Protein AF-M4EJE2-F1 (afdb_monomer_lite)

Sequence (846 aa):
MEGKAAGSSSSLLRNMMVRVLLLGVLLFLLRFAYVITLTGESCNRGDFCFFSLPPDLVSVIGSTSPGADDDHLIKSVQFYSSVFRDLISDGFLSPHSKSLCVEATPAAREVFSLREIGVKDSIGISKKASRPLVVKGEGHSIPFQDNTFDFIFSGGGRLGKSLKPLEFAEEITRTLKPQGIAVVHVAATDTYSFNSFLDLFNSCSLVKMRDLDSPHIREFVIQKYSGGHHKKSSGGGKCWIPGYKTDLIRDAEPLIQEEPLKPWITLKRNIQNVKYIPSMVDIRFKSRYVYVDVGARSYGSSIGSWFKKQYPKQNKTFDVFAIEADKAFHEEYKIKKKVQLLPYAAWVRNETLSFEINHDPGKEVEAKAMGRGMGRIQPVKKSSSSLAGEVNLIQGFDFADWLKKSVRERDFVVMKMDVEGTEFDLIPRLIKTGAICLIDELFLECHYNRWQRCCPGQRSQKYNKTYNQCLQLFTSLRQSGVLVHQWCMGVCCSKGAGIIVENGTDDGNEHGDAEADVRDTNDGAIIRSSGSSKHVSMAIKQGKKGINQDAMTVWENFGGEEDMIFCGVFDGHGPMGHKISRHICDSLPSRVHSRIRCGGNVNIENDNNSKSQEGFLEKVLVTLFKRIDSELGLDSPYDSFCSGTTAVTVLKQGDCLVIANLGDSRAVLGTRGSKNNLKAVQLTVDLKPCVQREAERIVACKGRVFAMEEEPDVYRVWMPDDDCPGLAMSRAFGDFCLKDYGLLCVPEVFFRKVGREDEFVVLATDGIWDVLSNEEVVKIVGSCKDRSVAADTLVQRAARAWRTKFPTSKADDCAVVVLYLNHPREGNVSRAVSTVSWRSGKSNRV

InterPro domains:
  IPR001932 PPM-type phosphatase-like domain [PF00481] (556-799)
  IPR001932 PPM-type phosphatase-like domain [PS51746] (535-821)
  IPR001932 PPM-type phosphatase-like domain [SM00332] (529-819)
  IPR001932 PPM-type phosphatase-like domain [cd00143] (535-821)
  IPR013216 Methyltransferase type 11 [PF08241] (131-183)
  IPR029063 S-adenosyl-L-methionine-dependent methyltransferase superfamily [G3DSA:3.40.50.150] (93-217)
  IPR029063 S-adenosyl-L-methionine-dependent methyltransferase superfamily [G3DSA:3.40.50.150] (273-472)
  IPR029063 S-adenosyl-L-methionine-dependent methyltransferase superfamily [SSF53335] (133-195)
  IPR029063 S-adenosyl-L-methionine-dependent methyltransferase superfamily [SSF53335] (275-447)
  IPR036457 PPM-type phosphatase-like domain superfamily [G3DSA:3.60.40.10] (516-823)
  IPR036457 PPM-type phosphatase-like domain superfamily [SSF81606] (530-823)
  IPR057192 Domain of unknown function DUF7870 [PF25276] (253-350)
  IPR057192 Domain of unknown function DUF7870 [PF25276] (394-487)

Foldseek 3Di:
DDDDDDDDPPPVVVVVVVVVVVVVVVVVVVVVVVCVVPVQDDDDDDDDDDDDDDPDPPCVVPDDPDDPVVVVLVVLLVVLLVVVVVCVVVVQDDLAWQEEEAQADLVNSNQVSSVVNRNVNYAYEHCDADPDRYDHDHLLGHPDAFQATLEYEYDDQVLLVDPANLSSLVSVLRNHHAFGKYKYKHQFDAPVVVVLSVVSNQQWDFDDWDADDPDRIIITIITGHNDDDPDPPPPALAFDADPRLLVVLVVFDDDPPDFDLQCQVVQQVLVVRGDAPVNVGPLSSFRAEEEEEAQCAACCQDVNQDCVPPRDDPPHDYQAEYEHQDPVRVVRVVPDDRYHYDNAHAAQAWDKWWFQFPDLPPDDDDDDDDDTDRTATDHDDPDDDDDDGDTDTTTYHNNLVVLVVPADLRHAYEYEHDRQACLLRNLVSNSNNNSLSRYAEYEYAHDAQGDDPFFRPDTDPSHHHDPVVVVVSVVVSVVSSHNYRHHDRQQHDDDDDDDDDDDDDDDDDDDDDDDWPWDADPQGKIKTFAFADPFKAKDWDAFQPDPALKGKIKIACQRVNRQKIKIKIKHKDDPQRNVQNVVCRVPVSVQLSVVCVVVDVCPQPDDPCNVVVLVVSLVSQQVSLVVVLVVCRRHDPTQLQGMWMWMWMWIDHDQKIKIWTFAQWFKWWFFADPVRDTDIDTQDDHQFCPPPVLVVQLVSLQWDWADDPVGRPQIFTHHNPHRGDGHSGQETRGNNVCVSRRYYSGIDIGMDGHDPRTFKMKTKDVLQPVQAPSGRLSVQCVPDPDNRCSNVSSNVVSSVSCCVVPVPDTRHIMIMMIGTDDDPPPDDPPDDDDDDDDDDDDDDDD

pLDDT: mean 77.58, std 21.58, range [22.45, 98.69]

Secondary structure (DSSP, 8-state):
--------SHHHHHHHHHHHHHHHHHHHHHHHHHHHHHH-----SSS----PPPS--SGGG-SS---HHHHHHHHHHHHHHHHHHHHHHTTS--TT--EEEET--TT-HHHHHHHHTT--SEEEEESS-BTTTEEE-BTTB-SS-TT-EEEEEE-TTHHHH-S-HHHHHHHHHHHEEEEEEEEEEE---SHHHHHHHHTT-TTEEEEEEEEETTTTEEEEEEEE-SSS-------SSS----HHHHHHHHHSPPP--S--SSHHHHHHHHHHT---HHHHS--TT-S-EEEEEES--STTTTIIIIIHHHS--SSPPEEEEEE---GGGHHHHHT-TTEEEE-SEEESSSEEEEEE----TT--S--SSSPPP-PEEEE--S---------EEEEEEEHHHHHHHH--TTSEEEEEE--TTTHHHHHHHHHHHTGGGG-SEEEE-----PBPTTSTT-B-TT----HHHHHHHHHHHHHTT-EEEE---SS------PPP-----------------EEE-TTS-EEESSEE-SSEEEEEE--SSSS---EEEEEESGGG-TTEEEEEEE-EESTTHHHHHHHHHHHHHHHHHHHHHHT----TTS-S-HHHHHHHHHHHHHHHHHHHHHHHHHH-SS--SS-EE-EEEEEEETTEEEEEEESS-EEEEEEE-TTS-EEEEE-S----TTSHHHHHHHHHTT-EEEEETTEEEEEEEEETTEEEEEES-SB-EE-HHHHTTT-B-PPEEEEEEPPTTEEEEEEE-HHHHTTS-HHHHHHHHHH-SSSTTHHHHHHHHHHHHHHHH-TTSPPPPEEEEEEE-------------------PPPPPP-

Structure (mmCIF, N/CA/C/O backbone):
data_AF-M4EJE2-F1
#
_entry.id   AF-M4EJE2-F1
#
loop_
_atom_site.group_PDB
_atom_site.id
_atom_site.type_symbol
_atom_site.label_atom_id
_atom_site.label_alt_id
_atom_site.label_comp_id
_atom_site.label_asym_id
_atom_site.label_entity_id
_atom_site.label_seq_id
_atom_site.pdbx_PDB_ins_code
_atom_site.Cartn_x
_atom_site.Cartn_y
_atom_site.Cartn_z
_atom_site.occupancy
_atom_site.B_iso_or_equiv
_atom_site.auth_seq_id
_atom_site.auth_comp_id
_atom_site.auth_asym_id
_atom_site.auth_atom_id
_atom_site.pdbx_PDB_model_num
ATOM 1 N N . MET A 1 1 ? 19.084 94.525 -68.430 1.00 37.59 1 MET A N 1
ATOM 2 C CA . MET A 1 1 ? 20.488 94.360 -68.854 1.00 37.59 1 MET A CA 1
ATOM 3 C C . MET A 1 1 ? 20.831 92.885 -68.804 1.00 37.59 1 MET A C 1
ATOM 5 O O . MET A 1 1 ? 20.350 92.182 -67.927 1.00 37.59 1 MET A O 1
ATOM 9 N N . GLU A 1 2 ? 21.509 92.445 -69.852 1.00 38.62 2 GLU A N 1
ATOM 10 C CA . GLU A 1 2 ? 21.620 91.087 -70.387 1.00 38.62 2 GLU A CA 1
ATOM 11 C C . GLU A 1 2 ? 22.566 90.137 -69.623 1.00 38.62 2 GLU A C 1
ATOM 13 O O . GLU A 1 2 ? 23.423 90.586 -68.869 1.00 38.62 2 GLU A O 1
ATOM 18 N N . GLY A 1 3 ? 22.459 88.831 -69.935 1.00 36.41 3 GLY A N 1
ATOM 19 C CA . GLY A 1 3 ? 23.567 87.850 -69.906 1.00 36.41 3 GLY A CA 1
ATOM 20 C C . GLY A 1 3 ? 23.542 86.836 -68.750 1.00 36.41 3 GLY A C 1
ATOM 21 O O . GLY A 1 3 ? 23.993 87.144 -67.658 1.00 36.41 3 GLY A O 1
ATOM 22 N N . LYS A 1 4 ? 22.901 85.657 -68.882 1.00 41.19 4 LYS A N 1
ATOM 23 C CA . LYS A 1 4 ? 23.467 84.350 -69.342 1.00 41.19 4 LYS A CA 1
ATOM 24 C C . LYS A 1 4 ? 24.804 83.991 -68.657 1.00 41.19 4 LYS A C 1
ATOM 26 O O . LYS A 1 4 ? 25.801 84.643 -68.912 1.00 41.19 4 LYS A O 1
ATOM 31 N N . ALA A 1 5 ? 24.881 83.051 -67.708 1.00 48.09 5 ALA A N 1
ATOM 32 C CA . ALA A 1 5 ? 24.693 81.588 -67.781 1.00 48.09 5 ALA A CA 1
ATOM 33 C C . ALA A 1 5 ? 25.678 80.849 -68.712 1.00 48.09 5 ALA A C 1
ATOM 35 O O . ALA A 1 5 ? 25.490 80.859 -69.925 1.00 48.09 5 ALA A O 1
ATOM 36 N N . ALA A 1 6 ? 26.640 80.119 -68.125 1.00 44.25 6 ALA A N 1
ATOM 37 C CA . ALA A 1 6 ? 27.215 78.889 -68.684 1.00 44.25 6 ALA A CA 1
ATOM 38 C C . ALA A 1 6 ? 27.980 78.075 -67.613 1.00 44.25 6 ALA A C 1
ATOM 40 O O . ALA A 1 6 ? 28.914 78.579 -67.002 1.00 44.25 6 ALA A O 1
ATOM 41 N N . GLY A 1 7 ? 27.618 76.792 -67.458 1.00 46.47 7 GLY A N 1
ATOM 42 C CA . GLY A 1 7 ? 28.564 75.733 -67.075 1.00 46.47 7 GLY A CA 1
ATOM 43 C C . GLY A 1 7 ? 28.448 75.114 -65.676 1.00 46.47 7 GLY A C 1
ATOM 44 O O . GLY A 1 7 ? 29.239 75.449 -64.809 1.00 46.47 7 GLY A O 1
ATOM 45 N N . SER A 1 8 ? 27.549 74.133 -65.484 1.00 45.09 8 SER A N 1
ATOM 46 C CA . SER A 1 8 ? 27.800 72.929 -64.649 1.00 45.09 8 SER A CA 1
ATOM 47 C C . SER A 1 8 ? 26.581 71.979 -64.626 1.00 45.09 8 SER A C 1
ATOM 49 O O . SER A 1 8 ? 26.010 71.709 -63.571 1.00 45.09 8 SER A O 1
ATOM 51 N N . SER A 1 9 ? 26.148 71.444 -65.775 1.00 50.78 9 SER A N 1
ATOM 52 C CA . SER A 1 9 ? 25.124 70.373 -65.803 1.00 50.78 9 SER A CA 1
ATOM 53 C C . SER A 1 9 ? 25.683 68.974 -66.105 1.00 50.78 9 SER A C 1
ATOM 55 O O . SER A 1 9 ? 24.955 67.992 -65.986 1.00 50.78 9 SER A O 1
ATOM 57 N N . SER A 1 10 ? 26.979 68.832 -66.419 1.00 54.19 10 SER A N 1
ATOM 58 C CA . SER A 1 10 ? 27.585 67.530 -66.758 1.00 54.19 10 SER A CA 1
ATOM 59 C C . SER A 1 10 ? 28.149 66.747 -65.561 1.00 54.19 10 SER A C 1
ATOM 61 O O . SER A 1 10 ? 28.368 65.542 -65.671 1.00 54.19 10 SER A O 1
ATOM 63 N N . SER A 1 11 ? 28.361 67.382 -64.401 1.00 58.75 11 SER A N 1
ATOM 64 C CA . SER A 1 11 ? 28.924 66.717 -63.209 1.00 58.75 11 SER A CA 1
ATOM 65 C C . SER A 1 11 ? 27.856 66.068 -62.318 1.00 58.75 11 SER A C 1
ATOM 67 O O . SER A 1 11 ? 28.092 65.002 -61.749 1.00 58.75 11 SER A O 1
ATOM 69 N N . LEU A 1 12 ? 26.661 66.663 -62.246 1.00 60.88 12 LEU A N 1
ATOM 70 C CA . LEU A 1 12 ? 25.546 66.184 -61.422 1.00 60.88 12 LEU A CA 1
ATOM 71 C C . LEU A 1 12 ? 24.914 64.906 -61.984 1.00 60.88 12 LEU A C 1
ATOM 73 O O . LEU A 1 12 ? 24.743 63.939 -61.244 1.00 60.88 12 LEU A O 1
ATOM 77 N N . LEU A 1 13 ? 24.655 64.858 -63.295 1.00 64.69 13 LEU A N 1
ATOM 78 C CA . LEU A 1 13 ? 24.119 63.665 -63.962 1.00 64.69 13 LEU A CA 1
ATOM 79 C C . LEU A 1 13 ? 25.107 62.492 -63.930 1.00 64.69 13 LEU A C 1
ATOM 81 O O . LEU A 1 13 ? 24.705 61.358 -63.673 1.00 64.69 13 LEU A O 1
ATOM 85 N N . ARG A 1 14 ? 26.408 62.762 -64.099 1.00 67.50 14 ARG A N 1
ATOM 86 C CA . ARG A 1 14 ? 27.456 61.736 -64.002 1.00 67.50 14 ARG A CA 1
ATOM 87 C C . ARG A 1 14 ? 27.567 61.178 -62.583 1.00 67.50 14 ARG A C 1
ATOM 89 O O . ARG A 1 14 ? 27.621 59.965 -62.412 1.00 67.50 14 ARG A O 1
ATOM 96 N N . ASN A 1 15 ? 27.529 62.037 -61.564 1.00 69.12 15 ASN A N 1
ATOM 97 C CA . ASN A 1 15 ? 27.559 61.596 -60.169 1.00 69.12 15 ASN A CA 1
ATOM 98 C C . ASN A 1 15 ? 26.280 60.854 -59.757 1.00 69.12 15 ASN A C 1
ATOM 100 O O . ASN A 1 15 ? 26.360 59.898 -58.988 1.00 69.12 15 ASN A O 1
ATOM 104 N N . MET A 1 16 ? 25.114 61.234 -60.289 1.00 73.19 16 MET A N 1
ATOM 105 C CA . MET A 1 16 ? 23.880 60.467 -60.097 1.00 73.19 16 MET A CA 1
ATOM 106 C C . MET A 1 16 ? 23.953 59.094 -60.766 1.00 73.19 16 MET A C 1
ATOM 108 O O . MET A 1 16 ? 23.628 58.107 -60.114 1.00 73.19 16 MET A O 1
ATOM 112 N N . MET A 1 17 ? 24.433 58.994 -62.009 1.00 71.75 17 MET A N 1
ATOM 113 C CA . MET A 1 17 ? 24.584 57.696 -62.675 1.00 71.75 17 MET A CA 1
ATOM 114 C C . MET A 1 17 ? 25.583 56.784 -61.966 1.00 71.75 17 MET A C 1
ATOM 116 O O . MET A 1 17 ? 25.297 55.604 -61.791 1.00 71.75 17 MET A O 1
ATOM 120 N N . VAL A 1 18 ? 26.712 57.318 -61.491 1.00 77.12 18 VAL A N 1
ATOM 121 C CA . VAL A 1 18 ? 27.687 56.539 -60.711 1.00 77.12 18 VAL A CA 1
ATOM 122 C C . VAL A 1 18 ? 27.074 56.060 -59.394 1.00 77.12 18 VAL A C 1
ATOM 124 O O . VAL A 1 18 ? 27.265 54.908 -59.020 1.00 77.12 18 VAL A O 1
ATOM 127 N N . ARG A 1 19 ? 26.278 56.891 -58.710 1.00 79.31 19 ARG A N 1
ATOM 128 C CA . ARG A 1 19 ? 25.574 56.480 -57.484 1.00 79.31 19 ARG A CA 1
ATOM 129 C C . ARG A 1 19 ? 24.494 55.432 -57.746 1.00 79.31 19 ARG A C 1
ATOM 131 O O . ARG A 1 19 ? 24.363 54.515 -56.946 1.00 79.31 19 ARG A O 1
ATOM 138 N N . VAL A 1 20 ? 23.763 55.525 -58.856 1.00 79.62 20 VAL A N 1
ATOM 139 C CA . VAL A 1 20 ? 22.766 54.516 -59.254 1.00 79.62 20 VAL A CA 1
ATOM 140 C C . VAL A 1 20 ? 23.442 53.199 -59.643 1.00 79.62 20 VAL A C 1
ATOM 142 O O . VAL A 1 20 ? 22.974 52.141 -59.236 1.00 79.62 20 VAL A O 1
ATOM 145 N N . LEU A 1 21 ? 24.576 53.247 -60.347 1.00 78.50 21 LEU A N 1
ATOM 146 C CA . LEU A 1 21 ? 25.387 52.066 -60.655 1.00 78.50 21 LEU A CA 1
ATOM 147 C C . LEU A 1 21 ? 25.959 51.423 -59.388 1.00 78.50 21 LEU A C 1
ATOM 149 O O . LEU A 1 21 ? 25.847 50.214 -59.224 1.00 78.50 21 LEU A O 1
ATOM 153 N N . LEU A 1 22 ? 26.505 52.215 -58.462 1.00 78.19 22 LEU A N 1
ATOM 154 C CA . LEU A 1 22 ? 27.009 51.714 -57.180 1.00 78.19 22 LEU A CA 1
ATOM 155 C C . LEU A 1 22 ? 25.890 51.128 -56.313 1.00 78.19 22 LEU A C 1
ATOM 157 O O . LEU A 1 22 ? 26.097 50.097 -55.681 1.00 78.19 22 LEU A O 1
ATOM 161 N N . LEU A 1 23 ? 24.696 51.728 -56.323 1.00 82.81 23 LEU A N 1
ATOM 162 C CA . LEU A 1 23 ? 23.522 51.177 -55.646 1.00 82.81 23 LEU A CA 1
ATOM 163 C C . LEU A 1 23 ? 23.069 49.864 -56.303 1.00 82.81 23 LEU A C 1
ATOM 165 O O . LEU A 1 23 ? 22.745 48.912 -55.601 1.00 82.81 23 LEU A O 1
ATOM 169 N N . GLY A 1 24 ? 23.100 49.781 -57.635 1.00 81.62 24 GLY A N 1
ATOM 170 C CA . GLY A 1 24 ? 22.811 48.556 -58.381 1.00 81.62 24 GLY A CA 1
ATOM 171 C C . GLY A 1 24 ? 23.804 47.432 -58.076 1.00 81.62 24 GLY A C 1
ATOM 172 O O . GLY A 1 24 ? 23.389 46.304 -57.820 1.00 81.62 24 GLY A O 1
ATOM 173 N N . VAL A 1 25 ? 25.101 47.745 -58.016 1.00 81.50 25 VAL A N 1
ATOM 174 C CA . VAL A 1 25 ? 26.158 46.798 -57.623 1.00 81.50 25 VAL A CA 1
ATOM 175 C C . VAL A 1 25 ? 25.992 46.373 -56.165 1.00 81.50 25 VAL A C 1
ATOM 177 O O . VAL A 1 25 ? 26.082 45.187 -55.868 1.00 81.50 25 VAL A O 1
ATOM 180 N N . LEU A 1 26 ? 25.679 47.300 -55.257 1.00 82.06 26 LEU A N 1
ATOM 181 C CA . LEU A 1 26 ? 25.435 46.989 -53.848 1.00 82.06 26 LEU A CA 1
ATOM 182 C C . LEU A 1 26 ? 24.220 46.070 -53.672 1.00 82.06 26 LEU A C 1
ATOM 184 O O . LEU A 1 26 ? 24.289 45.100 -52.923 1.00 82.06 26 LEU A O 1
ATOM 188 N N . LEU A 1 27 ? 23.123 46.334 -54.386 1.00 80.69 27 LEU A N 1
ATOM 189 C CA . LEU A 1 27 ? 21.933 45.483 -54.371 1.00 80.69 27 LEU A CA 1
ATOM 190 C C . LEU A 1 27 ? 22.212 44.111 -54.989 1.00 80.69 27 LEU A C 1
ATOM 192 O O . LEU A 1 27 ? 21.729 43.107 -54.471 1.00 80.69 27 LEU A O 1
ATOM 196 N N . PHE A 1 28 ? 23.020 44.042 -56.050 1.00 78.69 28 PHE A N 1
ATOM 197 C CA . PHE A 1 28 ? 23.458 42.776 -56.632 1.00 78.69 28 PHE A CA 1
ATOM 198 C C . PHE A 1 28 ? 24.326 41.978 -55.652 1.00 78.69 28 PHE A C 1
ATOM 200 O O . PHE A 1 28 ? 24.069 40.796 -55.454 1.00 78.69 28 PHE A O 1
ATOM 207 N N . LEU A 1 29 ? 25.283 42.620 -54.975 1.00 74.88 29 LEU A N 1
ATOM 208 C CA . LEU A 1 29 ? 26.139 41.992 -53.965 1.00 74.88 29 LEU A CA 1
ATOM 209 C C . LEU A 1 29 ? 25.348 41.542 -52.734 1.00 74.88 29 LEU A C 1
ATOM 211 O O . LEU A 1 29 ? 25.574 40.442 -52.241 1.00 74.88 29 LEU A O 1
ATOM 215 N N . LEU A 1 30 ? 24.383 42.337 -52.269 1.00 75.12 30 LEU A N 1
ATOM 216 C CA . LEU A 1 30 ? 23.491 41.955 -51.172 1.00 75.12 30 LEU A CA 1
ATOM 217 C C . LEU A 1 30 ? 22.585 40.792 -51.568 1.00 75.12 30 LEU A C 1
ATOM 219 O O . LEU A 1 30 ? 22.402 39.873 -50.778 1.00 75.12 30 LEU A O 1
ATOM 223 N N . ARG A 1 31 ? 22.051 40.786 -52.795 1.00 69.62 31 ARG A N 1
ATOM 224 C CA . ARG A 1 31 ? 21.230 39.678 -53.298 1.00 69.62 31 ARG A CA 1
ATOM 225 C C . ARG A 1 31 ? 22.069 38.421 -53.526 1.00 69.62 31 ARG A C 1
ATOM 227 O O . ARG A 1 31 ? 21.605 37.335 -53.214 1.00 69.62 31 ARG A O 1
ATOM 234 N N . PHE A 1 32 ? 23.303 38.561 -54.001 1.00 66.88 32 PHE A N 1
ATOM 235 C CA . PHE A 1 32 ? 24.264 37.471 -54.163 1.00 66.88 32 PHE A CA 1
ATOM 236 C C . PHE A 1 32 ? 24.682 36.888 -52.807 1.00 66.88 32 PHE A C 1
ATOM 238 O O . PHE A 1 32 ? 24.627 35.677 -52.624 1.00 66.88 32 PHE A O 1
ATOM 245 N N . ALA A 1 33 ? 24.987 37.733 -51.818 1.00 68.00 33 ALA A N 1
ATOM 246 C CA . ALA A 1 33 ? 25.261 37.312 -50.446 1.00 68.00 33 ALA A CA 1
ATOM 247 C C . ALA A 1 33 ? 24.030 36.660 -49.793 1.00 68.00 33 ALA A C 1
ATOM 249 O O . ALA A 1 33 ? 24.161 35.637 -49.127 1.00 68.00 33 ALA A O 1
ATOM 250 N N . TYR A 1 34 ? 22.828 37.195 -50.025 1.00 67.75 34 TYR A N 1
ATOM 251 C CA . TYR A 1 34 ? 21.561 36.628 -49.552 1.00 67.75 34 TYR A CA 1
ATOM 252 C C . TYR A 1 34 ? 21.283 35.249 -50.171 1.00 67.75 34 TYR A C 1
ATOM 254 O O . TYR A 1 34 ? 20.920 34.315 -49.463 1.00 67.75 34 TYR A O 1
ATOM 262 N N . VAL A 1 35 ? 21.517 35.086 -51.476 1.00 54.75 35 VAL A N 1
ATOM 263 C CA . VAL A 1 35 ? 21.380 33.803 -52.186 1.00 54.75 35 VAL A CA 1
ATOM 264 C C . VAL A 1 35 ? 22.429 32.800 -51.689 1.00 54.75 35 VAL A C 1
ATOM 266 O O . VAL A 1 35 ? 22.071 31.692 -51.303 1.00 54.75 35 VAL A O 1
ATOM 269 N N . ILE A 1 36 ? 23.703 33.183 -51.562 1.00 57.53 36 ILE A N 1
ATOM 270 C CA . ILE A 1 36 ? 24.750 32.290 -51.035 1.00 57.53 36 ILE A CA 1
ATOM 271 C C . ILE A 1 36 ? 24.477 31.865 -49.585 1.00 57.53 36 ILE A C 1
ATOM 273 O O . ILE A 1 36 ? 24.688 30.704 -49.237 1.00 57.53 36 ILE A O 1
ATOM 277 N N . THR A 1 37 ? 23.968 32.765 -48.742 1.00 57.81 37 THR A N 1
ATOM 278 C CA . THR A 1 37 ? 23.697 32.457 -47.327 1.00 57.81 37 THR A CA 1
ATOM 279 C C . THR A 1 37 ? 22.418 31.641 -47.110 1.00 57.81 37 THR A C 1
ATOM 281 O O . THR A 1 37 ? 22.373 30.843 -46.172 1.00 57.81 37 THR A O 1
ATOM 284 N N . LEU A 1 38 ? 21.393 31.772 -47.965 1.00 45.16 38 LEU A N 1
ATOM 285 C CA . LEU A 1 38 ? 20.104 31.086 -47.780 1.00 45.16 38 LEU A CA 1
ATOM 286 C C . LEU A 1 38 ? 19.854 29.883 -48.695 1.00 45.16 38 LEU A C 1
ATOM 288 O O . LEU A 1 38 ? 19.189 28.948 -48.239 1.00 45.16 38 LEU A O 1
ATOM 292 N N . THR A 1 39 ? 20.343 29.855 -49.940 1.00 45.28 39 THR A N 1
ATOM 293 C CA . THR A 1 39 ? 19.971 28.789 -50.895 1.00 45.28 39 THR A CA 1
ATOM 294 C C . THR A 1 39 ? 21.006 27.690 -51.069 1.00 45.28 39 THR A C 1
ATOM 296 O O . THR A 1 39 ? 20.607 26.604 -51.455 1.00 45.28 39 THR A O 1
ATOM 299 N N . GLY A 1 40 ? 22.279 27.898 -50.723 1.00 53.91 40 GLY A N 1
ATOM 300 C CA . GLY A 1 40 ? 23.239 26.813 -50.477 1.00 53.91 40 GLY A CA 1
ATOM 301 C C . GLY A 1 40 ? 23.354 25.665 -51.500 1.00 53.91 40 GLY A C 1
ATOM 302 O O . GLY A 1 40 ? 23.843 24.621 -51.089 1.00 53.91 40 GLY A O 1
ATOM 303 N N . GLU A 1 41 ? 22.955 25.808 -52.775 1.00 38.28 41 GLU A N 1
ATOM 304 C CA . GLU A 1 41 ? 23.187 24.800 -53.825 1.00 38.28 41 GLU A CA 1
ATOM 305 C C . GLU A 1 41 ? 23.389 25.383 -55.245 1.00 38.28 41 GLU A C 1
ATOM 307 O O . GLU A 1 41 ? 22.622 26.209 -55.733 1.00 38.28 41 GLU A O 1
ATOM 312 N N . SER A 1 42 ? 24.421 24.828 -55.899 1.00 38.97 42 SER A N 1
ATOM 313 C CA . SER A 1 42 ? 24.765 24.740 -57.331 1.00 38.97 42 SER A CA 1
ATOM 314 C C . SER A 1 42 ? 25.049 26.015 -58.153 1.00 38.97 42 SER A C 1
ATOM 316 O O . SER A 1 42 ? 24.151 26.701 -58.629 1.00 38.97 42 SER A O 1
ATOM 318 N N . CYS A 1 43 ? 26.331 26.224 -58.476 1.00 34.25 43 CYS A N 1
ATOM 319 C CA . CYS A 1 43 ? 26.727 26.809 -59.759 1.00 34.25 43 CYS A CA 1
ATOM 320 C C . CYS A 1 43 ? 26.953 25.657 -60.742 1.00 34.25 43 CYS A C 1
ATOM 322 O O . CYS A 1 43 ? 27.915 24.907 -60.593 1.00 34.25 43 CYS A O 1
ATOM 324 N N . ASN A 1 44 ? 26.085 25.521 -61.745 1.00 45.72 44 ASN A N 1
ATOM 325 C CA . ASN A 1 44 ? 26.359 24.694 -62.914 1.00 45.72 44 ASN A CA 1
ATOM 326 C C . ASN A 1 44 ? 26.473 25.588 -64.157 1.00 45.72 44 ASN A C 1
ATOM 328 O O . ASN A 1 44 ? 25.507 26.231 -64.555 1.00 45.72 44 ASN A O 1
ATOM 332 N N . ARG A 1 45 ? 27.666 25.514 -64.766 1.00 41.41 45 ARG A N 1
ATOM 333 C CA . ARG A 1 45 ? 28.079 25.902 -66.129 1.00 41.41 45 ARG A CA 1
ATOM 334 C C . ARG A 1 45 ? 28.210 27.396 -66.484 1.00 41.41 45 ARG A C 1
ATOM 336 O O . ARG A 1 45 ? 27.231 28.077 -66.760 1.00 41.41 45 ARG A O 1
ATOM 343 N N . GLY A 1 46 ? 29.473 27.816 -66.629 1.00 35.53 46 GLY A N 1
ATOM 344 C CA . GLY A 1 46 ? 29.909 29.040 -67.312 1.00 35.53 46 GLY A CA 1
ATOM 345 C C . GLY A 1 46 ? 31.150 29.654 -66.661 1.00 35.53 46 GLY A C 1
ATOM 346 O O . GLY A 1 46 ? 30.999 30.554 -65.850 1.00 35.53 46 GLY A O 1
ATOM 347 N N . ASP A 1 47 ? 32.329 29.097 -66.962 1.00 44.84 47 ASP A N 1
ATOM 348 C CA . ASP A 1 47 ? 33.700 29.586 -66.714 1.00 44.84 47 ASP A CA 1
ATOM 349 C C . ASP A 1 47 ? 33.906 30.709 -65.680 1.00 44.84 47 ASP A C 1
ATOM 351 O O . ASP A 1 47 ? 33.706 31.880 -65.974 1.00 44.84 47 ASP A O 1
ATOM 355 N N . PHE A 1 48 ? 34.361 30.323 -64.481 1.00 34.00 48 PHE A N 1
ATOM 356 C CA . PHE A 1 48 ? 35.506 30.865 -63.719 1.00 34.00 48 PHE A CA 1
ATOM 357 C C . PHE A 1 48 ? 35.411 30.340 -62.272 1.00 34.00 48 PHE A C 1
ATOM 359 O O . PHE A 1 48 ? 34.836 30.971 -61.389 1.00 34.00 48 PHE A O 1
ATOM 366 N N . CYS A 1 49 ? 35.996 29.166 -62.012 1.00 31.75 49 CYS A N 1
ATOM 367 C CA . CYS A 1 49 ? 36.267 28.679 -60.655 1.00 31.75 49 CYS A CA 1
ATOM 368 C C . CYS A 1 49 ? 37.781 28.540 -60.466 1.00 31.75 49 CYS A C 1
ATOM 370 O O . CYS A 1 49 ? 38.327 27.443 -60.525 1.00 31.75 49 CYS A O 1
ATOM 372 N N . PHE A 1 50 ? 38.470 29.658 -60.236 1.00 33.25 50 PHE A N 1
ATOM 373 C CA . PHE A 1 50 ? 39.732 29.614 -59.501 1.00 33.25 50 PHE A CA 1
ATOM 374 C C . PHE A 1 50 ? 39.376 29.636 -58.020 1.00 33.25 50 PHE A C 1
ATOM 376 O O . PHE A 1 50 ? 38.787 30.609 -57.580 1.00 33.25 50 PHE A O 1
ATOM 383 N N . PHE A 1 51 ? 39.639 28.541 -57.309 1.00 30.56 51 PHE A N 1
ATOM 384 C CA . PHE A 1 51 ? 40.276 28.493 -55.986 1.00 30.56 51 PHE A CA 1
ATOM 385 C C . PHE A 1 51 ? 40.328 27.025 -55.551 1.00 30.56 51 PHE A C 1
ATOM 387 O O . PHE A 1 51 ? 39.382 26.467 -54.997 1.00 30.56 51 PHE A O 1
ATOM 394 N N . SER A 1 52 ? 41.470 26.396 -55.817 1.00 29.78 52 SER A N 1
ATOM 395 C CA . SER A 1 52 ? 41.957 25.282 -55.013 1.00 29.78 52 SER A CA 1
ATOM 396 C C . SER A 1 52 ? 42.021 25.762 -53.559 1.00 29.78 52 SER A C 1
ATOM 398 O O . SER A 1 52 ? 42.697 26.749 -53.275 1.00 29.78 52 SER A O 1
ATOM 400 N N . LEU A 1 53 ? 41.285 25.116 -52.654 1.00 29.02 53 LEU A N 1
ATOM 401 C CA . LEU A 1 53 ? 41.366 25.386 -51.215 1.00 29.02 53 LEU A CA 1
ATOM 402 C C . LEU A 1 53 ? 42.814 25.165 -50.738 1.00 29.02 53 LEU A C 1
ATOM 404 O O . LEU A 1 53 ? 43.337 24.067 -50.954 1.00 29.02 53 LEU A O 1
ATOM 408 N N . PRO A 1 54 ? 43.472 26.154 -50.102 1.00 33.44 54 PRO A N 1
ATOM 409 C CA . PRO A 1 54 ? 44.761 25.933 -49.466 1.00 33.44 54 PRO A CA 1
ATOM 410 C C . PRO A 1 54 ? 44.597 25.007 -48.252 1.00 33.44 54 PRO A C 1
ATOM 412 O O . PRO A 1 54 ? 43.559 25.050 -47.581 1.00 33.44 54 PRO A O 1
ATOM 415 N N . PRO A 1 55 ? 45.616 24.196 -47.937 1.00 36.81 55 PRO A N 1
ATOM 416 C CA . PRO A 1 55 ? 45.636 23.365 -46.748 1.00 36.81 55 PRO A CA 1
ATOM 417 C C . PRO A 1 55 ? 45.994 24.245 -45.548 1.00 36.81 55 PRO A C 1
ATOM 419 O O . PRO A 1 55 ? 47.134 24.219 -45.138 1.00 36.81 55 PRO A O 1
ATOM 422 N N . ASP A 1 56 ? 45.074 25.084 -45.064 1.00 40.34 56 ASP A N 1
ATOM 423 C CA . ASP A 1 56 ? 45.163 25.745 -43.748 1.00 40.34 56 ASP A CA 1
ATOM 424 C C . ASP A 1 56 ? 43.874 26.533 -43.462 1.00 40.34 56 ASP A C 1
ATOM 426 O O . ASP A 1 56 ? 43.802 27.757 -43.564 1.00 40.34 56 ASP A O 1
ATOM 430 N N . LEU A 1 57 ? 42.812 25.819 -43.078 1.00 38.44 57 LEU A N 1
ATOM 431 C CA . LEU A 1 57 ? 41.593 26.428 -42.531 1.00 38.44 57 LEU A CA 1
ATOM 432 C C . LEU A 1 57 ? 41.566 26.333 -40.996 1.00 38.44 57 LEU A C 1
ATOM 434 O O . LEU A 1 57 ? 40.531 26.060 -40.402 1.00 38.44 57 LEU A O 1
ATOM 438 N N . VAL A 1 58 ? 42.717 26.544 -40.354 1.00 35.34 58 VAL A N 1
ATOM 439 C CA . VAL A 1 58 ? 42.820 26.775 -38.899 1.00 35.34 58 VAL A CA 1
ATOM 440 C C . VAL A 1 58 ? 42.932 28.281 -38.592 1.00 35.34 58 VAL A C 1
ATOM 442 O O . VAL A 1 58 ? 42.718 28.716 -37.469 1.00 35.34 58 VAL A O 1
ATOM 445 N N . SER A 1 59 ? 43.170 29.131 -39.599 1.00 33.28 59 SER A N 1
ATOM 446 C CA . SER A 1 59 ? 43.494 30.552 -39.385 1.00 33.28 59 SER A CA 1
ATOM 447 C C . SER A 1 59 ? 42.306 31.534 -39.387 1.00 33.28 59 SER A C 1
ATOM 449 O O . SER A 1 59 ? 42.496 32.680 -38.982 1.00 33.28 59 SER A O 1
ATOM 451 N N . VAL A 1 60 ? 41.082 31.153 -39.777 1.00 34.38 60 VAL A N 1
ATOM 452 C CA . VAL A 1 60 ? 39.951 32.115 -39.902 1.00 34.38 60 VAL A CA 1
ATOM 453 C C . VAL A 1 60 ? 39.044 32.167 -38.653 1.00 34.38 60 VAL A C 1
ATOM 455 O O . VAL A 1 60 ? 37.957 32.731 -38.679 1.00 34.38 60 VAL A O 1
ATOM 458 N N . ILE A 1 61 ? 39.518 31.649 -37.514 1.00 33.44 61 ILE A N 1
ATOM 459 C CA . ILE A 1 61 ? 38.964 31.952 -36.172 1.00 33.44 61 ILE A CA 1
ATOM 460 C C . ILE A 1 61 ? 39.915 32.891 -35.387 1.00 33.44 61 ILE A C 1
ATOM 462 O O . ILE A 1 61 ? 39.650 33.298 -34.259 1.00 33.44 61 ILE A O 1
ATOM 466 N N . GLY A 1 62 ? 41.012 33.336 -36.011 1.00 36.16 62 GLY A N 1
ATOM 467 C CA . GLY A 1 62 ? 41.997 34.229 -35.405 1.00 36.16 62 GLY A CA 1
ATOM 468 C C . GLY A 1 62 ? 41.566 35.695 -35.350 1.00 36.16 62 GLY A C 1
ATOM 469 O O . GLY A 1 62 ? 42.124 36.515 -36.070 1.00 36.16 62 GLY A O 1
ATOM 470 N N . SER A 1 63 ? 40.626 36.049 -34.471 1.00 33.38 63 SER A N 1
ATOM 471 C CA . SER A 1 63 ? 40.567 37.409 -33.906 1.00 33.38 63 SER A CA 1
ATOM 472 C C . SER A 1 63 ? 39.815 37.486 -32.573 1.00 33.38 63 SER A C 1
ATOM 474 O O . SER A 1 63 ? 38.973 38.355 -32.392 1.00 33.38 63 SER A O 1
ATOM 476 N N . THR A 1 64 ? 40.120 36.597 -31.632 1.00 31.00 64 THR A N 1
ATOM 477 C CA . THR A 1 64 ? 39.952 36.813 -30.183 1.00 31.00 64 THR A CA 1
ATOM 478 C C . THR A 1 64 ? 40.817 35.779 -29.467 1.00 31.00 64 THR A C 1
ATOM 480 O O . THR A 1 64 ? 40.951 34.668 -29.965 1.00 31.00 64 THR A O 1
ATOM 483 N N . SER A 1 65 ? 41.443 36.158 -28.351 1.00 32.50 65 SER A N 1
ATOM 484 C CA . SER A 1 65 ? 42.338 35.348 -27.505 1.00 32.50 65 SER A CA 1
ATOM 485 C C . SER A 1 65 ? 41.936 33.865 -27.383 1.00 32.50 65 SER A C 1
ATOM 487 O O . SER A 1 65 ? 40.736 33.591 -27.386 1.00 32.50 65 SER A O 1
ATOM 489 N N . PRO A 1 66 ? 42.883 32.915 -27.201 1.00 35.16 66 PRO A N 1
ATOM 490 C CA . PRO A 1 66 ? 42.565 31.492 -27.086 1.00 35.16 66 PRO A CA 1
ATOM 491 C C . PRO A 1 66 ? 41.702 31.260 -25.841 1.00 35.16 66 PRO A C 1
ATOM 493 O O . PRO A 1 66 ? 42.187 31.211 -24.712 1.00 35.16 66 PRO A O 1
ATOM 496 N N . GLY A 1 67 ? 40.391 31.200 -26.052 1.00 37.44 67 GLY A N 1
ATOM 497 C CA . GLY A 1 67 ? 39.419 30.822 -25.043 1.00 37.44 67 GLY A CA 1
ATOM 498 C C . GLY A 1 67 ? 39.386 29.304 -24.894 1.00 37.44 67 GLY A C 1
ATOM 499 O O . GLY A 1 67 ? 39.719 28.568 -25.821 1.00 37.44 67 GLY A O 1
ATOM 500 N N . ALA A 1 68 ? 38.927 28.829 -23.738 1.00 41.22 68 ALA A N 1
ATOM 501 C CA . ALA A 1 68 ? 38.795 27.406 -23.410 1.00 41.22 68 ALA A CA 1
ATOM 502 C C . ALA A 1 68 ? 37.971 26.566 -24.426 1.00 41.22 68 ALA A C 1
ATOM 504 O O . ALA A 1 68 ? 38.038 25.339 -24.394 1.00 41.22 68 ALA A O 1
ATOM 505 N N . ASP A 1 69 ? 37.218 27.203 -25.331 1.00 47.75 69 ASP A N 1
ATOM 506 C CA . ASP A 1 69 ? 36.413 26.549 -26.374 1.00 47.75 69 ASP A CA 1
ATOM 507 C C . ASP A 1 69 ? 37.239 25.982 -27.551 1.00 47.75 69 ASP A C 1
ATOM 509 O O . ASP A 1 69 ? 36.841 24.974 -28.142 1.00 47.75 69 ASP A O 1
ATOM 513 N N . ASP A 1 70 ? 38.394 26.577 -27.880 1.00 52.94 70 ASP A N 1
ATOM 514 C CA . ASP A 1 70 ? 39.187 26.200 -29.067 1.00 52.94 70 ASP A CA 1
ATOM 515 C C . ASP A 1 70 ? 40.032 24.935 -28.811 1.00 52.94 70 ASP A C 1
ATOM 517 O O . ASP A 1 70 ? 40.068 24.002 -29.617 1.00 52.94 70 ASP A O 1
ATOM 521 N N . ASP A 1 71 ? 40.594 24.824 -27.603 1.00 55.00 71 ASP A N 1
ATOM 522 C CA . ASP A 1 71 ? 41.282 23.619 -27.116 1.00 55.00 71 ASP A CA 1
ATOM 523 C C . ASP A 1 71 ? 40.325 22.410 -27.036 1.00 55.00 71 ASP A C 1
ATOM 525 O O . ASP A 1 71 ? 40.672 21.280 -27.390 1.00 55.00 71 ASP A O 1
ATOM 529 N N . HIS A 1 72 ? 39.064 22.645 -26.657 1.00 61.31 72 HIS A N 1
ATOM 530 C CA . HIS A 1 72 ? 38.042 21.599 -26.619 1.00 61.31 72 HIS A CA 1
ATOM 531 C C . HIS A 1 72 ? 37.626 21.132 -28.028 1.00 61.31 72 HIS A C 1
ATOM 533 O O . HIS A 1 72 ? 37.285 19.955 -28.222 1.00 61.31 72 HIS A O 1
ATOM 539 N N . LEU A 1 73 ? 37.622 22.027 -29.021 1.00 64.38 73 LEU A N 1
ATOM 540 C CA . LEU A 1 73 ? 37.324 21.682 -30.412 1.00 64.38 73 LEU A CA 1
ATOM 541 C C . LEU A 1 73 ? 38.425 20.794 -31.004 1.00 64.38 73 LEU A C 1
ATOM 543 O O . LEU A 1 73 ? 38.109 19.723 -31.528 1.00 64.38 73 LEU A O 1
ATOM 547 N N . ILE A 1 74 ? 39.692 21.186 -30.841 1.00 68.56 74 ILE A N 1
ATOM 548 C CA . ILE A 1 74 ? 40.863 20.446 -31.338 1.00 68.56 74 ILE A CA 1
ATOM 549 C C . ILE A 1 74 ? 40.906 19.035 -30.742 1.00 68.56 74 ILE A C 1
ATOM 551 O O . ILE A 1 74 ? 40.994 18.055 -31.482 1.00 68.56 74 ILE A O 1
ATOM 555 N N . LYS A 1 75 ? 40.733 18.910 -29.420 1.00 71.94 75 LYS A N 1
ATOM 556 C CA . LYS A 1 75 ? 40.693 17.605 -28.736 1.00 71.94 75 LYS A CA 1
ATOM 557 C C . LYS A 1 75 ? 39.564 16.703 -29.242 1.00 71.94 75 LYS A C 1
ATOM 559 O O . LYS A 1 75 ? 39.754 15.500 -29.399 1.00 71.94 75 LYS A O 1
ATOM 564 N N . SER A 1 76 ? 38.392 17.273 -29.537 1.00 70.62 76 SER A N 1
ATOM 565 C CA . SER A 1 76 ? 37.244 16.505 -30.048 1.00 70.62 76 SER A CA 1
ATOM 566 C C . SER A 1 76 ? 37.463 16.012 -31.481 1.00 70.62 76 SER A C 1
ATOM 568 O O . SER A 1 76 ? 37.099 14.884 -31.803 1.00 70.62 76 SER A O 1
ATOM 570 N N . VAL A 1 77 ? 38.039 16.854 -32.343 1.00 77.12 77 VAL A N 1
ATOM 571 C CA . VAL A 1 77 ? 38.342 16.493 -33.736 1.00 77.12 77 VAL A CA 1
ATOM 572 C C . VAL A 1 77 ? 39.429 15.422 -33.777 1.00 77.12 77 VAL A C 1
ATOM 574 O O . VAL A 1 77 ? 39.250 14.420 -34.459 1.00 77.12 77 VAL A O 1
ATOM 577 N N . GLN A 1 78 ? 40.494 15.564 -32.982 1.00 78.62 78 GLN A N 1
ATOM 578 C CA . GLN A 1 78 ? 41.548 14.550 -32.864 1.00 78.62 78 GLN A CA 1
ATOM 579 C C . GLN A 1 78 ? 41.001 13.195 -32.399 1.00 78.62 78 GLN A C 1
ATOM 581 O O . GLN A 1 78 ? 41.360 12.164 -32.968 1.00 78.62 78 GLN A O 1
ATOM 586 N N . PHE A 1 79 ? 40.090 13.198 -31.420 1.00 82.88 79 PHE A N 1
ATOM 587 C CA . PHE A 1 79 ? 39.417 11.987 -30.952 1.00 82.88 79 PHE A CA 1
ATOM 588 C C . PHE A 1 79 ? 38.651 11.279 -32.081 1.00 82.88 79 PHE A C 1
ATOM 590 O O . PHE A 1 79 ? 38.912 10.110 -32.364 1.00 82.88 79 PHE A O 1
ATOM 597 N N . TYR A 1 80 ? 37.746 11.981 -32.774 1.00 85.50 80 TYR A N 1
ATOM 598 C CA . TYR A 1 80 ? 36.959 11.371 -33.852 1.00 85.50 80 TYR A CA 1
ATOM 599 C C . TYR A 1 80 ? 37.819 10.983 -35.059 1.00 85.50 80 TYR A C 1
ATOM 601 O O . TYR A 1 80 ? 37.607 9.919 -35.638 1.00 85.50 80 TYR A O 1
ATOM 609 N N . SER A 1 81 ? 38.825 11.786 -35.412 1.00 87.12 81 SER A N 1
ATOM 610 C CA . SER A 1 81 ? 39.771 11.462 -36.484 1.00 87.12 81 SER A CA 1
ATOM 611 C C . SER A 1 81 ? 40.557 10.183 -36.164 1.00 87.12 81 SER A C 1
ATOM 613 O O . SER A 1 81 ? 40.779 9.378 -37.065 1.00 87.12 81 SER A O 1
ATOM 615 N N . SER A 1 82 ? 40.913 9.932 -34.897 1.00 86.50 82 SER A N 1
ATOM 616 C CA . SER A 1 82 ? 41.490 8.646 -34.472 1.00 86.50 82 SER A CA 1
ATOM 617 C C . SER A 1 82 ? 40.498 7.493 -34.640 1.00 86.50 82 SER A C 1
ATOM 619 O O . SER A 1 82 ? 40.822 6.502 -35.287 1.00 86.50 82 SER A O 1
ATOM 621 N N . VAL A 1 83 ? 39.269 7.646 -34.129 1.00 86.94 83 VAL A N 1
ATOM 622 C CA . VAL A 1 83 ? 38.214 6.618 -34.223 1.00 86.94 83 VAL A CA 1
ATOM 623 C C . VAL A 1 83 ? 37.956 6.212 -35.675 1.00 86.94 83 VAL A C 1
ATOM 625 O O . VAL A 1 83 ? 37.878 5.026 -35.986 1.00 86.94 83 VAL A O 1
ATOM 628 N N . PHE A 1 84 ? 37.852 7.180 -36.584 1.00 91.94 84 PHE A N 1
ATOM 629 C CA . PHE A 1 84 ? 37.592 6.897 -37.991 1.00 91.94 84 PHE A CA 1
ATOM 630 C C . PHE A 1 84 ? 38.806 6.315 -38.731 1.00 91.94 84 PHE A C 1
ATOM 632 O O . PHE A 1 84 ? 38.612 5.507 -39.638 1.00 91.94 84 PHE A O 1
ATOM 639 N N . ARG A 1 85 ? 40.048 6.660 -38.353 1.00 91.06 85 ARG A N 1
ATOM 640 C CA . ARG A 1 85 ? 41.251 6.004 -38.904 1.00 91.06 85 ARG A CA 1
ATOM 641 C C . ARG A 1 85 ? 41.291 4.524 -38.551 1.00 91.06 85 ARG A C 1
ATOM 643 O O . ARG A 1 85 ? 41.592 3.719 -39.428 1.00 91.06 85 ARG A O 1
ATOM 650 N N . ASP A 1 86 ? 40.932 4.172 -37.319 1.00 89.25 86 ASP A N 1
ATOM 651 C CA . ASP A 1 86 ? 40.828 2.769 -36.907 1.00 89.25 86 ASP A CA 1
ATOM 652 C C . ASP A 1 86 ? 39.802 2.030 -37.775 1.00 89.25 86 ASP A C 1
ATOM 654 O O . ASP A 1 86 ? 40.088 0.955 -38.293 1.00 89.25 86 ASP A O 1
ATOM 658 N N . LEU A 1 87 ? 38.639 2.644 -38.028 1.00 92.12 87 LEU A N 1
ATOM 659 C CA . LEU A 1 87 ? 37.599 2.066 -38.887 1.00 92.12 87 LEU A CA 1
ATOM 660 C C . LEU A 1 87 ? 38.039 1.912 -40.352 1.00 92.12 87 LEU A C 1
ATOM 662 O O . LEU A 1 87 ? 37.600 0.970 -41.014 1.00 92.12 87 LEU A O 1
ATOM 666 N N . ILE A 1 88 ? 38.902 2.797 -40.865 1.00 92.06 88 ILE A N 1
ATOM 667 C CA . ILE A 1 88 ? 39.530 2.627 -42.186 1.00 92.06 88 ILE A CA 1
ATOM 668 C C . ILE A 1 88 ? 40.517 1.459 -42.161 1.00 92.06 88 ILE A C 1
ATOM 670 O O . ILE A 1 88 ? 40.479 0.611 -43.051 1.00 92.06 88 ILE A O 1
ATOM 674 N N . SER A 1 89 ? 41.375 1.391 -41.139 1.00 91.56 89 SER A N 1
ATOM 675 C CA . SER A 1 89 ? 42.362 0.316 -40.983 1.00 91.56 89 SER A CA 1
ATOM 676 C C . SER A 1 89 ? 41.706 -1.058 -40.839 1.00 91.56 89 SER A C 1
ATOM 678 O O . SER A 1 89 ? 42.211 -2.040 -41.375 1.00 91.56 89 SER A O 1
ATOM 680 N N . ASP A 1 90 ? 40.575 -1.126 -40.140 1.00 89.75 90 ASP A N 1
ATOM 681 C CA . ASP A 1 90 ? 39.778 -2.340 -39.965 1.00 89.75 90 ASP A CA 1
ATOM 682 C C . ASP A 1 90 ? 38.973 -2.723 -41.226 1.00 89.75 90 ASP A C 1
ATOM 684 O O . ASP A 1 90 ? 38.380 -3.800 -41.279 1.00 89.75 90 ASP A O 1
ATOM 688 N N . GLY A 1 91 ? 38.922 -1.853 -42.242 1.00 91.50 91 GLY A N 1
ATOM 689 C CA . GLY A 1 91 ? 38.182 -2.080 -43.487 1.00 91.50 91 GLY A CA 1
ATOM 690 C C . GLY A 1 91 ? 36.673 -1.815 -43.403 1.00 91.50 91 GLY A C 1
ATOM 691 O O . GLY A 1 91 ? 35.940 -2.181 -44.320 1.00 91.50 91 GLY A O 1
ATOM 692 N N . PHE A 1 92 ? 36.192 -1.169 -42.337 1.00 92.94 92 PHE A N 1
ATOM 693 C CA . PHE A 1 92 ? 34.776 -0.817 -42.156 1.00 92.94 92 PHE A CA 1
ATOM 694 C C . PHE A 1 92 ? 34.384 0.525 -42.789 1.00 92.94 92 PHE A C 1
ATOM 696 O O . PHE A 1 92 ? 33.201 0.770 -43.022 1.00 92.94 92 PHE A O 1
ATOM 703 N N . LEU A 1 93 ? 35.361 1.391 -43.069 1.00 94.75 93 LEU A N 1
ATOM 704 C CA . LEU A 1 93 ? 35.178 2.697 -43.700 1.00 94.75 93 LEU A CA 1
ATOM 705 C C . LEU A 1 93 ? 36.151 2.848 -44.878 1.00 94.75 93 LEU A C 1
ATOM 707 O O . LEU A 1 93 ? 37.347 2.624 -44.740 1.00 94.75 93 LEU A O 1
ATOM 711 N N . SER A 1 94 ? 35.656 3.257 -46.046 1.00 92.88 94 SER A N 1
ATOM 712 C CA . SER A 1 94 ? 36.490 3.581 -47.215 1.00 92.88 94 SER A CA 1
ATOM 713 C C . SER A 1 94 ? 36.556 5.098 -47.440 1.00 92.88 94 SER A C 1
ATOM 715 O O . SER A 1 94 ? 35.525 5.760 -47.288 1.00 92.88 94 SER A O 1
ATOM 717 N N . PRO A 1 95 ? 37.692 5.666 -47.897 1.00 91.69 95 PRO A N 1
ATOM 718 C CA . PRO A 1 95 ? 37.787 7.073 -48.315 1.00 91.69 95 PRO A CA 1
ATOM 719 C C . PRO A 1 95 ? 36.759 7.495 -49.380 1.00 91.69 95 PRO A C 1
ATOM 721 O O . PRO A 1 95 ? 36.442 8.675 -49.509 1.00 91.69 95 PRO A O 1
ATOM 724 N N . HIS A 1 96 ? 36.216 6.531 -50.129 1.00 92.25 96 HIS A N 1
ATOM 725 C CA . HIS A 1 96 ? 35.204 6.748 -51.167 1.00 92.25 96 HIS A CA 1
ATOM 726 C C . HIS A 1 96 ? 33.761 6.550 -50.667 1.00 92.25 96 HIS A C 1
ATOM 728 O O . HIS A 1 96 ? 32.832 6.597 -51.469 1.00 92.25 96 HIS A O 1
ATOM 734 N N . SER A 1 97 ? 33.560 6.288 -49.371 1.00 93.88 97 SER A N 1
ATOM 735 C CA . SER A 1 97 ? 32.235 5.991 -48.812 1.00 93.88 97 SER A CA 1
ATOM 736 C C . SER A 1 97 ? 31.372 7.239 -48.754 1.00 93.88 97 SER A C 1
ATOM 738 O O . SER A 1 97 ? 31.782 8.249 -48.173 1.00 93.88 97 SER A O 1
ATOM 740 N N . LYS A 1 98 ? 30.131 7.135 -49.237 1.00 96.31 98 LYS A N 1
ATOM 741 C CA . LYS A 1 98 ? 29.116 8.141 -48.946 1.00 96.31 98 LYS A CA 1
ATOM 742 C C . LYS A 1 98 ? 28.658 7.986 -47.500 1.00 96.31 98 LYS A C 1
ATOM 744 O O . LYS A 1 98 ? 28.057 6.968 -47.143 1.00 96.31 98 LYS A O 1
ATOM 749 N N . SER A 1 99 ? 28.952 8.991 -46.679 1.00 96.75 99 SER A N 1
ATOM 750 C CA . SER A 1 99 ? 28.942 8.884 -45.219 1.00 96.75 99 SER A CA 1
ATOM 751 C C . SER A 1 99 ? 27.967 9.858 -44.557 1.00 96.75 99 SER A C 1
ATOM 753 O O . SER A 1 99 ? 27.922 11.042 -44.898 1.00 96.75 99 SER A O 1
ATOM 755 N N . LEU A 1 100 ? 27.206 9.369 -43.575 1.00 96.12 100 LEU A N 1
ATOM 756 C CA . LEU A 1 100 ? 26.245 10.163 -42.803 1.00 96.12 100 LEU A CA 1
ATOM 757 C C . LEU A 1 100 ? 26.593 10.179 -41.311 1.00 96.12 100 LEU A C 1
ATOM 759 O O . LEU A 1 100 ? 26.687 9.124 -40.692 1.00 96.12 100 LEU A O 1
ATOM 763 N N . CYS A 1 101 ? 26.667 11.362 -40.702 1.00 94.12 101 CYS A N 1
ATOM 764 C CA . CYS A 1 101 ? 26.685 11.518 -39.244 1.00 94.12 101 CYS A CA 1
ATOM 765 C C . CYS A 1 101 ? 25.290 11.896 -38.723 1.00 94.12 101 CYS A C 1
ATOM 767 O O . CYS A 1 101 ? 24.779 12.978 -39.026 1.00 94.12 101 CYS A O 1
ATOM 769 N N . VAL A 1 102 ? 24.670 11.031 -37.919 1.00 91.00 102 VAL A N 1
ATOM 770 C CA . VAL A 1 102 ? 23.317 11.253 -37.383 1.00 91.00 102 VAL A CA 1
ATOM 771 C C . VAL A 1 102 ? 23.365 11.889 -35.996 1.00 91.00 102 VAL A C 1
ATOM 773 O O . VAL A 1 102 ? 24.076 11.396 -35.121 1.00 91.00 102 VAL A O 1
ATOM 776 N N . GLU A 1 103 ? 22.569 12.947 -35.789 1.00 83.44 103 GLU A N 1
ATOM 777 C CA . GLU A 1 103 ? 22.603 13.800 -34.585 1.00 83.44 103 GLU A CA 1
ATOM 778 C C . GLU A 1 103 ? 24.001 14.407 -34.361 1.00 83.44 103 GLU A C 1
ATOM 780 O O . GLU A 1 103 ? 24.522 14.442 -33.243 1.00 83.44 103 GLU A O 1
ATOM 785 N N . ALA A 1 104 ? 24.605 14.885 -35.454 1.00 77.06 104 ALA A N 1
ATOM 786 C CA . ALA A 1 104 ? 25.908 15.534 -35.452 1.00 77.06 104 ALA A CA 1
ATOM 787 C C . ALA A 1 104 ? 25.913 16.758 -34.526 1.00 77.06 104 ALA A C 1
ATOM 789 O O . ALA A 1 104 ? 24.900 17.461 -34.364 1.00 77.06 104 ALA A O 1
ATOM 790 N N . THR A 1 105 ? 27.075 17.040 -33.932 1.00 73.56 105 THR A N 1
ATOM 791 C CA . THR A 1 105 ? 27.239 18.259 -33.139 1.00 73.56 105 THR A CA 1
ATOM 792 C C . THR A 1 105 ? 26.914 19.505 -33.974 1.00 73.56 105 THR A C 1
ATOM 794 O O . THR A 1 105 ? 27.185 19.531 -35.175 1.00 73.56 105 THR A O 1
ATOM 797 N N . PRO A 1 106 ? 26.380 20.586 -33.370 1.00 66.00 106 PRO A N 1
ATOM 798 C CA . PRO A 1 106 ? 26.149 21.845 -34.090 1.00 66.00 106 PRO A CA 1
ATOM 799 C C . PRO A 1 106 ? 27.419 22.427 -34.738 1.00 66.00 106 PRO A C 1
ATOM 801 O O . PRO A 1 106 ? 27.336 23.140 -35.734 1.00 66.00 106 PRO A O 1
ATOM 804 N N . ALA A 1 107 ? 28.589 22.093 -34.185 1.00 69.25 107 ALA A N 1
ATOM 805 C CA . ALA A 1 107 ? 29.905 22.441 -34.715 1.00 69.25 107 ALA A CA 1
ATOM 806 C C . ALA A 1 107 ? 30.419 21.465 -35.798 1.00 69.25 107 ALA A C 1
ATOM 808 O O . ALA A 1 107 ? 31.557 21.593 -36.230 1.00 69.25 107 ALA A O 1
ATOM 809 N N . ALA A 1 108 ? 29.607 20.490 -36.223 1.00 77.94 108 ALA A N 1
ATOM 810 C CA . ALA A 1 108 ? 29.911 19.519 -37.276 1.00 77.94 108 ALA A CA 1
ATOM 811 C C . ALA A 1 108 ? 31.215 18.723 -37.067 1.00 77.94 108 ALA A C 1
ATOM 813 O O . ALA A 1 108 ? 31.844 18.314 -38.042 1.00 77.94 108 ALA A O 1
ATOM 814 N N . ARG A 1 109 ? 31.621 18.493 -35.811 1.00 83.81 109 ARG A N 1
ATOM 815 C CA . ARG A 1 109 ? 32.937 17.928 -35.456 1.00 83.81 109 ARG A CA 1
ATOM 816 C C . ARG A 1 109 ? 33.170 16.563 -36.103 1.00 83.81 109 ARG A C 1
ATOM 818 O O . ARG A 1 109 ? 34.224 16.327 -36.673 1.00 83.81 109 ARG A O 1
ATOM 825 N N . GLU A 1 110 ? 32.156 15.705 -36.085 1.00 87.75 110 GLU A N 1
ATOM 826 C CA . GLU A 1 110 ? 32.203 14.361 -36.663 1.00 87.75 110 GLU A CA 1
ATOM 827 C C . GLU A 1 110 ? 32.378 14.395 -38.190 1.00 87.75 110 GLU A C 1
ATOM 829 O O . GLU A 1 110 ? 33.203 13.678 -38.753 1.00 87.75 110 GLU A O 1
ATOM 834 N N . VAL A 1 111 ? 31.628 15.275 -38.861 1.00 90.06 111 VAL A N 1
ATOM 835 C CA . VAL A 1 111 ? 31.677 15.441 -40.323 1.00 90.06 111 VAL A CA 1
ATOM 836 C C . VAL A 1 111 ? 33.015 16.043 -40.750 1.00 90.06 111 VAL A C 1
ATOM 838 O O . VAL A 1 111 ? 33.575 15.648 -41.771 1.00 90.06 111 VAL A O 1
ATOM 841 N N . PHE A 1 112 ? 33.530 16.994 -39.967 1.00 87.69 112 PHE A N 1
ATOM 842 C CA . PHE A 1 112 ? 34.832 17.606 -40.198 1.00 87.69 112 PHE A CA 1
ATOM 843 C C . PHE A 1 112 ? 35.956 16.571 -40.090 1.00 87.69 112 PHE A C 1
ATOM 845 O O . PHE A 1 112 ? 36.741 16.447 -41.026 1.00 87.69 112 PHE A O 1
ATOM 852 N N . SER A 1 113 ? 35.970 15.764 -39.024 1.00 89.88 113 SER A N 1
ATOM 853 C CA . SER A 1 113 ? 36.949 14.686 -38.836 1.00 89.88 113 SER A CA 1
ATOM 854 C C . SER A 1 113 ? 36.947 13.670 -39.983 1.00 89.88 113 SER A C 1
ATOM 856 O O . SER A 1 113 ? 38.012 13.293 -40.462 1.00 89.88 113 SER A O 1
ATOM 858 N N . LEU A 1 114 ? 35.774 13.259 -40.488 1.00 91.25 114 LEU A N 1
ATOM 859 C CA . LEU A 1 114 ? 35.688 12.366 -41.656 1.00 91.25 114 LEU A CA 1
ATOM 860 C C . LEU A 1 114 ? 36.331 12.980 -42.909 1.00 91.25 114 LEU A C 1
ATOM 862 O O . LEU A 1 114 ? 37.049 12.302 -43.646 1.00 91.25 114 LEU A O 1
ATOM 866 N N . ARG A 1 115 ? 36.095 14.273 -43.153 1.00 89.62 115 ARG A N 1
ATOM 867 C CA . ARG A 1 115 ? 36.666 14.976 -44.310 1.00 89.62 115 ARG A CA 1
ATOM 868 C C . ARG A 1 115 ? 38.172 15.181 -44.175 1.00 89.62 115 ARG A C 1
ATOM 870 O O . ARG A 1 115 ? 38.874 15.035 -45.173 1.00 89.62 115 ARG A O 1
ATOM 877 N N . GLU A 1 116 ? 38.656 15.475 -42.969 1.00 87.25 116 GLU A N 1
ATOM 878 C CA . GLU A 1 116 ? 40.080 15.659 -42.655 1.00 87.25 116 GLU A CA 1
ATOM 879 C C . GLU A 1 116 ? 40.903 14.413 -43.007 1.00 87.25 116 GLU A C 1
ATOM 881 O O . GLU A 1 116 ? 41.971 14.515 -43.606 1.00 87.25 116 GLU A O 1
ATOM 886 N N . ILE A 1 117 ? 40.378 13.223 -42.709 1.00 88.81 117 ILE A N 1
ATOM 887 C CA . ILE A 1 117 ? 41.055 11.948 -42.993 1.00 88.81 117 ILE A CA 1
ATOM 888 C C . ILE A 1 117 ? 40.819 11.425 -44.422 1.00 88.81 117 ILE A C 1
ATOM 890 O O . ILE A 1 117 ? 41.238 10.315 -44.747 1.00 88.81 117 ILE A O 1
ATOM 894 N N . GLY A 1 118 ? 40.144 12.198 -45.281 1.00 88.88 118 GLY A N 1
ATOM 895 C CA . GLY A 1 118 ? 39.984 11.897 -46.706 1.00 88.88 118 GLY A CA 1
ATOM 896 C C . GLY A 1 118 ? 38.622 11.345 -47.144 1.00 88.88 118 GLY A C 1
ATOM 897 O O . GLY A 1 118 ? 38.443 11.124 -48.342 1.00 88.88 118 GLY A O 1
ATOM 898 N N . VAL A 1 119 ? 37.640 11.181 -46.247 1.00 92.62 119 VAL A N 1
ATOM 899 C CA . VAL A 1 119 ? 36.264 10.768 -46.597 1.00 92.62 119 VAL A CA 1
ATOM 900 C C . VAL A 1 119 ? 35.448 11.997 -47.020 1.00 92.62 119 VAL A C 1
ATOM 902 O O . VAL A 1 119 ? 34.722 12.614 -46.234 1.00 92.62 119 VAL A O 1
ATOM 905 N N . LYS A 1 120 ? 35.612 12.412 -48.280 1.00 88.38 120 LYS A N 1
ATOM 906 C CA . LYS A 1 120 ? 35.106 13.706 -48.782 1.00 88.38 120 LYS A CA 1
ATOM 907 C C . LYS A 1 120 ? 33.575 13.790 -48.879 1.00 88.38 120 LYS A C 1
ATOM 909 O O . LYS A 1 120 ? 33.022 14.856 -48.601 1.00 88.38 120 LYS A O 1
ATOM 914 N N . ASP A 1 121 ? 32.895 12.698 -49.242 1.00 92.62 121 ASP A N 1
ATOM 915 C CA . ASP A 1 121 ? 31.425 12.632 -49.367 1.00 92.62 121 ASP A CA 1
ATOM 916 C C . ASP A 1 121 ? 30.760 12.353 -48.008 1.00 92.62 121 ASP A C 1
ATOM 918 O O . ASP A 1 121 ? 30.130 11.320 -47.783 1.00 92.62 121 ASP A O 1
ATOM 922 N N . SER A 1 122 ? 30.971 13.278 -47.069 1.00 93.44 122 SER A N 1
ATOM 923 C CA . SER A 1 122 ? 30.450 13.204 -45.701 1.00 93.44 122 SER A CA 1
ATOM 924 C C . SER A 1 122 ? 29.485 14.351 -45.417 1.00 93.44 122 SER A C 1
ATOM 926 O O . SER A 1 122 ? 29.815 15.520 -45.668 1.00 93.44 122 SER A O 1
ATOM 928 N N . ILE A 1 123 ? 28.320 14.022 -44.853 1.00 93.06 123 ILE A N 1
ATOM 929 C CA . ILE A 1 123 ? 27.269 14.966 -44.449 1.00 93.06 123 ILE A CA 1
ATOM 930 C C . ILE A 1 123 ? 26.727 14.617 -43.060 1.00 93.06 123 ILE A C 1
ATOM 932 O O . ILE A 1 123 ? 26.682 13.454 -42.669 1.00 93.06 123 ILE A O 1
ATOM 936 N N . GLY A 1 124 ? 26.306 15.621 -42.295 1.00 91.88 124 GLY A N 1
ATOM 937 C CA . GLY A 1 124 ? 25.663 15.434 -40.997 1.00 91.88 124 GLY A CA 1
ATOM 938 C C . GLY A 1 124 ? 24.201 15.860 -40.994 1.00 91.88 124 GLY A C 1
ATOM 939 O O . GLY A 1 124 ? 23.787 16.707 -41.788 1.00 91.88 124 GLY A O 1
ATOM 940 N N . ILE A 1 125 ? 23.425 15.330 -40.050 1.00 91.69 125 ILE A N 1
ATOM 941 C CA . ILE A 1 125 ? 22.111 15.882 -39.699 1.00 91.69 125 ILE A CA 1
ATOM 942 C C . ILE A 1 125 ? 22.052 16.277 -38.233 1.00 91.69 125 ILE A C 1
ATOM 944 O O . ILE A 1 125 ? 22.602 15.593 -37.371 1.00 91.69 125 ILE A O 1
ATOM 948 N N . SER A 1 126 ? 21.363 17.377 -37.951 1.00 87.50 126 SER A N 1
ATOM 949 C CA . SER A 1 126 ? 21.101 17.841 -36.591 1.00 87.50 126 SER A CA 1
ATOM 950 C C . SER A 1 126 ? 19.818 18.666 -36.545 1.00 87.50 126 SER A C 1
ATOM 952 O O . SER A 1 126 ? 19.392 19.240 -37.553 1.00 8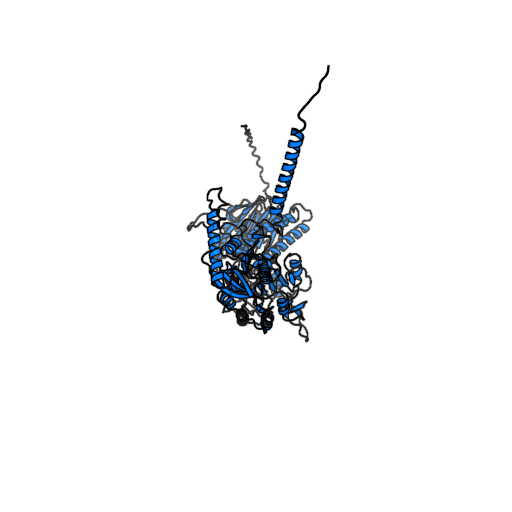7.50 126 SER A O 1
ATOM 954 N N . LYS A 1 127 ? 19.222 18.795 -35.355 1.00 85.00 127 LYS A N 1
ATOM 955 C CA . LYS A 1 127 ? 18.043 19.654 -35.131 1.00 85.00 127 LYS A CA 1
ATOM 956 C C . LYS A 1 127 ? 18.295 21.098 -35.556 1.00 85.00 127 LYS A C 1
ATOM 958 O O . LYS A 1 127 ? 17.402 21.761 -36.088 1.00 85.00 127 LYS A O 1
ATOM 963 N N . LYS A 1 128 ? 19.519 21.580 -35.324 1.00 82.12 128 LYS A N 1
ATOM 964 C CA . LYS A 1 128 ? 19.989 22.895 -35.758 1.00 82.12 128 LYS A CA 1
ATOM 965 C C . LYS A 1 128 ? 20.941 22.706 -36.934 1.00 82.12 128 LYS A C 1
ATOM 967 O O . LYS A 1 128 ? 22.017 22.143 -36.769 1.00 82.12 128 LYS A O 1
ATOM 972 N N . ALA A 1 129 ? 20.535 23.178 -38.111 1.00 78.06 129 ALA A N 1
ATOM 973 C CA . ALA A 1 129 ? 21.384 23.130 -39.295 1.00 78.06 129 ALA A CA 1
ATOM 974 C C . ALA A 1 129 ? 22.641 23.996 -39.106 1.00 78.06 129 ALA A C 1
ATOM 976 O O . ALA A 1 129 ? 22.570 25.082 -38.530 1.00 78.06 129 ALA A O 1
ATOM 977 N N . SER A 1 130 ? 23.761 23.517 -39.641 1.00 74.69 130 SER A N 1
ATOM 978 C CA . SER A 1 130 ? 25.045 24.217 -39.711 1.00 74.69 130 SER A CA 1
ATOM 979 C C . SER A 1 130 ? 25.601 23.989 -41.116 1.00 74.69 130 SER A C 1
ATOM 981 O O . SER A 1 130 ? 26.327 23.032 -41.393 1.00 74.69 130 SER A O 1
ATOM 983 N N . ARG A 1 131 ? 25.104 24.791 -42.064 1.00 70.44 131 ARG A N 1
ATOM 984 C CA . ARG A 1 131 ? 25.374 24.621 -43.499 1.00 70.44 131 ARG A CA 1
ATOM 985 C C . ARG A 1 131 ? 26.824 25.018 -43.831 1.00 70.44 131 ARG A C 1
ATOM 987 O O . ARG A 1 131 ? 27.323 25.959 -43.222 1.00 70.44 131 ARG A O 1
ATOM 994 N N . PRO A 1 132 ? 27.488 24.357 -44.804 1.00 71.81 132 PRO A N 1
ATOM 995 C CA . PRO A 1 132 ? 26.952 23.324 -45.701 1.00 71.81 132 PRO A CA 1
ATOM 996 C C . PRO A 1 132 ? 27.057 21.884 -45.163 1.00 71.81 132 PRO A C 1
ATOM 998 O O . PRO A 1 132 ? 26.487 20.978 -45.757 1.00 71.81 132 PRO A O 1
ATOM 1001 N N . LEU A 1 133 ? 27.778 21.653 -44.063 1.00 79.81 133 LEU A N 1
ATOM 1002 C CA . LEU A 1 133 ? 28.161 20.303 -43.622 1.00 79.81 133 LEU A CA 1
ATOM 1003 C C . LEU A 1 133 ? 27.063 19.557 -42.854 1.00 79.81 133 LEU A C 1
ATOM 1005 O O . LEU A 1 133 ? 27.067 18.328 -42.828 1.00 79.81 133 LEU A O 1
ATOM 1009 N N . VAL A 1 134 ? 26.135 20.284 -42.228 1.00 84.88 134 VAL A N 1
ATOM 1010 C CA . VAL A 1 134 ? 25.048 19.718 -41.423 1.00 84.88 134 VAL A CA 1
ATOM 1011 C C . VAL A 1 134 ? 23.707 20.280 -41.875 1.00 84.88 134 VAL A C 1
ATOM 1013 O O . VAL A 1 134 ? 23.450 21.485 -41.770 1.00 84.88 134 VAL A O 1
ATOM 1016 N N . VAL A 1 135 ? 22.820 19.399 -42.334 1.00 89.00 135 VAL A N 1
ATOM 1017 C CA . VAL A 1 135 ? 21.449 19.751 -42.724 1.00 89.00 135 VAL A CA 1
ATOM 1018 C C . VAL A 1 135 ? 20.469 19.534 -41.571 1.00 89.00 135 VAL A C 1
ATOM 1020 O O . VAL A 1 135 ? 20.762 18.851 -40.588 1.00 89.00 135 VAL A O 1
ATOM 1023 N N . LYS A 1 136 ? 19.289 20.153 -41.670 1.00 87.31 136 LYS A N 1
ATOM 1024 C CA . LYS A 1 136 ? 18.240 20.005 -40.658 1.00 87.31 136 LYS A CA 1
ATOM 1025 C C . LYS A 1 136 ? 17.631 18.605 -40.756 1.00 87.31 136 LYS A C 1
ATOM 1027 O O . LYS A 1 136 ? 17.106 18.252 -41.806 1.00 87.31 136 LYS A O 1
ATOM 1032 N N . GLY A 1 137 ? 17.659 17.848 -39.666 1.00 86.56 137 GLY A N 1
ATOM 1033 C CA . GLY A 1 137 ? 17.059 16.517 -39.583 1.00 86.56 137 GLY A CA 1
ATOM 1034 C C . GLY A 1 137 ? 17.117 15.963 -38.163 1.00 86.56 137 GLY A C 1
ATOM 1035 O O . GLY A 1 137 ? 17.849 16.484 -37.323 1.00 86.56 137 GLY A O 1
ATOM 1036 N N . GLU A 1 138 ? 16.342 14.916 -37.897 1.00 89.19 138 GLU A N 1
ATOM 1037 C CA . GLU A 1 138 ? 16.302 14.235 -36.597 1.00 89.19 138 GLU A CA 1
ATOM 1038 C C . GLU A 1 138 ? 16.604 12.751 -36.789 1.00 89.19 138 GLU A C 1
ATOM 1040 O O . GLU A 1 138 ? 16.286 12.187 -37.834 1.00 89.19 138 GLU A O 1
ATOM 1045 N N . GLY A 1 139 ? 17.190 12.096 -35.784 1.00 87.81 139 GLY A N 1
ATOM 1046 C CA . GLY A 1 139 ? 17.574 10.683 -35.914 1.00 87.81 139 GLY A CA 1
ATOM 1047 C C . GLY A 1 139 ? 16.420 9.729 -36.260 1.00 87.81 139 GLY A C 1
ATOM 1048 O O . GLY A 1 139 ? 16.640 8.735 -36.936 1.00 87.81 139 GLY A O 1
ATOM 1049 N N . HIS A 1 140 ? 15.189 10.051 -35.852 1.00 88.69 140 HIS A N 1
AT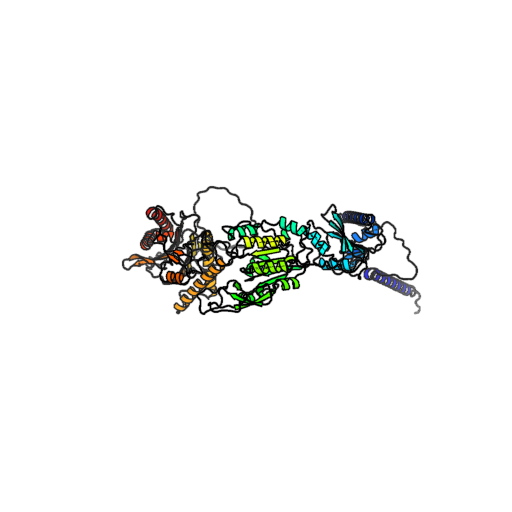OM 1050 C CA . HIS A 1 140 ? 13.976 9.270 -36.147 1.00 88.69 140 HIS A CA 1
ATOM 1051 C C . HIS A 1 140 ? 13.222 9.739 -37.408 1.00 88.69 140 HIS A C 1
ATOM 1053 O O . HIS A 1 140 ? 12.100 9.302 -37.650 1.00 88.69 140 HIS A O 1
ATOM 1059 N N . SER A 1 141 ? 13.791 10.677 -38.168 1.00 91.81 141 SER A N 1
ATOM 1060 C CA . SER A 1 141 ? 13.249 11.179 -39.433 1.00 91.81 141 SER A CA 1
ATOM 1061 C C . SER A 1 141 ? 14.406 11.718 -40.277 1.00 91.81 141 SER A C 1
ATOM 1063 O O . SER A 1 141 ? 14.633 12.933 -40.356 1.00 91.81 141 SER A O 1
ATOM 1065 N N . ILE A 1 142 ? 15.168 10.804 -40.878 1.00 94.19 142 ILE A N 1
ATOM 1066 C CA . ILE A 1 142 ? 16.372 11.122 -41.642 1.00 94.19 142 ILE A CA 1
ATOM 1067 C C . ILE A 1 142 ? 15.953 11.608 -43.044 1.00 94.19 142 ILE A C 1
ATOM 1069 O O . ILE A 1 142 ? 15.326 10.852 -43.790 1.00 94.19 142 ILE A O 1
ATOM 1073 N N . PRO A 1 143 ? 16.304 12.845 -43.454 1.00 93.38 143 PRO A N 1
ATOM 1074 C CA . PRO A 1 143 ? 15.795 13.492 -44.669 1.00 93.38 143 PRO A CA 1
ATOM 1075 C C . PRO A 1 143 ? 16.502 13.015 -45.953 1.00 93.38 143 PRO A C 1
ATOM 1077 O O . PRO A 1 143 ? 16.868 13.814 -46.811 1.00 93.38 143 PRO A O 1
ATOM 1080 N N . PHE A 1 144 ? 16.719 11.707 -46.084 1.00 95.31 144 PHE A N 1
ATOM 1081 C CA . PHE A 1 144 ? 17.358 11.075 -47.234 1.00 95.31 144 PHE A CA 1
ATOM 1082 C C . PHE A 1 144 ? 16.571 9.842 -47.679 1.00 95.31 144 PHE A C 1
ATOM 1084 O O . PHE A 1 144 ? 15.837 9.233 -46.897 1.00 95.31 144 PHE A O 1
ATOM 1091 N N . GLN A 1 145 ? 16.737 9.480 -48.949 1.00 94.62 145 GLN A N 1
ATOM 1092 C CA . GLN A 1 145 ? 16.089 8.316 -49.547 1.00 94.62 145 GLN A CA 1
ATOM 1093 C C . GLN A 1 145 ? 16.659 7.004 -48.991 1.00 94.62 145 GLN A C 1
ATOM 1095 O O . GLN A 1 145 ? 17.737 6.965 -48.388 1.00 94.62 145 GLN A O 1
ATOM 1100 N N . ASP A 1 146 ? 15.933 5.916 -49.206 1.00 94.56 146 ASP A N 1
ATOM 1101 C CA . ASP A 1 146 ? 16.351 4.571 -48.815 1.00 94.56 146 ASP A CA 1
ATOM 1102 C C . ASP A 1 146 ? 17.668 4.178 -49.504 1.00 94.56 146 ASP A C 1
ATOM 1104 O O . ASP A 1 146 ? 17.915 4.554 -50.649 1.00 94.56 146 ASP A O 1
ATOM 1108 N N . ASN A 1 147 ? 18.507 3.391 -48.823 1.00 95.00 147 ASN A N 1
ATOM 1109 C CA . ASN A 1 147 ? 19.769 2.860 -49.361 1.00 95.00 147 ASN A CA 1
ATOM 1110 C C . ASN A 1 147 ? 20.698 3.938 -49.970 1.00 95.00 147 ASN A C 1
ATOM 1112 O O . ASN A 1 147 ? 21.297 3.743 -51.028 1.00 95.00 147 ASN A O 1
ATOM 1116 N N . THR A 1 148 ? 20.826 5.089 -49.309 1.00 96.19 148 THR A N 1
ATOM 1117 C CA . THR A 1 148 ? 21.641 6.216 -49.785 1.00 96.19 148 THR A CA 1
ATOM 1118 C C . THR A 1 148 ? 23.111 6.106 -49.375 1.00 96.19 148 THR A C 1
ATOM 1120 O O . THR A 1 148 ? 23.985 6.438 -50.178 1.00 96.19 148 THR A O 1
ATOM 1123 N N . PHE A 1 149 ? 23.399 5.669 -48.147 1.00 97.19 149 PHE A N 1
ATOM 1124 C CA . PHE A 1 149 ? 24.735 5.769 -47.544 1.00 97.19 149 PHE A CA 1
ATOM 1125 C C . PHE A 1 149 ? 25.438 4.413 -47.465 1.00 97.19 149 PHE A C 1
ATOM 1127 O O . PHE A 1 149 ? 24.805 3.395 -47.188 1.00 97.19 149 PHE A O 1
ATOM 1134 N N . ASP A 1 150 ? 26.751 4.413 -47.697 1.00 96.62 150 ASP A N 1
ATOM 1135 C CA . ASP A 1 150 ? 27.621 3.242 -47.515 1.00 96.62 150 ASP A CA 1
ATOM 1136 C C . ASP A 1 150 ? 28.032 3.096 -46.041 1.00 96.62 150 ASP A C 1
ATOM 1138 O O . ASP A 1 150 ? 28.177 1.981 -45.535 1.00 96.62 150 ASP A O 1
ATOM 1142 N N . PHE A 1 151 ? 28.169 4.234 -45.350 1.00 97.44 151 PHE A N 1
ATOM 1143 C CA . PHE A 1 151 ? 28.581 4.321 -43.955 1.00 97.44 151 PHE A CA 1
ATOM 1144 C C . PHE A 1 151 ? 27.699 5.297 -43.165 1.00 97.44 151 PHE A C 1
ATOM 1146 O O . PHE A 1 151 ? 27.431 6.415 -43.612 1.00 97.44 151 PHE A O 1
ATOM 1153 N N . ILE A 1 152 ? 27.261 4.900 -41.970 1.00 97.12 152 ILE A N 1
ATOM 1154 C CA . ILE A 1 152 ? 26.516 5.771 -41.051 1.00 97.12 152 ILE A CA 1
ATOM 1155 C C . ILE A 1 152 ? 27.183 5.766 -39.676 1.00 97.12 152 ILE A C 1
ATOM 1157 O O . ILE A 1 152 ? 27.445 4.710 -39.112 1.00 97.12 152 ILE A O 1
ATOM 1161 N N . PHE A 1 153 ? 27.400 6.943 -39.096 1.00 94.88 153 PHE A N 1
ATOM 1162 C CA . PHE A 1 153 ? 27.950 7.112 -37.756 1.00 94.88 153 PHE A CA 1
ATOM 1163 C C . PHE A 1 153 ? 26.962 7.825 -36.830 1.00 94.88 153 PHE A C 1
ATOM 1165 O O . PHE A 1 153 ? 26.423 8.880 -37.171 1.00 94.88 153 PHE A O 1
ATOM 1172 N N . SER A 1 154 ? 26.760 7.288 -35.627 1.00 92.31 154 SER A N 1
ATOM 1173 C CA . SER A 1 154 ? 26.046 7.964 -34.540 1.00 92.31 154 SER A CA 1
ATOM 1174 C C . SER A 1 154 ? 26.874 7.920 -33.255 1.00 92.31 154 SER A C 1
ATOM 1176 O O . SER A 1 154 ? 26.898 6.918 -32.538 1.00 92.31 154 SER A O 1
ATOM 1178 N N . GLY A 1 155 ? 27.572 9.023 -32.981 1.00 85.56 155 GLY A N 1
ATOM 1179 C CA . GLY A 1 155 ? 28.475 9.170 -31.838 1.00 85.56 155 GLY A CA 1
ATOM 1180 C C . GLY A 1 155 ? 27.791 9.613 -30.538 1.00 85.56 155 GLY A C 1
ATOM 1181 O O . GLY A 1 155 ? 26.610 9.965 -30.502 1.00 85.56 155 GLY A O 1
ATOM 1182 N N . GLY A 1 156 ? 28.549 9.620 -29.436 1.00 76.94 156 GLY A N 1
ATOM 1183 C CA . GLY A 1 156 ? 28.184 10.316 -28.188 1.00 76.94 156 GLY A CA 1
ATOM 1184 C C . GLY A 1 156 ? 26.947 9.790 -27.437 1.00 76.94 156 GLY A C 1
ATOM 1185 O O . GLY A 1 156 ? 26.353 10.517 -26.623 1.00 76.94 156 GLY A O 1
ATOM 1186 N N . GLY A 1 157 ? 26.514 8.555 -27.712 1.00 78.12 157 GLY A N 1
ATOM 1187 C CA . GLY A 1 157 ? 25.359 7.945 -27.046 1.00 78.12 157 GLY A CA 1
ATOM 1188 C C . GLY A 1 157 ? 24.009 8.535 -27.460 1.00 78.12 157 GLY A C 1
ATOM 1189 O O . GLY A 1 157 ? 23.047 8.432 -26.697 1.00 78.12 157 GLY A O 1
ATOM 1190 N N . ARG A 1 158 ? 23.920 9.213 -28.614 1.00 84.50 158 ARG A N 1
ATOM 1191 C CA . ARG A 1 158 ? 22.719 9.966 -29.029 1.00 84.50 158 ARG A CA 1
ATOM 1192 C C . ARG A 1 158 ? 21.510 9.070 -29.278 1.00 84.50 158 ARG A C 1
ATOM 1194 O O . ARG A 1 158 ? 20.421 9.417 -28.828 1.00 84.50 158 ARG A O 1
ATOM 1201 N N . LEU A 1 159 ? 21.705 7.904 -29.896 1.00 86.88 159 LEU A N 1
ATOM 1202 C CA . LEU A 1 159 ? 20.631 6.928 -30.106 1.00 86.88 159 LEU A CA 1
ATOM 1203 C C . LEU A 1 159 ? 20.002 6.492 -28.775 1.00 86.88 159 LEU A C 1
ATOM 1205 O O . LEU A 1 159 ? 18.784 6.535 -28.632 1.00 86.88 159 LEU A O 1
ATOM 1209 N N . GLY A 1 160 ? 20.819 6.189 -27.760 1.00 80.56 160 GLY A N 1
ATOM 1210 C CA . GLY A 1 160 ? 20.325 5.847 -26.419 1.00 80.56 160 GLY A CA 1
ATOM 1211 C C . GLY A 1 160 ? 19.619 6.996 -25.689 1.00 80.56 160 GLY A C 1
ATOM 1212 O O . GLY A 1 160 ? 18.809 6.749 -24.802 1.00 80.56 160 GLY A O 1
ATOM 1213 N N . LYS A 1 161 ? 19.885 8.252 -26.062 1.00 82.62 161 LYS A N 1
ATOM 1214 C CA . LYS A 1 161 ? 19.205 9.441 -25.516 1.00 82.62 161 LYS A CA 1
ATOM 1215 C C . LYS A 1 161 ? 17.920 9.799 -26.276 1.00 82.62 161 LYS A C 1
ATOM 1217 O O . LYS A 1 161 ? 17.202 10.702 -25.852 1.00 82.62 161 LYS A O 1
ATOM 1222 N N . SER A 1 162 ? 17.632 9.130 -27.393 1.00 85.50 162 SER A N 1
ATOM 1223 C CA . SER A 1 162 ? 16.427 9.373 -28.186 1.00 85.50 162 SER A CA 1
ATOM 1224 C C . SER A 1 162 ? 15.167 8.937 -27.436 1.00 85.50 162 SER A C 1
ATOM 1226 O O . SER A 1 162 ? 15.143 7.899 -26.778 1.00 85.50 162 SER A O 1
ATOM 1228 N N . LEU A 1 163 ? 14.082 9.702 -27.593 1.00 82.69 163 LEU A N 1
ATOM 1229 C CA . LEU A 1 163 ? 12.741 9.297 -27.146 1.00 82.69 163 LEU A CA 1
ATOM 1230 C C . LEU A 1 163 ? 12.149 8.177 -28.018 1.00 82.69 163 LEU A C 1
ATOM 1232 O O . LEU A 1 163 ? 11.200 7.520 -27.603 1.00 82.69 163 LEU A O 1
ATOM 1236 N N . LYS A 1 164 ? 12.713 7.990 -29.217 1.00 87.06 164 LYS A N 1
ATOM 1237 C CA . LYS A 1 164 ? 12.271 7.076 -30.274 1.00 87.06 164 LYS A CA 1
ATOM 1238 C C . LYS A 1 164 ? 13.454 6.242 -30.786 1.00 87.06 164 LYS A C 1
ATOM 1240 O O . LYS A 1 164 ? 13.937 6.477 -31.895 1.00 87.06 164 LYS A O 1
ATOM 1245 N N . PRO A 1 165 ? 14.046 5.371 -29.946 1.00 89.19 165 PRO A N 1
ATOM 1246 C CA . PRO A 1 165 ? 15.253 4.628 -30.309 1.00 89.19 165 PRO A CA 1
ATOM 1247 C C . PRO A 1 165 ? 14.990 3.590 -31.406 1.00 89.19 165 PRO A C 1
ATOM 1249 O O . PRO A 1 165 ? 15.866 3.364 -32.236 1.00 89.19 165 PRO A O 1
ATOM 1252 N N . LEU A 1 166 ? 13.787 3.005 -31.442 1.00 88.69 166 LEU A N 1
ATOM 1253 C CA . LEU A 1 166 ? 13.394 2.061 -32.485 1.00 88.69 166 LEU A CA 1
ATOM 1254 C C . LEU A 1 166 ? 13.258 2.756 -33.837 1.00 88.69 166 LEU A C 1
ATOM 1256 O O . LEU A 1 166 ? 13.894 2.322 -34.789 1.00 88.69 166 LEU A O 1
ATOM 1260 N N . GLU A 1 167 ? 12.497 3.850 -33.918 1.00 91.06 167 GLU A N 1
ATOM 1261 C CA . GLU A 1 167 ? 12.352 4.585 -35.178 1.00 91.06 167 GLU A CA 1
ATOM 1262 C C . GLU A 1 167 ? 13.701 5.144 -35.653 1.00 91.06 167 GLU A C 1
ATOM 1264 O O . GLU A 1 167 ? 13.980 5.156 -36.844 1.00 91.06 167 GLU A O 1
ATOM 1269 N N . PHE A 1 168 ? 14.584 5.541 -34.730 1.00 92.31 168 PHE A N 1
ATOM 1270 C CA . PHE A 1 168 ? 15.952 5.936 -35.070 1.00 92.31 168 PHE A CA 1
ATOM 1271 C C . PHE A 1 168 ? 16.736 4.761 -35.690 1.00 92.31 168 PHE A C 1
ATOM 1273 O O . PHE A 1 168 ? 17.296 4.893 -36.778 1.00 92.31 168 PHE A O 1
ATOM 1280 N N . ALA A 1 169 ? 16.757 3.590 -35.051 1.00 92.81 169 ALA A N 1
ATOM 1281 C CA . ALA A 1 169 ? 17.441 2.418 -35.601 1.00 92.81 169 ALA A CA 1
ATOM 1282 C C . ALA A 1 169 ? 16.856 1.973 -36.958 1.00 92.81 169 ALA A C 1
ATOM 1284 O O . ALA A 1 169 ? 17.609 1.609 -37.869 1.00 92.81 169 ALA A O 1
ATOM 1285 N N . GLU A 1 170 ? 15.532 2.050 -37.120 1.00 92.50 170 GLU A N 1
ATOM 1286 C CA . GLU A 1 170 ? 14.837 1.770 -38.380 1.00 92.50 170 GLU A CA 1
ATOM 1287 C C . GLU A 1 170 ? 15.244 2.768 -39.477 1.00 92.50 170 GLU A C 1
ATOM 1289 O O . GLU A 1 170 ? 15.545 2.339 -40.587 1.00 92.50 170 GLU A O 1
ATOM 1294 N N . GLU A 1 171 ? 15.376 4.063 -39.172 1.00 95.00 171 GLU A N 1
ATOM 1295 C CA . GLU A 1 171 ? 15.833 5.088 -40.123 1.00 95.00 171 GLU A CA 1
ATOM 1296 C C . GLU A 1 171 ? 17.307 4.933 -40.529 1.00 95.00 171 GLU A C 1
ATOM 1298 O O . GLU A 1 171 ? 17.645 5.078 -41.711 1.00 95.00 171 GLU A O 1
ATOM 1303 N N . ILE A 1 172 ? 18.193 4.586 -39.584 1.00 94.69 172 ILE A N 1
ATOM 1304 C CA . ILE A 1 172 ? 19.584 4.209 -39.898 1.00 94.69 172 ILE A CA 1
ATOM 1305 C C . ILE A 1 172 ? 19.564 3.033 -40.876 1.00 94.69 172 ILE A C 1
ATOM 1307 O O . ILE A 1 172 ? 20.175 3.084 -41.939 1.00 94.69 172 ILE A O 1
ATOM 1311 N N . THR A 1 173 ? 18.813 1.984 -40.546 1.00 94.19 173 THR A N 1
ATOM 1312 C CA . THR A 1 173 ? 18.730 0.770 -41.365 1.00 94.19 173 THR A CA 1
ATOM 1313 C C . THR A 1 173 ? 18.114 1.047 -42.738 1.00 94.19 173 THR A C 1
ATOM 1315 O O . THR A 1 173 ? 18.550 0.470 -43.735 1.00 94.19 173 THR A O 1
ATOM 1318 N N . ARG A 1 174 ? 17.116 1.932 -42.825 1.00 94.81 174 ARG A N 1
ATOM 1319 C CA . ARG A 1 174 ? 16.446 2.328 -44.071 1.00 94.81 174 ARG A CA 1
ATOM 1320 C C . ARG A 1 174 ? 17.404 3.049 -45.015 1.00 94.81 174 ARG A C 1
ATOM 1322 O O . ARG A 1 174 ? 17.468 2.720 -46.198 1.00 94.81 174 ARG A O 1
ATOM 1329 N N . THR A 1 175 ? 18.166 4.006 -44.493 1.00 95.75 175 THR A N 1
ATOM 1330 C CA . THR A 1 175 ? 19.060 4.860 -45.292 1.00 95.75 175 THR A CA 1
ATOM 1331 C C . THR A 1 175 ? 20.415 4.222 -45.600 1.00 95.75 175 THR A C 1
ATOM 1333 O O . THR A 1 175 ? 21.074 4.640 -46.553 1.00 95.75 175 THR A O 1
ATOM 1336 N N . LEU A 1 176 ? 20.813 3.184 -44.863 1.00 96.00 176 LEU A N 1
ATOM 1337 C CA . LEU A 1 176 ? 22.016 2.394 -45.125 1.00 96.00 176 LEU A CA 1
ATOM 1338 C C . LEU A 1 176 ? 21.817 1.452 -46.323 1.00 96.00 176 LEU A C 1
ATOM 1340 O O . LEU A 1 176 ? 20.791 0.778 -46.428 1.00 96.00 176 LEU A O 1
ATOM 1344 N N . LYS A 1 177 ? 22.792 1.367 -47.230 1.00 95.19 177 LYS A N 1
ATOM 1345 C CA . LYS A 1 177 ? 22.779 0.404 -48.346 1.00 95.19 177 LYS A CA 1
ATOM 1346 C C . LYS A 1 177 ? 22.904 -1.048 -47.857 1.00 95.19 177 LYS A C 1
ATOM 1348 O O . LYS A 1 177 ? 23.432 -1.280 -46.769 1.00 95.19 177 LYS A O 1
ATOM 1353 N N . PRO A 1 178 ? 22.460 -2.048 -48.644 1.00 93.50 178 PRO A N 1
ATOM 1354 C CA . PRO A 1 178 ? 22.790 -3.450 -48.381 1.00 93.50 178 PRO A CA 1
ATOM 1355 C C . PRO A 1 178 ? 24.306 -3.630 -48.240 1.00 93.50 178 PRO A C 1
ATOM 1357 O O . PRO A 1 178 ? 25.058 -3.045 -49.015 1.00 93.50 178 PRO A O 1
ATOM 1360 N N . GLN A 1 179 ? 24.748 -4.412 -47.253 1.00 92.94 179 GLN A N 1
ATOM 1361 C CA . GLN A 1 179 ? 26.157 -4.558 -46.850 1.00 92.94 179 GLN A CA 1
ATOM 1362 C C . GLN A 1 179 ? 26.847 -3.294 -46.324 1.00 92.94 179 GLN A C 1
ATOM 1364 O O . GLN A 1 179 ? 28.017 -3.370 -45.946 1.00 92.94 179 GLN A O 1
ATOM 1369 N N . GLY A 1 180 ? 26.141 -2.163 -46.250 1.00 94.44 180 GLY A N 1
ATOM 1370 C CA . GLY A 1 180 ? 26.644 -0.947 -45.628 1.00 94.44 180 GLY A CA 1
ATOM 1371 C C . GLY A 1 180 ? 26.890 -1.138 -44.132 1.00 94.44 180 GLY A C 1
ATOM 1372 O O . GLY A 1 180 ? 26.284 -2.005 -43.487 1.00 94.44 180 GLY A O 1
ATOM 1373 N N . ILE A 1 181 ? 27.774 -0.305 -43.590 1.00 96.56 181 ILE A N 1
ATOM 1374 C CA . ILE A 1 181 ? 28.189 -0.341 -42.188 1.00 96.56 181 ILE A CA 1
ATOM 1375 C C . ILE A 1 181 ? 27.566 0.827 -41.425 1.00 96.56 181 ILE A C 1
ATOM 1377 O O . ILE A 1 181 ? 27.644 1.978 -41.850 1.00 96.56 181 ILE A O 1
ATOM 1381 N N . ALA A 1 182 ? 26.986 0.546 -40.261 1.00 96.06 182 ALA A N 1
ATOM 1382 C CA . ALA A 1 182 ? 26.655 1.569 -39.283 1.00 96.06 182 ALA A CA 1
ATOM 1383 C C . ALA A 1 182 ? 27.484 1.386 -38.011 1.00 96.06 182 ALA A C 1
ATOM 1385 O O . ALA A 1 182 ? 27.634 0.278 -37.497 1.00 96.06 182 ALA A O 1
ATOM 1386 N N . VAL A 1 183 ? 28.010 2.494 -37.499 1.00 94.31 183 VAL A N 1
ATOM 1387 C CA . VAL A 1 183 ? 28.769 2.559 -36.254 1.00 94.31 183 VAL A CA 1
ATOM 1388 C C . VAL A 1 183 ? 27.998 3.401 -35.253 1.00 94.31 183 VAL A C 1
ATOM 1390 O O . VAL A 1 183 ? 27.687 4.568 -35.505 1.00 94.31 183 VAL A O 1
ATOM 1393 N N . VAL A 1 184 ? 27.671 2.803 -34.111 1.00 92.12 184 VAL A N 1
ATOM 1394 C CA . VAL A 1 184 ? 26.864 3.442 -33.071 1.00 92.12 184 VAL A CA 1
ATOM 1395 C C . VAL A 1 184 ? 27.587 3.373 -31.739 1.00 92.12 184 VAL A C 1
ATOM 1397 O O . VAL A 1 184 ? 28.018 2.313 -31.290 1.00 92.12 184 VAL A O 1
ATOM 1400 N N . HIS A 1 185 ? 27.684 4.521 -31.083 1.00 88.31 185 HIS A N 1
ATOM 1401 C CA . HIS A 1 185 ? 28.216 4.650 -29.735 1.00 88.31 185 HIS A CA 1
ATOM 1402 C C . HIS A 1 185 ? 27.085 4.580 -28.718 1.00 88.31 185 HIS A C 1
ATOM 1404 O O . HIS A 1 185 ? 26.116 5.340 -28.805 1.00 88.31 185 HIS A O 1
ATOM 1410 N N . VAL A 1 186 ? 27.215 3.702 -27.726 1.00 84.44 186 VAL A N 1
ATOM 1411 C CA . VAL A 1 186 ? 26.208 3.485 -26.684 1.00 84.44 186 VAL A CA 1
ATOM 1412 C C . VAL A 1 186 ? 26.860 3.546 -25.305 1.00 84.44 186 VAL A C 1
ATOM 1414 O O . VAL A 1 186 ? 27.855 2.880 -25.051 1.00 84.44 186 VAL A O 1
ATOM 1417 N N . ALA A 1 187 ? 26.278 4.333 -24.399 1.00 78.06 187 ALA A N 1
ATOM 1418 C CA . ALA A 1 187 ? 26.747 4.496 -23.019 1.00 78.06 187 ALA A CA 1
ATOM 1419 C C . ALA A 1 187 ? 26.059 3.513 -22.053 1.00 78.06 187 ALA A C 1
ATOM 1421 O O . ALA A 1 187 ? 25.546 3.920 -21.012 1.00 78.06 187 ALA A O 1
ATOM 1422 N N . ALA A 1 188 ? 25.944 2.250 -22.457 1.00 71.12 188 ALA A N 1
ATOM 1423 C CA . ALA A 1 188 ? 25.341 1.199 -21.649 1.00 71.12 188 ALA A CA 1
ATOM 1424 C C . ALA A 1 188 ? 26.435 0.289 -21.084 1.00 71.12 188 ALA A C 1
ATOM 1426 O O . ALA A 1 188 ? 27.479 0.123 -21.713 1.00 71.12 188 ALA A O 1
ATOM 1427 N N . THR A 1 189 ? 26.211 -0.276 -19.901 1.00 72.50 189 THR A N 1
ATOM 1428 C CA . THR A 1 189 ? 27.228 -1.052 -19.170 1.00 72.50 189 THR A CA 1
ATOM 1429 C C . THR A 1 189 ? 26.798 -2.490 -18.879 1.00 72.50 189 THR A C 1
ATOM 1431 O O . THR A 1 189 ? 27.623 -3.279 -18.426 1.00 72.50 189 THR A O 1
ATOM 1434 N N . ASP A 1 190 ? 25.546 -2.861 -19.169 1.00 84.50 190 ASP A N 1
ATOM 1435 C CA . ASP A 1 190 ? 24.961 -4.155 -18.804 1.00 84.50 190 ASP A CA 1
ATOM 1436 C C . ASP A 1 190 ? 24.550 -5.018 -20.015 1.00 84.50 190 ASP A C 1
ATOM 1438 O O . ASP A 1 190 ? 24.149 -4.530 -21.070 1.00 84.50 190 ASP A O 1
ATOM 1442 N N . THR A 1 191 ? 24.610 -6.341 -19.852 1.00 84.50 191 THR A N 1
ATOM 1443 C CA . THR A 1 191 ? 24.347 -7.313 -20.928 1.00 84.50 191 THR A CA 1
ATOM 1444 C C . THR A 1 191 ? 22.922 -7.263 -21.478 1.00 84.50 191 THR A C 1
ATOM 1446 O O . THR A 1 191 ? 22.706 -7.527 -22.665 1.00 84.50 191 THR A O 1
ATOM 1449 N N . TYR A 1 192 ? 21.939 -6.918 -20.650 1.00 88.25 192 TYR A N 1
ATOM 1450 C CA . TYR A 1 192 ? 20.541 -6.862 -21.064 1.00 88.25 192 TYR A CA 1
ATOM 1451 C C . TYR A 1 192 ? 20.291 -5.697 -22.024 1.00 88.25 192 TYR A C 1
ATOM 1453 O O . TYR A 1 192 ? 19.652 -5.875 -23.066 1.00 88.25 192 TYR A O 1
ATOM 1461 N N . SER A 1 193 ? 20.819 -4.518 -21.706 1.00 87.44 193 SER A N 1
ATOM 1462 C CA . SER A 1 193 ? 20.692 -3.335 -22.548 1.00 87.44 193 SER A CA 1
ATOM 1463 C C . SER A 1 193 ? 21.457 -3.492 -23.859 1.00 87.44 193 SER A C 1
ATOM 1465 O O . SER A 1 193 ? 20.953 -3.056 -24.892 1.00 87.44 193 SER A O 1
ATOM 1467 N N . PHE A 1 194 ? 22.591 -4.204 -23.865 1.00 85.56 194 PHE A N 1
ATOM 1468 C CA . PHE A 1 194 ? 23.298 -4.557 -25.102 1.00 85.56 194 PHE A CA 1
ATOM 1469 C C . PHE A 1 194 ? 22.454 -5.427 -26.028 1.00 85.56 194 PHE A C 1
ATOM 1471 O O . PHE A 1 194 ? 22.306 -5.102 -27.203 1.00 85.56 194 PHE A O 1
ATOM 1478 N N . ASN A 1 195 ? 21.872 -6.513 -25.516 1.00 86.12 195 ASN A N 1
ATOM 1479 C CA . ASN A 1 195 ? 21.028 -7.378 -26.341 1.00 86.12 195 ASN A CA 1
ATOM 1480 C C . ASN A 1 195 ? 19.761 -6.641 -26.797 1.00 86.12 195 ASN A C 1
ATOM 1482 O O . ASN A 1 195 ? 19.418 -6.690 -27.973 1.00 86.12 195 ASN A O 1
ATOM 1486 N N . SER A 1 196 ? 19.150 -5.853 -25.907 1.00 88.06 196 SER A N 1
ATOM 1487 C CA . SER A 1 196 ? 17.998 -5.010 -26.252 1.00 88.06 196 SER A CA 1
ATOM 1488 C C . SER A 1 196 ? 18.337 -3.968 -27.327 1.00 88.06 196 SER A C 1
ATOM 1490 O O . SER A 1 196 ? 17.495 -3.650 -28.159 1.00 88.06 196 SER A O 1
ATOM 1492 N N . PHE A 1 197 ? 19.563 -3.432 -27.332 1.00 88.56 197 PHE A N 1
ATOM 1493 C CA . PHE A 1 197 ? 20.048 -2.536 -28.382 1.00 88.56 197 PHE A CA 1
ATOM 1494 C C . PHE A 1 197 ? 20.204 -3.265 -29.722 1.00 88.56 197 PHE A C 1
ATOM 1496 O O . PHE A 1 197 ? 19.774 -2.742 -30.748 1.00 88.56 197 PHE A O 1
ATOM 1503 N N . LEU A 1 198 ? 20.777 -4.472 -29.728 1.00 87.38 198 LEU A N 1
ATOM 1504 C CA . LEU A 1 198 ? 20.915 -5.271 -30.950 1.00 87.38 198 LEU A CA 1
ATOM 1505 C C . LEU A 1 198 ? 19.551 -5.645 -31.549 1.00 87.38 198 LEU A C 1
ATOM 1507 O O . LEU A 1 198 ? 19.401 -5.617 -32.769 1.00 87.38 198 LEU A O 1
ATOM 1511 N N . ASP A 1 199 ? 18.543 -5.897 -30.710 1.00 86.88 199 ASP A N 1
ATOM 1512 C CA . ASP A 1 199 ? 17.168 -6.190 -31.139 1.00 86.88 199 ASP A CA 1
ATOM 1513 C C . ASP A 1 199 ? 16.487 -5.012 -31.872 1.00 86.88 199 ASP A C 1
ATOM 1515 O O . ASP A 1 199 ? 15.494 -5.205 -32.585 1.00 86.88 199 ASP A O 1
ATOM 1519 N N . LEU A 1 200 ? 17.023 -3.787 -31.759 1.00 88.44 200 LEU A N 1
ATOM 1520 C CA . LEU A 1 200 ? 16.577 -2.649 -32.571 1.00 88.44 200 LEU A CA 1
ATOM 1521 C C . LEU A 1 200 ? 16.965 -2.804 -34.050 1.00 88.44 200 LEU A C 1
ATOM 1523 O O . LEU A 1 200 ? 16.273 -2.283 -34.924 1.00 88.44 200 LEU A O 1
ATOM 1527 N N . PHE A 1 201 ? 18.037 -3.544 -34.347 1.00 89.31 201 PHE A N 1
ATOM 1528 C CA . PHE A 1 201 ? 18.618 -3.687 -35.683 1.00 89.31 201 PHE A CA 1
ATOM 1529 C C . PHE A 1 201 ? 18.343 -5.068 -36.296 1.00 89.31 201 PHE A C 1
ATOM 1531 O O . PHE A 1 201 ? 19.253 -5.796 -36.682 1.00 89.31 201 PHE A O 1
ATOM 1538 N N . ASN A 1 202 ? 17.064 -5.421 -36.456 1.00 83.56 202 ASN A N 1
ATOM 1539 C CA . ASN A 1 202 ? 16.642 -6.736 -36.971 1.00 83.56 202 ASN A CA 1
ATOM 1540 C C . ASN A 1 202 ? 17.166 -7.093 -38.376 1.00 83.56 202 ASN A C 1
ATOM 1542 O O . ASN A 1 202 ? 17.220 -8.270 -38.732 1.00 83.56 202 ASN A O 1
ATOM 1546 N N . SER A 1 203 ? 17.529 -6.096 -39.185 1.00 86.56 203 SER A N 1
ATOM 1547 C CA . SER A 1 203 ? 18.060 -6.290 -40.544 1.00 86.56 203 SER A CA 1
ATOM 1548 C C . SER A 1 203 ? 19.581 -6.130 -40.624 1.00 86.56 203 SER A C 1
ATOM 1550 O O . SER A 1 203 ? 20.121 -6.019 -41.727 1.00 86.56 203 SER A O 1
ATOM 1552 N N . CYS A 1 204 ? 20.263 -6.118 -39.478 1.00 89.75 204 CYS A N 1
ATOM 1553 C CA . CYS A 1 204 ? 21.712 -6.041 -39.400 1.00 89.75 204 CYS A CA 1
ATOM 1554 C C . CYS A 1 204 ? 22.281 -7.173 -38.536 1.00 89.75 204 CYS A C 1
ATOM 1556 O O . CYS A 1 204 ? 21.590 -7.766 -37.706 1.00 89.75 204 CYS A O 1
ATOM 1558 N N . SER A 1 205 ? 23.565 -7.457 -38.719 1.00 90.50 205 SER A N 1
ATOM 1559 C CA . SER A 1 205 ? 24.361 -8.317 -37.844 1.00 90.50 205 SER A CA 1
ATOM 1560 C C . SER A 1 205 ? 25.439 -7.502 -37.142 1.00 90.50 205 SER A C 1
ATOM 1562 O O . SER A 1 205 ? 26.035 -6.605 -37.741 1.00 90.50 205 SER A O 1
ATOM 1564 N N . LEU A 1 206 ? 25.720 -7.836 -35.883 1.00 90.88 206 LEU A N 1
ATOM 1565 C CA . LEU A 1 206 ? 26.883 -7.313 -35.172 1.00 90.88 206 LEU A CA 1
ATOM 1566 C C . LEU A 1 206 ? 28.163 -7.878 -35.799 1.00 90.88 206 LEU A C 1
ATOM 1568 O O . LEU A 1 206 ? 28.309 -9.094 -35.891 1.00 90.88 206 LEU A O 1
ATOM 1572 N N . VAL A 1 207 ? 29.075 -6.996 -36.207 1.00 92.00 207 VAL A N 1
ATOM 1573 C CA . VAL A 1 207 ? 30.368 -7.359 -36.809 1.00 92.00 207 VAL A CA 1
ATOM 1574 C C . VAL A 1 207 ? 31.502 -7.201 -35.805 1.00 92.00 207 VAL A C 1
ATOM 1576 O O . VAL A 1 207 ? 32.332 -8.095 -35.660 1.00 92.00 207 VAL A O 1
ATOM 1579 N N . LYS A 1 208 ? 31.534 -6.071 -35.090 1.00 89.56 208 LYS A N 1
ATOM 1580 C CA . LYS A 1 208 ? 32.567 -5.771 -34.094 1.00 89.56 208 LYS A CA 1
ATOM 1581 C C . LYS A 1 208 ? 31.980 -4.970 -32.937 1.00 89.56 208 LYS A C 1
ATOM 1583 O O . LYS A 1 208 ? 31.077 -4.155 -33.119 1.00 89.56 208 LYS A O 1
ATOM 1588 N N . MET A 1 209 ? 32.518 -5.210 -31.749 1.00 87.94 209 MET A N 1
ATOM 1589 C CA . MET A 1 209 ? 32.238 -4.457 -30.532 1.00 87.94 209 MET A CA 1
ATOM 1590 C C . MET A 1 209 ? 33.577 -4.076 -29.895 1.00 87.94 209 MET A C 1
ATOM 1592 O O . MET A 1 209 ? 34.445 -4.941 -29.773 1.00 87.94 209 MET A O 1
ATOM 1596 N N . ARG A 1 210 ? 33.749 -2.813 -29.493 1.00 85.00 210 ARG A N 1
ATOM 1597 C CA . ARG A 1 210 ? 34.884 -2.387 -28.655 1.00 85.00 210 ARG A CA 1
ATOM 1598 C C . ARG A 1 210 ? 34.449 -1.416 -27.564 1.00 85.00 210 ARG A C 1
ATOM 1600 O O . ARG A 1 210 ? 33.530 -0.627 -27.773 1.00 85.00 210 ARG A O 1
ATOM 1607 N N . ASP A 1 211 ? 35.136 -1.461 -26.431 1.00 80.56 211 ASP A N 1
ATOM 1608 C CA . ASP A 1 211 ? 35.024 -0.452 -25.378 1.00 80.56 211 ASP A CA 1
ATOM 1609 C C . ASP A 1 211 ? 36.024 0.681 -25.652 1.00 80.56 211 ASP A C 1
ATOM 1611 O O . ASP A 1 211 ? 37.168 0.418 -26.021 1.00 80.56 211 ASP A O 1
ATOM 1615 N N . LEU A 1 212 ? 35.577 1.936 -25.536 1.00 75.69 212 LEU A N 1
ATOM 1616 C CA . LEU A 1 212 ? 36.418 3.123 -25.712 1.00 75.69 212 LEU A CA 1
ATOM 1617 C C . LEU A 1 212 ? 36.844 3.682 -24.347 1.00 75.69 212 LEU A C 1
ATOM 1619 O O . LEU A 1 212 ? 36.017 3.832 -23.442 1.00 75.69 212 LEU A O 1
ATOM 1623 N N . ASP A 1 213 ? 38.123 4.041 -24.218 1.00 62.22 213 ASP A N 1
ATOM 1624 C CA . ASP A 1 213 ? 38.674 4.659 -23.012 1.00 62.22 213 ASP A CA 1
ATOM 1625 C C . ASP A 1 213 ? 38.207 6.121 -22.898 1.00 62.22 213 ASP A C 1
ATOM 1627 O O . ASP A 1 213 ? 38.743 7.012 -23.553 1.00 62.22 213 ASP A O 1
ATOM 1631 N N . SER A 1 214 ? 37.223 6.358 -22.018 1.00 53.12 214 SER A N 1
ATOM 1632 C CA . SER A 1 214 ? 36.646 7.664 -21.640 1.00 53.12 214 SER A CA 1
ATOM 1633 C C . SER A 1 214 ? 35.700 8.330 -22.659 1.00 53.12 214 SER A C 1
ATOM 1635 O O . SER A 1 214 ? 36.112 8.643 -23.776 1.00 53.12 214 SER A O 1
ATOM 1637 N N . PRO A 1 215 ? 34.453 8.697 -22.278 1.00 53.66 215 PRO A N 1
ATOM 1638 C CA . PRO A 1 215 ? 33.612 8.175 -21.184 1.00 53.66 215 PRO A CA 1
ATOM 1639 C C . PRO A 1 215 ? 33.107 6.763 -21.538 1.00 53.66 215 PRO A C 1
ATOM 1641 O O . PRO A 1 215 ? 33.101 6.460 -22.718 1.00 53.66 215 PRO A O 1
ATOM 1644 N N . HIS A 1 216 ? 32.681 5.925 -20.574 1.00 64.12 216 HIS A N 1
ATOM 1645 C CA . HIS A 1 216 ? 32.206 4.528 -20.753 1.00 64.12 216 HIS A CA 1
ATOM 1646 C C . HIS A 1 216 ? 31.223 4.324 -21.931 1.00 64.12 216 HIS A C 1
ATOM 1648 O O . HIS A 1 216 ? 30.006 4.233 -21.758 1.00 64.12 216 HIS A O 1
ATOM 1654 N N . ILE A 1 217 ? 31.761 4.287 -23.144 1.00 74.88 217 ILE A N 1
ATOM 1655 C CA . ILE A 1 217 ? 31.056 4.249 -24.412 1.00 74.88 217 ILE A CA 1
ATOM 1656 C C . ILE A 1 217 ? 31.559 3.009 -25.118 1.00 74.88 217 ILE A C 1
ATOM 1658 O O . ILE A 1 217 ? 32.754 2.827 -25.344 1.00 74.88 217 ILE A O 1
ATOM 1662 N N . ARG A 1 218 ? 30.604 2.180 -25.505 1.00 83.81 218 ARG A N 1
ATOM 1663 C CA . ARG A 1 218 ? 30.836 1.010 -26.325 1.00 83.81 218 ARG A CA 1
ATOM 1664 C C . ARG A 1 218 ? 30.497 1.337 -27.765 1.00 83.81 218 ARG A C 1
ATOM 1666 O O . ARG A 1 218 ? 29.433 1.891 -28.056 1.00 83.81 218 ARG A O 1
ATOM 1673 N N . GLU A 1 219 ? 31.409 1.005 -28.659 1.00 88.12 219 GLU A N 1
ATOM 1674 C CA . GLU A 1 219 ? 31.231 1.135 -30.094 1.00 88.12 219 GLU A CA 1
ATOM 1675 C C . GLU A 1 219 ? 30.716 -0.180 -30.672 1.00 88.12 219 GLU A C 1
ATOM 1677 O O . GLU A 1 219 ? 31.322 -1.238 -30.492 1.00 88.12 219 GLU A O 1
ATOM 1682 N N . PHE A 1 220 ? 29.592 -0.094 -31.377 1.00 90.19 220 PHE A N 1
ATOM 1683 C CA . PHE A 1 220 ? 28.983 -1.197 -32.103 1.00 90.19 220 PHE A CA 1
ATOM 1684 C C . PHE A 1 220 ? 29.127 -0.954 -33.597 1.00 90.19 220 PHE A C 1
ATOM 1686 O O . PHE A 1 220 ? 28.601 0.031 -34.115 1.00 90.19 220 PHE A O 1
ATOM 1693 N N . VAL A 1 221 ? 29.798 -1.876 -34.280 1.00 93.44 221 VAL A N 1
ATOM 1694 C CA . VAL A 1 221 ? 29.875 -1.928 -35.738 1.00 93.44 221 VAL A CA 1
ATOM 1695 C C . VAL A 1 221 ? 28.873 -2.970 -36.212 1.00 93.44 221 VAL A C 1
ATOM 1697 O O . VAL A 1 221 ? 29.031 -4.165 -35.948 1.00 93.44 221 VAL A O 1
ATOM 1700 N N . ILE A 1 222 ? 27.824 -2.518 -36.887 1.00 94.38 222 ILE A N 1
ATOM 1701 C CA . ILE A 1 222 ? 26.741 -3.357 -37.401 1.00 94.38 222 ILE A CA 1
ATOM 1702 C C . ILE A 1 222 ? 26.685 -3.266 -38.926 1.00 94.38 222 ILE A C 1
ATOM 1704 O O . ILE A 1 222 ? 26.883 -2.199 -39.505 1.00 94.38 222 ILE A O 1
ATOM 1708 N N . GLN A 1 223 ? 26.399 -4.386 -39.582 1.00 94.69 223 GLN A N 1
ATOM 1709 C CA . GLN A 1 223 ? 26.320 -4.476 -41.040 1.00 94.69 223 GLN A CA 1
ATOM 1710 C C . GLN A 1 223 ? 24.924 -4.895 -41.478 1.00 94.69 223 GLN A C 1
ATOM 1712 O O . GLN A 1 223 ? 24.377 -5.862 -40.948 1.00 94.69 223 GLN A O 1
ATOM 1717 N N . LYS A 1 224 ? 24.351 -4.186 -42.454 1.00 94.12 224 LYS A N 1
ATOM 1718 C CA . LYS A 1 224 ? 23.037 -4.518 -43.022 1.00 94.12 224 LYS A CA 1
ATOM 1719 C C . LYS A 1 224 ? 23.134 -5.731 -43.944 1.00 94.12 224 LYS A C 1
ATOM 1721 O O . LYS A 1 224 ? 24.001 -5.769 -44.812 1.00 94.12 224 LYS A O 1
ATOM 1726 N N . TYR A 1 225 ? 22.211 -6.683 -43.816 1.00 89.00 225 TYR A N 1
ATOM 1727 C CA . TYR A 1 225 ? 22.192 -7.871 -44.677 1.00 89.00 225 TYR A CA 1
ATOM 1728 C C . TYR A 1 225 ? 22.046 -7.519 -46.168 1.00 89.00 225 TYR A C 1
ATOM 1730 O O . TYR A 1 225 ? 21.439 -6.515 -46.547 1.00 89.00 225 TYR A O 1
ATOM 1738 N N . SER A 1 226 ? 22.567 -8.394 -47.029 1.00 72.50 226 SER A N 1
ATOM 1739 C CA . SER A 1 226 ? 22.529 -8.268 -48.493 1.00 72.50 226 SER A CA 1
ATOM 1740 C C . SER A 1 226 ? 21.163 -8.612 -49.117 1.00 72.50 226 SER A C 1
ATOM 1742 O O . SER A 1 226 ? 20.932 -8.270 -50.273 1.00 72.50 226 SER A O 1
ATOM 1744 N N . GLY A 1 227 ? 20.248 -9.253 -48.371 1.00 61.50 227 GLY A N 1
ATOM 1745 C CA . GLY A 1 227 ? 18.908 -9.663 -48.819 1.00 61.50 227 GLY A CA 1
ATOM 1746 C C . GLY A 1 227 ? 17.836 -9.462 -47.737 1.00 61.50 227 GLY A C 1
ATOM 1747 O O . GLY A 1 227 ? 18.132 -9.488 -46.544 1.00 61.50 227 GLY A O 1
ATOM 1748 N N . GLY A 1 228 ? 16.592 -9.202 -48.154 1.00 56.94 228 GLY A N 1
ATOM 1749 C CA . GLY A 1 228 ? 15.491 -8.786 -47.276 1.00 56.94 228 GLY A CA 1
ATOM 1750 C C . GLY A 1 228 ? 15.081 -9.811 -46.206 1.00 56.94 228 GLY A C 1
ATOM 1751 O O . GLY A 1 228 ? 14.890 -10.984 -46.501 1.00 56.94 228 GLY A O 1
ATOM 1752 N N . HIS A 1 229 ? 14.898 -9.311 -44.977 1.00 47.44 229 HIS A N 1
ATOM 1753 C CA . HIS A 1 229 ? 14.286 -9.935 -43.793 1.00 47.44 229 HIS A CA 1
ATOM 1754 C C . HIS A 1 229 ? 14.604 -11.417 -43.508 1.00 47.44 229 HIS A C 1
ATOM 1756 O O . HIS A 1 229 ? 13.819 -12.313 -43.817 1.00 47.44 229 HIS A O 1
ATOM 1762 N N . HIS A 1 230 ? 15.632 -11.662 -42.690 1.00 46.22 230 HIS A N 1
ATOM 1763 C CA . HIS A 1 230 ? 15.633 -12.832 -41.809 1.00 46.22 230 HIS A CA 1
ATOM 1764 C C . HIS A 1 230 ? 14.632 -12.601 -40.666 1.00 46.22 230 HIS A C 1
ATOM 1766 O O . HIS A 1 230 ? 14.961 -12.035 -39.625 1.00 46.22 230 HIS A O 1
ATOM 1772 N N . LYS A 1 231 ? 13.382 -13.049 -40.833 1.00 43.47 231 LYS A N 1
ATOM 1773 C CA . LYS A 1 231 ? 12.532 -13.320 -39.666 1.00 43.47 231 LYS A CA 1
ATOM 1774 C C . LYS A 1 231 ? 13.207 -14.451 -38.890 1.00 43.47 231 LYS A C 1
ATOM 1776 O O . LYS A 1 231 ? 13.210 -15.585 -39.363 1.00 43.47 231 LYS A O 1
ATOM 1781 N N . LYS A 1 232 ? 13.738 -14.170 -37.696 1.00 46.56 232 LYS A N 1
ATOM 1782 C CA . LYS A 1 232 ? 13.892 -15.207 -36.669 1.00 46.56 232 LYS A CA 1
ATOM 1783 C C . LYS A 1 232 ? 12.484 -15.729 -36.378 1.00 46.56 232 LYS A C 1
ATOM 1785 O O . LYS A 1 232 ? 11.746 -15.146 -35.596 1.00 46.56 232 LYS A O 1
ATOM 1790 N N . SER A 1 233 ? 12.055 -16.768 -37.087 1.00 39.81 233 SER A N 1
ATOM 1791 C CA . SER A 1 233 ? 10.859 -17.506 -36.710 1.00 39.81 233 SER A CA 1
ATOM 1792 C C . SER A 1 233 ? 11.196 -18.244 -35.421 1.00 39.81 233 SER A C 1
ATOM 1794 O O . SER A 1 233 ? 12.001 -19.177 -35.446 1.00 39.81 233 SER A O 1
ATOM 1796 N N . SER A 1 234 ? 10.609 -17.826 -34.302 1.00 43.47 234 SER A N 1
ATOM 1797 C CA . SER A 1 234 ? 10.550 -18.638 -33.092 1.00 43.47 234 SER A CA 1
ATOM 1798 C C . SER A 1 234 ? 9.723 -19.889 -33.409 1.00 43.47 234 SER A C 1
ATOM 1800 O O . SER A 1 234 ? 8.494 -19.906 -33.384 1.00 43.47 234 SER A O 1
ATOM 1802 N N . GLY A 1 235 ? 10.423 -20.933 -33.849 1.00 39.19 235 GLY A N 1
ATOM 1803 C CA . GLY A 1 235 ? 9.859 -22.249 -34.096 1.00 39.19 235 GLY A CA 1
ATOM 1804 C C . GLY A 1 235 ? 9.545 -22.946 -32.774 1.00 39.19 235 GLY A C 1
ATOM 1805 O O . GLY A 1 235 ? 10.428 -23.129 -31.942 1.00 39.19 235 GLY A O 1
ATOM 1806 N N . GLY A 1 236 ? 8.292 -23.378 -32.621 1.00 47.62 236 GLY A N 1
ATOM 1807 C CA . GLY A 1 236 ? 7.825 -24.226 -31.522 1.00 47.62 236 GLY A CA 1
ATOM 1808 C C . GLY A 1 236 ? 7.454 -23.449 -30.259 1.00 47.62 236 GLY A C 1
ATOM 1809 O O . GLY A 1 236 ? 8.141 -22.522 -29.860 1.00 47.62 236 GLY A O 1
ATOM 1810 N N . GLY A 1 237 ? 6.360 -23.841 -29.598 1.00 55.88 237 GLY A N 1
ATOM 1811 C CA . GLY A 1 237 ? 5.814 -23.187 -28.395 1.00 55.88 237 GLY A CA 1
ATOM 1812 C C . GLY A 1 237 ? 6.683 -23.250 -27.126 1.00 55.88 237 GLY A C 1
ATOM 1813 O O . GLY A 1 237 ? 6.131 -23.230 -26.033 1.00 55.88 237 GLY A O 1
ATOM 1814 N N . LYS A 1 238 ? 8.013 -23.360 -27.244 1.00 65.25 238 LYS A N 1
ATOM 1815 C CA . LYS A 1 238 ? 8.975 -23.281 -26.137 1.00 65.25 238 LYS A CA 1
ATOM 1816 C C . LYS A 1 238 ? 9.712 -21.945 -26.201 1.00 65.25 238 LYS A C 1
ATOM 1818 O O . LYS A 1 238 ? 10.187 -21.558 -27.265 1.00 65.25 238 LYS A O 1
ATOM 1823 N N . CYS A 1 239 ? 9.839 -21.264 -25.064 1.00 74.88 239 CYS A N 1
ATOM 1824 C CA . CYS A 1 239 ? 10.617 -20.031 -24.985 1.00 74.88 239 CYS A CA 1
ATOM 1825 C C . CYS A 1 239 ? 12.089 -20.303 -25.287 1.00 74.88 239 CYS A C 1
ATOM 1827 O O . CYS A 1 239 ? 12.708 -21.162 -24.658 1.00 74.88 239 CYS A O 1
ATOM 1829 N N . TRP A 1 240 ? 12.660 -19.547 -26.222 1.00 81.25 240 TRP A N 1
ATOM 1830 C CA . TRP A 1 240 ? 14.107 -19.422 -26.316 1.00 81.25 240 TRP A CA 1
ATOM 1831 C C . TRP A 1 240 ? 14.561 -18.427 -25.248 1.00 81.25 240 TRP A C 1
ATOM 1833 O O . TRP A 1 240 ? 14.081 -17.295 -25.226 1.00 81.25 240 TRP A O 1
ATOM 1843 N N . ILE A 1 241 ? 15.434 -18.864 -24.339 1.00 82.19 241 ILE A N 1
ATOM 1844 C CA . ILE A 1 241 ? 15.882 -18.062 -23.195 1.00 82.19 241 ILE A CA 1
ATOM 1845 C C . ILE A 1 241 ? 17.330 -17.650 -23.447 1.00 82.19 241 ILE A C 1
ATOM 1847 O O . ILE A 1 241 ? 18.225 -18.495 -23.386 1.00 82.19 241 ILE A O 1
ATOM 1851 N N . PRO A 1 242 ? 17.583 -16.366 -23.737 1.00 82.81 242 PRO A N 1
ATOM 1852 C CA . PRO A 1 242 ? 18.941 -15.867 -23.866 1.00 82.81 242 PRO A CA 1
ATOM 1853 C C . PRO A 1 242 ? 19.721 -15.994 -22.551 1.00 82.81 242 PRO A C 1
ATOM 1855 O O . PRO A 1 242 ? 19.154 -15.844 -21.465 1.00 82.81 242 PRO A O 1
ATOM 1858 N N . GLY A 1 243 ? 21.042 -16.183 -22.642 1.00 83.69 243 GLY A N 1
ATOM 1859 C CA . GLY A 1 243 ? 21.920 -16.308 -21.468 1.00 83.69 243 GLY A CA 1
ATOM 1860 C C . GLY A 1 243 ? 21.771 -15.151 -20.473 1.00 83.69 243 GLY A C 1
ATOM 1861 O O . GLY A 1 243 ? 21.613 -15.388 -19.281 1.00 83.69 243 GLY A O 1
ATOM 1862 N N . TYR A 1 244 ? 21.651 -13.915 -20.968 1.00 83.88 244 TYR A N 1
ATOM 1863 C CA . TYR A 1 244 ? 21.495 -12.729 -20.117 1.00 83.88 244 TYR A CA 1
ATOM 1864 C C . TYR A 1 244 ? 20.199 -12.722 -19.285 1.00 83.88 244 TYR A C 1
ATOM 1866 O O . TYR A 1 244 ? 20.180 -12.156 -18.196 1.00 83.88 244 TYR A O 1
ATOM 1874 N N . LYS A 1 245 ? 19.106 -13.351 -19.758 1.00 87.44 245 LYS A N 1
ATOM 1875 C CA . LYS A 1 245 ? 17.886 -13.516 -18.944 1.00 87.44 245 LYS A CA 1
ATOM 1876 C C . LYS A 1 245 ? 18.125 -14.511 -17.808 1.00 87.44 245 LYS A C 1
ATOM 1878 O O . LYS A 1 245 ? 17.604 -14.330 -16.715 1.00 87.44 245 LYS A O 1
ATOM 1883 N N . THR A 1 246 ? 18.949 -15.528 -18.050 1.00 88.31 246 THR A N 1
ATOM 1884 C CA . THR A 1 246 ? 19.357 -16.489 -17.015 1.00 88.31 246 THR A CA 1
ATOM 1885 C C . THR A 1 246 ? 20.221 -15.812 -15.952 1.00 88.31 246 THR A C 1
ATOM 1887 O O . THR A 1 246 ? 20.010 -16.044 -14.765 1.00 88.31 246 THR A O 1
ATOM 1890 N N . ASP A 1 247 ? 21.136 -14.929 -16.363 1.00 88.12 247 ASP A N 1
ATOM 1891 C CA . ASP A 1 247 ? 21.951 -14.130 -15.442 1.00 88.12 247 ASP A CA 1
ATOM 1892 C C . ASP A 1 247 ? 21.080 -13.214 -14.565 1.00 88.12 247 ASP A C 1
ATOM 1894 O O . ASP A 1 247 ? 21.211 -13.234 -13.346 1.00 88.12 247 ASP A O 1
ATOM 1898 N N . LEU A 1 248 ? 20.103 -12.513 -15.156 1.00 90.00 248 LEU A N 1
ATOM 1899 C CA . LEU A 1 248 ? 19.138 -11.695 -14.406 1.00 90.00 248 LEU A CA 1
ATOM 1900 C C . LEU A 1 248 ? 18.364 -12.493 -13.352 1.00 90.00 248 LEU A C 1
ATOM 1902 O O . LEU A 1 248 ? 18.158 -12.027 -12.235 1.00 90.00 248 LEU A O 1
ATOM 1906 N N . ILE A 1 249 ? 17.929 -13.704 -13.701 1.00 91.75 249 ILE A N 1
ATOM 1907 C CA . ILE A 1 249 ? 17.195 -14.581 -12.782 1.00 91.75 249 ILE A CA 1
ATOM 1908 C C . ILE A 1 249 ? 18.103 -15.100 -11.663 1.00 91.75 249 ILE A C 1
ATOM 1910 O O . ILE A 1 249 ? 17.633 -15.282 -10.540 1.00 91.75 249 ILE A O 1
ATOM 1914 N N . ARG A 1 250 ? 19.389 -15.333 -11.952 1.00 90.00 250 ARG A N 1
ATOM 1915 C CA . ARG A 1 250 ? 20.392 -15.704 -10.945 1.00 90.00 250 ARG A CA 1
ATOM 1916 C C . ARG A 1 250 ? 20.634 -14.566 -9.952 1.00 90.00 250 ARG A C 1
ATOM 1918 O O . ARG A 1 250 ? 20.821 -14.838 -8.771 1.00 90.00 250 ARG A O 1
ATOM 1925 N N . ASP A 1 251 ? 20.596 -13.324 -10.423 1.00 89.12 251 ASP A N 1
ATOM 1926 C CA . ASP A 1 251 ? 20.850 -12.142 -9.599 1.00 89.12 251 ASP A CA 1
ATOM 1927 C C . ASP A 1 251 ? 19.608 -11.674 -8.814 1.00 89.12 251 ASP A C 1
ATOM 1929 O O . ASP A 1 251 ? 19.745 -10.888 -7.869 1.00 89.12 251 ASP A O 1
ATOM 1933 N N . ALA A 1 252 ? 18.415 -12.170 -9.166 1.00 90.25 252 ALA A N 1
ATOM 1934 C CA . ALA A 1 252 ? 17.149 -11.906 -8.481 1.00 90.25 252 ALA A CA 1
ATOM 1935 C C . ALA A 1 252 ? 17.129 -12.434 -7.035 1.00 90.25 252 ALA A C 1
ATOM 1937 O O . ALA A 1 252 ? 17.956 -13.252 -6.625 1.00 90.25 252 ALA A O 1
ATOM 1938 N N . GLU A 1 253 ? 16.152 -11.997 -6.237 1.00 91.00 253 GLU A N 1
ATOM 1939 C CA . GLU A 1 253 ? 15.974 -12.541 -4.893 1.00 91.00 253 GLU A CA 1
ATOM 1940 C C . GLU A 1 253 ? 15.661 -14.054 -4.930 1.00 91.00 253 GLU A C 1
ATOM 1942 O O . GLU A 1 253 ? 14.998 -14.541 -5.860 1.00 91.00 253 GLU A O 1
ATOM 1947 N N . PRO A 1 254 ? 16.147 -14.844 -3.957 1.00 91.19 254 PRO A N 1
ATOM 1948 C CA . PRO A 1 254 ? 15.887 -16.278 -3.928 1.00 91.19 254 PRO A CA 1
ATOM 1949 C C . PRO A 1 254 ? 14.398 -16.562 -3.703 1.00 91.19 254 PRO A C 1
ATOM 1951 O O . PRO A 1 254 ? 13.718 -15.846 -2.969 1.00 91.19 254 PRO A O 1
ATOM 1954 N N . LEU A 1 255 ? 13.896 -17.647 -4.301 1.00 91.62 255 LEU A N 1
ATOM 1955 C CA . LEU A 1 255 ? 12.568 -18.153 -3.956 1.00 91.62 255 LEU A CA 1
ATOM 1956 C C . LEU A 1 255 ? 12.580 -18.677 -2.515 1.00 91.62 255 LEU A C 1
ATOM 1958 O O . LEU A 1 255 ? 13.520 -19.357 -2.095 1.00 91.62 255 LEU A O 1
ATOM 1962 N N . ILE A 1 256 ? 11.507 -18.402 -1.786 1.00 89.50 256 ILE A N 1
ATOM 1963 C CA . ILE A 1 256 ? 11.243 -18.914 -0.447 1.00 89.50 256 ILE A CA 1
ATOM 1964 C C . ILE A 1 256 ? 10.989 -20.423 -0.578 1.00 89.50 256 ILE A C 1
ATOM 1966 O O . ILE A 1 256 ? 9.931 -20.847 -1.041 1.00 89.50 256 ILE A O 1
ATOM 1970 N N . GLN A 1 257 ? 11.971 -21.239 -0.202 1.00 88.88 257 GLN A N 1
ATOM 1971 C CA . GLN A 1 257 ? 11.922 -22.690 -0.423 1.00 88.88 257 GLN A CA 1
ATOM 1972 C C . GLN A 1 257 ? 10.917 -23.404 0.488 1.00 88.88 257 GLN A C 1
ATOM 1974 O O . GLN A 1 257 ? 10.315 -24.394 0.086 1.00 88.88 257 GLN A O 1
ATOM 1979 N N . GLU A 1 258 ? 10.700 -22.887 1.695 1.00 85.25 258 GLU A N 1
ATOM 1980 C CA . GLU A 1 258 ? 9.821 -23.498 2.693 1.00 85.25 258 GLU A CA 1
ATOM 1981 C C . GLU A 1 258 ? 8.556 -22.674 2.909 1.00 85.25 258 GLU A C 1
ATOM 1983 O O . GLU A 1 258 ? 8.574 -21.448 2.801 1.00 85.25 258 GLU A O 1
ATOM 1988 N N . GLU A 1 259 ? 7.445 -23.341 3.231 1.00 82.69 259 GLU A N 1
ATOM 1989 C CA . GLU A 1 259 ? 6.192 -22.649 3.525 1.00 82.69 259 GLU A CA 1
ATOM 1990 C C . GLU A 1 259 ? 6.386 -21.752 4.759 1.00 82.69 259 GLU A C 1
ATOM 1992 O O . GLU A 1 259 ? 6.658 -22.253 5.853 1.00 82.69 259 GLU A O 1
ATOM 1997 N N . PRO A 1 260 ? 6.242 -20.425 4.628 1.00 72.25 260 PRO A N 1
ATOM 1998 C CA . PRO A 1 260 ? 6.424 -19.542 5.764 1.00 72.25 260 PRO A CA 1
ATOM 1999 C C . PRO A 1 260 ? 5.315 -19.770 6.796 1.00 72.25 260 PRO A C 1
ATOM 2001 O O . PRO A 1 260 ? 4.136 -19.669 6.474 1.00 72.25 260 PRO A O 1
ATOM 2004 N N . LEU A 1 261 ? 5.684 -19.975 8.065 1.00 66.31 261 LEU A N 1
ATOM 2005 C CA . LEU A 1 261 ? 4.725 -20.093 9.179 1.00 66.31 261 LEU A CA 1
ATOM 2006 C C . LEU A 1 261 ? 3.855 -18.836 9.349 1.00 66.31 261 LEU A C 1
ATOM 2008 O O . LEU A 1 261 ? 2.721 -18.906 9.813 1.00 66.31 261 LEU A O 1
ATOM 2012 N N . LYS A 1 262 ? 4.389 -17.670 8.963 1.00 63.59 262 LYS A N 1
ATOM 2013 C CA . LYS A 1 262 ? 3.677 -16.383 8.924 1.00 63.59 262 LYS A CA 1
ATOM 2014 C C . LYS A 1 262 ? 3.820 -15.755 7.532 1.00 63.59 262 LYS A C 1
ATOM 2016 O O . LYS A 1 262 ? 4.629 -14.834 7.370 1.00 63.59 262 LYS A O 1
ATOM 2021 N N . PRO A 1 263 ? 3.066 -16.229 6.517 1.00 60.94 263 PRO A N 1
ATOM 2022 C CA . PRO A 1 263 ? 3.271 -15.845 5.120 1.00 60.94 263 PRO A CA 1
ATOM 2023 C C . PRO A 1 263 ? 3.273 -14.338 4.881 1.00 60.94 263 PRO A C 1
ATOM 2025 O O . PRO A 1 263 ? 4.128 -13.839 4.162 1.00 60.94 263 PRO A O 1
ATOM 2028 N N . TRP A 1 264 ? 2.387 -13.589 5.537 1.00 57.00 264 TRP A N 1
ATOM 2029 C CA . TRP A 1 264 ? 2.283 -12.139 5.360 1.00 57.00 264 TRP A CA 1
ATOM 2030 C C . TRP A 1 264 ? 3.528 -11.380 5.845 1.00 57.00 264 TRP A C 1
ATOM 2032 O O . TRP A 1 264 ? 3.904 -10.385 5.235 1.00 57.00 264 TRP A O 1
ATOM 2042 N N . ILE A 1 265 ? 4.205 -11.847 6.902 1.00 61.00 265 ILE A N 1
ATOM 2043 C CA . ILE A 1 265 ? 5.433 -11.211 7.410 1.00 61.00 265 ILE A CA 1
ATOM 2044 C C . ILE A 1 265 ? 6.600 -11.532 6.485 1.00 61.00 265 ILE A C 1
ATOM 2046 O O . ILE A 1 265 ? 7.355 -10.636 6.108 1.00 61.00 265 ILE A O 1
ATOM 2050 N N . THR A 1 266 ? 6.743 -12.804 6.114 1.00 64.25 266 THR A N 1
ATOM 2051 C CA . THR A 1 266 ? 7.838 -13.249 5.249 1.00 64.25 266 THR A CA 1
ATOM 2052 C C . THR A 1 266 ? 7.721 -12.627 3.864 1.00 64.25 266 THR A C 1
ATOM 2054 O O . THR A 1 266 ? 8.704 -12.093 3.364 1.00 64.25 266 THR A O 1
ATOM 2057 N N . LEU A 1 267 ? 6.520 -12.599 3.280 1.00 67.19 267 LEU A N 1
ATOM 2058 C CA . LEU A 1 267 ? 6.277 -11.978 1.976 1.00 67.19 267 LEU A CA 1
ATOM 2059 C C . LEU A 1 267 ? 6.440 -10.452 2.042 1.00 67.19 267 LEU A C 1
ATOM 2061 O O . LEU A 1 267 ? 7.017 -9.872 1.128 1.00 67.19 267 LEU A O 1
ATOM 2065 N N . LYS A 1 268 ? 6.060 -9.801 3.153 1.00 65.19 268 LYS A N 1
ATOM 2066 C CA . LYS A 1 268 ? 6.310 -8.363 3.356 1.00 65.19 268 LYS A CA 1
ATOM 2067 C C . LYS A 1 268 ? 7.790 -8.010 3.456 1.00 65.19 268 LYS A C 1
ATOM 2069 O O . LYS A 1 268 ? 8.214 -7.006 2.892 1.00 65.19 268 LYS A O 1
ATOM 2074 N N . ARG A 1 269 ? 8.586 -8.839 4.132 1.00 69.31 269 ARG A N 1
ATOM 2075 C CA . ARG A 1 269 ? 10.053 -8.712 4.129 1.00 69.31 269 ARG A CA 1
ATOM 2076 C C . ARG A 1 269 ? 10.627 -8.998 2.745 1.00 69.31 269 ARG A C 1
ATOM 2078 O O . ARG A 1 269 ? 11.509 -8.278 2.301 1.00 69.31 269 ARG A O 1
ATOM 2085 N N . ASN A 1 270 ? 10.095 -9.998 2.044 1.00 72.31 270 ASN A N 1
ATOM 2086 C CA . ASN A 1 270 ? 10.548 -10.343 0.702 1.00 72.31 270 ASN A CA 1
ATOM 2087 C C . ASN A 1 270 ? 10.346 -9.186 -0.284 1.00 72.31 270 ASN A C 1
ATOM 2089 O O . ASN A 1 270 ? 11.243 -8.893 -1.061 1.00 72.31 270 ASN A O 1
ATOM 2093 N N . ILE A 1 271 ? 9.223 -8.465 -0.188 1.00 73.25 271 ILE A N 1
ATOM 2094 C CA . ILE A 1 271 ? 8.940 -7.281 -1.015 1.00 73.25 271 ILE A CA 1
ATOM 2095 C C . ILE A 1 271 ? 9.991 -6.174 -0.834 1.00 73.25 271 ILE A C 1
ATOM 2097 O O . ILE A 1 271 ? 10.290 -5.466 -1.791 1.00 73.25 271 ILE A O 1
ATOM 2101 N N . GLN A 1 272 ? 10.600 -6.041 0.349 1.00 73.81 272 GLN A N 1
ATOM 2102 C CA . GLN A 1 272 ? 11.701 -5.090 0.567 1.00 73.81 272 GLN A CA 1
ATOM 2103 C C . GLN A 1 272 ? 12.998 -5.509 -0.140 1.00 73.81 272 GLN A C 1
ATOM 2105 O O . GLN A 1 272 ? 13.831 -4.656 -0.429 1.00 73.81 272 GLN A O 1
ATOM 2110 N N . ASN A 1 273 ? 13.149 -6.800 -0.438 1.00 81.62 273 ASN A N 1
ATOM 2111 C CA . ASN A 1 273 ? 14.314 -7.373 -1.109 1.00 81.62 273 ASN A CA 1
ATOM 2112 C C . ASN A 1 273 ? 14.096 -7.587 -2.614 1.00 81.62 273 ASN A C 1
ATOM 2114 O O . ASN A 1 273 ? 15.011 -8.060 -3.288 1.00 81.62 273 ASN A O 1
ATOM 2118 N N . VAL A 1 274 ? 12.903 -7.274 -3.135 1.00 86.81 274 VAL A N 1
ATOM 2119 C CA . VAL A 1 274 ? 12.575 -7.423 -4.557 1.00 86.81 274 VAL A CA 1
ATOM 2120 C C . VAL A 1 274 ? 13.536 -6.588 -5.390 1.00 86.81 274 VAL A C 1
ATOM 2122 O O . VAL A 1 274 ? 13.622 -5.366 -5.242 1.00 86.81 274 VAL A O 1
ATOM 2125 N N . LYS A 1 275 ? 14.229 -7.260 -6.308 1.00 88.88 275 LYS A N 1
ATOM 2126 C CA . LYS A 1 275 ? 15.087 -6.602 -7.287 1.00 88.88 275 LYS A CA 1
ATOM 2127 C C . LYS A 1 275 ? 14.330 -6.436 -8.593 1.00 88.88 275 LYS A C 1
ATOM 2129 O O . LYS A 1 275 ? 14.314 -7.323 -9.439 1.00 88.88 275 LYS A O 1
ATOM 2134 N N . TYR A 1 276 ? 13.714 -5.274 -8.747 1.00 90.38 276 TYR A N 1
ATOM 2135 C CA . TYR A 1 276 ? 13.023 -4.894 -9.975 1.00 90.38 276 TYR A CA 1
ATOM 2136 C C . TYR A 1 276 ? 14.005 -4.848 -11.155 1.00 90.38 276 TYR A C 1
ATOM 2138 O O . TYR A 1 276 ? 15.093 -4.279 -11.009 1.00 90.38 276 TYR A O 1
ATOM 2146 N N . ILE A 1 277 ? 13.635 -5.333 -12.346 1.00 91.50 277 ILE A N 1
ATOM 2147 C CA . ILE A 1 277 ? 14.526 -5.305 -13.525 1.00 91.50 277 ILE A CA 1
ATOM 2148 C C . ILE A 1 277 ? 15.067 -3.893 -13.816 1.00 91.50 277 ILE A C 1
ATOM 2150 O O . ILE A 1 277 ? 16.279 -3.757 -13.995 1.00 91.50 277 ILE A O 1
ATOM 2154 N N . PRO A 1 278 ? 14.260 -2.808 -13.780 1.00 90.44 278 PRO A N 1
ATOM 2155 C CA . PRO A 1 278 ? 14.762 -1.456 -14.031 1.00 90.44 278 PRO A CA 1
ATOM 2156 C C . PRO A 1 278 ? 15.749 -0.936 -12.969 1.00 90.44 278 PRO A C 1
ATOM 2158 O O . PRO A 1 278 ? 16.317 0.138 -13.156 1.00 90.44 278 PRO A O 1
ATOM 2161 N N . SER A 1 279 ? 15.933 -1.637 -11.845 1.00 88.75 279 SER A N 1
ATOM 2162 C CA . SER A 1 279 ? 16.977 -1.325 -10.857 1.00 88.75 279 SER A CA 1
ATOM 2163 C C . SER A 1 279 ? 18.296 -2.062 -11.116 1.00 88.75 279 SER A C 1
ATOM 2165 O O . SER A 1 279 ? 19.330 -1.636 -10.611 1.00 88.75 279 SER A O 1
ATOM 2167 N N . MET A 1 280 ? 18.272 -3.133 -11.918 1.00 88.12 280 MET A N 1
ATOM 2168 C CA . MET A 1 280 ? 19.441 -3.963 -12.228 1.00 88.12 280 MET A CA 1
ATOM 2169 C C . MET A 1 280 ? 20.042 -3.654 -13.603 1.00 88.12 280 MET A C 1
ATOM 2171 O O . MET A 1 280 ? 21.249 -3.788 -13.780 1.00 88.12 280 MET A O 1
ATOM 2175 N N . VAL A 1 281 ? 19.217 -3.258 -14.578 1.00 88.81 281 VAL A N 1
ATOM 2176 C CA . VAL A 1 281 ? 19.632 -3.105 -15.985 1.00 88.81 281 VAL A CA 1
ATOM 2177 C C . VAL A 1 281 ? 18.975 -1.917 -16.675 1.00 88.81 281 VAL A C 1
ATOM 2179 O O . VAL A 1 281 ? 17.894 -1.477 -16.283 1.00 88.81 281 VAL A O 1
ATOM 2182 N N . ASP A 1 282 ? 19.595 -1.403 -17.739 1.00 87.81 282 ASP A N 1
ATOM 2183 C CA . ASP A 1 282 ? 19.051 -0.299 -18.532 1.00 87.81 282 ASP A CA 1
ATOM 2184 C C . ASP A 1 282 ? 17.988 -0.787 -19.535 1.00 87.81 282 ASP A C 1
ATOM 2186 O O . ASP A 1 282 ? 18.257 -1.527 -20.482 1.00 87.81 282 ASP A O 1
ATOM 2190 N N . ILE A 1 283 ? 16.743 -0.340 -19.350 1.00 89.81 283 ILE A N 1
ATOM 2191 C CA . ILE A 1 283 ? 15.597 -0.774 -20.164 1.00 89.81 283 ILE A CA 1
ATOM 2192 C C . ILE A 1 283 ? 15.298 0.179 -21.330 1.00 89.81 283 ILE A C 1
ATOM 2194 O O . ILE A 1 283 ? 14.237 0.086 -21.955 1.00 89.81 283 ILE A O 1
ATOM 2198 N N . ARG A 1 284 ? 16.177 1.144 -21.635 1.00 87.19 284 ARG A N 1
ATOM 2199 C CA . ARG A 1 284 ? 15.866 2.229 -22.586 1.00 87.19 284 ARG A CA 1
ATOM 2200 C C . ARG A 1 284 ? 15.649 1.812 -24.033 1.00 87.19 284 ARG A C 1
ATOM 2202 O O . ARG A 1 284 ? 14.972 2.551 -24.740 1.00 87.19 284 ARG A O 1
ATOM 2209 N N . PHE A 1 285 ? 16.207 0.678 -24.448 1.00 88.06 285 PHE A N 1
ATOM 2210 C CA . PHE A 1 285 ? 16.156 0.189 -25.831 1.00 88.06 285 PHE A CA 1
ATOM 2211 C C . PHE A 1 285 ? 14.901 -0.638 -26.139 1.00 88.06 285 PHE A C 1
ATOM 2213 O O . PHE A 1 285 ? 14.804 -1.253 -27.192 1.00 88.06 285 PHE A O 1
ATOM 2220 N N . LYS A 1 286 ? 13.917 -0.649 -25.237 1.00 89.31 286 LYS A N 1
ATOM 2221 C CA . LYS A 1 286 ? 12.623 -1.300 -25.454 1.00 89.31 286 LYS A CA 1
ATOM 2222 C C . LYS A 1 286 ? 11.669 -0.380 -26.217 1.00 89.31 286 LYS A C 1
ATOM 2224 O O . LYS A 1 286 ? 11.677 0.833 -26.011 1.00 89.31 286 LYS A O 1
ATOM 2229 N N . SER A 1 287 ? 10.840 -0.953 -27.093 1.00 86.50 287 SER A N 1
ATOM 2230 C CA . SER A 1 287 ? 9.948 -0.177 -27.972 1.00 86.50 287 SER A CA 1
ATOM 2231 C C . SER A 1 287 ? 8.786 0.469 -27.233 1.00 86.50 287 SER A C 1
ATOM 2233 O O . SER A 1 287 ? 8.374 1.582 -27.549 1.00 86.50 287 SER A O 1
ATOM 2235 N N . ARG A 1 288 ? 8.236 -0.249 -26.259 1.00 90.75 288 ARG A N 1
ATOM 2236 C CA . ARG A 1 288 ? 7.067 0.157 -25.485 1.00 90.75 288 ARG A CA 1
ATOM 2237 C C . ARG A 1 288 ? 7.138 -0.486 -24.114 1.00 90.75 288 ARG A C 1
ATOM 2239 O O . ARG A 1 288 ? 7.694 -1.571 -23.973 1.00 90.75 288 ARG A O 1
ATOM 2246 N N . TYR A 1 289 ? 6.553 0.169 -23.123 1.00 93.25 289 TYR A N 1
ATOM 2247 C CA . TYR A 1 289 ? 6.518 -0.304 -21.746 1.00 93.25 289 TYR A CA 1
ATOM 2248 C C . TYR A 1 289 ? 5.064 -0.581 -21.386 1.00 93.25 289 TYR A C 1
ATOM 2250 O O . TYR A 1 289 ? 4.224 0.311 -21.491 1.00 93.25 289 TYR A O 1
ATOM 2258 N N . VAL A 1 290 ? 4.755 -1.819 -21.017 1.00 96.06 290 VAL A N 1
ATOM 2259 C CA . VAL A 1 290 ? 3.384 -2.283 -20.798 1.00 96.06 290 VAL A CA 1
ATOM 2260 C C . VAL A 1 290 ? 3.273 -2.865 -19.401 1.00 96.06 290 VAL A C 1
ATOM 2262 O O . VAL A 1 290 ? 4.108 -3.668 -18.989 1.00 96.06 290 VAL A O 1
ATOM 2265 N N . TYR A 1 291 ? 2.240 -2.452 -18.675 1.00 96.62 291 TYR A N 1
ATOM 2266 C CA . TYR A 1 291 ? 1.872 -3.038 -17.395 1.00 96.62 291 TYR A CA 1
ATOM 2267 C C . TYR A 1 291 ? 0.499 -3.693 -17.501 1.00 96.62 291 TYR A C 1
ATOM 2269 O O . TYR A 1 291 ? -0.463 -3.050 -17.927 1.00 96.62 291 TYR A O 1
ATOM 2277 N N . VAL A 1 292 ? 0.416 -4.965 -17.122 1.00 97.38 292 VAL A N 1
ATOM 2278 C CA . VAL A 1 292 ? -0.822 -5.749 -17.132 1.00 97.38 292 VAL A CA 1
ATOM 2279 C C . VAL A 1 292 ? -1.143 -6.180 -15.709 1.00 97.38 292 VAL A C 1
ATOM 2281 O O . VAL A 1 292 ? -0.361 -6.880 -15.072 1.00 97.38 292 VAL A O 1
ATOM 2284 N N . ASP A 1 293 ? -2.300 -5.768 -15.217 1.00 95.25 293 ASP A N 1
ATOM 2285 C CA . ASP A 1 293 ? -2.802 -6.131 -13.901 1.00 95.25 293 ASP A CA 1
ATOM 2286 C C . ASP A 1 293 ? -3.964 -7.114 -14.051 1.00 95.25 293 ASP A C 1
ATOM 2288 O O . ASP A 1 293 ? -5.031 -6.754 -14.555 1.00 95.25 293 ASP A O 1
ATOM 2292 N N . VAL A 1 294 ? -3.727 -8.373 -13.689 1.00 94.56 294 VAL A N 1
ATOM 2293 C CA . VAL A 1 294 ? -4.687 -9.472 -13.810 1.00 94.56 294 VAL A CA 1
ATOM 2294 C C . VAL A 1 294 ? -5.327 -9.712 -12.445 1.00 94.56 294 VAL A C 1
ATOM 2296 O O . VAL A 1 294 ? -4.634 -10.136 -11.520 1.00 94.56 294 VAL A O 1
ATOM 2299 N N . GLY A 1 295 ? -6.631 -9.428 -12.340 1.00 88.81 295 GLY A N 1
ATOM 2300 C CA . GLY A 1 295 ? -7.346 -9.336 -11.061 1.00 88.81 295 GLY A CA 1
ATOM 2301 C C . GLY A 1 295 ? -7.057 -8.009 -10.362 1.00 88.81 295 GLY A C 1
ATOM 2302 O O . GLY A 1 295 ? -6.518 -7.959 -9.254 1.00 88.81 295 GLY A O 1
ATOM 2303 N N . ALA A 1 296 ? -7.341 -6.915 -11.072 1.00 84.81 296 ALA A N 1
ATOM 2304 C CA . ALA A 1 296 ? -6.910 -5.574 -10.687 1.00 84.81 296 ALA A CA 1
ATOM 2305 C C . ALA A 1 296 ? -7.701 -4.974 -9.506 1.00 84.81 296 ALA A C 1
ATOM 2307 O O . ALA A 1 296 ? -7.168 -4.120 -8.797 1.00 84.81 296 ALA A O 1
ATOM 2308 N N . ARG A 1 297 ? -8.938 -5.430 -9.267 1.00 83.81 297 ARG A N 1
ATOM 2309 C CA . ARG A 1 297 ? -9.897 -4.924 -8.269 1.00 83.81 297 ARG A CA 1
ATOM 2310 C C . ARG A 1 297 ? -10.114 -3.418 -8.376 1.00 83.81 297 ARG A C 1
ATOM 2312 O O . ARG A 1 297 ? -10.555 -2.954 -9.416 1.00 83.81 297 ARG A O 1
ATOM 2319 N N . SER A 1 298 ? -9.887 -2.652 -7.310 1.00 80.19 298 SER A N 1
ATOM 2320 C CA . SER A 1 298 ? -10.012 -1.196 -7.346 1.00 80.19 298 SER A CA 1
ATOM 2321 C C . SER A 1 298 ? -8.747 -0.575 -7.938 1.00 80.19 298 SER A C 1
ATOM 2323 O O . SER A 1 298 ? -7.646 -1.113 -7.845 1.00 80.19 298 SER A O 1
ATOM 2325 N N . TYR A 1 299 ? -8.829 0.626 -8.506 1.00 78.62 299 TYR A N 1
ATOM 2326 C CA . TYR A 1 299 ? -7.604 1.307 -8.949 1.00 78.62 299 TYR A CA 1
ATOM 2327 C C . TYR A 1 299 ? -6.636 1.529 -7.769 1.00 78.62 299 TYR A C 1
ATOM 2329 O O . TYR A 1 299 ? -5.416 1.547 -7.954 1.00 78.62 299 TYR A O 1
ATOM 2337 N N . GLY A 1 300 ? -7.175 1.675 -6.557 1.00 71.69 300 GLY A N 1
ATOM 2338 C CA . GLY A 1 300 ? -6.417 1.765 -5.315 1.00 71.69 300 GLY A CA 1
ATOM 2339 C C . GLY A 1 300 ? -5.685 0.488 -4.895 1.00 71.69 300 GLY A C 1
ATOM 2340 O O . GLY A 1 300 ? -4.702 0.626 -4.182 1.00 71.69 300 GLY A O 1
ATOM 2341 N N . SER A 1 301 ? -6.071 -0.719 -5.327 1.00 67.50 301 SER A N 1
ATOM 2342 C CA . SER A 1 301 ? -5.461 -1.949 -4.794 1.00 67.50 301 SER A CA 1
ATOM 2343 C C . SER A 1 301 ? -4.061 -2.227 -5.312 1.00 67.50 301 SER A C 1
ATOM 2345 O O . SER A 1 301 ? -3.239 -2.681 -4.536 1.00 67.50 301 SER A O 1
ATOM 2347 N N . SER A 1 302 ? -3.741 -1.941 -6.568 1.00 75.69 302 SER A N 1
ATOM 2348 C CA . SER A 1 302 ? -2.464 -2.363 -7.180 1.00 75.69 302 SER A CA 1
ATOM 2349 C C . SER A 1 302 ? -1.849 -1.261 -8.036 1.00 75.69 302 SER A C 1
ATOM 2351 O O . SER A 1 302 ? -0.743 -0.789 -7.754 1.00 75.69 302 SER A O 1
ATOM 2353 N N . ILE A 1 303 ? -2.579 -0.790 -9.051 1.00 83.69 303 ILE A N 1
ATOM 2354 C CA . ILE A 1 303 ? -2.107 0.248 -9.982 1.00 83.69 303 ILE A CA 1
ATOM 2355 C C . ILE A 1 303 ? -1.774 1.549 -9.237 1.00 83.69 303 ILE A C 1
ATOM 2357 O O . ILE A 1 303 ? -0.709 2.142 -9.440 1.00 83.69 303 ILE A O 1
ATOM 2361 N N . GLY A 1 304 ? -2.695 2.026 -8.398 1.00 77.94 304 GLY A N 1
ATOM 2362 C CA . GLY A 1 304 ? -2.585 3.291 -7.678 1.00 77.94 304 GLY A CA 1
ATOM 2363 C C . GLY A 1 304 ? -1.726 3.217 -6.416 1.00 77.94 304 GLY A C 1
ATOM 2364 O O . GLY A 1 304 ? -0.965 4.151 -6.153 1.00 77.94 304 GLY A O 1
ATOM 2365 N N . SER A 1 305 ? -1.834 2.137 -5.640 1.00 69.75 305 SER A N 1
ATOM 2366 C CA . SER A 1 305 ? -1.121 1.962 -4.365 1.00 69.75 305 SER A CA 1
ATOM 2367 C C . SER A 1 305 ? 0.345 1.591 -4.546 1.00 69.75 305 SER A C 1
ATOM 2369 O O . SER A 1 305 ? 1.188 2.192 -3.879 1.00 69.75 305 SER A O 1
ATOM 2371 N N . TRP A 1 306 ? 0.652 0.657 -5.449 1.00 81.00 306 TRP A N 1
ATOM 2372 C CA . TRP A 1 306 ? 1.982 0.074 -5.600 1.00 81.00 306 TRP A CA 1
ATOM 2373 C C . TRP A 1 306 ? 2.628 0.436 -6.936 1.00 81.00 306 TRP A C 1
ATOM 2375 O O . TRP A 1 306 ? 3.634 1.144 -6.932 1.00 81.00 306 TRP A O 1
ATOM 2385 N N . PHE A 1 307 ? 2.058 0.038 -8.080 1.00 86.38 307 PHE A N 1
ATOM 2386 C CA . PHE A 1 307 ? 2.752 0.124 -9.375 1.00 86.38 307 PHE A CA 1
ATOM 2387 C C . PHE A 1 307 ? 3.167 1.561 -9.711 1.00 86.38 307 PHE A C 1
ATOM 2389 O O . PHE A 1 307 ? 4.301 1.833 -10.105 1.00 86.38 307 PHE A O 1
ATOM 2396 N N . LYS A 1 308 ? 2.268 2.533 -9.503 1.00 82.75 308 LYS A N 1
ATOM 2397 C CA . LYS A 1 308 ? 2.600 3.937 -9.762 1.00 82.75 308 LYS A CA 1
ATOM 2398 C C . LYS A 1 308 ? 3.635 4.519 -8.805 1.00 82.75 308 LYS A C 1
ATOM 2400 O O . LYS A 1 308 ? 4.361 5.410 -9.251 1.00 82.75 308 LYS A O 1
ATOM 2405 N N . LYS A 1 309 ? 3.677 4.045 -7.555 1.00 77.62 309 LYS A N 1
ATOM 2406 C CA . LYS A 1 309 ? 4.526 4.586 -6.483 1.00 77.62 309 LYS A CA 1
ATOM 2407 C C . LYS A 1 309 ? 5.907 3.934 -6.422 1.00 77.62 309 LYS A C 1
ATOM 2409 O O . LYS A 1 309 ? 6.872 4.630 -6.147 1.00 77.62 309 LYS A O 1
ATOM 2414 N N . GLN A 1 310 ? 5.977 2.622 -6.631 1.00 69.44 310 GLN A N 1
ATOM 2415 C CA . GLN A 1 310 ? 7.129 1.792 -6.268 1.00 69.44 310 GLN A CA 1
ATOM 2416 C C . GLN A 1 310 ? 7.852 1.201 -7.470 1.00 69.44 310 GLN A C 1
ATOM 2418 O O . GLN A 1 310 ? 9.071 1.083 -7.427 1.00 69.44 310 GLN A O 1
ATOM 2423 N N . TYR A 1 311 ? 7.133 0.834 -8.535 1.00 78.94 311 TYR A N 1
ATOM 2424 C CA . TYR A 1 311 ? 7.773 0.177 -9.668 1.00 78.94 311 TYR A CA 1
ATOM 2425 C C . TYR A 1 311 ? 8.753 1.155 -10.338 1.00 78.94 311 TYR A C 1
ATOM 2427 O O . TYR A 1 311 ? 8.306 2.209 -10.810 1.00 78.94 311 TYR A O 1
ATOM 2435 N N . PRO A 1 312 ? 10.070 0.873 -10.338 1.00 64.56 312 PRO A N 1
ATOM 2436 C CA . PRO A 1 312 ? 11.081 1.868 -10.657 1.00 64.56 312 PRO A CA 1
ATOM 2437 C C . PRO A 1 312 ? 10.978 2.319 -12.109 1.00 64.56 312 PRO A C 1
ATOM 2439 O O . PRO A 1 312 ? 10.788 1.529 -13.034 1.00 64.56 312 PRO A O 1
ATOM 2442 N N . LYS A 1 313 ? 11.110 3.632 -12.312 1.00 69.00 313 LYS A N 1
ATOM 2443 C CA . LYS A 1 313 ? 10.960 4.260 -13.624 1.00 69.00 313 LYS A CA 1
ATOM 2444 C C . LYS A 1 313 ? 12.254 4.959 -13.974 1.00 69.00 313 LYS A C 1
ATOM 2446 O O . LYS A 1 313 ? 12.532 6.041 -13.470 1.00 69.00 313 LYS A O 1
ATOM 2451 N N . GLN A 1 314 ? 12.980 4.395 -14.932 1.00 83.44 314 GLN A N 1
ATOM 2452 C CA . GLN A 1 314 ? 14.044 5.078 -15.676 1.00 83.44 314 GLN A CA 1
ATOM 2453 C C . GLN A 1 314 ? 13.453 6.167 -16.606 1.00 83.44 314 GLN A C 1
ATOM 2455 O O . GLN A 1 314 ? 13.740 6.220 -17.800 1.00 83.44 314 GLN A O 1
ATOM 2460 N N . ASN A 1 315 ? 12.543 6.991 -16.069 1.00 82.44 315 ASN A N 1
ATOM 2461 C CA . ASN A 1 315 ? 11.733 7.992 -16.764 1.00 82.44 315 ASN A CA 1
ATOM 2462 C C . ASN A 1 315 ? 10.916 7.438 -17.954 1.00 82.44 315 ASN A C 1
ATOM 2464 O O . ASN A 1 315 ? 10.788 8.077 -18.998 1.00 82.44 315 ASN A O 1
ATOM 2468 N N . LYS A 1 316 ? 10.380 6.217 -17.815 1.00 86.38 316 LYS A N 1
ATOM 2469 C CA . LYS A 1 316 ? 9.562 5.553 -18.843 1.00 86.38 316 LYS A CA 1
ATOM 2470 C C . LYS A 1 316 ? 8.074 5.617 -18.508 1.00 86.38 316 LYS A C 1
ATOM 2472 O O . LYS A 1 316 ? 7.676 5.499 -17.348 1.00 86.38 316 LYS A O 1
ATOM 2477 N N . THR A 1 317 ? 7.256 5.807 -19.542 1.00 88.81 317 THR A N 1
ATOM 2478 C CA . THR A 1 317 ? 5.791 5.847 -19.432 1.00 88.81 317 THR A CA 1
ATOM 2479 C C . THR A 1 317 ? 5.223 4.493 -19.836 1.00 88.81 317 THR A C 1
ATOM 2481 O O . THR A 1 317 ? 5.600 3.978 -20.883 1.00 88.81 317 THR A O 1
ATOM 2484 N N . PHE A 1 318 ? 4.336 3.939 -19.008 1.00 92.12 318 PHE A N 1
ATOM 2485 C CA . PHE A 1 318 ? 3.732 2.626 -19.224 1.00 92.12 318 PHE A CA 1
ATOM 2486 C C . PHE A 1 318 ? 2.298 2.741 -19.738 1.00 92.12 318 PHE A C 1
ATOM 2488 O O . PHE A 1 318 ? 1.511 3.524 -19.196 1.00 92.12 318 PHE A O 1
ATOM 2495 N N . ASP A 1 319 ? 1.960 1.899 -20.711 1.00 93.94 319 ASP A N 1
ATOM 2496 C CA . ASP A 1 319 ? 0.582 1.595 -21.084 1.00 93.94 319 ASP A CA 1
ATOM 2497 C C . ASP A 1 319 ? 0.017 0.586 -20.082 1.00 93.94 319 ASP A C 1
ATOM 2499 O O . ASP A 1 319 ? 0.567 -0.501 -19.911 1.00 93.94 319 ASP A O 1
ATOM 2503 N N . VAL A 1 320 ? -1.053 0.963 -19.381 1.00 94.88 320 VAL A N 1
ATOM 2504 C CA . VAL A 1 320 ? -1.603 0.176 -18.269 1.00 94.88 320 VAL A CA 1
ATOM 2505 C C . VAL A 1 320 ? -2.904 -0.501 -18.681 1.00 94.88 320 VAL A C 1
ATOM 2507 O O . VAL A 1 320 ? -3.862 0.184 -19.047 1.00 94.88 320 VAL A O 1
ATOM 2510 N N . PHE A 1 321 ? -2.952 -1.824 -18.547 1.00 96.44 321 PHE A N 1
ATOM 2511 C CA . PHE A 1 321 ? -4.135 -2.657 -18.743 1.00 96.44 321 PHE A CA 1
ATOM 2512 C C . PHE A 1 321 ? -4.599 -3.222 -17.399 1.00 96.44 321 PHE A C 1
ATOM 2514 O O . PHE A 1 321 ? -3.819 -3.870 -16.706 1.00 96.44 321 PHE A O 1
ATOM 2521 N N . ALA A 1 322 ? -5.859 -2.986 -17.042 1.00 95.38 322 ALA A N 1
ATOM 2522 C CA . ALA A 1 322 ? -6.507 -3.565 -15.870 1.00 95.38 322 ALA A CA 1
ATOM 2523 C C . ALA A 1 322 ? -7.503 -4.629 -16.337 1.00 95.38 322 ALA A C 1
ATOM 2525 O O . ALA A 1 322 ? -8.425 -4.305 -17.082 1.00 95.38 322 ALA A O 1
ATOM 2526 N N . ILE A 1 323 ? -7.323 -5.884 -15.934 1.00 94.88 323 ILE A N 1
ATOM 2527 C CA . ILE A 1 323 ? -8.253 -6.978 -16.227 1.00 94.88 323 ILE A CA 1
ATOM 2528 C C . ILE A 1 323 ? -9.054 -7.252 -14.962 1.00 94.88 323 ILE A C 1
ATOM 2530 O O . ILE A 1 323 ? -8.499 -7.709 -13.961 1.00 94.88 323 ILE A O 1
ATOM 2534 N N . GLU A 1 324 ? -10.350 -6.948 -15.014 1.00 91.25 324 GLU A N 1
ATOM 2535 C CA . GLU A 1 324 ? -11.245 -7.063 -13.866 1.00 91.25 324 GLU A CA 1
ATOM 2536 C C . GLU A 1 324 ? -12.617 -7.599 -14.284 1.00 91.25 324 GLU A C 1
ATOM 2538 O O . GLU A 1 324 ? -13.325 -7.018 -15.113 1.00 91.25 324 GLU A O 1
ATOM 2543 N N . ALA A 1 325 ? -12.990 -8.722 -13.680 1.00 87.12 325 ALA A N 1
ATOM 2544 C CA . ALA A 1 325 ? -14.218 -9.450 -13.955 1.00 87.12 325 ALA A CA 1
ATOM 2545 C C . ALA A 1 325 ? -15.428 -8.848 -13.222 1.00 87.12 325 ALA A C 1
ATOM 2547 O O . ALA A 1 325 ? -16.529 -8.807 -13.779 1.00 87.12 325 ALA A O 1
ATOM 2548 N N . ASP A 1 326 ? -15.240 -8.365 -11.992 1.00 82.12 326 ASP A N 1
ATOM 2549 C CA . ASP A 1 326 ? -16.307 -7.827 -11.159 1.00 82.12 326 ASP A CA 1
ATOM 2550 C C . ASP A 1 326 ? -16.693 -6.408 -11.597 1.00 82.12 326 ASP A C 1
ATOM 2552 O O . ASP A 1 326 ? -15.930 -5.439 -11.515 1.00 82.12 326 ASP A O 1
ATOM 2556 N N . LYS A 1 327 ? -17.951 -6.286 -12.030 1.00 83.81 327 LYS A N 1
ATOM 2557 C CA . LYS A 1 327 ? -18.563 -5.035 -12.484 1.00 83.81 327 LYS A CA 1
ATOM 2558 C C . LYS A 1 327 ? -18.553 -3.941 -11.418 1.00 83.81 327 LYS A C 1
ATOM 2560 O O . LYS A 1 327 ? -18.610 -2.766 -11.780 1.00 83.81 327 LYS A O 1
ATOM 2565 N N . ALA A 1 328 ? -18.463 -4.295 -10.133 1.00 79.88 328 ALA A N 1
ATOM 2566 C CA . ALA A 1 328 ? -18.420 -3.337 -9.032 1.00 79.88 328 ALA A CA 1
ATOM 2567 C C . ALA A 1 328 ? -17.254 -2.338 -9.146 1.00 79.88 328 ALA A C 1
ATOM 2569 O O . ALA A 1 328 ? -17.389 -1.195 -8.709 1.00 79.88 328 ALA A O 1
ATOM 2570 N N . PHE A 1 329 ? -16.141 -2.732 -9.772 1.00 82.19 329 PHE A N 1
ATOM 2571 C CA . PHE A 1 329 ? -14.950 -1.886 -9.894 1.00 82.19 329 PHE A CA 1
ATOM 2572 C C . PHE A 1 329 ? -14.854 -1.139 -11.233 1.00 82.19 329 PHE A C 1
ATOM 2574 O O . PHE A 1 329 ? -14.016 -0.253 -11.399 1.00 82.19 329 PHE A O 1
ATOM 2581 N N . HIS A 1 330 ? -15.722 -1.443 -12.205 1.00 88.94 330 HIS A N 1
ATOM 2582 C CA . HIS A 1 330 ? -15.599 -0.910 -13.569 1.00 88.94 330 HIS A CA 1
ATOM 2583 C C . HIS A 1 330 ? -15.758 0.615 -13.634 1.00 88.94 330 HIS A C 1
ATOM 2585 O O . HIS A 1 330 ? -15.034 1.273 -14.383 1.00 88.94 330 HIS A O 1
ATOM 2591 N N . GLU A 1 331 ? -16.663 1.191 -12.836 1.00 84.88 331 GLU A N 1
ATOM 2592 C CA . GLU A 1 331 ? -16.887 2.646 -12.797 1.00 84.88 331 GLU A CA 1
ATOM 2593 C C . GLU A 1 331 ? -15.641 3.422 -12.353 1.00 84.88 331 GLU A C 1
ATOM 2595 O O . GLU A 1 331 ? -15.362 4.505 -12.872 1.00 84.88 331 GLU A O 1
ATOM 2600 N N . GLU A 1 332 ? -14.840 2.856 -11.445 1.00 84.44 332 GLU A N 1
ATOM 2601 C CA . GLU A 1 332 ? -13.621 3.506 -10.967 1.00 84.44 332 GLU A CA 1
ATOM 2602 C C . GLU A 1 332 ? -12.584 3.657 -12.085 1.00 84.44 332 GLU A C 1
ATOM 2604 O O . GLU A 1 332 ? -11.896 4.677 -12.158 1.00 84.44 332 GLU A O 1
ATOM 2609 N N . TYR A 1 333 ? -12.482 2.686 -12.992 1.00 86.44 333 TYR A N 1
ATOM 2610 C CA . TYR A 1 333 ? -11.538 2.761 -14.105 1.00 86.44 333 TYR A CA 1
ATOM 2611 C C . TYR A 1 333 ? -12.009 3.682 -15.231 1.00 86.44 333 TYR A C 1
ATOM 2613 O O . TYR A 1 333 ? -11.164 4.295 -15.885 1.00 86.44 333 TYR A O 1
ATOM 2621 N N . LYS A 1 334 ? -13.324 3.869 -15.424 1.00 81.81 334 LYS A N 1
ATOM 2622 C CA . LYS A 1 334 ? -13.860 4.782 -16.457 1.00 81.81 334 LYS A CA 1
ATOM 2623 C C . LYS A 1 334 ? -13.359 6.217 -16.299 1.00 81.81 334 LYS A C 1
ATOM 2625 O O . LYS A 1 334 ? -13.136 6.911 -17.288 1.00 81.81 334 LYS A O 1
ATOM 2630 N N . ILE A 1 335 ? -13.143 6.662 -15.062 1.00 81.50 335 ILE A N 1
ATOM 2631 C CA . ILE A 1 335 ? -12.664 8.019 -14.762 1.00 81.50 335 ILE A CA 1
ATOM 2632 C C . ILE A 1 335 ? -11.133 8.166 -14.859 1.00 81.50 335 ILE A C 1
ATOM 2634 O O . ILE A 1 335 ? -10.613 9.285 -14.802 1.00 81.50 335 ILE A O 1
ATOM 2638 N N . LYS A 1 336 ? -10.371 7.071 -15.007 1.00 83.94 336 LYS A N 1
ATOM 2639 C CA . LYS A 1 336 ? -8.899 7.103 -15.019 1.00 83.94 336 LYS A CA 1
ATOM 2640 C C . LYS A 1 336 ? -8.357 7.228 -16.440 1.00 83.94 336 LYS A C 1
ATOM 2642 O O . LYS A 1 336 ? -8.161 6.253 -17.159 1.00 83.94 336 LYS A O 1
ATOM 2647 N N . LYS A 1 337 ? -7.997 8.458 -16.816 1.00 74.19 337 LYS A N 1
ATOM 2648 C CA . LYS A 1 337 ? -7.243 8.722 -18.051 1.00 74.19 337 LYS A CA 1
ATOM 2649 C C . LYS A 1 337 ? -5.910 7.946 -18.002 1.00 74.19 337 LYS A C 1
ATOM 2651 O O . LYS A 1 337 ? -5.165 8.093 -17.033 1.00 74.19 337 LYS A O 1
ATOM 2656 N N . LYS A 1 338 ? -5.600 7.176 -19.057 1.00 84.12 338 LYS A N 1
ATOM 2657 C CA . LYS A 1 338 ? -4.393 6.325 -19.233 1.00 84.12 338 LYS A CA 1
ATOM 2658 C C . LYS A 1 338 ? -4.414 4.925 -18.585 1.00 84.12 338 LYS A C 1
ATOM 2660 O O . LYS A 1 338 ? -3.350 4.337 -18.419 1.00 84.12 338 LYS A O 1
ATOM 2665 N N . VAL A 1 339 ? -5.582 4.386 -18.231 1.00 91.19 339 VAL A N 1
ATOM 2666 C CA . VAL A 1 339 ? -5.744 2.961 -17.881 1.00 91.19 339 VAL A CA 1
ATOM 2667 C C . VAL A 1 339 ? -6.790 2.347 -18.806 1.00 91.19 339 VAL A C 1
ATOM 2669 O O . VAL A 1 339 ? -7.863 2.919 -18.974 1.00 91.19 339 VAL A O 1
ATOM 2672 N N . GLN A 1 340 ? -6.475 1.210 -19.423 1.00 94.62 340 GLN A N 1
ATOM 2673 C CA . GLN A 1 340 ? -7.397 0.463 -20.277 1.00 94.62 340 GLN A CA 1
ATOM 2674 C C . GLN A 1 340 ? -8.012 -0.686 -19.478 1.00 94.62 340 GLN A C 1
ATOM 2676 O O . GLN A 1 340 ? -7.308 -1.615 -19.089 1.00 94.62 340 GLN A O 1
ATOM 2681 N N . LEU A 1 341 ? -9.318 -0.614 -19.218 1.00 94.06 341 LEU A N 1
ATOM 2682 C CA . LEU A 1 341 ? -10.058 -1.682 -18.547 1.00 94.06 341 LEU A CA 1
ATOM 2683 C C . LEU A 1 341 ? -10.463 -2.768 -19.553 1.00 94.06 341 LEU A C 1
ATOM 2685 O O . LEU A 1 341 ? -11.081 -2.477 -20.576 1.00 94.06 341 LEU A O 1
ATOM 2689 N N . LEU A 1 342 ? -10.176 -4.020 -19.211 1.00 94.19 342 LEU A N 1
ATOM 2690 C CA . LEU A 1 342 ? -10.675 -5.229 -19.854 1.00 94.19 342 LEU A CA 1
ATOM 2691 C C . LEU A 1 342 ? -11.702 -5.871 -18.906 1.00 94.19 342 LEU A C 1
ATOM 2693 O O . LEU A 1 342 ? -11.302 -6.516 -17.935 1.00 94.19 342 LEU A O 1
ATOM 2697 N N . PRO A 1 343 ? -13.012 -5.678 -19.150 1.00 92.06 343 PRO A N 1
ATOM 2698 C CA . PRO A 1 343 ? -14.084 -6.084 -18.238 1.00 92.06 343 PRO A CA 1
ATOM 2699 C C . PRO A 1 343 ? -14.418 -7.582 -18.369 1.00 92.06 343 PRO A C 1
ATOM 2701 O O . PRO A 1 343 ? -15.568 -7.959 -18.598 1.00 92.06 343 PRO A O 1
ATOM 2704 N N . TYR A 1 344 ? -13.399 -8.437 -18.295 1.00 90.50 344 TYR A N 1
ATOM 2705 C CA . TYR A 1 344 ? -13.487 -9.875 -18.537 1.00 90.50 344 TYR A CA 1
ATOM 2706 C C . TYR A 1 344 ? -12.644 -10.651 -17.522 1.00 90.50 344 TYR A C 1
ATOM 2708 O O . TYR A 1 344 ? -11.667 -10.132 -16.987 1.00 90.50 344 TYR A O 1
ATOM 2716 N N . ALA A 1 345 ? -12.972 -11.925 -17.313 1.00 89.69 345 ALA A N 1
ATOM 2717 C CA . ALA A 1 345 ? -12.126 -12.831 -16.544 1.00 89.69 345 ALA A CA 1
ATOM 2718 C C . ALA A 1 345 ? -10.976 -13.360 -17.417 1.00 89.69 345 ALA A C 1
ATOM 2720 O O . ALA A 1 345 ? -11.217 -13.935 -18.482 1.00 89.69 345 ALA A O 1
ATOM 2721 N N . ALA A 1 346 ? -9.727 -13.195 -16.975 1.00 92.12 346 ALA A N 1
ATOM 2722 C CA . ALA A 1 346 ? -8.597 -13.854 -17.627 1.00 92.12 346 ALA A CA 1
ATOM 2723 C C . ALA A 1 346 ? -8.761 -15.376 -17.513 1.00 92.12 346 ALA A C 1
ATOM 2725 O O . ALA A 1 346 ? -8.894 -15.907 -16.412 1.00 92.12 346 ALA A O 1
ATOM 2726 N N . TRP A 1 347 ? -8.773 -16.078 -18.647 1.00 93.44 347 TRP A N 1
ATOM 2727 C CA . TRP A 1 347 ? -9.009 -17.518 -18.681 1.00 93.44 347 TRP A CA 1
ATOM 2728 C C . TRP A 1 347 ? -8.194 -18.233 -19.768 1.00 93.44 347 TRP A C 1
ATOM 2730 O O . TRP A 1 347 ? -7.448 -17.621 -20.533 1.00 93.44 347 TRP A O 1
ATOM 2740 N N . VAL A 1 348 ? -8.300 -19.565 -19.825 1.00 91.19 348 VAL A N 1
ATOM 2741 C CA . VAL A 1 348 ? -7.539 -20.406 -20.766 1.00 91.19 348 VAL A CA 1
ATOM 2742 C C . VAL A 1 348 ? -8.150 -20.480 -22.167 1.00 91.19 348 VAL A C 1
ATOM 2744 O O . VAL A 1 348 ? -7.484 -20.959 -23.085 1.00 91.19 348 VAL A O 1
ATOM 2747 N N . ARG A 1 349 ? -9.409 -20.052 -22.325 1.00 90.00 349 ARG A N 1
ATOM 2748 C CA . ARG A 1 349 ? -10.163 -20.010 -23.588 1.00 90.00 349 ARG A CA 1
ATOM 2749 C C . ARG A 1 349 ? -11.335 -19.032 -23.494 1.00 90.00 349 ARG A C 1
ATOM 2751 O O . ARG A 1 349 ? -11.741 -18.647 -22.401 1.00 90.00 349 ARG A O 1
ATOM 2758 N N . ASN A 1 350 ? -11.911 -18.673 -24.637 1.00 88.81 350 ASN A N 1
ATOM 2759 C CA . ASN A 1 350 ? -13.132 -17.869 -24.684 1.00 88.81 350 ASN A CA 1
ATOM 2760 C C . ASN A 1 350 ? -14.342 -18.736 -24.315 1.00 88.81 350 ASN A C 1
ATOM 2762 O O . ASN A 1 350 ? -14.818 -19.514 -25.140 1.00 88.81 350 ASN A O 1
ATOM 2766 N N . GLU A 1 351 ? -14.836 -18.614 -23.087 1.00 85.38 351 GLU A N 1
ATOM 2767 C CA . GLU A 1 351 ? -16.052 -19.292 -22.633 1.00 85.38 351 GLU A CA 1
ATOM 2768 C C . GLU A 1 351 ? -16.728 -18.512 -21.502 1.00 85.38 351 GLU A C 1
ATOM 2770 O O . GLU A 1 351 ? -16.118 -17.653 -20.865 1.00 85.38 351 GLU A O 1
ATOM 2775 N N . THR A 1 352 ? -18.007 -18.788 -21.267 1.00 83.12 352 THR A N 1
ATOM 2776 C CA . THR A 1 352 ? -18.726 -18.235 -20.119 1.00 83.12 352 THR A CA 1
ATOM 2777 C C . THR A 1 352 ? -18.410 -19.068 -18.884 1.00 83.12 352 THR A C 1
ATOM 2779 O O . THR A 1 352 ? -18.498 -20.297 -18.909 1.00 83.12 352 THR A O 1
ATOM 2782 N N . LEU A 1 353 ? -18.042 -18.392 -17.804 1.00 80.69 353 LEU A N 1
ATOM 2783 C CA . LEU A 1 353 ? -17.617 -18.996 -16.551 1.00 80.69 353 LEU A CA 1
ATOM 2784 C C . LEU A 1 353 ? -18.629 -18.665 -15.462 1.00 80.69 353 LEU A C 1
ATOM 2786 O O . LEU A 1 353 ? -19.225 -17.584 -15.454 1.00 80.69 353 LEU A O 1
ATOM 2790 N N . SER A 1 354 ? -18.815 -19.597 -14.533 1.00 72.19 354 SER A N 1
ATOM 2791 C CA . SER A 1 354 ? -19.494 -19.298 -13.280 1.00 72.19 354 SER A CA 1
ATOM 2792 C C . SER A 1 354 ? -18.516 -18.560 -12.379 1.00 72.19 354 SER A C 1
ATOM 2794 O O . SER A 1 354 ? -17.451 -19.089 -12.054 1.00 72.19 354 SER A O 1
ATOM 2796 N N . PHE A 1 355 ? -18.879 -17.341 -11.999 1.00 63.78 355 PHE A N 1
ATOM 2797 C CA . PHE A 1 355 ? -18.190 -16.575 -10.979 1.00 63.78 355 PHE A CA 1
ATOM 2798 C C . PHE A 1 355 ? -18.978 -16.712 -9.683 1.00 63.78 355 PHE A C 1
ATOM 2800 O O . PHE A 1 355 ? -20.068 -16.149 -9.530 1.00 63.78 355 PHE A O 1
ATOM 2807 N N . GLU A 1 356 ? -18.439 -17.500 -8.761 1.00 58.34 356 GLU A N 1
ATOM 2808 C CA . GLU A 1 356 ? -18.914 -17.528 -7.386 1.00 58.34 356 GLU A CA 1
ATOM 2809 C C . GLU A 1 356 ? -18.467 -16.222 -6.742 1.00 58.34 356 GLU A C 1
ATOM 2811 O O . GLU A 1 356 ? -17.375 -16.148 -6.187 1.00 58.34 356 GLU A O 1
ATOM 2816 N N . ILE A 1 357 ? -19.287 -15.169 -6.832 1.00 47.59 357 ILE A N 1
ATOM 2817 C CA . ILE A 1 357 ? -19.151 -14.060 -5.888 1.00 47.59 357 ILE A CA 1
ATOM 2818 C C . ILE A 1 357 ? -19.363 -14.705 -4.528 1.00 47.59 357 ILE A C 1
ATOM 2820 O O . ILE A 1 357 ? -20.438 -15.254 -4.291 1.00 47.59 357 ILE A O 1
ATOM 2824 N N . ASN A 1 358 ? -18.352 -14.683 -3.663 1.00 41.66 358 ASN A N 1
ATOM 2825 C CA . ASN A 1 358 ? -18.565 -15.039 -2.270 1.00 41.66 358 ASN A CA 1
ATOM 2826 C C . ASN A 1 358 ? -19.608 -14.060 -1.722 1.00 41.66 358 ASN A C 1
ATOM 2828 O O . ASN A 1 358 ? -19.291 -12.924 -1.374 1.00 41.66 358 ASN A O 1
ATOM 2832 N N . HIS A 1 359 ? -20.867 -14.481 -1.722 1.00 35.31 359 HIS A N 1
ATOM 2833 C CA . HIS A 1 359 ? -21.855 -13.950 -0.813 1.00 35.31 359 HIS A CA 1
ATOM 2834 C C . HIS A 1 359 ? -21.558 -14.578 0.540 1.00 35.31 359 HIS A C 1
ATOM 2836 O O . HIS A 1 359 ? -21.405 -15.797 0.636 1.00 35.31 359 HIS A O 1
ATOM 2842 N N . ASP A 1 360 ? -21.494 -13.738 1.572 1.00 33.16 360 ASP A N 1
ATOM 2843 C CA . ASP A 1 360 ? -21.840 -14.146 2.933 1.00 33.16 360 ASP A CA 1
ATOM 2844 C C . ASP A 1 360 ? -23.030 -15.120 2.851 1.00 33.16 360 ASP A C 1
ATOM 2846 O O . ASP A 1 360 ? -24.097 -14.712 2.370 1.00 33.16 360 ASP A O 1
ATOM 2850 N N . PRO A 1 361 ? -22.911 -16.388 3.279 1.00 26.20 361 PRO A N 1
ATOM 2851 C CA . PRO A 1 361 ? -24.072 -17.254 3.388 1.00 26.20 361 PRO A CA 1
ATOM 2852 C C . PRO A 1 361 ? -24.928 -16.742 4.556 1.00 26.20 361 PRO A C 1
ATOM 2854 O O . PRO A 1 361 ? -24.749 -17.171 5.691 1.00 26.20 361 PRO A O 1
ATOM 2857 N N . GLY A 1 362 ? -25.814 -15.778 4.276 1.00 33.78 362 GLY A N 1
ATOM 2858 C CA . GLY A 1 362 ? -26.713 -15.188 5.274 1.00 33.78 362 GLY A CA 1
ATOM 2859 C C . GLY A 1 362 ? -27.451 -13.890 4.912 1.00 33.78 362 GLY A C 1
ATOM 2860 O O . GLY A 1 362 ? -28.144 -13.363 5.775 1.00 33.78 362 GLY A O 1
ATOM 2861 N N . LYS A 1 363 ? -27.347 -13.338 3.694 1.00 32.53 363 LYS A N 1
ATOM 2862 C CA . LYS A 1 363 ? -28.049 -12.084 3.340 1.00 32.53 363 LYS A CA 1
ATOM 2863 C C . LYS A 1 363 ? -29.055 -12.278 2.208 1.00 32.53 363 LYS A C 1
ATOM 2865 O O . LYS A 1 363 ? -28.687 -12.227 1.038 1.00 32.53 363 LYS A O 1
ATOM 2870 N N . GLU A 1 364 ? -30.333 -12.419 2.556 1.00 29.53 364 GLU A N 1
ATOM 2871 C CA . GLU A 1 364 ? -31.412 -12.018 1.651 1.00 29.53 364 GLU A CA 1
ATOM 2872 C C . GLU A 1 364 ? -31.613 -10.494 1.728 1.00 29.53 364 GLU A C 1
ATOM 2874 O O . GLU A 1 364 ? -31.763 -9.923 2.802 1.00 29.53 364 GLU A O 1
ATOM 2879 N N . VAL A 1 365 ? -31.571 -9.876 0.543 1.00 35.56 365 VAL A N 1
ATOM 2880 C CA . VAL A 1 365 ? -32.169 -8.593 0.131 1.00 35.56 365 VAL A CA 1
ATOM 2881 C C . VAL A 1 365 ? -31.935 -7.371 1.038 1.00 35.56 365 VAL A C 1
ATOM 2883 O O . VAL A 1 365 ? -32.752 -7.035 1.878 1.00 35.56 365 VAL A O 1
ATOM 2886 N N . GLU A 1 366 ? -30.857 -6.629 0.754 1.00 28.62 366 GLU A N 1
ATOM 2887 C CA . GLU A 1 366 ? -30.896 -5.192 0.393 1.00 28.62 366 GLU A CA 1
ATOM 2888 C C . GLU A 1 366 ? -29.479 -4.726 0.008 1.00 28.62 366 GLU A C 1
ATOM 2890 O O . GLU A 1 366 ? -28.676 -4.240 0.804 1.00 28.62 366 GLU A O 1
ATOM 2895 N N . ALA A 1 367 ? -29.129 -4.952 -1.260 1.00 32.81 367 ALA A N 1
ATOM 2896 C CA . ALA A 1 367 ? -27.810 -4.666 -1.802 1.00 32.81 367 ALA A CA 1
ATOM 2897 C C . ALA A 1 367 ? -27.761 -3.276 -2.450 1.00 32.81 367 ALA A C 1
ATOM 2899 O O . ALA A 1 367 ? -28.333 -3.065 -3.519 1.00 32.81 367 ALA A O 1
ATOM 2900 N N . LYS A 1 368 ? -26.974 -2.365 -1.868 1.00 31.80 368 LYS A N 1
ATOM 2901 C CA . LYS A 1 368 ? -26.145 -1.419 -2.632 1.00 31.80 368 LYS A CA 1
ATOM 2902 C C . LYS A 1 368 ? -24.982 -0.907 -1.773 1.00 31.80 368 LYS A C 1
ATOM 2904 O O . LYS A 1 368 ? -25.181 -0.198 -0.796 1.00 31.80 368 LYS A O 1
ATOM 2909 N N . ALA A 1 369 ? -23.773 -1.248 -2.227 1.00 30.11 369 ALA A N 1
ATOM 2910 C CA . ALA A 1 369 ? -22.477 -0.675 -1.851 1.00 30.11 369 ALA A CA 1
ATOM 2911 C C . ALA A 1 369 ? -21.875 -1.046 -0.474 1.00 30.11 369 ALA A C 1
ATOM 2913 O O . ALA A 1 369 ? -21.593 -0.166 0.329 1.00 30.11 369 ALA A O 1
ATOM 2914 N N . MET A 1 370 ? -21.547 -2.324 -0.247 1.00 27.75 370 MET A N 1
ATOM 2915 C CA . MET A 1 370 ? -20.404 -2.722 0.600 1.00 27.75 370 MET A CA 1
ATOM 2916 C C . MET A 1 370 ? -19.676 -3.911 -0.052 1.00 27.75 370 MET A C 1
ATOM 2918 O O . MET A 1 370 ? -20.307 -4.730 -0.715 1.00 27.75 370 MET A O 1
ATOM 2922 N N . GLY A 1 371 ? -18.342 -3.904 0.025 1.00 34.44 371 GLY A N 1
ATOM 2923 C CA . GLY A 1 371 ? -17.419 -4.561 -0.909 1.00 34.44 371 GLY A CA 1
ATOM 2924 C C . GLY A 1 371 ? -17.613 -6.065 -1.119 1.00 34.44 371 GLY A C 1
ATOM 2925 O O . GLY A 1 371 ? -17.634 -6.841 -0.172 1.00 34.44 371 GLY A O 1
ATOM 2926 N N . ARG A 1 372 ? -17.681 -6.464 -2.394 1.00 38.09 372 ARG A N 1
ATOM 2927 C CA . ARG A 1 372 ? -17.595 -7.856 -2.852 1.00 38.09 372 ARG A CA 1
ATOM 2928 C C . ARG A 1 372 ? -16.116 -8.239 -3.041 1.00 38.09 372 ARG A C 1
ATOM 2930 O O . ARG A 1 372 ? -15.317 -7.432 -3.523 1.00 38.09 372 ARG A O 1
ATOM 2937 N N . GLY A 1 373 ? -15.727 -9.433 -2.590 1.00 41.38 373 GLY A N 1
ATOM 2938 C CA . GLY A 1 373 ? -14.396 -10.008 -2.834 1.00 41.38 373 GLY A CA 1
ATOM 2939 C C . GLY A 1 373 ? -14.269 -10.568 -4.255 1.00 41.38 373 GLY A C 1
ATOM 2940 O O . GLY A 1 373 ? -15.286 -10.787 -4.912 1.00 41.38 373 GLY A O 1
ATOM 2941 N N . MET A 1 374 ? -13.040 -10.823 -4.729 1.00 49.91 374 MET A N 1
ATOM 2942 C CA . MET A 1 374 ? -12.854 -11.550 -5.989 1.00 49.91 374 MET A CA 1
ATOM 2943 C C . MET A 1 374 ? -13.453 -12.950 -5.836 1.00 49.91 374 MET A C 1
ATOM 2945 O O . MET A 1 374 ? -13.038 -13.748 -4.996 1.00 49.91 374 MET A O 1
ATOM 2949 N N . GLY A 1 375 ? -14.497 -13.204 -6.613 1.00 52.00 375 GLY A N 1
ATOM 2950 C CA . GLY A 1 375 ? -15.164 -14.486 -6.659 1.00 52.00 375 GLY A CA 1
ATOM 2951 C C . GLY A 1 375 ? -14.305 -15.576 -7.291 1.00 52.00 375 GLY A C 1
ATOM 2952 O O . GLY A 1 375 ? -13.415 -15.306 -8.101 1.00 52.00 375 GLY A O 1
ATOM 2953 N N . ARG A 1 376 ? -14.577 -16.833 -6.938 1.00 60.53 376 ARG A N 1
ATOM 2954 C CA . ARG A 1 376 ? -13.893 -17.982 -7.536 1.00 60.53 376 ARG A CA 1
ATOM 2955 C C . ARG A 1 376 ? -14.453 -18.229 -8.936 1.00 60.53 376 ARG A C 1
ATOM 2957 O O . ARG A 1 376 ? -15.663 -18.335 -9.125 1.00 60.53 376 ARG A O 1
ATOM 2964 N N . ILE A 1 377 ? -13.570 -18.341 -9.924 1.00 60.56 377 ILE A N 1
ATOM 2965 C CA . ILE A 1 377 ? -13.940 -18.684 -11.301 1.00 60.56 377 ILE A CA 1
ATOM 2966 C C . ILE A 1 377 ? -13.940 -20.211 -11.440 1.00 60.56 377 ILE A C 1
ATOM 2968 O O . ILE A 1 377 ? -12.926 -20.859 -11.176 1.00 60.56 377 ILE A O 1
ATOM 2972 N N . GLN A 1 378 ? -15.059 -20.791 -11.880 1.00 57.41 378 GLN A N 1
ATOM 2973 C CA . GLN A 1 378 ? -15.157 -22.214 -12.229 1.00 57.41 378 GLN A CA 1
ATOM 2974 C C . GLN A 1 378 ? -15.805 -22.410 -13.617 1.00 57.41 378 GLN A C 1
ATOM 2976 O O . GLN A 1 378 ? -16.651 -21.605 -14.020 1.00 57.41 378 GLN A O 1
ATOM 2981 N N . PRO A 1 379 ? -15.455 -23.472 -14.370 1.00 50.75 379 PRO A N 1
ATOM 2982 C CA . PRO A 1 379 ? -16.172 -23.847 -15.588 1.00 50.75 379 PRO A CA 1
ATOM 2983 C C . PRO A 1 379 ? -17.578 -24.369 -15.268 1.00 50.75 379 PRO A C 1
ATOM 2985 O O . PRO A 1 379 ? -17.743 -25.202 -14.375 1.00 50.75 379 PRO A O 1
ATOM 2988 N N . VAL A 1 380 ? -18.585 -23.966 -16.049 1.00 51.47 380 VAL A N 1
ATOM 2989 C CA . VAL A 1 380 ? -19.962 -24.463 -15.892 1.00 51.47 380 VAL A CA 1
ATOM 2990 C C . VAL A 1 380 ? -20.020 -25.952 -16.265 1.00 51.47 380 VAL A C 1
ATOM 2992 O O . VAL A 1 380 ? -19.949 -26.314 -17.442 1.00 51.47 380 VAL A O 1
ATOM 2995 N N . LYS A 1 381 ? -20.157 -26.846 -15.277 1.00 43.25 381 LYS A N 1
ATOM 2996 C CA . LYS A 1 381 ? -20.401 -28.275 -15.533 1.00 43.25 381 LYS A CA 1
ATOM 2997 C C . LYS A 1 381 ? -21.860 -28.486 -15.947 1.00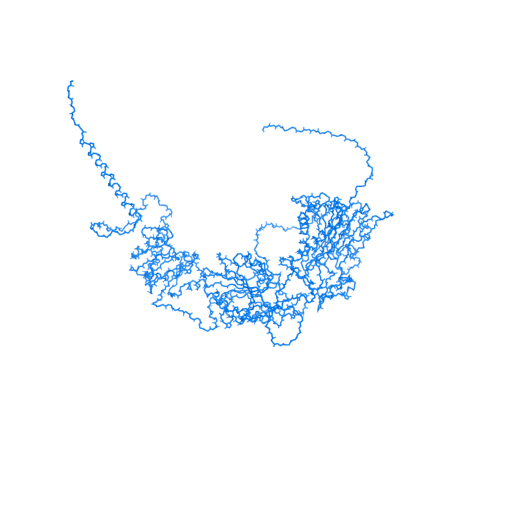 43.25 381 LYS A C 1
ATOM 2999 O O . LYS A 1 381 ? -22.782 -28.173 -15.199 1.00 43.25 381 LYS A O 1
ATOM 3004 N N . LYS A 1 382 ? -22.082 -29.063 -17.132 1.00 39.62 382 LYS A N 1
ATOM 3005 C CA . LYS A 1 382 ? -23.399 -29.561 -17.563 1.00 39.62 382 LYS A CA 1
ATOM 3006 C C . LYS A 1 382 ? -23.734 -30.868 -16.830 1.00 39.62 382 LYS A C 1
ATOM 3008 O O . LYS A 1 382 ? -23.537 -31.922 -17.416 1.00 39.62 382 LYS A O 1
ATOM 3013 N N . SER A 1 383 ? -24.210 -30.799 -15.584 1.00 33.75 383 SER A N 1
ATOM 3014 C CA . SER A 1 383 ? -25.155 -31.761 -14.973 1.00 33.75 383 SER A CA 1
ATOM 3015 C C . SER A 1 383 ? -25.235 -31.606 -13.450 1.00 33.75 383 SER A C 1
ATOM 3017 O O . SER A 1 383 ? -24.213 -31.425 -12.798 1.00 33.75 383 SER A O 1
ATOM 3019 N N . SER A 1 384 ? -26.457 -31.809 -12.947 1.00 29.88 384 SER A N 1
ATOM 3020 C CA . SER A 1 384 ? -26.892 -32.105 -11.569 1.00 29.88 384 SER A CA 1
ATOM 3021 C C . SER A 1 384 ? -26.831 -30.996 -10.507 1.00 29.88 384 SER A C 1
ATOM 3023 O O . SER A 1 384 ? -25.820 -30.790 -9.848 1.00 29.88 384 SER A O 1
ATOM 3025 N N . SER A 1 385 ? -28.005 -30.374 -10.340 1.00 36.22 385 SER A N 1
ATOM 3026 C CA . SER A 1 385 ? -28.754 -30.161 -9.088 1.00 36.22 385 SER A CA 1
ATOM 3027 C C . SER A 1 385 ? -28.066 -29.541 -7.863 1.00 36.22 385 SER A C 1
ATOM 3029 O O . SER A 1 385 ? -27.230 -30.161 -7.217 1.00 36.22 385 SER A O 1
ATOM 3031 N N . SER A 1 386 ? -28.630 -28.385 -7.484 1.00 38.06 386 SER A N 1
ATOM 3032 C CA . SER A 1 386 ? -28.752 -27.814 -6.133 1.00 38.06 386 SER A CA 1
ATOM 3033 C C . SER A 1 386 ? -27.464 -27.507 -5.368 1.00 38.06 386 SER A C 1
ATOM 3035 O O . SER A 1 386 ? -26.941 -28.377 -4.688 1.00 38.06 386 SER A O 1
ATOM 3037 N N . LEU A 1 387 ? -27.065 -26.230 -5.345 1.00 32.94 387 LEU A N 1
ATOM 3038 C CA . LEU A 1 387 ? -26.617 -25.559 -4.119 1.00 32.94 387 LEU A CA 1
ATOM 3039 C C . LEU A 1 387 ? -26.785 -24.035 -4.274 1.00 32.94 387 LEU A C 1
ATOM 3041 O O . LEU A 1 387 ? -26.508 -23.471 -5.330 1.00 32.94 387 LEU A O 1
ATOM 3045 N N . ALA A 1 388 ? -27.317 -23.401 -3.232 1.00 34.34 388 ALA A N 1
ATOM 3046 C CA . ALA A 1 388 ? -27.763 -22.014 -3.204 1.00 34.34 388 ALA A CA 1
ATOM 3047 C C . ALA A 1 388 ? -26.589 -21.018 -3.160 1.00 34.34 388 ALA A C 1
ATOM 3049 O O . ALA A 1 388 ? -25.829 -20.980 -2.197 1.00 34.34 388 ALA A O 1
ATOM 3050 N N . GLY A 1 389 ? -26.474 -20.190 -4.197 1.00 38.19 389 GLY A N 1
ATOM 3051 C CA . GLY A 1 389 ? -25.574 -19.042 -4.277 1.00 38.19 389 GLY A CA 1
ATOM 3052 C C . GLY A 1 389 ? -25.823 -18.301 -5.590 1.00 38.19 389 GLY A C 1
ATOM 3053 O O . GLY A 1 389 ? -26.057 -18.930 -6.620 1.00 38.19 389 GLY A O 1
ATOM 3054 N N . GLU A 1 390 ? -25.842 -16.971 -5.567 1.00 42.34 390 GLU A N 1
ATOM 3055 C CA . GLU A 1 390 ? -26.111 -16.129 -6.741 1.00 42.34 390 GLU A CA 1
ATOM 3056 C C . GLU A 1 390 ? -24.911 -16.182 -7.716 1.00 42.34 390 GLU A C 1
ATOM 3058 O O . GLU A 1 390 ? -24.018 -15.333 -7.700 1.00 42.34 390 GLU A O 1
ATOM 3063 N N . VAL A 1 391 ? -24.835 -17.237 -8.534 1.00 53.56 391 VAL A N 1
ATOM 3064 C CA . VAL A 1 391 ? -23.755 -17.435 -9.511 1.00 53.56 391 VAL A CA 1
ATOM 3065 C C . VAL A 1 391 ? -23.892 -16.397 -10.622 1.00 53.56 391 VAL A C 1
ATOM 3067 O O . VAL A 1 391 ? -24.805 -16.463 -11.446 1.00 53.56 391 VAL A O 1
ATOM 3070 N N . ASN A 1 392 ? -22.966 -15.440 -10.676 1.00 63.50 392 ASN A N 1
ATOM 3071 C CA . ASN A 1 392 ? -22.914 -14.491 -11.780 1.00 63.50 392 ASN A CA 1
ATOM 3072 C C . ASN A 1 392 ? -22.172 -15.133 -12.955 1.00 63.50 392 ASN A C 1
ATOM 3074 O O . ASN A 1 392 ? -21.055 -15.627 -12.813 1.00 63.50 392 ASN A O 1
ATOM 3078 N N . LEU A 1 393 ? -22.792 -15.133 -14.133 1.00 74.31 393 LEU A N 1
ATOM 3079 C CA . LEU A 1 393 ? -22.130 -15.565 -15.360 1.00 74.31 393 LEU A CA 1
ATOM 3080 C C . LEU A 1 393 ? -21.204 -14.447 -15.840 1.00 74.31 393 LEU A C 1
ATOM 3082 O O . LEU A 1 393 ? -21.656 -13.332 -16.116 1.00 74.31 393 LEU A O 1
ATOM 3086 N N . ILE A 1 394 ? -19.912 -14.747 -15.946 1.00 80.81 394 ILE A N 1
ATOM 3087 C CA . ILE A 1 394 ? -18.900 -13.806 -16.429 1.00 80.81 394 ILE A CA 1
ATOM 3088 C C . ILE A 1 394 ? -18.269 -14.356 -17.698 1.00 80.81 394 ILE A C 1
ATOM 3090 O O . ILE A 1 394 ? -18.035 -15.555 -17.845 1.00 80.81 394 ILE A O 1
ATOM 3094 N N . GLN A 1 395 ? -17.989 -13.460 -18.637 1.00 87.00 395 GLN A N 1
ATOM 3095 C CA . GLN A 1 395 ? -17.273 -13.819 -19.845 1.00 87.00 395 GLN A CA 1
ATOM 3096 C C . GLN A 1 395 ? -15.777 -13.965 -19.540 1.00 87.00 395 GLN A C 1
ATOM 3098 O O . GLN A 1 395 ? -15.104 -12.993 -19.189 1.00 87.00 395 GLN A O 1
ATOM 3103 N N . GLY A 1 396 ? -15.266 -15.184 -19.698 1.00 89.12 396 GLY A N 1
ATOM 3104 C CA . GLY A 1 396 ? -13.840 -15.459 -19.767 1.00 89.12 396 GLY A CA 1
ATOM 3105 C C . GLY A 1 396 ? -13.304 -15.234 -21.179 1.00 89.12 396 GLY A C 1
ATOM 3106 O O . GLY A 1 396 ? -14.019 -15.433 -22.170 1.00 89.12 396 GLY A O 1
ATOM 3107 N N . PHE A 1 397 ? -12.041 -14.835 -21.279 1.00 93.31 397 PHE A N 1
ATOM 3108 C CA . PHE A 1 397 ? -11.330 -14.739 -22.554 1.00 93.31 397 PHE A CA 1
ATOM 3109 C C . PHE A 1 397 ? -9.997 -15.479 -22.501 1.00 93.31 397 PHE A C 1
ATOM 3111 O O . PHE A 1 397 ? -9.392 -15.590 -21.437 1.00 93.31 397 PHE A O 1
ATOM 3118 N N . ASP A 1 398 ? -9.531 -15.964 -23.655 1.00 94.94 398 ASP A N 1
ATOM 3119 C CA . ASP A 1 398 ? -8.205 -16.567 -23.790 1.00 94.94 398 ASP A CA 1
ATOM 3120 C C . ASP A 1 398 ? -7.132 -15.494 -23.565 1.00 94.94 398 ASP A C 1
ATOM 3122 O O . ASP A 1 398 ? -6.803 -14.694 -24.450 1.00 94.94 398 ASP A O 1
ATOM 3126 N N . PHE A 1 399 ? -6.601 -15.477 -22.345 1.00 96.31 399 PHE A N 1
ATOM 3127 C CA . PHE A 1 399 ? -5.612 -14.500 -21.921 1.00 96.31 399 PHE A CA 1
ATOM 3128 C C . PHE A 1 399 ? -4.291 -14.656 -22.686 1.00 96.31 399 PHE A C 1
ATOM 3130 O O . PHE A 1 399 ? -3.644 -13.659 -23.010 1.00 96.31 399 PHE A O 1
ATOM 3137 N N . ALA A 1 400 ? -3.912 -15.887 -23.043 1.00 95.44 400 ALA A N 1
ATOM 3138 C CA . ALA A 1 400 ? -2.682 -16.150 -23.783 1.00 95.44 400 ALA A CA 1
ATOM 3139 C C . ALA A 1 400 ? -2.757 -15.591 -25.212 1.00 95.44 400 ALA A C 1
ATOM 3141 O O . ALA A 1 400 ? -1.813 -14.951 -25.685 1.00 95.44 400 ALA A O 1
ATOM 3142 N N . ASP A 1 401 ? -3.891 -15.787 -25.884 1.00 95.69 401 ASP A N 1
ATOM 3143 C CA . ASP A 1 401 ? -4.120 -15.244 -27.224 1.00 95.69 401 ASP A CA 1
ATOM 3144 C C . ASP A 1 401 ? -4.234 -13.717 -27.217 1.00 95.69 401 ASP A C 1
ATOM 3146 O O . ASP A 1 401 ? -3.730 -13.053 -28.129 1.00 95.69 401 ASP A O 1
ATOM 3150 N N . TRP A 1 402 ? -4.869 -13.139 -26.194 1.00 96.56 402 TRP A N 1
ATOM 3151 C CA . TRP A 1 402 ? -4.919 -11.687 -26.033 1.00 96.56 402 TRP A CA 1
ATOM 3152 C C . TRP A 1 402 ? -3.527 -11.089 -25.825 1.00 96.56 402 TRP A C 1
ATOM 3154 O O . TRP A 1 402 ? -3.199 -10.092 -26.473 1.00 96.56 402 TRP A O 1
ATOM 3164 N N . LEU A 1 403 ? -2.690 -11.705 -24.983 1.00 96.25 403 LEU A N 1
ATOM 3165 C CA . LEU A 1 403 ? -1.336 -11.220 -24.717 1.00 96.25 403 LEU A CA 1
ATOM 3166 C C . LEU A 1 403 ? -0.511 -11.196 -26.011 1.00 96.25 403 LEU A C 1
ATOM 3168 O O . LEU A 1 403 ? 0.045 -10.162 -26.369 1.00 96.25 403 LEU A O 1
ATOM 3172 N N . LYS A 1 404 ? -0.544 -12.282 -26.792 1.00 95.00 404 LYS A N 1
ATOM 3173 C CA . LYS A 1 404 ? 0.138 -12.373 -28.097 1.00 95.00 404 LYS A CA 1
ATOM 3174 C C . LYS A 1 404 ? -0.323 -11.346 -29.133 1.00 95.00 404 LYS A C 1
ATOM 3176 O O . LYS A 1 404 ? 0.443 -10.996 -30.025 1.00 95.00 404 LYS A O 1
ATOM 3181 N N . LYS A 1 405 ? -1.577 -10.893 -29.057 1.00 95.19 405 LYS A N 1
ATOM 3182 C CA . LYS A 1 405 ? -2.113 -9.840 -29.938 1.00 95.19 405 LYS A CA 1
ATOM 3183 C C . LYS A 1 405 ? -1.763 -8.438 -29.442 1.00 95.19 405 LYS A C 1
ATOM 3185 O O . LYS A 1 405 ? -1.651 -7.519 -30.250 1.00 95.19 405 LYS A O 1
ATOM 3190 N N . SER A 1 406 ? -1.609 -8.281 -28.131 1.00 94.81 406 SER A N 1
ATOM 3191 C CA . SER A 1 406 ? -1.456 -6.982 -27.478 1.00 94.81 406 SER A CA 1
ATOM 3192 C C . SER A 1 406 ? -0.006 -6.532 -27.358 1.00 94.81 406 SER A C 1
ATOM 3194 O O . SER A 1 406 ? 0.248 -5.333 -27.472 1.00 94.81 406 SER A O 1
ATOM 3196 N N . VAL A 1 407 ? 0.941 -7.455 -27.156 1.00 94.81 407 VAL A N 1
ATOM 3197 C CA . VAL A 1 407 ? 2.369 -7.148 -26.947 1.00 94.81 407 VAL A CA 1
ATOM 3198 C C . VAL A 1 407 ? 3.280 -7.846 -27.960 1.00 94.81 407 VAL A C 1
ATOM 3200 O O . VAL A 1 407 ? 2.902 -8.832 -28.590 1.00 94.81 407 VAL A O 1
ATOM 3203 N N . ARG A 1 408 ? 4.486 -7.303 -28.147 1.00 90.62 408 ARG A N 1
ATOM 3204 C CA . ARG A 1 408 ? 5.533 -7.814 -29.049 1.00 90.62 408 ARG A CA 1
ATOM 3205 C C . ARG A 1 408 ? 6.779 -8.194 -28.245 1.00 90.62 408 ARG A C 1
ATOM 3207 O O . ARG A 1 408 ? 7.009 -7.629 -27.188 1.00 90.62 408 ARG A O 1
ATOM 3214 N N . GLU A 1 409 ? 7.639 -9.059 -28.786 1.00 86.50 409 GLU A N 1
ATOM 3215 C CA . GLU A 1 409 ? 8.892 -9.501 -28.125 1.00 86.50 409 GLU A CA 1
ATOM 3216 C C . GLU A 1 409 ? 9.849 -8.344 -27.747 1.00 86.50 409 GLU A C 1
ATOM 3218 O O . GLU A 1 409 ? 10.609 -8.435 -26.788 1.00 86.50 409 GLU A O 1
ATOM 3223 N N . ARG A 1 410 ? 9.782 -7.227 -28.483 1.00 86.56 410 ARG A N 1
ATOM 3224 C CA . ARG A 1 410 ? 10.565 -5.996 -28.249 1.00 86.56 410 ARG A CA 1
ATOM 3225 C C . ARG A 1 410 ? 9.976 -5.049 -27.199 1.00 86.56 410 ARG A C 1
ATOM 3227 O O . ARG A 1 410 ? 10.624 -4.064 -26.834 1.00 86.56 410 ARG A O 1
ATOM 3234 N N . ASP A 1 411 ? 8.763 -5.321 -26.730 1.00 92.44 411 ASP A N 1
ATOM 3235 C CA . ASP A 1 411 ? 8.168 -4.560 -25.639 1.00 92.44 411 ASP A CA 1
ATOM 3236 C C . ASP A 1 411 ? 8.818 -4.961 -24.305 1.00 92.44 411 ASP A C 1
ATOM 3238 O O . ASP A 1 411 ? 9.485 -5.991 -24.191 1.00 92.44 411 ASP A O 1
ATOM 3242 N N . PHE A 1 412 ? 8.674 -4.098 -23.304 1.00 93.44 412 PHE A N 1
ATOM 3243 C CA . PHE A 1 412 ? 8.994 -4.398 -21.917 1.00 93.44 412 PHE A CA 1
ATOM 3244 C C . PHE A 1 412 ? 7.696 -4.629 -21.160 1.00 93.44 412 PHE A C 1
ATOM 3246 O O . PHE A 1 412 ? 6.912 -3.686 -20.994 1.00 93.44 412 PHE A O 1
ATOM 3253 N N . VAL A 1 413 ? 7.453 -5.865 -20.736 1.00 95.81 413 VAL A N 1
ATOM 3254 C CA . VAL A 1 413 ? 6.156 -6.258 -20.173 1.00 95.81 413 VAL A CA 1
ATOM 3255 C C . VAL A 1 413 ? 6.300 -6.657 -18.716 1.00 95.81 413 VAL A C 1
ATOM 3257 O O . VAL A 1 413 ? 7.023 -7.592 -18.372 1.00 95.81 413 VAL A O 1
ATOM 3260 N N . VAL A 1 414 ? 5.545 -5.954 -17.879 1.00 96.00 414 VAL A N 1
ATOM 3261 C CA . VAL A 1 414 ? 5.453 -6.172 -16.439 1.00 96.00 414 VAL A CA 1
ATOM 3262 C C . VAL A 1 414 ? 4.042 -6.630 -16.133 1.00 96.00 414 VAL A C 1
ATOM 3264 O O . VAL A 1 414 ? 3.079 -5.983 -16.546 1.00 96.00 414 VAL A O 1
ATOM 3267 N N . MET A 1 415 ? 3.897 -7.730 -15.409 1.00 96.31 415 MET A N 1
ATOM 3268 C CA . MET A 1 415 ? 2.586 -8.281 -15.096 1.00 96.31 415 MET A CA 1
ATOM 3269 C C . MET A 1 415 ? 2.426 -8.494 -13.594 1.00 96.31 415 MET A C 1
ATOM 3271 O O . MET A 1 415 ? 3.321 -9.031 -12.953 1.00 96.31 415 MET A O 1
ATOM 3275 N N . LYS A 1 416 ? 1.280 -8.103 -13.032 1.00 94.19 416 LYS A N 1
ATOM 3276 C CA . LYS A 1 416 ? 0.827 -8.559 -11.710 1.00 94.19 416 LYS A CA 1
ATOM 3277 C C . LYS A 1 416 ? -0.340 -9.513 -11.908 1.00 94.19 416 LYS A C 1
ATOM 3279 O O . LYS A 1 416 ? -1.215 -9.239 -12.722 1.00 94.19 416 LYS A O 1
ATOM 3284 N N . MET A 1 417 ? -0.336 -10.629 -11.192 1.00 93.56 417 MET A N 1
ATOM 3285 C CA . MET A 1 417 ? -1.377 -11.645 -11.270 1.00 93.56 417 MET A CA 1
ATOM 3286 C C . MET A 1 417 ? -1.806 -12.068 -9.872 1.00 93.56 417 MET A C 1
ATOM 3288 O O . MET A 1 417 ? -0.986 -12.481 -9.055 1.00 93.56 417 MET A O 1
ATOM 3292 N N . ASP A 1 418 ? -3.103 -11.957 -9.643 1.00 90.56 418 ASP A N 1
ATOM 3293 C CA . ASP A 1 418 ? -3.814 -12.312 -8.422 1.00 90.56 418 ASP A CA 1
ATOM 3294 C C . ASP A 1 418 ? -5.215 -12.684 -8.883 1.00 90.56 418 ASP A C 1
ATOM 3296 O O . ASP A 1 418 ? -5.978 -11.824 -9.303 1.00 90.56 418 ASP A O 1
ATOM 3300 N N . VAL A 1 419 ? -5.492 -13.977 -8.992 1.00 87.31 419 VAL A N 1
ATOM 3301 C CA . VAL A 1 419 ? -6.678 -14.477 -9.699 1.00 87.31 419 VAL A CA 1
ATOM 3302 C C . VAL A 1 419 ? -7.330 -15.631 -8.938 1.00 87.31 419 VAL A C 1
ATOM 3304 O O . VAL A 1 419 ? -7.955 -16.515 -9.533 1.00 87.31 419 VAL A O 1
ATOM 3307 N N . GLU A 1 420 ? -7.181 -15.604 -7.610 1.00 83.12 420 GLU A N 1
ATOM 3308 C CA . GLU A 1 420 ? -7.898 -16.422 -6.625 1.00 83.12 420 GLU A CA 1
ATOM 3309 C C . GLU A 1 420 ? -7.921 -17.929 -6.949 1.00 83.12 420 GLU A C 1
ATOM 3311 O O . GLU A 1 420 ? -8.954 -18.598 -6.849 1.00 83.12 420 GLU A O 1
ATOM 3316 N N . GLY A 1 421 ? -6.776 -18.497 -7.336 1.00 83.12 421 GLY A N 1
ATOM 3317 C CA . GLY A 1 421 ? -6.601 -19.937 -7.564 1.00 83.12 421 GLY A CA 1
ATOM 3318 C C . GLY A 1 421 ? -6.544 -20.353 -9.034 1.00 83.12 421 GLY A C 1
ATOM 3319 O O . GLY A 1 421 ? -6.161 -21.488 -9.326 1.00 83.12 421 GLY A O 1
ATOM 3320 N N . THR A 1 422 ? -6.885 -19.463 -9.971 1.00 87.75 422 THR A N 1
ATOM 3321 C CA . THR A 1 422 ? -6.813 -19.757 -11.417 1.00 87.75 422 THR A CA 1
ATOM 3322 C C . THR A 1 422 ? -5.393 -19.661 -11.990 1.00 87.75 422 THR A C 1
ATOM 3324 O O . THR A 1 422 ? -5.165 -19.996 -13.157 1.00 87.75 422 THR A O 1
ATOM 3327 N N . GLU A 1 423 ? -4.401 -19.293 -11.169 1.00 92.69 423 GLU A N 1
ATOM 3328 C CA . GLU A 1 423 ? -2.985 -19.248 -11.551 1.00 92.69 423 GLU A CA 1
ATOM 3329 C C . GLU A 1 423 ? -2.513 -20.616 -12.073 1.00 92.69 423 GLU A C 1
ATOM 3331 O O . GLU A 1 423 ? -1.726 -20.698 -13.018 1.00 92.69 423 GLU A O 1
ATOM 3336 N N . PHE A 1 424 ? -3.047 -21.697 -11.492 1.00 92.44 424 PHE A N 1
ATOM 3337 C CA . PHE A 1 424 ? -2.722 -23.083 -11.834 1.00 92.44 424 PHE A CA 1
ATOM 3338 C C . PHE A 1 424 ? -3.267 -23.551 -13.186 1.00 92.44 424 PHE A C 1
ATOM 3340 O O . PHE A 1 424 ? -2.819 -24.584 -13.678 1.00 92.44 424 PHE A O 1
ATOM 3347 N N . ASP A 1 425 ? -4.185 -22.807 -13.798 1.00 92.38 425 ASP A N 1
ATOM 3348 C CA . ASP A 1 425 ? -4.679 -23.067 -15.152 1.00 92.38 425 ASP A CA 1
ATOM 3349 C C . ASP A 1 425 ? -4.030 -22.100 -16.154 1.00 92.38 425 ASP A C 1
ATOM 3351 O O . ASP A 1 425 ? -3.550 -22.502 -17.222 1.00 92.38 425 ASP A O 1
ATOM 3355 N N . LEU A 1 426 ? -3.953 -20.818 -15.782 1.00 93.69 426 LEU A N 1
ATOM 3356 C CA . LEU A 1 426 ? -3.433 -19.749 -16.629 1.00 93.69 426 LEU A CA 1
ATOM 3357 C C . LEU A 1 426 ? -1.934 -19.870 -16.897 1.00 93.69 426 LEU A C 1
ATOM 3359 O O . LEU A 1 426 ? -1.522 -19.800 -18.055 1.00 93.69 426 LEU A O 1
ATOM 3363 N N . ILE A 1 427 ? -1.099 -20.074 -15.875 1.00 95.56 427 ILE A N 1
ATOM 3364 C CA . ILE A 1 427 ? 0.358 -20.114 -16.073 1.00 95.56 427 ILE A CA 1
ATOM 3365 C C . ILE A 1 427 ? 0.782 -21.304 -16.944 1.00 95.56 427 ILE A C 1
ATOM 3367 O O . ILE A 1 427 ? 1.508 -21.082 -17.920 1.00 95.56 427 ILE A O 1
ATOM 3371 N N . PRO A 1 428 ? 0.297 -22.542 -16.720 1.00 94.94 428 PRO A N 1
ATOM 3372 C CA . PRO A 1 428 ? 0.596 -23.647 -17.628 1.00 94.94 428 PRO A CA 1
ATOM 3373 C C . PRO A 1 428 ? 0.129 -23.388 -19.064 1.00 94.94 428 PRO A C 1
ATOM 3375 O O . PRO A 1 428 ? 0.826 -23.753 -20.013 1.00 94.94 428 PRO A O 1
ATOM 3378 N N . ARG A 1 429 ? -1.016 -22.714 -19.255 1.00 94.31 429 ARG A N 1
ATOM 3379 C CA . ARG A 1 429 ? -1.486 -22.291 -20.584 1.00 94.31 429 ARG A CA 1
ATOM 3380 C C . ARG A 1 429 ? -0.543 -21.267 -21.224 1.00 94.31 429 ARG A C 1
ATOM 3382 O O . ARG A 1 429 ? -0.225 -21.412 -22.408 1.00 94.31 429 ARG A O 1
ATOM 3389 N N . LEU A 1 430 ? -0.064 -20.273 -20.477 1.00 94.94 430 LEU A N 1
ATOM 3390 C CA . LEU A 1 430 ? 0.901 -19.278 -20.962 1.00 94.94 430 LEU A CA 1
ATOM 3391 C C . LEU A 1 430 ? 2.230 -19.927 -21.370 1.00 94.94 430 LEU A C 1
ATOM 3393 O O . LEU A 1 430 ? 2.768 -19.592 -22.427 1.00 94.94 430 LEU A O 1
ATOM 3397 N N . ILE A 1 431 ? 2.720 -20.893 -20.586 1.00 93.25 431 ILE A N 1
ATOM 3398 C CA . ILE A 1 431 ? 3.935 -21.660 -20.901 1.00 93.25 431 ILE A CA 1
ATOM 3399 C C . ILE A 1 431 ? 3.717 -22.506 -22.157 1.00 93.25 431 ILE A C 1
ATOM 3401 O O . ILE A 1 431 ? 4.471 -22.387 -23.117 1.00 93.25 431 ILE A O 1
ATOM 3405 N N . LYS A 1 432 ? 2.645 -23.309 -22.202 1.00 92.44 432 LYS A N 1
ATOM 3406 C CA . LYS A 1 432 ? 2.341 -24.207 -23.330 1.00 92.44 432 LYS A CA 1
ATOM 3407 C C . LYS A 1 432 ? 2.183 -23.467 -24.658 1.00 92.44 432 LYS A C 1
ATOM 3409 O O . LYS A 1 432 ? 2.507 -24.004 -25.714 1.00 92.44 432 LYS A O 1
ATOM 3414 N N . THR A 1 433 ? 1.617 -22.265 -24.620 1.00 92.44 433 THR A N 1
ATOM 3415 C CA . THR A 1 433 ? 1.411 -21.450 -25.822 1.00 92.44 433 THR A CA 1
ATOM 3416 C C . THR A 1 433 ? 2.649 -20.646 -26.209 1.00 92.44 433 THR A C 1
ATOM 3418 O O . THR A 1 433 ? 2.670 -20.110 -27.316 1.00 92.44 433 THR A O 1
ATOM 3421 N N . GLY A 1 434 ? 3.652 -20.519 -25.338 1.00 92.12 434 GLY A N 1
ATOM 3422 C CA . GLY A 1 434 ? 4.765 -19.586 -25.512 1.00 92.12 434 GLY A CA 1
ATOM 3423 C C . GLY A 1 434 ? 4.374 -18.115 -25.318 1.00 92.12 434 GLY A C 1
ATOM 3424 O O . GLY A 1 434 ? 5.172 -17.230 -25.599 1.00 92.12 434 GLY A O 1
ATOM 3425 N N . ALA A 1 435 ? 3.158 -17.816 -24.843 1.00 93.88 435 ALA A N 1
ATOM 3426 C CA . ALA A 1 435 ? 2.783 -16.444 -24.492 1.00 93.88 435 ALA A CA 1
ATOM 3427 C C . ALA A 1 435 ? 3.606 -15.921 -23.302 1.00 93.88 435 ALA A C 1
ATOM 3429 O O . ALA A 1 435 ? 3.859 -14.723 -23.213 1.00 93.88 435 ALA A O 1
ATOM 3430 N N . ILE A 1 436 ? 4.074 -16.821 -22.426 1.00 94.25 436 ILE A N 1
ATOM 3431 C CA . ILE A 1 436 ? 4.893 -16.466 -21.261 1.00 94.25 436 ILE A CA 1
ATOM 3432 C C . ILE A 1 436 ? 6.208 -15.768 -21.643 1.00 94.25 436 ILE A C 1
ATOM 3434 O O . ILE A 1 436 ? 6.693 -14.939 -20.884 1.00 94.25 436 ILE A O 1
ATOM 3438 N N . CYS A 1 437 ? 6.751 -16.037 -22.838 1.00 91.31 437 CYS A N 1
ATOM 3439 C CA . CYS A 1 437 ? 8.020 -15.461 -23.296 1.00 91.31 437 CYS A CA 1
ATOM 3440 C C . CYS A 1 437 ? 7.930 -13.949 -23.566 1.00 91.31 437 CYS A C 1
ATOM 3442 O O . CYS A 1 437 ? 8.954 -13.281 -23.687 1.00 91.31 437 CYS A O 1
ATOM 3444 N N . LEU A 1 438 ? 6.706 -13.425 -23.688 1.00 93.06 438 LEU A N 1
ATOM 3445 C CA . LEU A 1 438 ? 6.430 -12.007 -23.898 1.00 93.06 438 LEU A CA 1
ATOM 3446 C C . LEU A 1 438 ? 6.461 -11.204 -22.592 1.00 93.06 438 LEU A C 1
ATOM 3448 O O . LEU A 1 438 ? 6.366 -9.985 -22.650 1.00 93.06 438 LEU A O 1
ATOM 3452 N N . ILE A 1 439 ? 6.545 -11.870 -21.436 1.00 95.38 439 ILE A N 1
ATOM 3453 C CA . ILE A 1 439 ? 6.579 -11.241 -20.115 1.00 95.38 439 ILE A CA 1
ATOM 3454 C C . ILE A 1 439 ? 8.034 -11.183 -19.650 1.00 95.38 439 ILE A C 1
ATOM 3456 O O . ILE A 1 439 ? 8.729 -12.199 -19.650 1.00 95.38 439 ILE A O 1
ATOM 3460 N N . ASP A 1 440 ? 8.502 -10.000 -19.255 1.00 93.25 440 ASP A N 1
ATOM 3461 C CA . ASP A 1 440 ? 9.851 -9.833 -18.709 1.00 93.25 440 ASP A CA 1
ATOM 3462 C C . ASP A 1 440 ? 9.847 -9.991 -17.180 1.00 93.25 440 ASP A C 1
ATOM 3464 O O . ASP A 1 440 ? 10.678 -10.721 -16.639 1.00 93.25 440 ASP A O 1
ATOM 3468 N N . GLU A 1 441 ? 8.877 -9.372 -16.497 1.00 94.75 441 GLU A N 1
ATOM 3469 C CA . GLU A 1 441 ? 8.767 -9.360 -15.030 1.00 94.75 441 GLU A CA 1
ATOM 3470 C C . GLU A 1 441 ? 7.343 -9.715 -14.575 1.00 94.75 441 GLU A C 1
ATOM 3472 O O . GLU A 1 441 ? 6.360 -9.191 -15.110 1.00 94.75 441 GLU A O 1
ATOM 3477 N N . LEU A 1 442 ? 7.219 -10.610 -13.588 1.00 95.75 442 LEU A N 1
ATOM 3478 C CA . LEU A 1 442 ? 5.934 -11.102 -13.082 1.00 95.75 442 LEU A CA 1
ATOM 3479 C C . LEU A 1 442 ? 5.855 -11.038 -11.552 1.00 95.75 442 LEU A C 1
ATOM 3481 O O . LEU A 1 442 ? 6.638 -11.659 -10.847 1.00 95.75 442 LEU A O 1
ATOM 3485 N N . PHE A 1 443 ? 4.832 -10.370 -11.037 1.00 93.94 443 PHE A N 1
ATOM 3486 C CA . PHE A 1 443 ? 4.442 -10.368 -9.631 1.00 93.94 443 PHE A CA 1
ATOM 3487 C C . PHE A 1 443 ? 3.259 -11.306 -9.452 1.00 93.94 443 PHE A C 1
ATOM 3489 O O . PHE A 1 443 ? 2.154 -10.998 -9.898 1.00 93.94 443 PHE A O 1
ATOM 3496 N N . LEU A 1 444 ? 3.487 -12.464 -8.839 1.00 93.44 444 LEU A N 1
ATOM 3497 C CA . LEU A 1 444 ? 2.473 -13.509 -8.745 1.00 93.44 444 LEU A CA 1
ATOM 3498 C C . LEU A 1 444 ? 2.074 -13.761 -7.294 1.00 93.44 444 LEU A C 1
ATOM 3500 O O . LEU A 1 444 ? 2.902 -14.184 -6.483 1.00 93.44 444 LEU A O 1
ATOM 3504 N N . GLU A 1 445 ? 0.796 -13.544 -6.992 1.00 89.44 445 GLU A N 1
ATOM 3505 C CA . GLU A 1 445 ? 0.164 -13.995 -5.756 1.00 89.44 445 GLU A CA 1
ATOM 3506 C C . GLU A 1 445 ? -0.427 -15.385 -5.980 1.00 89.44 445 GLU A C 1
ATOM 3508 O O . GLU A 1 445 ? -1.438 -15.558 -6.652 1.00 89.44 445 GLU A O 1
ATOM 3513 N N . CYS A 1 446 ? 0.260 -16.403 -5.462 1.00 88.75 446 CYS A N 1
ATOM 3514 C CA . CYS A 1 446 ? -0.164 -17.786 -5.635 1.00 88.75 446 CYS A CA 1
ATOM 3515 C C . CYS A 1 446 ? -1.080 -18.221 -4.488 1.00 88.75 446 CYS A C 1
ATOM 3517 O O . CYS A 1 446 ? -0.694 -18.171 -3.317 1.00 88.75 446 CYS A O 1
ATOM 3519 N N . HIS A 1 447 ? -2.273 -18.701 -4.833 1.00 86.31 447 HIS A N 1
ATOM 3520 C CA . HIS A 1 447 ? -3.304 -19.091 -3.879 1.00 86.31 447 HIS A CA 1
ATOM 3521 C C . HIS A 1 447 ? -3.253 -20.592 -3.557 1.00 86.31 447 HIS A C 1
ATOM 3523 O O . HIS A 1 447 ? -3.570 -21.440 -4.390 1.00 86.31 447 HIS A O 1
ATOM 3529 N N . TYR A 1 448 ? -2.872 -20.939 -2.327 1.00 84.56 448 TYR A N 1
ATOM 3530 C CA . TYR A 1 448 ? -2.748 -22.322 -1.852 1.00 84.56 448 TYR A CA 1
ATOM 3531 C C . TYR A 1 448 ? -3.384 -22.512 -0.469 1.00 84.56 448 TYR A C 1
ATOM 3533 O O . TYR A 1 448 ? -3.748 -21.554 0.214 1.00 84.56 448 TYR A O 1
ATOM 3541 N N . ASN A 1 449 ? -3.512 -23.773 -0.058 1.00 82.19 449 ASN A N 1
ATOM 3542 C CA . ASN A 1 449 ? -3.946 -24.205 1.262 1.00 82.19 449 ASN A CA 1
ATOM 3543 C C . ASN A 1 449 ? -2.913 -23.802 2.324 1.00 82.19 449 ASN A C 1
ATOM 3545 O O . ASN A 1 449 ? -2.040 -24.590 2.698 1.00 82.19 449 ASN A O 1
ATOM 3549 N N . ARG A 1 450 ? -2.985 -22.547 2.759 1.00 72.38 450 ARG A N 1
ATOM 3550 C CA . ARG A 1 450 ? -2.069 -21.953 3.733 1.00 72.38 450 ARG A CA 1
ATOM 3551 C C . ARG A 1 450 ? -2.509 -22.218 5.167 1.00 72.38 450 ARG A C 1
ATOM 3553 O O . ARG A 1 450 ? -3.700 -22.390 5.438 1.00 72.38 450 ARG A O 1
ATOM 3560 N N . TRP A 1 451 ? -1.549 -22.150 6.084 1.00 62.09 451 TRP A N 1
ATOM 3561 C CA . TRP A 1 451 ? -1.827 -22.038 7.514 1.00 62.09 451 TRP A CA 1
ATOM 3562 C C . TRP A 1 451 ? -2.722 -20.832 7.799 1.00 62.09 451 TRP A C 1
ATOM 3564 O O . TRP A 1 451 ? -2.492 -19.728 7.287 1.00 62.09 451 TRP A O 1
ATOM 3574 N N . GLN A 1 452 ? -3.764 -21.049 8.593 1.00 50.78 452 GLN A N 1
ATOM 3575 C CA . GLN A 1 452 ? -4.664 -19.981 8.989 1.00 50.78 452 GLN A CA 1
ATOM 3576 C C . GLN A 1 452 ? -3.947 -19.046 9.966 1.00 50.78 452 GLN A C 1
ATOM 3578 O O . GLN A 1 452 ? -3.319 -19.469 10.930 1.00 50.78 452 GLN A O 1
ATOM 3583 N N . ARG A 1 453 ? -4.023 -17.740 9.697 1.00 45.19 453 ARG A N 1
ATOM 3584 C CA . ARG A 1 453 ? -3.321 -16.697 10.463 1.00 45.19 453 ARG A CA 1
ATOM 3585 C C . ARG A 1 453 ? -3.755 -16.630 11.926 1.00 45.19 453 ARG A C 1
ATOM 3587 O O . ARG A 1 453 ? -2.961 -16.285 12.793 1.00 45.19 453 ARG A O 1
ATOM 3594 N N . CYS A 1 454 ? -5.022 -16.917 12.147 1.00 42.12 454 CYS A N 1
ATOM 3595 C CA . CYS A 1 454 ? -5.691 -16.920 13.429 1.00 42.12 454 CYS A CA 1
ATOM 3596 C C . CYS A 1 454 ? -5.335 -18.174 14.241 1.00 42.12 454 CYS A C 1
ATOM 3598 O O . CYS A 1 454 ? -5.344 -18.081 15.460 1.00 42.12 454 CYS A O 1
ATOM 3600 N N . CYS A 1 455 ? -4.973 -19.299 13.602 1.00 41.12 455 CYS A N 1
ATOM 3601 C CA . CYS A 1 455 ? -4.994 -20.616 14.246 1.00 41.12 455 CYS A CA 1
ATOM 3602 C C . CYS A 1 455 ? -3.773 -21.471 13.905 1.00 41.12 455 CYS A C 1
ATOM 3604 O O . CYS A 1 455 ? -3.708 -22.104 12.842 1.00 41.12 455 CYS A O 1
ATOM 3606 N N . PRO A 1 456 ? -2.765 -21.478 14.795 1.00 40.25 456 PRO A N 1
ATOM 3607 C CA . PRO A 1 456 ? -1.562 -22.280 14.624 1.00 40.25 456 PRO A CA 1
ATOM 3608 C C . PRO A 1 456 ? -1.907 -23.771 14.487 1.00 40.25 456 PRO A C 1
ATOM 3610 O O . PRO A 1 456 ? -2.505 -24.355 15.380 1.00 40.25 456 PRO A O 1
ATOM 3613 N N . GLY A 1 457 ? -1.513 -24.396 13.373 1.00 48.00 457 GLY A N 1
ATOM 3614 C CA . GLY A 1 457 ? -1.748 -25.826 13.124 1.00 48.00 457 GLY A CA 1
ATOM 3615 C C . GLY A 1 457 ? -2.993 -26.163 12.293 1.00 48.00 457 GLY A C 1
ATOM 3616 O O . GLY A 1 457 ? -3.147 -27.322 11.910 1.00 48.00 457 GLY A O 1
ATOM 3617 N N . GLN A 1 458 ? -3.824 -25.180 11.925 1.00 48.16 458 GLN A N 1
ATOM 3618 C CA . GLN A 1 458 ? -4.972 -25.376 11.031 1.00 48.16 458 GLN A CA 1
ATOM 3619 C C . GLN A 1 458 ? -4.740 -24.794 9.628 1.00 48.16 458 GLN A C 1
ATOM 3621 O O . GLN A 1 458 ? -4.074 -23.773 9.442 1.00 48.16 458 GLN A O 1
ATOM 3626 N N . ARG A 1 459 ? -5.292 -25.459 8.608 1.00 62.34 459 ARG A N 1
ATOM 3627 C CA . ARG A 1 459 ? -5.094 -25.164 7.178 1.00 62.34 459 ARG A CA 1
ATOM 3628 C C . ARG A 1 459 ? -6.394 -24.665 6.533 1.00 62.34 459 ARG A C 1
ATOM 3630 O O . ARG A 1 459 ? -7.478 -25.121 6.881 1.00 62.34 459 ARG A O 1
ATOM 3637 N N . SER A 1 460 ? -6.313 -23.700 5.616 1.00 62.09 460 SER A N 1
ATOM 3638 C CA . SER A 1 460 ? -7.494 -23.137 4.944 1.00 62.09 460 SER A CA 1
ATOM 3639 C C . SER A 1 460 ? -8.046 -24.077 3.868 1.00 62.09 460 SER A C 1
ATOM 3641 O O . SER A 1 460 ? -7.389 -24.334 2.862 1.00 62.09 460 SER A O 1
ATOM 3643 N N . GLN A 1 461 ? -9.304 -24.506 4.001 1.00 65.31 461 GLN A N 1
ATOM 3644 C CA . GLN A 1 461 ? -9.968 -25.339 2.986 1.00 65.31 461 GLN A CA 1
ATOM 3645 C C . GLN A 1 461 ? -10.347 -24.575 1.697 1.00 65.31 461 GLN A C 1
ATOM 3647 O O . GLN A 1 461 ? -10.865 -25.176 0.758 1.00 65.31 461 GLN A O 1
ATOM 3652 N N . LYS A 1 462 ? -10.079 -23.259 1.610 1.00 67.12 462 LYS A N 1
ATOM 3653 C CA . LYS A 1 462 ? -10.450 -22.421 0.452 1.00 67.12 462 LYS A CA 1
ATOM 3654 C C . LYS A 1 462 ? -9.799 -22.903 -0.852 1.00 67.12 462 LYS A C 1
ATOM 3656 O O . LYS A 1 462 ? -10.428 -22.860 -1.912 1.00 67.12 462 LYS A O 1
ATOM 3661 N N . TYR A 1 463 ? -8.562 -23.395 -0.780 1.00 77.25 463 TYR A N 1
ATOM 3662 C CA . TYR A 1 463 ? -7.829 -23.931 -1.927 1.00 77.25 463 TYR A CA 1
ATOM 3663 C C . TYR A 1 463 ? -7.310 -25.331 -1.622 1.00 77.25 463 TYR A C 1
ATOM 3665 O O . TYR A 1 463 ? -6.907 -25.624 -0.505 1.00 77.25 463 TYR A O 1
ATOM 3673 N N . ASN A 1 464 ? -7.235 -26.176 -2.649 1.00 82.12 464 ASN A N 1
ATOM 3674 C CA . ASN A 1 464 ? -6.771 -27.562 -2.503 1.00 82.12 464 ASN A CA 1
ATOM 3675 C C . ASN A 1 464 ? -5.283 -27.725 -2.848 1.00 82.12 464 ASN A C 1
ATOM 3677 O O . ASN A 1 464 ? -4.742 -28.825 -2.767 1.00 82.12 464 ASN A O 1
ATOM 3681 N N . LYS A 1 465 ? -4.632 -26.652 -3.308 1.00 86.25 465 LYS A N 1
ATOM 3682 C CA . LYS A 1 465 ? -3.240 -26.678 -3.765 1.00 86.25 465 LYS A CA 1
ATOM 3683 C C . LYS A 1 465 ? -2.284 -26.506 -2.595 1.00 86.25 465 LYS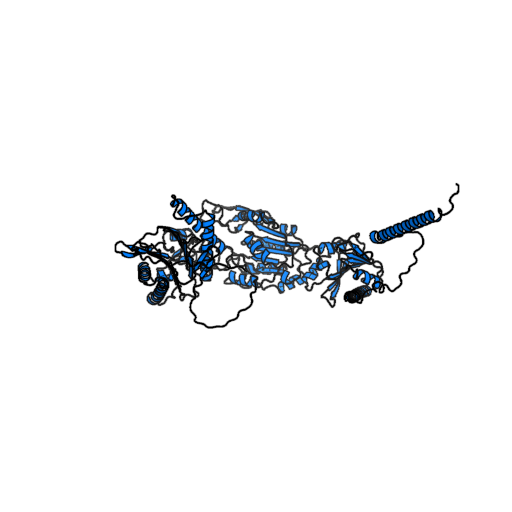 A C 1
ATOM 3685 O O . LYS A 1 465 ? -2.623 -25.842 -1.626 1.00 86.25 465 LYS A O 1
ATOM 3690 N N . THR A 1 466 ? -1.097 -27.090 -2.670 1.00 88.69 466 THR A N 1
ATOM 3691 C CA . THR A 1 466 ? -0.074 -26.981 -1.616 1.00 88.69 466 THR A CA 1
ATOM 3692 C C . THR A 1 466 ? 0.922 -25.863 -1.912 1.00 88.69 466 THR A C 1
ATOM 3694 O O . THR A 1 466 ? 1.073 -25.442 -3.061 1.00 88.69 466 THR A O 1
ATOM 3697 N N . TYR A 1 467 ? 1.664 -25.422 -0.892 1.00 88.69 467 TYR A N 1
ATOM 3698 C CA . TYR A 1 467 ? 2.763 -24.472 -1.085 1.00 88.69 467 TYR A CA 1
ATOM 3699 C C . TYR A 1 467 ? 3.804 -24.983 -2.092 1.00 88.69 467 TYR A C 1
ATOM 3701 O O . TYR A 1 467 ? 4.230 -24.243 -2.975 1.00 88.69 467 TYR A O 1
ATOM 3709 N N . ASN A 1 468 ? 4.140 -26.276 -2.038 1.00 90.38 468 ASN A N 1
ATOM 3710 C CA . ASN A 1 468 ? 5.073 -26.897 -2.981 1.00 90.38 468 ASN A CA 1
ATOM 3711 C C . ASN A 1 468 ? 4.599 -26.786 -4.436 1.00 90.38 468 ASN A C 1
ATOM 3713 O O . ASN A 1 468 ? 5.415 -26.590 -5.333 1.00 90.38 468 ASN A O 1
ATOM 3717 N N . GLN A 1 469 ? 3.289 -26.858 -4.688 1.00 92.62 469 GLN A N 1
ATOM 3718 C CA . GLN A 1 469 ? 2.748 -26.644 -6.032 1.00 92.62 469 GLN A CA 1
ATOM 3719 C C . GLN A 1 469 ? 2.897 -25.185 -6.483 1.00 92.62 469 GLN A C 1
ATOM 3721 O O . GLN A 1 469 ? 3.214 -24.946 -7.646 1.00 92.62 469 GLN A O 1
ATOM 3726 N N . CYS A 1 470 ? 2.738 -24.211 -5.580 1.00 92.88 470 CYS A N 1
ATOM 3727 C CA . CYS A 1 470 ? 3.082 -22.819 -5.878 1.00 92.88 470 CYS A CA 1
ATOM 3728 C C . CYS A 1 470 ? 4.576 -22.663 -6.179 1.00 92.88 470 CYS A C 1
ATOM 3730 O O . CYS A 1 470 ? 4.935 -22.047 -7.179 1.00 92.88 470 CYS A O 1
ATOM 3732 N N . LEU A 1 471 ? 5.455 -23.256 -5.368 1.00 93.56 471 LEU A N 1
ATOM 3733 C CA . LEU A 1 471 ? 6.903 -23.193 -5.580 1.00 93.56 471 LEU A CA 1
ATOM 3734 C C . LEU A 1 471 ? 7.310 -23.793 -6.937 1.00 93.56 471 LEU A C 1
ATOM 3736 O O . LEU A 1 471 ? 8.133 -23.213 -7.647 1.00 93.56 471 LEU A O 1
ATOM 3740 N N . GLN A 1 472 ? 6.687 -24.903 -7.345 1.00 94.75 472 GLN A N 1
ATOM 3741 C CA . GLN A 1 472 ? 6.864 -25.486 -8.680 1.00 94.75 472 GLN A CA 1
ATOM 3742 C C . GLN A 1 472 ? 6.439 -24.519 -9.789 1.00 94.75 472 GLN A C 1
ATOM 3744 O O . GLN A 1 472 ? 7.142 -24.393 -10.791 1.00 94.75 472 GLN A O 1
ATOM 3749 N N . LEU A 1 473 ? 5.334 -23.793 -9.598 1.00 94.44 473 LEU A N 1
ATOM 3750 C CA . LEU A 1 473 ? 4.874 -22.768 -10.531 1.00 94.44 473 LEU A CA 1
ATOM 3751 C C . LEU A 1 473 ? 5.912 -21.641 -10.670 1.00 94.44 473 LEU A C 1
ATOM 3753 O O . LEU A 1 473 ? 6.349 -21.352 -11.784 1.00 94.44 473 LEU A O 1
ATOM 3757 N N . PHE A 1 474 ? 6.392 -21.084 -9.552 1.00 95.44 474 PHE A N 1
ATOM 3758 C CA . PHE A 1 474 ? 7.463 -20.076 -9.536 1.00 95.44 474 PHE A CA 1
ATOM 3759 C C . PHE A 1 474 ? 8.745 -20.579 -10.209 1.00 95.44 474 PHE A C 1
ATOM 3761 O O . PHE A 1 474 ? 9.368 -19.867 -10.996 1.00 95.44 474 PHE A O 1
ATOM 3768 N N . THR A 1 475 ? 9.114 -21.832 -9.950 1.00 94.69 475 THR A N 1
ATOM 3769 C CA . THR A 1 475 ? 10.291 -22.467 -10.552 1.00 94.69 475 THR A CA 1
ATOM 3770 C C . THR A 1 475 ? 10.129 -22.604 -12.062 1.00 94.69 475 THR A C 1
ATOM 3772 O O . THR A 1 475 ? 11.035 -22.247 -12.809 1.00 94.69 475 THR A O 1
ATOM 3775 N N . SER A 1 476 ? 8.957 -23.046 -12.526 1.00 94.50 476 SER A N 1
ATOM 3776 C CA . SER A 1 476 ? 8.663 -23.194 -13.956 1.00 94.50 476 SER A CA 1
ATOM 3777 C C . SER A 1 476 ? 8.691 -21.858 -14.708 1.00 94.50 476 SER A C 1
ATOM 3779 O O . SER A 1 476 ? 9.127 -21.800 -15.858 1.00 94.50 476 SER A O 1
ATOM 3781 N N . LEU A 1 477 ? 8.300 -20.766 -14.042 1.00 94.75 477 LEU A N 1
ATOM 3782 C CA . LEU A 1 477 ? 8.374 -19.408 -14.580 1.00 94.75 477 LEU A CA 1
ATOM 3783 C C . LEU A 1 477 ? 9.825 -18.938 -14.726 1.00 94.75 477 LEU A C 1
ATOM 3785 O O . LEU A 1 477 ? 10.205 -18.486 -15.807 1.00 94.75 477 LEU A O 1
ATOM 3789 N N . ARG A 1 478 ? 10.661 -19.136 -13.693 1.00 93.62 478 ARG A N 1
ATOM 3790 C CA . ARG A 1 478 ? 12.106 -18.848 -13.769 1.00 93.62 478 ARG A CA 1
ATOM 3791 C C . ARG A 1 478 ? 12.792 -19.690 -14.847 1.00 93.62 478 ARG A C 1
ATOM 3793 O O . ARG A 1 478 ? 13.555 -19.167 -15.651 1.00 93.62 478 ARG A O 1
ATOM 3800 N N . GLN A 1 479 ? 12.450 -20.974 -14.947 1.00 91.12 479 GLN A N 1
ATOM 3801 C CA . GLN A 1 479 ? 12.936 -21.860 -16.012 1.00 91.12 479 GLN A CA 1
ATOM 3802 C C . GLN A 1 479 ? 12.452 -21.464 -17.411 1.00 91.12 479 GLN A C 1
ATOM 3804 O O . GLN A 1 479 ? 13.063 -21.886 -18.384 1.00 91.12 479 GLN A O 1
ATOM 3809 N N . SER A 1 480 ? 11.379 -20.675 -17.518 1.00 90.50 480 SER A N 1
ATOM 3810 C CA . SER A 1 480 ? 10.868 -20.132 -18.784 1.00 90.50 480 SER A CA 1
ATOM 3811 C C . SER A 1 480 ? 11.477 -18.766 -19.135 1.00 90.50 480 SER A C 1
ATOM 3813 O O . SER A 1 480 ? 11.101 -18.178 -20.147 1.00 90.50 480 SER A O 1
ATOM 3815 N N . GLY A 1 481 ? 12.421 -18.263 -18.330 1.00 88.00 481 GLY A N 1
ATOM 3816 C CA . GLY A 1 481 ? 13.112 -16.996 -18.568 1.00 88.00 481 GLY A CA 1
ATOM 3817 C C . GLY A 1 481 ? 12.362 -15.760 -18.068 1.00 88.00 481 GLY A C 1
ATOM 3818 O O . GLY A 1 481 ? 12.723 -14.651 -18.459 1.00 88.00 481 GLY A O 1
ATOM 3819 N N . VAL A 1 482 ? 11.336 -15.936 -17.226 1.00 92.25 482 VAL A N 1
ATOM 3820 C CA . VAL A 1 482 ? 10.587 -14.834 -16.605 1.00 92.25 482 VAL A CA 1
ATOM 3821 C C . VAL A 1 482 ? 11.114 -14.576 -15.203 1.00 92.25 482 VAL A C 1
ATOM 3823 O O . VAL A 1 482 ? 11.214 -15.495 -14.383 1.00 92.25 482 VAL A O 1
ATOM 3826 N N . LEU A 1 483 ? 11.410 -13.312 -14.907 1.00 93.94 483 LEU A N 1
ATOM 3827 C CA . LEU A 1 483 ? 11.788 -12.898 -13.567 1.00 93.94 483 LEU A CA 1
ATOM 3828 C C . LEU A 1 483 ? 10.515 -12.760 -12.725 1.00 93.94 483 LEU A C 1
ATOM 3830 O O . LEU A 1 483 ? 9.767 -11.793 -12.848 1.00 93.94 483 LEU A O 1
ATOM 3834 N N . VAL A 1 484 ? 10.222 -13.796 -11.936 1.00 95.25 484 VAL A N 1
ATOM 3835 C CA . VAL A 1 484 ? 9.032 -13.845 -11.081 1.00 95.25 484 VAL A CA 1
ATOM 3836 C C . VAL A 1 484 ? 9.363 -13.538 -9.622 1.00 95.25 484 VAL A C 1
ATOM 3838 O O . VAL A 1 484 ? 10.289 -14.121 -9.040 1.00 95.25 484 VAL A O 1
ATOM 3841 N N . HIS A 1 485 ? 8.528 -12.687 -9.036 1.00 92.88 485 HIS A N 1
ATOM 3842 C CA . HIS A 1 485 ? 8.517 -12.305 -7.634 1.00 92.88 485 HIS A CA 1
ATOM 3843 C C . HIS A 1 485 ? 7.345 -12.973 -6.910 1.00 92.88 485 HIS A C 1
ATOM 3845 O O . HIS A 1 485 ? 6.202 -12.942 -7.382 1.00 92.88 485 HIS A O 1
ATOM 3851 N N . GLN A 1 486 ? 7.619 -13.551 -5.738 1.00 90.12 486 GLN A N 1
ATOM 3852 C CA . GLN A 1 486 ? 6.575 -14.055 -4.843 1.00 90.12 486 GLN A CA 1
ATOM 3853 C C . GLN A 1 486 ? 5.836 -12.872 -4.211 1.00 90.12 486 GLN A C 1
ATOM 3855 O O . GLN A 1 486 ? 6.383 -12.186 -3.344 1.00 90.12 486 GLN A O 1
ATOM 3860 N N . TRP A 1 487 ? 4.608 -12.632 -4.673 1.00 78.50 487 TRP A N 1
ATOM 3861 C CA . TRP A 1 487 ? 3.799 -11.462 -4.340 1.00 78.50 487 TRP A CA 1
ATOM 3862 C C . TRP A 1 487 ? 2.670 -11.797 -3.354 1.00 78.50 487 TRP A C 1
ATOM 3864 O O . TRP A 1 487 ? 2.220 -12.938 -3.275 1.00 78.50 487 TRP A O 1
ATOM 3874 N N . CYS A 1 488 ? 2.219 -10.800 -2.589 1.00 62.62 488 CYS A N 1
ATOM 3875 C CA . CYS A 1 488 ? 1.057 -10.892 -1.702 1.00 62.62 488 CYS A CA 1
ATOM 3876 C C . CYS A 1 488 ? 0.418 -9.509 -1.546 1.00 62.62 488 CYS A C 1
ATOM 3878 O O . CYS A 1 488 ? 1.069 -8.584 -1.055 1.00 62.62 488 CYS A O 1
ATOM 3880 N N . MET A 1 489 ? -0.849 -9.377 -1.935 1.00 44.25 489 MET A N 1
ATOM 3881 C CA . MET A 1 489 ? -1.700 -8.216 -1.690 1.00 44.25 489 MET A CA 1
ATOM 3882 C C . MET A 1 489 ? -3.007 -8.636 -1.009 1.00 44.25 489 MET A C 1
ATOM 3884 O O . MET A 1 489 ? -4.107 -8.326 -1.447 1.00 44.25 489 MET A O 1
ATOM 3888 N N . GLY A 1 490 ? -2.872 -9.229 0.177 1.00 35.47 490 GLY A N 1
ATOM 3889 C CA . GLY A 1 490 ? -3.893 -9.161 1.222 1.00 35.47 490 GLY A CA 1
ATOM 3890 C C . GLY A 1 490 ? -3.463 -8.181 2.315 1.00 35.47 490 GLY A C 1
ATOM 3891 O O . GLY A 1 490 ? -2.655 -8.546 3.161 1.00 35.47 490 GLY A O 1
ATOM 3892 N N . VAL A 1 491 ? -3.956 -6.934 2.299 1.00 32.66 491 VAL A N 1
ATOM 3893 C CA . VAL A 1 491 ? -3.834 -5.931 3.396 1.00 32.66 491 VAL A CA 1
ATOM 3894 C C . VAL A 1 491 ? -2.391 -5.635 3.884 1.00 32.66 491 VAL A C 1
ATOM 3896 O O . VAL A 1 491 ? -2.177 -4.963 4.886 1.00 32.66 491 VAL A O 1
ATOM 3899 N N . CYS A 1 492 ? -1.340 -6.088 3.199 1.00 32.62 492 CYS A N 1
ATOM 3900 C CA . CYS A 1 492 ? 0.025 -5.990 3.720 1.00 32.62 492 CYS A CA 1
ATOM 3901 C C . CYS A 1 492 ? 1.078 -5.938 2.608 1.00 32.62 492 CYS A C 1
ATOM 3903 O O . CYS A 1 492 ? 1.835 -6.889 2.470 1.00 32.62 492 CYS A O 1
ATOM 3905 N N . CYS A 1 493 ? 1.181 -4.818 1.878 1.00 27.22 493 CYS A N 1
ATOM 3906 C CA . CYS A 1 493 ? 2.465 -4.256 1.417 1.00 27.22 493 CYS A CA 1
ATOM 3907 C C . CYS A 1 493 ? 2.317 -2.963 0.608 1.00 27.22 493 CYS A C 1
ATOM 3909 O O . CYS A 1 493 ? 2.333 -2.952 -0.618 1.00 27.22 493 CYS A O 1
ATOM 3911 N N . SER A 1 494 ? 2.263 -1.826 1.297 1.00 25.92 494 SER A N 1
ATOM 3912 C CA . SER A 1 494 ? 2.645 -0.536 0.718 1.00 25.92 494 SER A CA 1
ATOM 3913 C C . SER A 1 494 ? 3.115 0.405 1.821 1.00 25.92 494 SER A C 1
ATOM 3915 O O . SER A 1 494 ? 2.305 0.955 2.555 1.00 25.92 494 SER A O 1
ATOM 3917 N N . LYS A 1 495 ? 4.434 0.578 1.936 1.00 30.02 495 LYS A N 1
ATOM 3918 C CA . LYS A 1 495 ? 5.110 1.877 2.107 1.00 30.02 495 LYS A CA 1
ATOM 3919 C C . LYS A 1 495 ? 6.621 1.647 2.036 1.00 30.02 495 LYS A C 1
ATOM 3921 O O . LYS A 1 495 ? 7.184 0.946 2.868 1.00 30.02 495 LYS A O 1
ATOM 3926 N N . GLY A 1 496 ? 7.250 2.265 1.045 1.00 29.02 496 GLY A N 1
ATOM 3927 C CA . GLY A 1 496 ? 8.692 2.447 0.962 1.00 29.02 496 GLY A CA 1
ATOM 3928 C C . GLY A 1 496 ? 9.004 3.808 0.342 1.00 29.02 496 GLY A C 1
ATOM 3929 O O . GLY A 1 496 ? 8.318 4.206 -0.599 1.00 29.02 496 GLY A O 1
ATOM 3930 N N . ALA A 1 497 ? 10.032 4.457 0.897 1.00 26.92 497 ALA A N 1
ATOM 3931 C CA . ALA A 1 497 ? 10.716 5.702 0.518 1.00 26.92 497 ALA A CA 1
ATOM 3932 C C . ALA A 1 497 ? 10.430 6.888 1.457 1.00 26.92 497 ALA A C 1
ATOM 3934 O O . ALA A 1 497 ? 9.383 7.531 1.399 1.00 26.92 497 ALA A O 1
ATOM 3935 N N . GLY A 1 498 ? 11.386 7.113 2.363 1.00 25.03 498 GLY A N 1
ATOM 3936 C CA . GLY A 1 498 ? 11.372 8.141 3.394 1.00 25.03 498 GLY A CA 1
ATOM 3937 C C . GLY A 1 498 ? 11.643 9.554 2.885 1.00 25.03 498 GLY A C 1
ATOM 3938 O O . GLY A 1 498 ? 12.183 9.765 1.802 1.00 25.03 498 GLY A O 1
ATOM 3939 N N . ILE A 1 499 ? 11.310 10.515 3.742 1.00 23.55 499 ILE A N 1
ATOM 3940 C CA . ILE A 1 499 ? 12.070 11.753 3.853 1.00 23.55 499 ILE A CA 1
ATOM 3941 C C . ILE A 1 499 ? 13.044 11.515 5.002 1.00 23.55 499 ILE A C 1
ATOM 3943 O O . ILE A 1 499 ? 12.639 11.225 6.126 1.00 23.55 499 ILE A O 1
ATOM 3947 N N . ILE A 1 500 ? 14.324 11.571 4.659 1.00 24.33 500 ILE A N 1
ATOM 3948 C CA . ILE A 1 500 ? 15.437 11.669 5.590 1.00 24.33 500 ILE A CA 1
ATOM 3949 C C . ILE A 1 500 ? 15.274 12.998 6.332 1.00 24.33 500 ILE A C 1
ATOM 3951 O O . ILE A 1 500 ? 15.279 14.056 5.707 1.00 24.33 500 ILE A O 1
ATOM 3955 N N . VAL A 1 501 ? 15.145 12.940 7.653 1.00 25.81 501 VAL A N 1
ATOM 3956 C CA . VAL A 1 501 ? 15.686 13.984 8.523 1.00 25.81 501 VAL A CA 1
ATOM 3957 C C . VAL A 1 501 ? 16.699 13.262 9.394 1.00 25.81 501 VAL A C 1
ATOM 3959 O O . VAL A 1 501 ? 16.337 12.485 10.275 1.00 25.81 501 VAL A O 1
ATOM 3962 N N . GLU A 1 502 ? 17.967 13.418 9.034 1.00 23.91 502 GLU A N 1
ATOM 3963 C CA . GLU A 1 502 ? 19.091 12.955 9.832 1.00 23.91 502 GLU A CA 1
ATOM 3964 C C . GLU A 1 502 ? 19.186 13.755 11.137 1.00 23.91 502 GLU A C 1
ATOM 3966 O O . GLU A 1 502 ? 19.091 14.980 11.141 1.00 23.91 502 GLU A O 1
ATOM 3971 N N . ASN A 1 503 ? 19.465 12.992 12.192 1.00 24.64 503 ASN A N 1
ATOM 3972 C CA . ASN A 1 503 ? 20.279 13.297 13.364 1.00 24.64 503 ASN A CA 1
ATOM 3973 C C . ASN A 1 503 ? 19.803 14.342 14.384 1.00 24.64 503 ASN A C 1
ATOM 3975 O O . ASN A 1 503 ? 19.992 15.545 14.244 1.00 24.64 503 ASN A O 1
ATOM 3979 N N . GLY A 1 504 ? 19.407 13.798 15.533 1.00 23.59 504 GLY A N 1
ATOM 3980 C CA . GLY A 1 504 ? 19.850 14.257 16.844 1.00 23.59 504 GLY A CA 1
ATOM 3981 C C . GLY A 1 504 ? 19.996 13.033 17.744 1.00 23.59 504 GLY A C 1
ATOM 3982 O O . GLY A 1 504 ? 19.003 12.499 18.222 1.00 23.59 504 GLY A O 1
ATOM 3983 N N . THR A 1 505 ? 21.219 12.529 17.880 1.00 27.61 505 THR A N 1
ATOM 3984 C CA . THR A 1 505 ? 21.616 11.576 18.921 1.00 27.61 505 THR A CA 1
ATOM 3985 C C . THR A 1 505 ? 21.412 12.205 20.293 1.00 27.61 505 THR A C 1
ATOM 3987 O O . THR A 1 505 ? 21.919 13.306 20.497 1.00 27.61 505 THR A O 1
ATOM 3990 N N . ASP A 1 506 ? 20.783 11.497 21.230 1.00 24.56 506 ASP A N 1
ATOM 3991 C CA . ASP A 1 506 ? 21.187 11.597 22.633 1.00 24.56 506 ASP A CA 1
ATOM 3992 C C . ASP A 1 506 ? 20.848 10.305 23.390 1.00 24.56 506 ASP A C 1
ATOM 3994 O O . ASP A 1 506 ? 19.688 9.900 23.494 1.00 24.56 506 ASP A O 1
ATOM 3998 N N . ASP A 1 507 ? 21.898 9.637 23.863 1.00 28.86 507 ASP A N 1
ATOM 3999 C CA . ASP A 1 507 ? 21.835 8.651 24.935 1.00 28.86 507 ASP A CA 1
ATOM 4000 C C . ASP A 1 507 ? 21.737 9.442 26.243 1.00 28.86 507 ASP A C 1
ATOM 4002 O O . ASP A 1 507 ? 22.675 10.143 26.612 1.00 28.86 507 ASP A O 1
ATOM 4006 N N . GLY A 1 508 ? 20.630 9.323 26.973 1.00 25.38 508 GLY A N 1
ATOM 4007 C CA . GLY A 1 508 ? 20.452 10.091 28.202 1.00 25.38 508 GLY A CA 1
ATOM 4008 C C . GLY A 1 508 ? 19.355 9.535 29.092 1.00 25.38 508 GLY A C 1
ATOM 4009 O O . GLY A 1 508 ? 18.169 9.732 28.865 1.00 25.38 508 GLY A O 1
ATOM 4010 N N . ASN A 1 509 ? 19.776 8.816 30.120 1.00 27.67 509 ASN A N 1
ATOM 4011 C CA . ASN A 1 509 ? 18.968 8.389 31.248 1.00 27.67 509 ASN A CA 1
ATOM 4012 C C . ASN A 1 509 ? 18.502 9.615 32.056 1.00 27.67 509 ASN A C 1
ATOM 4014 O O . ASN A 1 509 ? 19.309 10.150 32.808 1.00 27.67 509 ASN A O 1
ATOM 4018 N N . GLU A 1 510 ? 17.232 10.023 31.970 1.00 24.72 510 GLU A N 1
ATOM 4019 C CA . GLU A 1 510 ? 16.658 11.009 32.900 1.00 24.72 510 GLU A CA 1
ATOM 4020 C C . GLU A 1 510 ? 15.239 10.628 33.350 1.00 24.72 510 GLU A C 1
ATOM 4022 O O . GLU A 1 510 ? 14.286 10.544 32.578 1.00 24.72 510 GLU A O 1
ATOM 4027 N N . HIS A 1 511 ? 15.110 10.392 34.659 1.00 31.22 511 HIS A N 1
ATOM 4028 C CA . HIS A 1 511 ? 13.885 10.667 35.399 1.00 31.22 511 HIS A CA 1
ATOM 4029 C C . HIS A 1 511 ? 13.627 12.179 35.343 1.00 31.22 511 HIS A C 1
ATOM 4031 O O . HIS A 1 511 ? 14.454 12.944 35.832 1.00 31.22 511 HIS A O 1
ATOM 4037 N N . GLY A 1 512 ? 12.487 12.599 34.795 1.00 22.45 512 GLY A N 1
ATOM 4038 C CA . GLY A 1 512 ? 12.083 14.003 34.735 1.00 22.45 512 GLY A CA 1
ATOM 4039 C C . GLY A 1 512 ? 10.591 14.135 34.436 1.00 22.45 512 GLY A C 1
ATOM 4040 O O . GLY A 1 512 ? 10.025 13.339 33.692 1.00 22.45 512 GLY A O 1
ATOM 4041 N N . ASP A 1 513 ? 9.958 15.088 35.106 1.00 24.28 513 ASP A N 1
ATOM 4042 C CA . ASP A 1 513 ? 8.519 15.239 35.307 1.00 24.28 513 ASP A CA 1
ATOM 4043 C C . ASP A 1 513 ? 7.684 15.432 34.024 1.00 24.28 513 ASP A C 1
ATOM 4045 O O . ASP A 1 513 ? 8.103 16.061 33.056 1.00 24.28 513 ASP A O 1
ATOM 4049 N N . ALA A 1 514 ? 6.458 14.897 34.031 1.00 29.17 514 ALA A N 1
ATOM 4050 C CA . ALA A 1 514 ? 5.520 14.971 32.913 1.00 29.17 514 ALA A CA 1
ATOM 4051 C C . ALA A 1 514 ? 4.957 16.396 32.727 1.00 29.17 514 ALA A C 1
ATOM 4053 O O . ALA A 1 514 ? 3.975 16.770 33.372 1.00 29.17 514 ALA A O 1
ATOM 4054 N N . GLU A 1 515 ? 5.530 17.177 31.809 1.00 29.77 515 GLU A N 1
ATOM 4055 C CA . GLU A 1 515 ? 4.849 18.345 31.238 1.00 29.77 515 GLU A CA 1
ATOM 4056 C C . GLU A 1 515 ? 3.613 17.899 30.433 1.00 29.77 515 GLU A C 1
ATOM 4058 O O . GLU A 1 515 ? 3.649 16.946 29.650 1.00 29.77 515 GLU A O 1
ATOM 4063 N N . ALA A 1 516 ? 2.481 18.575 30.649 1.00 45.50 516 ALA A N 1
ATOM 4064 C CA . ALA A 1 516 ? 1.240 18.319 29.928 1.00 45.50 516 ALA A CA 1
ATOM 4065 C C . ALA A 1 516 ? 1.374 18.777 28.463 1.00 45.50 516 ALA A C 1
ATOM 4067 O O . ALA A 1 516 ? 1.484 19.972 28.200 1.00 45.50 516 ALA A O 1
ATOM 4068 N N . ASP A 1 517 ? 1.334 17.840 27.512 1.00 53.81 517 ASP A N 1
ATOM 4069 C CA . ASP A 1 517 ? 1.370 18.137 26.072 1.00 53.81 517 ASP A CA 1
ATOM 4070 C C . ASP A 1 517 ? 0.010 18.752 25.665 1.00 53.81 517 ASP A C 1
ATOM 4072 O O . ASP A 1 517 ? -0.992 18.050 25.483 1.00 53.81 517 ASP A O 1
ATOM 4076 N N . VAL A 1 518 ? -0.049 20.089 25.639 1.00 59.62 518 VAL A N 1
ATOM 4077 C CA . VAL A 1 518 ? -1.219 20.888 25.244 1.00 59.62 518 VAL A CA 1
ATOM 4078 C C . VAL A 1 518 ? -0.969 21.459 23.854 1.00 59.62 518 VAL A C 1
ATOM 4080 O O . VAL A 1 518 ? 0.013 22.169 23.643 1.00 59.62 518 VAL A O 1
ATOM 4083 N N . ARG A 1 519 ? -1.867 21.182 22.904 1.00 66.44 519 ARG A N 1
ATOM 4084 C CA . ARG A 1 519 ? -1.767 21.691 21.526 1.00 66.44 519 ARG A CA 1
ATOM 4085 C C . ARG A 1 519 ? -2.992 22.524 21.179 1.00 66.44 519 ARG A C 1
ATOM 4087 O O . ARG A 1 519 ? -4.115 22.069 21.387 1.00 66.44 519 ARG A O 1
ATOM 4094 N N . ASP A 1 520 ? -2.750 23.717 20.647 1.00 59.84 520 ASP A N 1
ATOM 4095 C CA . ASP A 1 520 ? -3.783 24.604 20.111 1.00 59.84 520 ASP A CA 1
ATOM 4096 C C . ASP A 1 520 ? -3.968 24.327 18.615 1.00 59.84 520 ASP A C 1
ATOM 4098 O O . ASP A 1 520 ? -2.993 24.148 17.872 1.00 59.84 520 ASP A O 1
ATOM 4102 N N . THR A 1 521 ? -5.214 24.234 18.172 1.00 62.62 521 THR A N 1
ATOM 4103 C CA . THR A 1 521 ? -5.566 24.009 16.770 1.00 62.62 521 THR A CA 1
ATOM 4104 C C . THR A 1 521 ? -5.982 25.318 16.106 1.00 62.62 521 THR A C 1
ATOM 4106 O O . THR A 1 521 ? -6.449 26.253 16.744 1.00 62.62 521 THR A O 1
ATOM 4109 N N . ASN A 1 522 ? -5.878 25.398 14.776 1.00 54.56 522 ASN A N 1
ATOM 4110 C CA . ASN A 1 522 ? -6.262 26.606 14.025 1.00 54.56 522 ASN A CA 1
ATOM 4111 C C . ASN A 1 522 ? -7.752 27.004 14.177 1.00 54.56 522 ASN A C 1
ATOM 4113 O O . ASN A 1 522 ? -8.139 28.075 13.714 1.00 54.56 522 ASN A O 1
ATOM 4117 N N . ASP A 1 523 ? -8.592 26.143 14.758 1.00 61.66 523 ASP A N 1
ATOM 4118 C CA . ASP A 1 523 ? -10.004 26.382 15.080 1.00 61.66 523 ASP A CA 1
ATOM 4119 C C . ASP A 1 523 ? -10.262 26.699 16.571 1.00 61.66 523 ASP A C 1
ATOM 4121 O O . ASP A 1 523 ? -11.422 26.837 16.949 1.00 61.66 523 ASP A O 1
ATOM 4125 N N . GLY A 1 524 ? -9.216 26.870 17.395 1.00 65.31 524 GLY A N 1
ATOM 4126 C CA . GLY A 1 524 ? -9.306 27.300 18.800 1.00 65.31 524 GLY A CA 1
ATOM 4127 C C . GLY A 1 524 ? -9.614 26.190 19.813 1.00 65.31 524 GLY A C 1
ATOM 4128 O O . GLY A 1 524 ? -9.932 26.492 20.967 1.00 65.31 524 GLY A O 1
ATOM 4129 N N . ALA A 1 525 ? -9.549 24.919 19.398 1.00 78.50 525 ALA A N 1
ATOM 4130 C CA . ALA A 1 525 ? -9.724 23.781 20.292 1.00 78.50 525 ALA A CA 1
ATOM 4131 C C . ALA A 1 525 ? -8.422 23.470 21.048 1.00 78.50 525 ALA A C 1
ATOM 4133 O O . ALA A 1 525 ? -7.331 23.428 20.478 1.00 78.50 525 ALA A O 1
ATOM 4134 N N . ILE A 1 526 ? -8.547 23.190 22.344 1.00 81.00 526 ILE A N 1
ATOM 4135 C CA . ILE A 1 526 ? -7.416 22.850 23.210 1.00 81.00 526 ILE A CA 1
ATOM 4136 C C . ILE A 1 526 ? -7.358 21.330 23.347 1.00 81.00 526 ILE A C 1
ATOM 4138 O O . ILE A 1 526 ? -8.197 20.725 24.022 1.00 81.00 526 ILE A O 1
ATOM 4142 N N . ILE A 1 527 ? -6.359 20.709 22.720 1.00 87.06 527 ILE A N 1
ATOM 4143 C CA . ILE A 1 527 ? -6.146 19.260 22.777 1.00 87.06 527 ILE A CA 1
ATOM 4144 C C . ILE A 1 527 ? -5.266 18.921 23.977 1.00 87.06 527 ILE A C 1
ATOM 4146 O O . ILE A 1 527 ? -4.165 19.454 24.120 1.00 87.06 527 ILE A O 1
ATOM 4150 N N . ARG A 1 528 ? -5.732 17.982 24.805 1.00 85.38 528 ARG A N 1
ATOM 4151 C CA . ARG A 1 528 ? -4.985 17.413 25.931 1.00 85.38 528 ARG A CA 1
ATOM 4152 C C . ARG A 1 528 ? -4.807 15.912 25.760 1.00 85.38 528 ARG A C 1
ATOM 4154 O O . ARG A 1 528 ? -5.777 15.185 25.522 1.00 85.38 528 ARG A O 1
ATOM 4161 N N . SER A 1 529 ? -3.572 15.453 25.937 1.00 76.31 529 SER A N 1
ATOM 4162 C CA . SER A 1 529 ? -3.224 14.027 26.017 1.00 76.31 529 SER A CA 1
ATOM 4163 C C . SER A 1 529 ? -2.824 13.557 27.419 1.00 76.31 529 SER A C 1
ATOM 4165 O O . SER A 1 529 ? -2.703 12.354 27.636 1.00 76.31 529 SER A O 1
ATOM 4167 N N . SER A 1 530 ? -2.622 14.474 28.370 1.00 81.69 530 SER A N 1
ATOM 4168 C CA . SER A 1 530 ? -2.364 14.174 29.784 1.00 81.69 530 SER A CA 1
ATOM 4169 C C . SER A 1 530 ? -2.775 15.345 30.694 1.00 81.69 530 SER A C 1
ATOM 4171 O O . SER A 1 530 ? -2.991 16.470 30.232 1.00 81.69 530 SER A O 1
ATOM 4173 N N . GLY A 1 531 ? -2.887 15.087 32.002 1.00 86.50 531 GLY A N 1
ATOM 4174 C CA . GLY A 1 531 ? -3.055 16.119 33.030 1.00 86.50 531 GLY A CA 1
ATOM 4175 C C . GLY A 1 531 ? -4.506 16.464 33.381 1.00 86.50 531 GLY A C 1
ATOM 4176 O O . GLY A 1 531 ? -5.380 15.604 33.454 1.00 86.50 531 GLY A O 1
ATOM 4177 N N . SER A 1 532 ? -4.771 17.738 33.669 1.00 89.88 532 SER A N 1
ATOM 4178 C CA . SER A 1 532 ? -6.089 18.209 34.111 1.00 89.88 532 SER A CA 1
ATOM 4179 C C . SER A 1 532 ? -6.386 19.633 33.644 1.00 89.88 532 SER A C 1
ATOM 4181 O O . SER A 1 532 ? -5.473 20.398 33.338 1.00 89.88 532 SER A O 1
ATOM 4183 N N . SER A 1 533 ? -7.662 20.000 33.641 1.00 89.38 533 SER A N 1
ATOM 4184 C CA . SER A 1 533 ? -8.179 21.347 33.414 1.00 89.38 533 SER A CA 1
ATOM 4185 C C . SER A 1 533 ? -9.271 21.672 34.442 1.00 89.38 533 SER A C 1
ATOM 4187 O O . SER A 1 533 ? -9.580 20.876 35.330 1.00 89.38 533 SER A O 1
ATOM 4189 N N . LYS A 1 534 ? -9.921 22.833 34.303 1.00 85.69 534 LYS A N 1
ATOM 4190 C CA . LYS A 1 534 ? -11.114 23.186 35.094 1.00 85.69 534 LYS A CA 1
ATOM 4191 C C . LYS A 1 534 ? -12.251 22.161 34.945 1.00 85.69 534 LYS A C 1
ATOM 4193 O O . LYS A 1 534 ? -13.047 21.990 35.871 1.00 85.69 534 LYS A O 1
ATOM 4198 N N . HIS A 1 535 ? -12.351 21.525 33.780 1.00 88.62 535 HIS A N 1
ATOM 4199 C CA . HIS A 1 535 ? -13.450 20.631 33.424 1.00 88.62 535 HIS A CA 1
ATOM 4200 C C . HIS A 1 535 ? -13.043 19.161 33.432 1.00 88.62 535 HIS A C 1
ATOM 4202 O O . HIS A 1 535 ? -13.921 18.307 33.391 1.00 88.62 535 HIS A O 1
ATOM 4208 N N . VAL A 1 536 ? -11.749 18.841 33.489 1.00 94.06 536 VAL A N 1
ATOM 4209 C CA . VAL A 1 536 ? -11.271 17.480 33.234 1.00 94.06 536 VAL A CA 1
ATOM 4210 C C . VAL A 1 536 ? -10.124 17.077 34.157 1.00 94.06 536 VAL A C 1
ATOM 4212 O O . VAL A 1 536 ? -9.244 17.876 34.449 1.00 94.06 536 VAL A O 1
ATOM 4215 N N . SER A 1 537 ? -10.082 15.808 34.556 1.00 95.94 537 SER A N 1
ATOM 4216 C CA . SER A 1 537 ? -8.886 15.137 35.084 1.00 95.94 537 SER A CA 1
ATOM 4217 C C . SER A 1 537 ? -8.655 13.859 34.281 1.00 95.94 537 SER A C 1
ATOM 4219 O O . SER A 1 537 ? -9.603 13.110 34.054 1.00 95.94 537 SER A O 1
ATOM 4221 N N . MET A 1 538 ? -7.433 13.612 33.810 1.00 96.50 538 MET A N 1
ATOM 4222 C CA . MET A 1 538 ? -7.105 12.427 33.016 1.00 96.50 538 MET A CA 1
ATOM 4223 C C . MET A 1 538 ? -5.789 11.790 33.459 1.00 96.50 538 MET A C 1
ATOM 4225 O O . MET A 1 538 ? -4.833 12.477 33.817 1.00 96.50 538 MET A O 1
ATOM 4229 N N . ALA A 1 539 ? -5.741 10.462 33.432 1.00 96.69 539 ALA A N 1
ATOM 4230 C CA . ALA A 1 539 ? -4.559 9.698 33.802 1.00 96.69 539 ALA A CA 1
ATOM 4231 C C . ALA A 1 539 ? -4.506 8.393 33.014 1.00 96.69 539 ALA A C 1
ATOM 4233 O O . ALA A 1 539 ? -5.528 7.748 32.784 1.00 96.69 539 ALA A O 1
ATOM 4234 N N . ILE A 1 540 ? -3.292 8.005 32.638 1.00 95.62 540 ILE A N 1
ATOM 4235 C CA . ILE A 1 540 ? -3.004 6.733 31.989 1.00 95.62 540 ILE A CA 1
ATOM 4236 C C . ILE A 1 540 ? -1.830 6.063 32.697 1.00 95.62 540 ILE A C 1
ATOM 4238 O O . ILE A 1 540 ? -0.877 6.729 33.104 1.00 95.62 540 ILE A O 1
ATOM 4242 N N . LYS A 1 541 ? -1.890 4.743 32.862 1.00 94.69 541 LYS A N 1
ATOM 4243 C CA . LYS A 1 541 ? -0.819 3.952 33.464 1.00 94.69 541 LYS A CA 1
ATOM 4244 C C . LYS A 1 541 ? -0.671 2.626 32.754 1.00 94.69 541 LYS A C 1
ATOM 4246 O O . LYS A 1 541 ? -1.636 1.894 32.592 1.00 94.69 541 LYS A O 1
ATOM 4251 N N . GLN A 1 542 ? 0.570 2.325 32.394 1.00 95.81 542 GLN A N 1
ATOM 4252 C CA . GLN A 1 542 ? 0.935 1.042 31.820 1.00 95.81 542 GLN A CA 1
ATOM 4253 C C . GLN A 1 542 ? 0.828 -0.074 32.867 1.00 95.81 542 GLN A C 1
ATOM 4255 O O . GLN A 1 542 ? 1.300 0.070 34.003 1.00 95.81 542 GLN A O 1
ATOM 4260 N N . GLY A 1 543 ? 0.232 -1.186 32.458 1.00 92.31 543 GLY A N 1
ATOM 4261 C CA . GLY A 1 543 ? 0.145 -2.430 33.196 1.00 92.31 543 GLY A CA 1
ATOM 4262 C C . GLY A 1 543 ? 1.416 -3.271 33.093 1.00 92.31 543 GLY A C 1
ATOM 4263 O O . GLY A 1 543 ? 2.537 -2.778 32.976 1.00 92.31 543 GLY A O 1
ATOM 4264 N N . LYS A 1 544 ? 1.246 -4.593 33.166 1.00 89.38 544 LYS A N 1
ATOM 4265 C CA . LYS A 1 544 ? 2.334 -5.587 33.093 1.00 89.38 544 LYS A CA 1
ATOM 4266 C C . LYS A 1 544 ? 2.229 -6.520 31.883 1.00 89.38 544 LYS A C 1
ATOM 4268 O O . LYS A 1 544 ? 3.023 -7.457 31.774 1.00 89.38 544 LYS A O 1
ATOM 4273 N N . LYS A 1 545 ? 1.256 -6.303 30.991 1.00 82.06 545 LYS A N 1
ATOM 4274 C CA . LYS A 1 545 ? 1.020 -7.142 29.802 1.00 82.06 545 LYS A CA 1
ATOM 4275 C C . LYS A 1 545 ? 1.978 -6.855 28.639 1.00 82.06 545 LYS A C 1
ATOM 4277 O O . LYS A 1 545 ? 2.172 -7.730 27.800 1.00 82.06 545 LYS A O 1
ATOM 4282 N N . GLY A 1 546 ? 2.651 -5.706 28.626 1.00 89.31 546 GLY A N 1
ATOM 4283 C CA . GLY A 1 546 ? 3.606 -5.344 27.581 1.00 89.31 546 GLY A CA 1
ATOM 4284 C C . GLY A 1 546 ? 3.729 -3.834 27.447 1.00 89.31 546 GLY A C 1
ATOM 4285 O O . GLY A 1 546 ? 3.698 -3.133 28.455 1.00 89.31 546 GLY A O 1
ATOM 4286 N N . ILE A 1 547 ? 3.884 -3.356 26.208 1.00 92.81 547 ILE A N 1
ATOM 4287 C CA . ILE A 1 547 ? 3.729 -1.936 25.865 1.00 92.81 547 ILE A CA 1
ATOM 4288 C C . ILE A 1 547 ? 2.303 -1.486 26.186 1.00 92.81 547 ILE A C 1
ATOM 4290 O O . ILE A 1 547 ? 1.380 -2.249 25.917 1.00 92.81 547 ILE A O 1
ATOM 4294 N N . ASN A 1 548 ? 2.146 -0.266 26.707 1.00 95.50 548 ASN A N 1
ATOM 4295 C CA . ASN A 1 548 ? 0.824 0.302 26.938 1.00 95.50 548 ASN A CA 1
ATOM 4296 C C . ASN A 1 548 ? 0.051 0.390 25.615 1.00 95.50 548 ASN A C 1
ATOM 4298 O O . ASN A 1 548 ? 0.554 0.981 24.651 1.00 95.50 548 ASN A O 1
ATOM 4302 N N . GLN A 1 549 ? -1.123 -0.229 25.560 1.00 96.62 549 GLN A N 1
ATOM 4303 C CA . GLN A 1 549 ? -1.980 -0.231 24.384 1.00 96.62 549 GLN A CA 1
ATOM 4304 C C . GLN A 1 549 ? -3.189 0.704 24.501 1.00 96.62 549 GLN A C 1
ATOM 4306 O O . GLN A 1 549 ? -3.812 0.977 23.474 1.00 96.62 549 GLN A O 1
ATOM 4311 N N . ASP A 1 550 ? -3.447 1.278 25.675 1.00 98.19 550 ASP A N 1
ATOM 4312 C CA . ASP A 1 550 ? -4.489 2.277 25.895 1.00 98.19 550 ASP A CA 1
ATOM 4313 C C . ASP A 1 550 ? -4.129 3.640 25.281 1.00 98.19 550 ASP A C 1
ATOM 4315 O O . ASP A 1 550 ? -2.973 4.076 25.238 1.00 98.19 550 ASP A O 1
ATOM 4319 N N . ALA A 1 551 ? -5.154 4.371 24.850 1.00 97.19 551 ALA A N 1
ATOM 4320 C CA . ALA A 1 551 ? -5.061 5.765 24.439 1.00 97.19 551 ALA A CA 1
ATOM 4321 C C . ALA A 1 551 ? -6.253 6.575 24.970 1.00 97.19 551 ALA A C 1
ATOM 4323 O O . ALA A 1 551 ? -7.342 6.051 25.194 1.00 97.19 551 ALA A O 1
ATOM 4324 N N . MET A 1 552 ? -6.062 7.882 25.154 1.00 96.69 552 MET A N 1
ATOM 4325 C CA . MET A 1 552 ? -7.125 8.802 25.563 1.00 96.69 552 MET A CA 1
ATOM 4326 C C . MET A 1 552 ? -6.894 10.205 24.998 1.00 96.69 552 MET A C 1
ATOM 4328 O O . MET A 1 552 ? -5.754 10.608 24.754 1.00 96.69 552 MET A O 1
ATOM 4332 N N . THR A 1 553 ? -7.973 10.962 24.808 1.00 95.56 553 THR A N 1
ATOM 4333 C CA . THR A 1 553 ? -7.906 12.357 24.353 1.00 95.56 553 THR A CA 1
ATOM 4334 C C . THR A 1 553 ? -9.053 13.186 24.912 1.00 95.56 553 THR A C 1
ATOM 4336 O O . THR A 1 553 ? -10.157 12.676 25.118 1.00 95.56 553 THR A O 1
ATOM 4339 N N . VAL A 1 554 ? -8.792 14.475 25.132 1.00 95.56 554 VAL A N 1
ATOM 4340 C CA . VAL A 1 554 ? -9.800 15.496 25.436 1.00 95.56 554 VAL A CA 1
ATOM 4341 C C . VAL A 1 554 ? -9.549 16.706 24.553 1.00 95.56 554 VAL A C 1
ATOM 4343 O O . VAL A 1 554 ? -8.417 17.169 24.442 1.00 95.56 554 VAL A O 1
ATOM 4346 N N . TRP A 1 555 ? -10.610 17.207 23.934 1.00 93.31 555 TRP A N 1
ATOM 4347 C CA . TRP A 1 555 ? -10.623 18.427 23.141 1.00 93.31 555 TRP A CA 1
ATOM 4348 C C . TRP A 1 555 ? -11.611 19.385 23.808 1.00 93.31 555 TRP A C 1
ATOM 4350 O O . TRP A 1 555 ? -12.823 19.166 23.751 1.00 93.31 555 TRP A O 1
ATOM 4360 N N . GLU A 1 556 ? -11.089 20.403 24.489 1.00 90.94 556 GLU A N 1
ATOM 4361 C CA . GLU A 1 556 ? -11.886 21.517 25.020 1.00 90.94 556 GLU A CA 1
ATOM 4362 C C . GLU A 1 556 ? -12.109 22.555 23.911 1.00 90.94 556 GLU A C 1
ATOM 4364 O O . GLU A 1 556 ? -11.303 22.642 22.984 1.00 90.94 556 GLU A O 1
ATOM 4369 N N . ASN A 1 557 ? -13.185 23.342 23.996 1.00 87.81 557 ASN A N 1
ATOM 4370 C CA . ASN A 1 557 ? -13.602 24.282 22.946 1.00 87.81 557 ASN A CA 1
ATOM 4371 C C . ASN A 1 557 ? -13.745 23.603 21.571 1.00 87.81 557 ASN A C 1
ATOM 4373 O O . ASN A 1 557 ? -13.285 24.099 20.538 1.00 87.81 557 ASN A O 1
ATOM 4377 N N . PHE A 1 558 ? -14.305 22.395 21.567 1.00 84.50 558 PHE A N 1
ATOM 4378 C CA . PHE A 1 558 ? -14.327 21.521 20.406 1.00 84.50 558 PHE A CA 1
ATOM 4379 C C . PHE A 1 558 ? -15.060 22.183 19.233 1.00 84.50 558 PHE A C 1
ATOM 4381 O O . PHE A 1 558 ? -16.229 22.541 19.327 1.00 84.50 558 PHE A O 1
ATOM 4388 N N . GLY A 1 559 ? -14.357 22.345 18.112 1.00 74.62 559 GLY A N 1
ATOM 4389 C CA . GLY A 1 559 ? -14.886 23.004 16.917 1.00 74.62 559 GLY A CA 1
ATOM 4390 C C . GLY A 1 559 ? -14.989 24.531 16.984 1.00 74.62 559 GLY A C 1
ATOM 4391 O O . GLY A 1 559 ? -15.604 25.126 16.094 1.00 74.62 559 GLY A O 1
ATOM 4392 N N . GLY A 1 560 ? -14.364 25.149 17.991 1.00 74.31 560 GLY A N 1
ATOM 4393 C CA . GLY A 1 560 ? -14.380 26.593 18.235 1.00 74.31 560 GLY A CA 1
ATOM 4394 C C . GLY A 1 560 ? -15.521 27.063 19.142 1.00 74.31 560 GLY A C 1
ATOM 4395 O O . GLY A 1 560 ? -15.681 28.265 19.334 1.00 74.31 560 GLY A O 1
ATOM 4396 N N . GLU A 1 561 ? -16.303 26.138 19.704 1.00 78.12 561 GLU A N 1
ATOM 4397 C CA . GLU A 1 561 ? -17.440 26.428 20.584 1.00 78.12 561 GLU A CA 1
ATOM 4398 C C . GLU A 1 561 ? -17.033 26.261 22.057 1.00 78.12 561 GLU A C 1
ATOM 4400 O O . GLU A 1 561 ? -16.717 25.151 22.486 1.00 78.12 561 GLU A O 1
ATOM 4405 N N . GLU A 1 562 ? -17.058 27.344 22.846 1.00 75.69 562 GLU A N 1
ATOM 4406 C CA . GLU A 1 562 ? -16.509 27.387 24.221 1.00 75.69 562 GLU A CA 1
ATOM 4407 C C . GLU A 1 562 ? -17.099 26.341 25.188 1.00 75.69 562 GLU A C 1
ATOM 4409 O O . GLU A 1 562 ? -16.421 25.906 26.117 1.00 75.69 562 GLU A O 1
ATOM 4414 N N . ASP A 1 563 ? -18.349 25.911 24.986 1.00 83.06 563 ASP A N 1
ATOM 4415 C CA . ASP A 1 563 ? -19.023 24.936 25.860 1.00 83.06 563 ASP A CA 1
ATOM 4416 C C . ASP A 1 563 ? -19.105 23.512 25.266 1.00 83.06 563 ASP A C 1
ATOM 4418 O O . ASP A 1 563 ? -19.807 22.632 25.784 1.00 83.06 563 ASP A O 1
ATOM 4422 N N . MET A 1 564 ? -18.373 23.263 24.175 1.00 89.56 564 MET A N 1
ATOM 4423 C CA . MET A 1 564 ? -18.300 21.954 23.536 1.00 89.56 564 MET A CA 1
ATOM 4424 C C . MET A 1 564 ? -17.026 21.214 23.957 1.00 89.56 564 MET A C 1
ATOM 4426 O O . MET A 1 564 ? -15.913 21.715 23.802 1.00 89.56 564 MET A O 1
ATOM 4430 N N . ILE A 1 565 ? -17.172 20.000 24.492 1.00 93.56 565 ILE A N 1
ATOM 4431 C CA . ILE A 1 565 ? -16.048 19.155 24.922 1.00 93.56 565 ILE A CA 1
ATOM 4432 C C . ILE A 1 565 ? -16.204 17.772 24.302 1.00 93.56 565 ILE A C 1
ATOM 4434 O O . ILE A 1 565 ? -17.231 17.118 24.483 1.00 93.56 565 ILE A O 1
ATOM 4438 N N . PHE A 1 566 ? -15.165 17.304 23.613 1.00 95.25 566 PHE A N 1
ATOM 4439 C CA . PHE A 1 566 ? -15.055 15.914 23.176 1.00 95.25 566 PHE A CA 1
ATOM 4440 C C . PHE A 1 566 ? -14.037 15.188 24.052 1.00 95.25 566 PHE A C 1
ATOM 4442 O O . PHE A 1 566 ? -12.922 15.673 24.236 1.00 95.25 566 PHE A O 1
ATOM 4449 N N . CYS A 1 567 ? -14.373 14.007 24.555 1.00 96.25 567 CYS A N 1
ATOM 4450 C CA . CYS A 1 567 ? -13.407 13.136 25.210 1.00 96.25 567 CYS A CA 1
ATOM 4451 C C . CYS A 1 567 ? -13.611 11.672 24.839 1.00 96.25 567 CYS A C 1
ATOM 4453 O O . CYS A 1 567 ? -14.714 11.254 24.493 1.00 96.25 567 CYS A O 1
ATOM 4455 N N . GLY A 1 568 ? -12.542 10.882 24.903 1.00 97.50 568 GLY A N 1
ATOM 4456 C CA . GLY A 1 568 ? -12.623 9.452 24.646 1.00 97.50 568 GLY A CA 1
ATOM 4457 C C . GLY A 1 568 ? -11.458 8.669 25.225 1.00 97.50 568 GLY A C 1
ATOM 4458 O O . GLY A 1 568 ? -10.361 9.211 25.385 1.00 97.50 568 GLY A O 1
ATOM 4459 N N . VAL A 1 569 ? -11.721 7.398 25.519 1.00 98.44 569 VAL A N 1
ATOM 4460 C CA . VAL A 1 569 ? -10.718 6.392 25.889 1.00 98.44 569 VAL A CA 1
ATOM 4461 C C . VAL A 1 569 ? -10.842 5.188 24.953 1.00 98.44 569 VAL A C 1
ATOM 4463 O O . VAL A 1 569 ? -11.940 4.856 24.493 1.00 98.44 569 VAL A O 1
ATOM 4466 N N . PHE A 1 570 ? -9.701 4.586 24.641 1.00 98.44 570 PHE A N 1
ATOM 4467 C CA . PHE A 1 570 ? -9.537 3.552 23.626 1.00 98.44 570 PHE A CA 1
ATOM 4468 C C . PHE A 1 570 ? -8.610 2.484 24.188 1.00 98.44 570 PHE A C 1
ATOM 4470 O O . PHE A 1 570 ? -7.436 2.761 24.427 1.00 98.44 570 PHE A O 1
ATOM 4477 N N . ASP A 1 571 ? -9.140 1.290 24.393 1.00 98.50 571 ASP A N 1
ATOM 4478 C CA . ASP A 1 571 ? -8.399 0.126 24.863 1.00 98.50 571 ASP A CA 1
ATOM 4479 C C . ASP A 1 571 ? -7.863 -0.620 23.649 1.00 98.50 571 ASP A C 1
ATOM 4481 O O . ASP A 1 571 ? -8.640 -0.994 22.768 1.00 98.50 571 ASP A O 1
ATOM 4485 N N . GLY A 1 572 ? -6.547 -0.703 23.501 1.00 97.69 572 GLY A N 1
ATOM 4486 C CA . GLY A 1 572 ? -5.920 -1.344 22.352 1.00 97.69 572 GLY A CA 1
ATOM 4487 C C . GLY A 1 572 ? -5.548 -2.784 22.664 1.00 97.69 572 GLY A C 1
ATOM 4488 O O . GLY A 1 572 ? -4.997 -3.074 23.715 1.00 97.69 572 GLY A O 1
ATOM 4489 N N . HIS A 1 573 ? -5.718 -3.683 21.698 1.00 93.88 573 HIS A N 1
ATOM 4490 C CA . HIS A 1 573 ? -5.344 -5.086 21.881 1.00 93.88 573 HIS A CA 1
ATOM 4491 C C . HIS A 1 573 ? -4.723 -5.699 20.630 1.00 93.88 573 HIS A C 1
ATOM 4493 O O . HIS A 1 573 ? -4.811 -5.181 19.513 1.00 93.88 573 HIS A O 1
ATOM 4499 N N . GLY A 1 574 ? -4.063 -6.837 20.825 1.00 88.06 574 GLY A N 1
ATOM 4500 C CA . GLY A 1 574 ? -3.358 -7.562 19.775 1.00 88.06 574 GLY A CA 1
ATOM 4501 C C . GLY A 1 574 ? -1.957 -7.009 19.478 1.00 88.06 574 GLY A C 1
ATOM 4502 O O . GLY A 1 574 ? -1.461 -6.093 20.144 1.00 88.06 574 GLY A O 1
ATOM 4503 N N . PRO A 1 575 ? -1.257 -7.572 18.476 1.00 83.81 575 PRO A N 1
ATOM 4504 C CA . PRO A 1 575 ? 0.149 -7.263 18.218 1.00 83.81 575 PRO A CA 1
ATOM 4505 C C . PRO A 1 575 ? 0.451 -5.774 18.013 1.00 83.81 575 PRO A C 1
ATOM 4507 O O . PRO A 1 575 ? 1.519 -5.310 18.406 1.00 83.81 575 PRO A O 1
ATOM 4510 N N . MET A 1 576 ? -0.467 -5.028 17.393 1.00 87.38 576 MET A N 1
ATOM 4511 C CA . MET A 1 576 ? -0.329 -3.602 17.074 1.00 87.38 576 MET A CA 1
ATOM 4512 C C . MET A 1 576 ? -1.415 -2.735 17.737 1.00 87.38 576 MET A C 1
ATOM 4514 O O . MET A 1 576 ? -1.634 -1.614 17.274 1.00 87.38 576 MET A O 1
ATOM 4518 N N . GLY A 1 577 ? -2.056 -3.215 18.813 1.00 91.62 577 GLY A N 1
ATOM 4519 C CA . GLY A 1 577 ? -3.143 -2.521 19.523 1.00 91.62 577 GLY A CA 1
ATOM 4520 C C . GLY A 1 577 ? -2.815 -1.065 19.854 1.00 91.62 577 GLY A C 1
ATOM 4521 O O . GLY A 1 577 ? -3.510 -0.168 19.390 1.00 91.62 577 GLY A O 1
ATOM 4522 N N . HIS A 1 578 ? -1.656 -0.826 20.481 1.00 92.94 578 HIS A N 1
ATOM 4523 C CA . HIS A 1 578 ? -1.126 0.513 20.805 1.00 92.94 578 HIS A CA 1
ATOM 4524 C C . HIS A 1 578 ? -1.065 1.501 19.628 1.00 92.94 578 HIS A C 1
ATOM 4526 O O . HIS A 1 578 ? -1.112 2.713 19.823 1.00 92.94 578 HIS A O 1
ATOM 4532 N N . LYS A 1 579 ? -0.919 1.019 18.386 1.00 93.31 579 LYS A N 1
ATOM 4533 C CA . LYS A 1 579 ? -0.907 1.894 17.203 1.00 93.31 579 LYS A CA 1
ATOM 4534 C C . LYS A 1 579 ? -2.309 2.155 16.676 1.00 93.31 579 LYS A C 1
ATOM 4536 O O . LYS A 1 579 ? -2.560 3.243 16.166 1.00 93.31 579 LYS A O 1
ATOM 4541 N N . ILE A 1 580 ? -3.195 1.164 16.771 1.00 94.69 580 ILE A N 1
ATOM 4542 C CA . ILE A 1 580 ? -4.584 1.294 16.334 1.00 94.69 580 ILE A CA 1
ATOM 4543 C C . ILE A 1 580 ? -5.335 2.212 17.295 1.00 94.69 580 ILE A C 1
ATOM 4545 O O . ILE A 1 580 ? -5.891 3.203 16.831 1.00 94.69 580 ILE A O 1
ATOM 4549 N N . SER A 1 581 ? -5.274 1.958 18.604 1.00 96.50 581 SER A N 1
ATOM 4550 C CA . SER A 1 581 ? -5.879 2.817 19.632 1.00 96.50 581 SER A CA 1
ATOM 4551 C C . SER A 1 581 ? -5.415 4.263 19.483 1.00 96.50 581 SER A C 1
ATOM 4553 O O . SER A 1 581 ? -6.241 5.167 19.369 1.00 96.50 581 SER A O 1
ATOM 4555 N N . ARG A 1 582 ? -4.102 4.491 19.333 1.00 94.62 582 ARG A N 1
ATOM 4556 C CA . ARG A 1 582 ? -3.545 5.830 19.105 1.00 94.62 582 ARG A CA 1
ATOM 4557 C C . ARG A 1 582 ? -4.037 6.471 17.806 1.00 94.62 582 ARG A C 1
ATOM 4559 O O . ARG A 1 582 ? -4.439 7.630 17.814 1.00 94.62 582 ARG A O 1
ATOM 4566 N N . HIS A 1 583 ? -4.050 5.735 16.695 1.00 92.62 583 HIS A N 1
ATOM 4567 C CA . HIS A 1 583 ? -4.527 6.256 15.412 1.00 92.62 583 HIS A CA 1
ATOM 4568 C C . HIS A 1 583 ? -6.002 6.679 15.461 1.00 92.62 583 HIS A C 1
ATOM 4570 O O . HIS A 1 583 ? -6.372 7.725 14.919 1.00 92.62 583 HIS A O 1
ATOM 4576 N N . ILE A 1 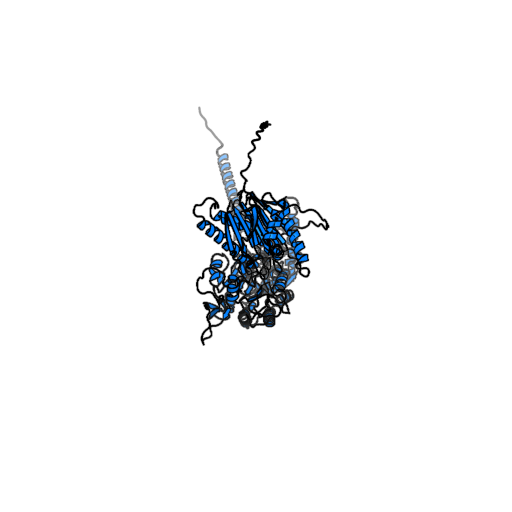584 ? -6.848 5.875 16.107 1.00 94.50 584 ILE A N 1
ATOM 4577 C CA . ILE A 1 584 ? -8.269 6.180 16.282 1.00 94.50 584 ILE A CA 1
ATOM 4578 C C . ILE A 1 584 ? -8.440 7.369 17.228 1.00 94.50 584 ILE A C 1
ATOM 4580 O O . ILE A 1 584 ? -9.143 8.315 16.877 1.00 94.50 584 ILE A O 1
ATOM 4584 N N . CYS A 1 585 ? -7.725 7.370 18.352 1.00 94.69 585 CYS A N 1
ATOM 4585 C CA . CYS A 1 585 ? -7.688 8.460 19.321 1.00 94.69 585 CYS A CA 1
ATOM 4586 C C . CYS A 1 585 ? -7.338 9.811 18.676 1.00 94.69 585 CYS A C 1
ATOM 4588 O O . CYS A 1 585 ? -8.015 10.807 18.924 1.00 94.69 585 CYS A O 1
ATOM 4590 N N . ASP A 1 586 ? -6.330 9.846 17.802 1.00 89.38 586 ASP A N 1
ATOM 4591 C CA . ASP A 1 586 ? -5.872 11.084 17.161 1.00 89.38 586 ASP A CA 1
ATOM 4592 C C . ASP A 1 586 ? -6.786 11.539 16.004 1.00 89.38 586 ASP A C 1
ATOM 4594 O O . ASP A 1 586 ? -6.903 12.733 15.728 1.00 89.38 586 ASP A O 1
ATOM 4598 N N . SER A 1 587 ? -7.441 10.609 15.298 1.00 89.50 587 SER A N 1
ATOM 4599 C CA . SER A 1 587 ? -8.179 10.925 14.064 1.00 89.50 587 SER A CA 1
ATOM 4600 C C . SER A 1 587 ? -9.689 11.082 14.241 1.00 89.50 587 SER A C 1
ATOM 4602 O O . SER A 1 587 ? -10.299 11.882 13.522 1.00 89.50 587 SER A O 1
ATOM 4604 N N . LEU A 1 588 ? -10.307 10.360 15.180 1.00 92.00 588 LEU A N 1
ATOM 4605 C CA . LEU A 1 588 ? -11.757 10.355 15.378 1.00 92.00 588 LEU A CA 1
ATOM 4606 C C . LEU A 1 588 ? -12.332 11.749 15.707 1.00 92.00 588 LEU A C 1
ATOM 4608 O O . LEU A 1 588 ? -13.275 12.144 15.011 1.00 92.00 588 LEU A O 1
ATOM 4612 N N . PRO A 1 589 ? -11.773 12.537 16.653 1.00 91.19 589 PRO A N 1
ATOM 4613 C CA . PRO A 1 589 ? -12.336 13.843 17.012 1.00 91.19 589 PRO A CA 1
ATOM 4614 C C . PRO A 1 589 ? -12.397 14.795 15.810 1.00 91.19 589 PRO A C 1
ATOM 4616 O O . PRO A 1 589 ? -13.444 15.361 15.505 1.00 91.19 589 PRO A O 1
ATOM 4619 N N . SER A 1 590 ? -11.308 14.895 15.040 1.00 86.75 590 SER A N 1
ATOM 4620 C CA . SER A 1 590 ? -11.240 15.776 13.863 1.00 86.75 590 SER A CA 1
ATOM 4621 C C . SER A 1 590 ? -12.293 15.441 12.792 1.00 86.75 590 SER A C 1
ATOM 4623 O O . SER A 1 590 ? -12.871 16.330 12.160 1.00 86.75 590 SER A O 1
ATOM 4625 N N . ARG A 1 591 ? -12.598 14.150 12.607 1.00 88.44 591 ARG A N 1
ATOM 4626 C CA . ARG A 1 591 ? -13.603 13.673 11.645 1.00 88.44 591 ARG A CA 1
ATOM 4627 C C . ARG A 1 591 ? -15.025 13.924 12.133 1.00 88.44 591 ARG A C 1
ATOM 4629 O O . ARG A 1 591 ? -15.883 14.270 11.317 1.00 88.44 591 ARG A O 1
ATOM 4636 N N . VAL A 1 592 ? -15.260 13.772 13.438 1.00 87.50 592 VAL A N 1
ATOM 4637 C CA . VAL A 1 592 ? -16.527 14.137 14.085 1.00 87.50 592 VAL A CA 1
ATOM 4638 C C . VAL A 1 592 ? -16.773 15.634 13.910 1.00 87.50 592 VAL A C 1
ATOM 4640 O O . VAL A 1 592 ? -17.809 16.003 13.358 1.00 87.50 592 VAL A O 1
ATOM 4643 N N . HIS A 1 593 ? -15.793 16.481 14.243 1.00 83.06 593 HIS A N 1
ATOM 4644 C CA . HIS A 1 593 ? -15.892 17.932 14.061 1.00 83.06 593 HIS A CA 1
ATOM 4645 C C . HIS A 1 593 ? -16.221 18.300 12.604 1.00 83.06 593 HIS A C 1
ATOM 4647 O O . HIS A 1 593 ? -17.205 18.994 12.337 1.00 83.06 593 HIS A O 1
ATOM 4653 N N . SER A 1 594 ? -15.461 17.765 11.640 1.00 79.69 594 SER A N 1
ATOM 4654 C CA . SER A 1 594 ? -15.683 18.030 10.213 1.00 79.69 594 SER A CA 1
ATOM 4655 C C . SER A 1 594 ? -17.098 17.662 9.752 1.00 79.69 594 SER A C 1
ATOM 4657 O O . SER A 1 594 ? -17.701 18.399 8.969 1.00 79.69 594 SER A O 1
ATOM 4659 N N . ARG A 1 595 ? -17.657 16.541 10.230 1.00 79.06 595 ARG A N 1
ATOM 4660 C CA . ARG A 1 595 ? -18.999 16.111 9.820 1.00 79.06 595 ARG A CA 1
ATOM 4661 C C . ARG A 1 595 ? -20.134 16.845 10.499 1.00 79.06 595 ARG A C 1
ATOM 4663 O O . ARG A 1 595 ? -21.131 17.077 9.819 1.00 79.06 595 ARG A O 1
ATOM 4670 N N . ILE A 1 596 ? -19.969 17.247 11.755 1.00 75.38 596 ILE A N 1
ATOM 4671 C CA . ILE A 1 596 ? -20.935 18.117 12.428 1.00 75.38 596 ILE A CA 1
ATOM 4672 C C . ILE A 1 596 ? -21.007 19.458 11.681 1.00 75.38 596 ILE A C 1
ATOM 4674 O O . ILE A 1 596 ? -22.092 19.859 11.276 1.00 75.38 596 ILE A O 1
ATOM 4678 N N . ARG A 1 597 ? -19.862 20.074 11.344 1.00 68.69 597 ARG A N 1
ATOM 4679 C CA . ARG A 1 597 ? -19.818 21.353 10.606 1.00 68.69 597 ARG A CA 1
ATOM 4680 C C . ARG A 1 597 ? -20.417 21.269 9.192 1.00 68.69 597 ARG A C 1
ATOM 4682 O O . ARG A 1 597 ? -21.135 22.169 8.769 1.00 68.69 597 ARG A O 1
ATOM 4689 N N . CYS A 1 598 ? -20.150 20.198 8.439 1.00 50.38 598 CYS A N 1
ATOM 4690 C CA . CYS A 1 598 ? -20.724 20.015 7.095 1.00 50.38 598 CYS A CA 1
ATOM 4691 C C . CYS A 1 598 ? -22.233 19.702 7.092 1.00 50.38 598 CYS A C 1
ATOM 4693 O O . CYS A 1 598 ? -22.845 19.740 6.026 1.00 50.38 598 CYS A O 1
ATOM 4695 N N . GLY A 1 599 ? -22.815 19.350 8.243 1.00 51.38 599 GLY A N 1
ATOM 4696 C CA . GLY A 1 599 ? -24.237 19.035 8.404 1.00 51.38 599 GLY A CA 1
ATOM 4697 C C . GLY A 1 599 ? -25.159 20.248 8.576 1.00 51.38 599 GLY A C 1
ATOM 4698 O O . GLY A 1 599 ? -26.369 20.058 8.634 1.00 51.38 599 GLY A O 1
ATOM 4699 N N . GLY A 1 600 ? -24.606 21.466 8.636 1.00 48.72 600 GLY A N 1
ATOM 4700 C CA . GLY A 1 600 ? -25.293 22.690 9.074 1.00 48.72 600 GLY A CA 1
ATOM 4701 C C . GLY A 1 600 ? -24.867 23.082 10.496 1.00 48.72 600 GLY A C 1
ATOM 4702 O O . GLY A 1 600 ? -24.320 22.250 11.211 1.00 48.72 600 GLY A O 1
ATOM 4703 N N . ASN A 1 601 ? -25.071 24.343 10.906 1.00 46.16 601 ASN A N 1
ATOM 4704 C CA . ASN A 1 601 ? -24.807 24.797 12.282 1.00 46.16 601 ASN A CA 1
ATOM 4705 C C . ASN A 1 601 ? -25.724 24.039 13.257 1.00 46.16 601 ASN A C 1
ATOM 4707 O O . ASN A 1 601 ? -26.848 24.464 13.519 1.00 46.16 601 ASN A O 1
ATOM 4711 N N . VAL A 1 602 ? -25.261 22.897 13.767 1.00 50.84 602 VAL A N 1
ATOM 4712 C CA . VAL A 1 602 ? -25.969 22.124 14.789 1.00 50.84 602 VAL A CA 1
ATOM 4713 C C . VAL A 1 602 ? -25.741 22.813 16.134 1.00 50.84 602 VAL A C 1
ATOM 4715 O O . VAL A 1 602 ? -24.778 22.522 16.837 1.00 50.84 602 VAL A O 1
ATOM 4718 N N . ASN A 1 603 ? -26.622 23.745 16.494 1.00 51.88 603 ASN A N 1
ATOM 4719 C CA . ASN A 1 603 ? -26.746 24.173 17.885 1.00 51.88 603 ASN A CA 1
ATOM 4720 C C . ASN A 1 603 ? -27.534 23.099 18.628 1.00 51.88 603 ASN A C 1
ATOM 4722 O O . ASN A 1 603 ? -28.760 23.070 18.519 1.00 51.88 603 ASN A O 1
ATOM 4726 N N . ILE A 1 604 ? -26.843 22.231 19.379 1.00 56.16 604 ILE A N 1
ATOM 4727 C CA . ILE A 1 604 ? -27.490 21.086 20.033 1.00 56.16 604 ILE A CA 1
ATOM 4728 C C . ILE A 1 604 ? -28.606 21.507 21.014 1.00 56.16 604 ILE A C 1
ATOM 4730 O O . ILE A 1 604 ? -29.511 20.721 21.287 1.00 56.16 604 ILE A O 1
ATOM 4734 N N . GLU A 1 605 ? -28.589 22.757 21.481 1.00 47.00 605 GLU A N 1
ATOM 4735 C CA . GLU A 1 605 ? -29.512 23.284 22.489 1.00 47.00 605 GLU A CA 1
ATOM 4736 C C . GLU A 1 605 ? -30.826 23.898 21.963 1.00 47.00 605 GLU A C 1
ATOM 4738 O O . GLU A 1 605 ? -31.780 23.978 22.734 1.00 47.00 605 GLU A O 1
ATOM 4743 N N . ASN A 1 606 ? -30.912 24.343 20.699 1.00 47.41 606 ASN A N 1
ATOM 4744 C CA . ASN A 1 606 ? -31.923 25.342 20.286 1.00 47.41 606 ASN A CA 1
ATOM 4745 C C . ASN A 1 606 ? -32.978 24.892 19.256 1.00 47.41 606 ASN A C 1
ATOM 4747 O O . ASN A 1 606 ? -33.776 25.729 18.830 1.00 47.41 606 ASN A O 1
ATOM 4751 N N . ASP A 1 607 ? -33.033 23.618 18.856 1.00 45.84 607 ASP A N 1
ATOM 4752 C CA . ASP A 1 607 ? -34.016 23.169 17.860 1.00 45.84 607 ASP A CA 1
ATOM 4753 C C . ASP A 1 607 ? -35.208 22.429 18.498 1.00 45.84 607 ASP A C 1
ATOM 4755 O O . ASP A 1 607 ? -35.049 21.444 19.222 1.00 45.84 607 ASP A O 1
ATOM 4759 N N . ASN A 1 608 ? -36.436 22.871 18.195 1.00 49.38 608 ASN A N 1
ATOM 4760 C CA . ASN A 1 608 ? -37.703 22.336 18.734 1.00 49.38 608 ASN A CA 1
ATOM 4761 C C . ASN A 1 608 ? -38.031 20.904 18.243 1.00 49.38 608 ASN A C 1
ATOM 4763 O O . ASN A 1 608 ? -39.151 20.420 18.421 1.00 49.38 608 ASN A O 1
ATOM 4767 N N . ASN A 1 609 ? -37.070 20.212 17.624 1.00 54.94 609 ASN A N 1
ATOM 4768 C CA . ASN A 1 609 ? -37.220 18.883 17.041 1.00 54.94 609 ASN A CA 1
ATOM 4769 C C . ASN A 1 609 ? -36.082 17.934 17.472 1.00 54.94 609 ASN A C 1
ATOM 4771 O O . ASN A 1 609 ? -35.428 17.304 16.635 1.00 54.94 609 ASN A O 1
ATOM 4775 N N . SER A 1 610 ? -35.848 17.827 18.786 1.00 58.94 610 SER A N 1
ATOM 4776 C CA . SER A 1 610 ? -34.745 17.068 19.411 1.00 58.94 610 SER A CA 1
ATOM 4777 C C . SER A 1 610 ? -34.542 15.653 18.848 1.00 58.94 610 SER A C 1
ATOM 4779 O O . SER A 1 610 ? -33.415 15.263 18.550 1.00 58.94 610 SER A O 1
ATOM 4781 N N . LYS A 1 611 ? -35.626 14.910 18.584 1.00 64.06 611 LYS A N 1
ATOM 4782 C CA . LYS A 1 611 ? -35.563 13.547 18.017 1.00 64.06 611 LYS A CA 1
ATOM 4783 C C . LYS A 1 611 ? -34.925 13.475 16.625 1.00 64.06 611 LYS A C 1
ATOM 4785 O O . LYS A 1 611 ? -34.294 12.478 16.288 1.00 64.06 611 LYS A O 1
ATOM 4790 N N . SER A 1 612 ? -35.103 14.507 15.800 1.00 67.56 612 SER A N 1
ATOM 4791 C CA . SER A 1 612 ? -34.533 14.549 14.445 1.00 67.56 612 SER A CA 1
ATOM 4792 C C . SER A 1 612 ? -33.015 14.772 14.462 1.00 67.56 612 SER A C 1
ATOM 4794 O O . SER A 1 612 ? -32.296 14.235 13.618 1.00 67.56 612 SER A O 1
ATOM 4796 N N . GLN A 1 613 ? -32.524 15.497 15.469 1.00 71.81 613 GLN A N 1
ATOM 4797 C CA . GLN A 1 613 ? -31.114 15.822 15.645 1.00 71.81 613 GLN A CA 1
ATOM 4798 C C . GLN A 1 613 ? -30.332 14.676 16.301 1.00 71.81 613 GLN A C 1
ATOM 4800 O O . GLN A 1 613 ? -29.221 14.375 15.864 1.00 71.81 613 GLN A O 1
ATOM 4805 N N . GLU A 1 614 ? -30.921 13.993 17.289 1.00 80.75 614 GLU A N 1
ATOM 4806 C CA . GLU A 1 614 ? -30.359 12.763 17.867 1.00 80.75 614 GLU A CA 1
ATOM 4807 C C . GLU A 1 614 ? -30.139 11.708 16.772 1.00 80.75 614 GLU A C 1
ATOM 4809 O O . GLU A 1 614 ? -29.022 11.221 16.588 1.00 80.75 614 GLU A O 1
ATOM 4814 N N . GLY A 1 615 ? -31.157 11.457 15.939 1.00 80.44 615 GLY A N 1
ATOM 4815 C CA . GLY A 1 615 ? -31.040 10.527 14.812 1.00 80.44 615 GLY A CA 1
ATOM 4816 C C . GLY A 1 615 ? -29.996 10.948 13.767 1.00 80.44 615 GLY A C 1
ATOM 4817 O O . GLY A 1 615 ? -29.340 10.096 13.161 1.00 80.44 615 GLY A O 1
ATOM 4818 N N . PHE A 1 616 ? -29.789 12.254 13.561 1.00 82.50 616 PHE A N 1
ATOM 4819 C CA . PHE A 1 616 ? -28.720 12.754 12.694 1.00 82.50 616 PHE A CA 1
ATOM 4820 C C . PHE A 1 616 ? -27.328 12.464 13.276 1.00 82.50 616 PHE A C 1
ATOM 4822 O O . PHE A 1 616 ? -26.481 11.908 12.572 1.00 82.50 616 PHE A O 1
ATOM 4829 N N . LEU A 1 617 ? -27.092 12.796 14.549 1.00 84.44 617 LEU A N 1
ATOM 4830 C CA . LEU A 1 617 ? -25.801 12.590 15.217 1.00 84.44 617 LEU A CA 1
ATOM 4831 C C . LEU A 1 617 ? -25.455 11.104 15.356 1.00 84.44 617 LEU A C 1
ATOM 4833 O O . LEU A 1 617 ? -24.319 10.716 15.079 1.00 84.44 617 LEU A O 1
ATOM 4837 N N . GLU A 1 618 ? -26.437 10.263 15.685 1.00 88.19 618 GLU A N 1
ATOM 4838 C CA . GLU A 1 618 ? -26.279 8.808 15.695 1.00 88.19 618 GLU A CA 1
ATOM 4839 C C . GLU A 1 618 ? -25.832 8.301 14.319 1.00 88.19 618 GLU A C 1
ATOM 4841 O O . GLU A 1 618 ? -24.820 7.605 14.199 1.00 88.19 618 GLU A O 1
ATOM 4846 N N . LYS A 1 619 ? -26.521 8.718 13.250 1.00 86.12 619 LYS A N 1
ATOM 4847 C CA . LYS A 1 619 ? -26.167 8.333 11.880 1.00 86.12 619 LYS A CA 1
ATOM 4848 C C . LYS A 1 619 ? -24.766 8.804 11.492 1.00 86.12 619 LYS A C 1
ATOM 4850 O O . LYS A 1 619 ? -24.048 8.059 10.817 1.00 86.12 619 LYS A O 1
ATOM 4855 N N . VAL A 1 620 ? -24.366 10.011 11.898 1.00 86.88 620 VAL A N 1
ATOM 4856 C CA . VAL A 1 620 ? -23.015 10.541 11.664 1.00 86.88 620 VAL A CA 1
ATOM 4857 C C . VAL A 1 620 ? -21.972 9.665 12.355 1.00 86.88 620 VAL A C 1
ATOM 4859 O O . VAL A 1 620 ? -21.045 9.212 11.683 1.00 86.88 620 VAL A O 1
ATOM 4862 N N . LEU A 1 621 ? -22.138 9.371 13.647 1.00 91.00 621 LEU A N 1
ATOM 4863 C CA . LEU A 1 621 ? -21.198 8.554 14.421 1.00 91.00 621 LEU A CA 1
ATOM 4864 C C . LEU A 1 621 ? -21.106 7.126 13.873 1.00 91.00 621 LEU A C 1
ATOM 4866 O O . LEU A 1 621 ? -20.010 6.661 13.568 1.00 91.00 621 LEU A O 1
ATOM 4870 N N . VAL A 1 622 ? -22.240 6.467 13.626 1.00 90.75 622 VAL A N 1
ATOM 4871 C CA . VAL A 1 622 ? -22.281 5.119 13.035 1.00 90.75 622 VAL A CA 1
ATOM 4872 C C . VAL A 1 622 ? -21.589 5.085 11.670 1.00 90.75 622 VAL A C 1
ATOM 4874 O O . VAL A 1 622 ? -20.812 4.172 11.383 1.00 90.75 622 VAL A O 1
ATOM 4877 N N . THR A 1 623 ? -21.836 6.083 10.817 1.00 86.00 623 THR A N 1
ATOM 4878 C CA . THR A 1 623 ? -21.205 6.163 9.490 1.00 86.00 623 THR A CA 1
ATOM 4879 C C . THR A 1 623 ? -19.702 6.410 9.599 1.00 86.00 623 THR A C 1
ATOM 4881 O O . THR A 1 623 ? -18.925 5.817 8.849 1.00 86.00 623 THR A O 1
ATOM 4884 N N . LEU A 1 624 ? -19.276 7.273 10.525 1.00 90.44 624 LEU A N 1
ATOM 4885 C CA . LEU A 1 624 ? -17.866 7.574 10.752 1.00 90.44 624 LEU A CA 1
ATOM 4886 C C . LEU A 1 624 ? -17.104 6.360 11.278 1.00 90.44 624 LEU A C 1
ATOM 4888 O O . LEU A 1 624 ? -16.048 6.056 10.733 1.00 90.44 624 LEU A O 1
ATOM 4892 N N . PHE A 1 625 ? -17.649 5.641 12.259 1.00 94.75 625 PHE A N 1
ATOM 4893 C CA . PHE A 1 625 ? -17.029 4.432 12.797 1.00 94.75 625 PHE A CA 1
ATOM 4894 C C . PHE A 1 625 ? -16.872 3.371 11.698 1.00 94.75 625 PHE A C 1
ATOM 4896 O O . PHE A 1 625 ? -15.761 2.923 11.432 1.00 94.75 625 PHE A O 1
ATOM 4903 N N . LYS A 1 626 ? -17.938 3.071 10.941 1.00 88.56 626 LYS A N 1
ATOM 4904 C CA . LYS A 1 626 ? -17.860 2.145 9.793 1.00 88.56 626 LYS A CA 1
ATOM 4905 C C . LYS A 1 626 ? -16.808 2.565 8.765 1.00 88.56 626 LYS A C 1
ATOM 4907 O O . LYS A 1 626 ? -16.094 1.721 8.224 1.00 88.56 626 LYS A O 1
ATOM 4912 N N . ARG A 1 627 ? -16.714 3.866 8.474 1.00 86.75 627 ARG A N 1
ATOM 4913 C CA . ARG A 1 627 ? -15.745 4.404 7.513 1.00 86.75 627 ARG A CA 1
ATOM 4914 C C . ARG A 1 627 ? -14.311 4.269 8.015 1.00 86.75 627 ARG A C 1
ATOM 4916 O O . ARG A 1 627 ? -13.459 3.833 7.252 1.00 86.75 627 ARG A O 1
ATOM 4923 N N . ILE A 1 628 ? -14.049 4.645 9.263 1.00 89.00 628 ILE A N 1
ATOM 4924 C CA . ILE A 1 628 ? -12.718 4.551 9.867 1.00 89.00 628 ILE A CA 1
ATOM 4925 C C . ILE A 1 628 ? -12.274 3.084 9.943 1.00 89.00 628 ILE A C 1
ATOM 4927 O O . ILE A 1 628 ? -11.151 2.772 9.559 1.00 89.00 628 ILE A O 1
ATOM 4931 N N . ASP A 1 629 ? -13.166 2.175 10.343 1.00 91.56 629 ASP A N 1
ATOM 4932 C CA . ASP A 1 629 ? -12.892 0.736 10.342 1.00 91.56 629 ASP A CA 1
ATOM 4933 C C . ASP A 1 629 ? -12.600 0.227 8.920 1.00 91.56 629 ASP A C 1
ATOM 4935 O O . ASP A 1 629 ? -11.589 -0.422 8.687 1.00 91.56 629 ASP A O 1
ATOM 4939 N N . SER A 1 630 ? -13.392 0.619 7.918 1.00 82.94 630 SER A N 1
ATOM 4940 C CA . SER A 1 630 ? -13.115 0.253 6.518 1.00 82.94 630 SER A CA 1
ATOM 4941 C C . SER A 1 630 ? -11.741 0.749 6.042 1.00 82.94 630 SER A C 1
ATOM 4943 O O . SER A 1 630 ? -11.027 0.030 5.346 1.00 82.94 630 SER A O 1
ATOM 4945 N N . GLU A 1 631 ? -11.339 1.962 6.431 1.00 83.19 631 GLU A N 1
ATOM 4946 C CA . GLU A 1 631 ? -10.016 2.519 6.117 1.00 83.19 631 GLU A CA 1
ATOM 4947 C C . GLU A 1 631 ? -8.883 1.743 6.816 1.00 83.19 631 GLU A C 1
ATOM 4949 O O . GLU A 1 631 ? -7.847 1.491 6.193 1.00 83.19 631 GLU A O 1
ATOM 4954 N N . LEU A 1 632 ? -9.094 1.278 8.057 1.00 80.88 632 LEU A N 1
ATOM 4955 C CA . LEU A 1 632 ? -8.157 0.382 8.747 1.00 80.88 632 LEU A CA 1
ATOM 4956 C C . LEU A 1 632 ? -7.959 -0.951 8.008 1.00 80.88 632 LEU A C 1
ATOM 4958 O O . LEU A 1 632 ? -6.881 -1.539 8.115 1.00 80.88 632 LEU A O 1
ATOM 4962 N N . GLY A 1 633 ? -8.976 -1.435 7.290 1.00 70.12 633 GLY A N 1
ATOM 4963 C CA . GLY A 1 633 ? -8.923 -2.689 6.531 1.00 70.12 633 GLY A CA 1
ATOM 4964 C C . GLY A 1 633 ? -8.304 -2.563 5.137 1.00 70.12 633 GLY A C 1
ATOM 4965 O O . GLY A 1 633 ? -7.821 -3.556 4.598 1.00 70.12 633 GLY A O 1
ATOM 4966 N N . LEU A 1 634 ? -8.300 -1.361 4.549 1.00 54.69 634 LEU A N 1
ATOM 4967 C CA . LEU A 1 634 ? -7.886 -1.147 3.158 1.00 54.69 634 LEU A CA 1
ATOM 4968 C C . LEU A 1 634 ? -6.424 -0.708 2.992 1.00 54.69 634 LEU A C 1
ATOM 4970 O O . LEU A 1 634 ? -5.842 -1.038 1.967 1.00 54.69 634 LEU A O 1
ATOM 4974 N N . ASP A 1 635 ? -5.827 0.011 3.953 1.00 48.31 635 ASP A N 1
ATOM 4975 C CA . ASP A 1 635 ? -4.507 0.652 3.754 1.00 48.31 635 ASP A CA 1
ATOM 4976 C C . ASP A 1 635 ? -3.768 1.023 5.069 1.00 48.31 635 ASP A C 1
ATOM 4978 O O . ASP A 1 635 ? -2.947 1.948 5.115 1.00 48.31 635 ASP A O 1
ATOM 4982 N N . SER A 1 636 ? -4.029 0.317 6.176 1.00 51.22 636 SER A N 1
ATOM 4983 C CA . SER A 1 636 ? -3.365 0.613 7.454 1.00 51.22 636 SER A CA 1
ATOM 4984 C C . SER A 1 636 ? -1.896 0.142 7.474 1.00 51.22 636 SER A C 1
ATOM 4986 O O . SER A 1 636 ? -1.607 -1.006 7.133 1.00 51.22 636 SER A O 1
ATOM 4988 N N . PRO A 1 637 ? -0.924 0.968 7.922 1.00 53.16 637 PRO A N 1
ATOM 4989 C CA . PRO A 1 637 ? 0.440 0.500 8.198 1.00 53.16 637 PRO A CA 1
ATOM 4990 C C . PRO A 1 637 ? 0.500 -0.459 9.401 1.00 53.16 637 PRO A C 1
ATOM 4992 O O . PRO A 1 637 ? 1.545 -1.070 9.652 1.00 53.16 637 PRO A O 1
ATOM 4995 N N . TYR A 1 638 ? -0.598 -0.562 10.151 1.00 66.56 638 TYR A N 1
ATOM 4996 C CA . TYR A 1 638 ? -0.754 -1.357 11.358 1.00 66.56 638 TYR A CA 1
ATOM 4997 C C . TYR A 1 638 ? -1.446 -2.680 11.026 1.00 66.56 638 TYR A C 1
ATOM 4999 O O . TYR A 1 638 ? -2.335 -2.730 10.180 1.00 66.56 638 TYR A O 1
ATOM 5007 N N . ASP A 1 639 ? -1.050 -3.756 11.702 1.00 72.38 639 ASP A N 1
ATOM 5008 C CA . ASP A 1 639 ? -1.746 -5.035 11.599 1.00 72.38 639 ASP A CA 1
ATOM 5009 C C . ASP A 1 639 ? -3.121 -4.955 12.274 1.00 72.38 639 ASP A C 1
ATOM 5011 O O . ASP A 1 639 ? -3.240 -5.241 13.460 1.00 72.38 639 ASP A O 1
ATOM 5015 N N . SER A 1 640 ? -4.146 -4.583 11.517 1.00 83.00 640 SER A N 1
ATOM 5016 C CA . SER A 1 640 ? -5.536 -4.493 11.971 1.00 83.00 640 SER A CA 1
ATOM 5017 C C . SER A 1 640 ? -6.319 -5.801 11.826 1.00 83.00 640 SER A C 1
ATOM 5019 O O . SER A 1 640 ? -7.499 -5.855 12.154 1.00 83.00 640 SER A O 1
ATOM 5021 N N . PHE A 1 641 ? -5.697 -6.877 11.328 1.00 78.81 641 PHE A N 1
ATOM 5022 C CA . PHE A 1 641 ? -6.395 -8.151 11.127 1.00 78.81 641 PHE A CA 1
ATOM 5023 C C . PHE A 1 641 ? -6.550 -8.943 12.429 1.00 78.81 641 PHE A C 1
ATOM 5025 O O . PHE A 1 641 ? -7.587 -9.565 12.641 1.00 78.81 641 PHE A O 1
ATOM 5032 N N . CYS A 1 642 ? -5.532 -8.901 13.291 1.00 79.94 642 CYS A N 1
ATOM 5033 C CA . CYS A 1 642 ? -5.529 -9.519 14.626 1.00 79.94 642 CYS A CA 1
ATOM 5034 C C . CYS A 1 642 ? -5.222 -8.506 15.740 1.00 79.94 642 CYS A C 1
ATOM 5036 O O . CYS A 1 642 ? -4.798 -8.899 16.825 1.00 79.94 642 CYS A O 1
ATOM 5038 N N . SER A 1 643 ? -5.326 -7.213 15.436 1.00 89.81 643 SER A N 1
ATOM 5039 C CA . SER A 1 643 ? -5.261 -6.160 16.442 1.00 89.81 643 SER A CA 1
ATOM 5040 C C . SER A 1 643 ? -6.457 -5.248 16.250 1.00 89.81 643 SER A C 1
ATOM 5042 O O . SER A 1 643 ? -6.908 -5.032 15.117 1.00 89.81 643 SER A O 1
ATOM 5044 N N . GLY A 1 644 ? -6.904 -4.662 17.345 1.00 95.69 644 GLY A N 1
ATOM 5045 C CA . GLY A 1 644 ? -8.063 -3.802 17.360 1.00 95.69 644 GLY A CA 1
ATOM 5046 C C . GLY A 1 644 ? -8.019 -2.818 18.508 1.00 95.69 644 GLY A C 1
ATOM 5047 O O . GLY A 1 644 ? -7.001 -2.674 19.188 1.00 95.69 644 GLY A O 1
ATOM 5048 N N . THR A 1 645 ? -9.119 -2.092 18.666 1.00 98.25 645 THR A N 1
ATOM 5049 C CA . THR A 1 645 ? -9.319 -1.233 19.829 1.00 98.25 645 THR A CA 1
ATOM 5050 C C . THR A 1 645 ? -10.801 -1.023 20.128 1.00 98.25 645 THR A C 1
ATOM 5052 O O . THR A 1 645 ? -11.629 -1.003 19.205 1.00 98.25 645 THR A O 1
ATOM 5055 N N . THR A 1 646 ? -11.134 -0.851 21.406 1.00 98.44 646 THR A N 1
ATOM 5056 C CA . THR A 1 646 ? -12.421 -0.301 21.844 1.00 98.44 646 THR A CA 1
ATOM 5057 C C . THR A 1 646 ? -12.500 1.198 21.536 1.00 98.44 646 THR A C 1
ATOM 5059 O O . THR A 1 646 ? -11.534 1.838 21.118 1.00 98.44 646 THR A O 1
ATOM 5062 N N . ALA A 1 647 ? -13.670 1.788 21.751 1.00 98.38 647 ALA A N 1
ATOM 5063 C CA . ALA A 1 647 ? -13.822 3.229 21.845 1.00 98.38 647 ALA A CA 1
ATOM 5064 C C . ALA A 1 647 ? -15.048 3.567 22.690 1.00 98.38 647 ALA A C 1
ATOM 5066 O O . ALA A 1 647 ? -16.168 3.241 22.297 1.00 98.38 647 ALA A O 1
ATOM 5067 N N . VAL A 1 648 ? -14.863 4.298 23.788 1.00 98.62 648 VAL A N 1
ATOM 5068 C CA . VAL A 1 648 ? -15.964 5.016 24.442 1.00 98.62 648 VAL A CA 1
ATOM 5069 C C . VAL A 1 648 ? -15.686 6.510 24.386 1.00 98.62 648 VAL A C 1
ATOM 5071 O O . VAL A 1 648 ? -14.641 6.980 24.834 1.00 98.62 648 VAL A O 1
ATOM 5074 N N . THR A 1 649 ? -16.610 7.263 23.791 1.00 98.25 649 THR A N 1
ATOM 5075 C CA . THR A 1 649 ? -16.461 8.706 23.563 1.00 98.25 649 THR A CA 1
ATOM 5076 C C . THR A 1 649 ? -17.672 9.469 24.067 1.00 98.25 649 THR A C 1
ATOM 5078 O O . THR A 1 649 ? -18.798 9.007 23.884 1.00 98.25 649 THR A O 1
ATOM 5081 N N . VAL A 1 650 ? -17.453 10.656 24.625 1.00 97.69 650 VAL A N 1
ATOM 5082 C CA . VAL A 1 650 ? -18.491 11.602 25.040 1.00 97.69 650 VAL A CA 1
ATOM 5083 C C . VAL A 1 650 ? -18.281 12.919 24.302 1.00 97.69 650 VAL A C 1
ATOM 5085 O O . VAL A 1 650 ? -17.194 13.493 24.331 1.00 97.69 650 VAL A O 1
ATOM 5088 N N . LEU A 1 651 ? -19.342 13.410 23.671 1.00 95.19 651 LEU A N 1
ATOM 5089 C CA . LEU A 1 651 ? -19.456 14.773 23.178 1.00 95.19 651 LEU A CA 1
ATOM 5090 C C . LEU A 1 651 ? -20.455 15.523 24.063 1.00 95.19 651 LEU A C 1
ATOM 5092 O O . LEU A 1 651 ? -21.647 15.211 24.054 1.00 95.19 651 LEU A O 1
ATOM 5096 N N . LYS A 1 652 ? -19.963 16.494 24.832 1.00 92.94 652 LYS A N 1
ATOM 5097 C CA . LYS A 1 652 ? -20.777 17.434 25.609 1.00 92.94 652 LYS A CA 1
ATOM 5098 C C . LYS A 1 652 ? -20.944 18.721 24.808 1.00 92.94 652 LYS A C 1
ATOM 5100 O O . LYS A 1 652 ? -19.944 19.280 24.373 1.00 92.94 652 LYS A O 1
ATOM 5105 N N . GLN A 1 653 ? -22.169 19.216 24.687 1.00 88.75 653 GLN A N 1
ATOM 5106 C CA . GLN A 1 653 ? -22.463 20.597 24.298 1.00 88.75 653 GLN A CA 1
ATOM 5107 C C . GLN A 1 653 ? -23.633 21.075 25.149 1.00 88.75 653 GLN A C 1
ATOM 5109 O O . GLN A 1 653 ? -24.686 20.431 25.137 1.00 88.75 653 GLN A O 1
ATOM 5114 N N . GLY A 1 654 ? -23.466 22.156 25.910 1.00 85.88 654 GLY A N 1
ATOM 5115 C CA . GLY A 1 654 ? -24.540 22.599 26.788 1.00 85.88 654 GLY A CA 1
ATOM 5116 C C . GLY A 1 654 ? -24.856 21.585 27.879 1.00 85.88 654 GLY A C 1
ATOM 5117 O O . GLY A 1 654 ? -23.968 20.907 28.413 1.00 85.88 654 GLY A O 1
ATOM 5118 N N . ASP A 1 655 ? -26.153 21.405 28.105 1.00 86.88 655 ASP A N 1
ATOM 5119 C CA . ASP A 1 655 ? -26.721 20.333 28.925 1.00 86.88 655 ASP A CA 1
ATOM 5120 C C . ASP A 1 655 ? -26.867 18.994 28.172 1.00 86.88 655 ASP A C 1
ATOM 5122 O O . ASP A 1 655 ? -27.527 18.085 28.670 1.00 86.88 655 ASP A O 1
ATOM 5126 N N . CYS A 1 656 ? -26.323 18.823 26.965 1.00 90.00 656 CYS A N 1
ATOM 5127 C CA . CYS A 1 656 ? -26.471 17.587 26.193 1.00 90.00 656 CYS A CA 1
ATOM 5128 C C . CYS A 1 656 ? -25.189 16.746 26.197 1.00 90.00 656 CYS A C 1
ATOM 5130 O O . CYS A 1 656 ? -24.097 17.253 25.938 1.00 90.00 656 CYS A O 1
ATOM 5132 N N . LEU A 1 657 ? -25.339 15.442 26.446 1.00 94.19 657 LEU A N 1
ATOM 5133 C CA . LEU A 1 657 ? -24.306 14.425 26.280 1.00 94.19 657 LEU A CA 1
ATOM 5134 C C . LEU A 1 657 ? -24.695 13.466 25.157 1.00 94.19 657 LEU A C 1
ATOM 5136 O O . LEU A 1 657 ? -25.759 12.843 25.207 1.00 94.19 657 LEU A O 1
ATOM 5140 N N . VAL A 1 658 ? -23.786 13.296 24.202 1.00 95.62 658 VAL A N 1
ATOM 5141 C CA . VAL A 1 658 ? -23.833 12.245 23.182 1.00 95.62 658 VAL A CA 1
ATOM 5142 C C . VAL A 1 658 ? -22.702 11.270 23.460 1.00 95.62 658 VAL A C 1
ATOM 5144 O O . VAL A 1 658 ? -21.536 11.657 23.485 1.00 95.62 658 VAL A O 1
ATOM 5147 N N . ILE A 1 659 ? -23.038 10.008 23.690 1.00 97.94 659 ILE A N 1
ATOM 5148 C CA . ILE A 1 659 ? -22.098 8.985 24.148 1.00 97.94 659 ILE A CA 1
ATOM 5149 C C . ILE A 1 659 ? -22.082 7.872 23.115 1.00 97.94 659 ILE A C 1
ATOM 5151 O O . ILE A 1 659 ? -23.135 7.331 22.812 1.00 97.94 659 ILE A O 1
ATOM 5155 N N . ALA A 1 660 ? -20.918 7.511 22.586 1.00 97.94 660 ALA A N 1
ATOM 5156 C CA . ALA A 1 660 ? -20.775 6.381 21.671 1.00 97.94 660 ALA A CA 1
ATOM 5157 C C . ALA A 1 660 ? -19.875 5.323 22.306 1.00 97.94 660 ALA A C 1
ATOM 5159 O O . ALA A 1 660 ? -18.746 5.645 22.671 1.00 97.94 660 ALA A O 1
ATOM 5160 N N . ASN A 1 661 ? -20.371 4.089 22.433 1.00 98.25 661 ASN A N 1
ATOM 5161 C CA . ASN A 1 661 ? -19.611 2.962 22.970 1.00 98.25 661 ASN A CA 1
ATOM 5162 C C . ASN A 1 661 ? -19.399 1.856 21.933 1.00 98.25 661 ASN A C 1
ATOM 5164 O O . ASN A 1 661 ? -20.349 1.399 21.296 1.00 98.25 661 ASN A O 1
ATOM 5168 N N . LEU A 1 662 ? -18.161 1.390 21.814 1.00 98.12 662 LEU A N 1
ATOM 5169 C CA . LEU A 1 662 ? -17.726 0.278 20.985 1.00 98.12 662 LEU A CA 1
ATOM 5170 C C . LEU A 1 662 ? -16.772 -0.600 21.805 1.00 98.12 662 LEU A C 1
ATOM 5172 O O . LEU A 1 662 ? -15.617 -0.235 21.991 1.00 98.12 662 LEU A O 1
ATOM 5176 N N . GLY A 1 663 ? -17.250 -1.752 22.269 1.00 97.62 663 GLY A N 1
ATOM 5177 C CA . GLY A 1 663 ? -16.485 -2.665 23.123 1.00 97.62 663 GLY A CA 1
ATOM 5178 C C . GLY A 1 663 ? -16.928 -2.619 24.584 1.00 97.62 663 GLY A C 1
ATOM 5179 O O . GLY A 1 663 ? -18.092 -2.339 24.880 1.00 97.62 663 GLY A O 1
ATOM 5180 N N . ASP A 1 664 ? -16.018 -2.951 25.488 1.00 96.62 664 ASP A N 1
ATOM 5181 C CA . ASP A 1 664 ? -16.246 -3.138 26.927 1.00 96.62 664 ASP A CA 1
ATOM 5182 C C . ASP A 1 664 ? -15.592 -2.070 27.819 1.00 96.62 664 ASP A C 1
ATOM 5184 O O . ASP A 1 664 ? -15.751 -2.105 29.038 1.00 96.62 664 ASP A O 1
ATOM 5188 N N . SER A 1 665 ? -14.967 -1.048 27.229 1.00 98.19 665 SER A N 1
ATOM 5189 C CA . SER A 1 665 ? -14.754 0.223 27.927 1.00 98.19 665 SER A CA 1
ATOM 5190 C C . SER A 1 665 ? -16.100 0.867 28.294 1.00 98.19 665 SER A C 1
ATOM 5192 O O . SER A 1 665 ? -17.121 0.650 27.634 1.00 98.19 665 SER A O 1
ATOM 5194 N N . ARG A 1 666 ? -16.127 1.667 29.367 1.00 98.44 666 ARG A N 1
ATOM 5195 C CA . ARG A 1 666 ? -17.391 2.100 29.989 1.00 98.44 666 ARG A CA 1
ATOM 5196 C C . ARG A 1 666 ? -17.385 3.570 30.393 1.00 98.44 666 ARG A C 1
ATOM 5198 O O . ARG A 1 666 ? -16.373 4.098 30.857 1.00 98.44 666 ARG A O 1
ATOM 5205 N N . ALA A 1 667 ? -18.553 4.209 30.259 1.00 98.56 667 ALA A N 1
ATOM 5206 C CA . ALA A 1 667 ? -18.849 5.524 30.819 1.00 98.56 667 ALA A CA 1
ATOM 5207 C C . ALA A 1 667 ? -19.854 5.434 31.986 1.00 98.56 667 ALA A C 1
ATOM 5209 O O . ALA A 1 667 ? -20.905 4.795 31.878 1.00 98.56 667 ALA A O 1
ATOM 5210 N N . VAL A 1 668 ? -19.555 6.107 33.100 1.00 98.69 668 VAL A N 1
ATOM 5211 C CA . VAL A 1 668 ? -20.372 6.125 34.326 1.00 98.69 668 VAL A CA 1
ATOM 5212 C C . VAL A 1 668 ? -20.556 7.554 34.824 1.00 98.69 668 VAL A C 1
ATOM 5214 O O . VAL A 1 668 ? -19.598 8.305 34.971 1.00 98.69 668 VAL A O 1
ATOM 5217 N N . LEU A 1 669 ? -21.794 7.924 35.126 1.00 98.00 669 LEU A N 1
ATOM 5218 C CA . LEU A 1 669 ? -22.170 9.204 35.709 1.00 98.00 669 LEU A CA 1
ATOM 5219 C C . LEU A 1 669 ? -22.147 9.143 37.241 1.00 98.00 669 LEU A C 1
ATOM 5221 O O . LEU A 1 669 ? -22.770 8.268 37.843 1.00 98.00 669 LEU A O 1
ATOM 5225 N N . GLY A 1 670 ? -21.495 10.120 37.865 1.00 97.19 670 GLY A N 1
ATOM 5226 C CA . GLY A 1 670 ? -21.664 10.458 39.273 1.00 97.19 670 GLY A CA 1
ATOM 5227 C C . GLY A 1 670 ? -22.756 11.512 39.433 1.00 97.19 670 GLY A C 1
ATOM 5228 O O . GLY A 1 670 ? -22.604 12.640 38.968 1.00 97.19 670 GLY A O 1
ATOM 5229 N N . THR A 1 671 ? -23.855 11.153 40.092 1.00 95.31 671 THR A N 1
ATOM 5230 C CA . THR A 1 671 ? -25.007 12.044 40.306 1.00 95.31 671 THR A CA 1
ATOM 5231 C C . THR A 1 671 ? -25.479 11.996 41.754 1.00 95.31 671 THR A C 1
ATOM 5233 O O . THR A 1 671 ? -25.300 10.989 42.447 1.00 95.31 671 THR A O 1
ATOM 5236 N N . ARG A 1 672 ? -26.068 13.080 42.254 1.00 91.94 672 ARG A N 1
ATOM 5237 C CA . ARG A 1 672 ? -26.596 13.138 43.618 1.00 91.94 672 ARG A CA 1
ATOM 5238 C C . ARG A 1 672 ? -28.018 12.597 43.690 1.00 91.94 672 ARG A C 1
ATOM 5240 O O . ARG A 1 672 ? -28.912 12.980 42.948 1.00 91.94 672 ARG A O 1
ATOM 5247 N N . GLY A 1 673 ? -28.243 11.680 44.627 1.00 85.12 673 GLY A N 1
ATOM 5248 C CA . GLY A 1 673 ? -29.584 11.231 44.982 1.00 85.12 673 GLY A CA 1
ATOM 5249 C C . GLY A 1 673 ? -30.316 12.227 45.885 1.00 85.12 673 GLY A C 1
ATOM 5250 O O . GLY A 1 673 ? -29.723 13.137 46.457 1.00 85.12 673 GLY A O 1
ATOM 5251 N N . SER A 1 674 ? -31.600 11.963 46.130 1.00 79.38 674 SER A N 1
ATOM 5252 C CA . SER A 1 674 ? -32.473 12.776 46.996 1.00 79.38 674 SER A CA 1
ATOM 5253 C C . SER A 1 674 ? -31.969 12.984 48.432 1.00 79.38 674 SER A C 1
ATOM 5255 O O . SER A 1 674 ? -32.365 13.940 49.089 1.00 79.38 674 SER A O 1
ATOM 5257 N N . LYS A 1 675 ? -31.085 12.112 48.934 1.00 84.44 675 LYS A N 1
ATOM 5258 C CA . LYS A 1 675 ? -30.444 12.236 50.256 1.00 84.44 675 LYS A CA 1
ATOM 5259 C C . LYS A 1 675 ? -29.063 12.903 50.191 1.00 84.44 675 LYS A C 1
ATOM 5261 O O . LYS A 1 675 ? -28.259 12.717 51.100 1.00 84.44 675 LYS A O 1
ATOM 5266 N N . ASN A 1 676 ? -28.762 13.618 49.104 1.00 82.56 676 ASN A N 1
ATOM 5267 C CA . ASN A 1 676 ? -27.456 14.220 48.819 1.00 82.56 676 ASN A CA 1
ATOM 5268 C C . ASN A 1 676 ? -26.296 13.197 48.789 1.00 82.56 676 ASN A C 1
ATOM 5270 O O . ASN A 1 676 ? -25.128 13.553 48.952 1.00 82.56 676 ASN A O 1
ATOM 5274 N N . ASN A 1 677 ? -26.612 11.912 48.599 1.00 88.81 677 ASN A N 1
ATOM 5275 C CA . ASN A 1 677 ? -25.630 10.844 48.487 1.00 88.81 677 ASN A CA 1
ATOM 5276 C C . ASN A 1 677 ? -25.210 10.668 47.028 1.00 88.81 677 ASN A C 1
ATOM 5278 O O . ASN A 1 677 ? -26.059 10.619 46.140 1.00 88.81 677 ASN A O 1
ATOM 5282 N N . LEU A 1 678 ? -23.905 10.556 46.792 1.00 91.81 678 LEU A N 1
ATOM 5283 C CA . LEU A 1 678 ? -23.368 10.342 45.455 1.00 91.81 678 LEU A CA 1
ATOM 5284 C C . LEU A 1 678 ? -23.686 8.912 44.993 1.00 91.81 678 LEU A C 1
ATOM 5286 O O . LEU A 1 678 ? -23.437 7.950 45.722 1.00 91.81 678 LEU A O 1
ATOM 5290 N N . LYS A 1 679 ? -24.274 8.790 43.806 1.00 95.06 679 LYS A N 1
ATOM 5291 C CA . LYS A 1 679 ? -24.699 7.536 43.182 1.00 95.06 679 LYS A CA 1
ATOM 5292 C C . LYS A 1 679 ? -24.037 7.384 41.820 1.00 95.06 679 LYS A C 1
ATOM 5294 O O . LYS A 1 679 ? -23.887 8.362 41.092 1.00 95.06 679 LYS A O 1
ATOM 5299 N N . ALA A 1 680 ? -23.683 6.147 41.488 1.00 97.25 680 ALA A N 1
ATOM 5300 C CA . ALA A 1 680 ? -23.185 5.785 40.173 1.00 97.25 680 ALA A CA 1
ATOM 5301 C C . ALA A 1 680 ? -24.346 5.386 39.254 1.00 97.25 680 ALA A C 1
ATOM 5303 O O . ALA A 1 680 ? -25.215 4.609 39.647 1.00 97.25 680 ALA A O 1
ATOM 5304 N N . VAL A 1 681 ? -24.357 5.917 38.034 1.00 97.19 681 VAL A N 1
ATOM 5305 C CA . VAL A 1 681 ? -25.297 5.544 36.972 1.00 97.19 681 VAL A CA 1
ATOM 5306 C C . VAL A 1 681 ? -24.484 5.187 35.737 1.00 97.19 681 VAL A C 1
ATOM 5308 O O . VAL A 1 681 ? -23.859 6.049 35.127 1.00 97.19 681 VAL A O 1
ATOM 5311 N N . GLN A 1 682 ? -24.468 3.910 35.370 1.00 98.00 682 GLN A N 1
ATOM 5312 C CA . GLN A 1 682 ? -23.781 3.453 34.166 1.00 98.00 682 GLN A CA 1
ATOM 5313 C C . GLN A 1 682 ? -24.504 3.974 32.917 1.00 98.00 682 GLN A C 1
ATOM 5315 O O . GLN A 1 682 ? -25.714 3.801 32.782 1.00 98.00 682 GLN A O 1
ATOM 5320 N N . LEU A 1 683 ? -23.765 4.649 32.035 1.00 97.31 683 LEU A N 1
ATOM 5321 C CA . LEU A 1 683 ? -24.310 5.307 30.844 1.00 97.31 683 LEU A CA 1
ATOM 5322 C C . LEU A 1 683 ? -24.228 4.428 29.592 1.00 97.31 683 LEU A C 1
ATOM 5324 O O . LEU A 1 683 ? -25.000 4.631 28.662 1.00 97.31 683 LEU A O 1
ATOM 5328 N N . THR A 1 684 ? -23.296 3.474 29.562 1.00 97.81 684 THR A N 1
ATOM 5329 C CA . THR A 1 684 ? -23.039 2.592 28.415 1.00 97.81 684 THR A CA 1
ATOM 5330 C C . THR A 1 684 ? -23.202 1.132 28.806 1.00 97.81 684 THR A C 1
ATOM 5332 O O . THR A 1 684 ? -22.927 0.755 29.941 1.00 97.81 684 THR A O 1
ATOM 5335 N N . VAL A 1 685 ? -23.606 0.287 27.863 1.00 95.62 685 VAL A N 1
ATOM 5336 C CA . VAL A 1 685 ? -23.597 -1.172 28.041 1.00 95.62 685 VAL A CA 1
ATOM 5337 C C . VAL A 1 685 ? -22.257 -1.710 27.555 1.00 95.62 685 VAL A C 1
ATOM 5339 O O . VAL A 1 685 ? -21.880 -1.423 26.420 1.00 95.62 685 VAL A O 1
ATOM 5342 N N . ASP A 1 686 ? -21.557 -2.487 28.381 1.00 96.25 686 ASP A N 1
ATOM 5343 C CA . ASP A 1 686 ? -20.338 -3.186 27.967 1.00 96.25 686 ASP A CA 1
ATOM 5344 C C . ASP A 1 686 ? -20.713 -4.262 26.946 1.00 96.25 686 ASP A C 1
ATOM 5346 O O . ASP A 1 686 ? -21.496 -5.174 27.231 1.00 96.25 686 ASP A O 1
ATOM 5350 N N . LEU A 1 687 ? -20.171 -4.167 25.736 1.00 96.69 687 LEU A N 1
ATOM 5351 C CA . LEU A 1 687 ? -20.548 -5.032 24.622 1.00 96.69 687 LEU A CA 1
ATOM 5352 C C . LEU A 1 687 ? -19.756 -6.343 24.672 1.00 96.69 687 LEU A C 1
ATOM 5354 O O . LEU A 1 687 ? -19.003 -6.667 23.751 1.00 96.69 687 LEU A O 1
ATOM 5358 N N . LYS A 1 688 ? -19.930 -7.105 25.757 1.00 95.38 688 LYS A N 1
ATOM 5359 C CA . LYS A 1 688 ? -19.296 -8.414 25.966 1.00 95.38 688 LYS A CA 1
ATOM 5360 C C . LYS A 1 688 ? -20.016 -9.528 25.182 1.00 95.38 688 LYS A C 1
ATOM 5362 O O . LYS A 1 688 ? -21.223 -9.427 24.955 1.00 95.38 688 LYS A O 1
ATOM 5367 N N . PRO A 1 689 ? -19.328 -10.621 24.796 1.00 95.81 689 PRO A N 1
ATOM 5368 C CA . PRO A 1 689 ? -19.923 -11.717 24.026 1.00 95.81 689 PRO A CA 1
ATOM 5369 C C . PRO A 1 689 ? -21.087 -12.423 24.724 1.00 95.81 689 PRO A C 1
ATOM 5371 O O . PRO A 1 689 ? -21.929 -12.995 24.048 1.00 95.81 689 PRO A O 1
ATOM 5374 N N . CYS A 1 690 ? -21.167 -12.365 26.057 1.00 90.50 690 CYS A N 1
ATOM 5375 C CA . CYS A 1 690 ? -22.268 -12.938 26.837 1.00 90.50 690 CYS A CA 1
ATOM 5376 C C . CYS A 1 690 ? -23.570 -12.118 26.792 1.00 90.50 690 CYS A C 1
ATOM 5378 O O . CYS A 1 690 ? -24.607 -12.595 27.254 1.00 90.50 690 CYS A O 1
ATOM 5380 N N . VAL A 1 691 ? -23.554 -10.898 26.245 1.00 93.62 691 VAL A N 1
ATOM 5381 C CA . VAL A 1 691 ? -24.776 -10.111 26.049 1.00 93.62 691 VAL A CA 1
ATOM 5382 C C . VAL A 1 691 ? -25.644 -10.817 25.008 1.00 93.62 691 VAL A C 1
ATOM 5384 O O . VAL A 1 691 ? -25.206 -11.012 23.880 1.00 93.62 691 VAL A O 1
ATOM 5387 N N . GLN A 1 692 ? -26.888 -11.156 25.361 1.00 93.81 692 GLN A N 1
ATOM 5388 C CA . GLN A 1 692 ? -27.754 -12.032 24.559 1.00 93.81 692 GLN A CA 1
ATOM 5389 C C . GLN A 1 692 ? -27.825 -11.651 23.067 1.00 93.81 692 GLN A C 1
ATOM 5391 O O . GLN A 1 692 ? -27.519 -12.478 22.213 1.00 93.81 692 GLN A O 1
ATOM 5396 N N . ARG A 1 693 ? -28.130 -10.385 22.742 1.00 92.00 693 ARG A N 1
ATOM 5397 C CA . ARG A 1 693 ? -28.183 -9.895 21.345 1.00 92.00 693 ARG A CA 1
ATOM 5398 C C . ARG A 1 693 ? -26.838 -9.964 20.607 1.00 92.00 693 ARG A C 1
ATOM 5400 O O . ARG A 1 693 ? -26.806 -10.056 19.383 1.00 92.00 693 ARG A O 1
ATOM 5407 N N . GLU A 1 694 ? -25.726 -9.883 21.335 1.00 95.12 694 GLU A N 1
ATOM 5408 C CA . GLU A 1 694 ? -24.386 -9.989 20.762 1.00 95.12 694 GLU A CA 1
ATOM 5409 C C . GLU A 1 694 ? -24.048 -11.464 20.505 1.00 95.12 694 GLU A C 1
ATOM 5411 O O . GLU A 1 694 ? -23.614 -11.796 19.404 1.00 95.12 694 GLU A O 1
ATOM 5416 N N . ALA A 1 695 ? -24.335 -12.348 21.469 1.00 92.56 695 ALA A N 1
ATOM 5417 C CA . ALA A 1 695 ? -24.162 -13.795 21.349 1.00 92.56 695 ALA A CA 1
ATOM 5418 C C . ALA A 1 695 ? -24.980 -14.381 20.190 1.00 92.56 695 ALA A C 1
ATOM 5420 O O . ALA A 1 695 ? -24.436 -15.092 19.349 1.00 92.56 695 ALA A O 1
ATOM 5421 N N . GLU A 1 696 ? -26.270 -14.041 20.112 1.00 89.00 696 GLU A N 1
ATOM 5422 C CA . GLU A 1 696 ? -27.174 -14.489 19.046 1.00 89.00 696 GLU A CA 1
ATOM 5423 C C . GLU A 1 696 ? -26.650 -14.081 17.666 1.00 89.00 696 GLU A C 1
ATOM 5425 O O . GLU A 1 696 ? -26.620 -14.900 16.748 1.00 89.00 696 GLU A O 1
ATOM 5430 N N . ARG A 1 697 ? -26.160 -12.841 17.526 1.00 94.19 697 ARG A N 1
ATOM 5431 C CA . ARG A 1 697 ? -25.535 -12.367 16.285 1.00 94.19 697 ARG A CA 1
ATOM 5432 C C . ARG A 1 697 ? -24.267 -13.151 15.951 1.00 94.19 697 ARG A C 1
ATOM 5434 O O . ARG A 1 697 ? -24.100 -13.555 14.805 1.00 94.19 697 ARG A O 1
ATOM 5441 N N . ILE A 1 698 ? -23.372 -13.341 16.920 1.00 87.19 698 ILE A N 1
ATOM 5442 C CA . ILE A 1 698 ? -22.109 -14.067 16.716 1.00 87.19 698 ILE A CA 1
ATOM 5443 C C . ILE A 1 698 ? -22.391 -15.494 16.242 1.00 87.19 698 ILE A C 1
ATOM 5445 O O . ILE A 1 698 ? -21.854 -15.915 15.218 1.00 87.19 698 ILE A O 1
ATOM 5449 N N . VAL A 1 699 ? -23.300 -16.196 16.920 1.00 87.12 699 VAL A N 1
ATOM 5450 C CA . VAL A 1 699 ? -23.714 -17.560 16.563 1.00 87.12 699 VAL A CA 1
ATOM 5451 C C . VAL A 1 699 ? -24.393 -17.600 15.191 1.00 87.12 699 VAL A C 1
ATOM 5453 O O . VAL A 1 699 ? -24.092 -18.484 14.388 1.00 87.12 699 VAL A O 1
ATOM 5456 N N . ALA A 1 700 ? -25.249 -16.626 14.864 1.00 80.56 700 ALA A N 1
ATOM 5457 C CA . ALA A 1 700 ? -25.862 -16.517 13.536 1.00 80.56 700 ALA A CA 1
ATOM 5458 C C . ALA A 1 700 ? -24.820 -16.309 12.419 1.00 80.56 700 ALA A C 1
ATOM 5460 O O . ALA A 1 700 ? -24.988 -16.816 11.311 1.00 80.56 700 ALA A O 1
ATOM 5461 N N . CYS A 1 701 ? -23.711 -15.631 12.723 1.00 76.38 701 CYS A N 1
ATOM 5462 C CA . CYS A 1 701 ? -22.550 -15.476 11.845 1.00 76.38 701 CYS A CA 1
ATOM 5463 C C . CYS A 1 701 ? -21.550 -16.648 11.937 1.00 76.38 701 CYS A C 1
ATOM 5465 O O . CYS A 1 701 ? -20.422 -16.529 11.469 1.00 76.38 701 CYS A O 1
ATOM 5467 N N . LYS A 1 702 ? -21.945 -17.788 12.522 1.00 87.12 702 LYS A N 1
ATOM 5468 C CA . LYS A 1 702 ? -21.121 -18.996 12.733 1.00 87.12 702 LYS A CA 1
ATOM 5469 C C . LYS A 1 702 ? -19.941 -18.828 13.699 1.00 87.12 702 LYS A C 1
ATOM 5471 O O . LYS A 1 702 ? -19.197 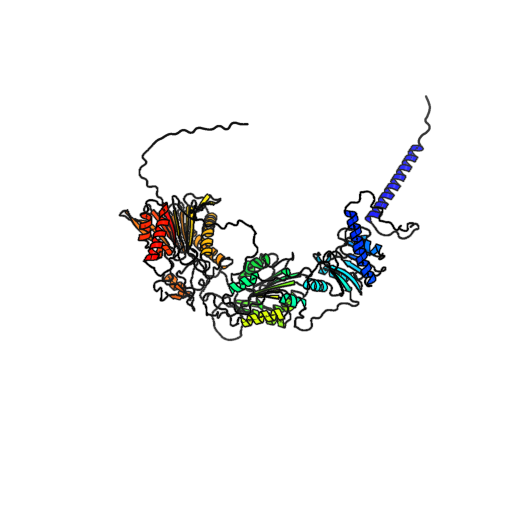-19.785 13.896 1.00 87.12 702 LYS A O 1
ATOM 5476 N N . GLY A 1 703 ? -19.759 -17.663 14.317 1.00 84.56 703 GLY A N 1
ATOM 5477 C CA . GLY A 1 703 ? -18.807 -17.502 15.411 1.00 84.56 703 GLY A CA 1
ATOM 5478 C C . GLY A 1 703 ? -19.235 -18.308 16.638 1.00 84.56 703 GLY A C 1
ATOM 5479 O O . GLY A 1 703 ? -20.408 -18.648 16.806 1.00 84.56 703 GLY A O 1
ATOM 5480 N N . ARG A 1 704 ? -18.283 -18.615 17.518 1.00 93.19 704 ARG A N 1
ATOM 5481 C CA . ARG A 1 704 ? -18.545 -19.314 18.782 1.00 93.19 704 ARG A CA 1
ATOM 5482 C C . ARG A 1 704 ? -18.366 -18.365 19.958 1.00 93.19 704 ARG A C 1
ATOM 5484 O O . ARG A 1 704 ? -17.527 -17.466 19.923 1.00 93.19 704 ARG A O 1
ATOM 5491 N N . VAL A 1 705 ? -19.151 -18.590 21.007 1.00 95.75 705 VAL A N 1
ATOM 5492 C CA . VAL A 1 705 ? -19.115 -17.808 22.246 1.00 95.75 705 VAL A CA 1
ATOM 5493 C C . VAL A 1 705 ? -19.002 -18.760 23.422 1.00 95.75 705 VAL A C 1
ATOM 5495 O O . VAL A 1 705 ? -19.934 -19.509 23.700 1.00 95.75 705 VAL A O 1
ATOM 5498 N N . PHE A 1 706 ? -17.860 -18.740 24.101 1.00 93.44 706 PHE A N 1
ATOM 5499 C CA . PHE A 1 706 ? -17.637 -19.495 25.335 1.00 93.44 706 PHE A CA 1
ATOM 5500 C C . PHE A 1 706 ? -16.451 -18.908 26.110 1.00 93.44 706 PHE A C 1
ATOM 5502 O O . PHE A 1 706 ? -15.675 -18.117 25.565 1.00 93.44 706 PHE A O 1
ATOM 5509 N N . ALA A 1 707 ? -16.344 -19.263 27.387 1.00 91.56 707 ALA A N 1
ATOM 5510 C CA . ALA A 1 707 ? -15.241 -18.893 28.267 1.00 91.56 707 ALA A CA 1
ATOM 5511 C C . ALA A 1 707 ? -14.182 -20.009 28.317 1.00 91.56 707 ALA A C 1
ATOM 5513 O O . ALA A 1 707 ? -14.512 -21.175 28.108 1.00 91.56 707 ALA A O 1
ATOM 5514 N N . MET A 1 708 ? -12.920 -19.660 28.577 1.00 84.25 708 MET A N 1
ATOM 5515 C CA . MET A 1 708 ? -11.854 -20.659 28.759 1.00 84.25 708 MET A CA 1
ATOM 5516 C C . MET A 1 708 ? -12.001 -21.356 30.116 1.00 84.25 708 MET A C 1
ATOM 5518 O O . MET A 1 708 ? -12.564 -20.777 31.045 1.00 84.25 708 MET A O 1
ATOM 5522 N N . GLU A 1 709 ? -11.462 -22.569 30.256 1.00 80.19 709 GLU A N 1
ATOM 5523 C CA . GLU A 1 709 ? -11.513 -23.309 31.526 1.00 80.19 709 GLU A CA 1
ATOM 5524 C C . GLU A 1 709 ? -10.795 -22.558 32.658 1.00 80.19 709 GLU A C 1
ATOM 5526 O O . GLU A 1 709 ? -11.253 -22.569 33.800 1.00 80.19 709 GLU A O 1
ATOM 5531 N N . GLU A 1 710 ? -9.704 -21.854 32.341 1.00 77.00 710 GLU A N 1
ATOM 5532 C CA . GLU A 1 710 ? -8.934 -21.063 33.303 1.00 77.00 710 GLU A CA 1
ATOM 5533 C C . GLU A 1 710 ? -9.599 -19.724 33.675 1.00 77.00 710 GLU A C 1
ATOM 5535 O O . GLU A 1 710 ? -9.258 -19.138 34.703 1.00 77.00 710 GLU A O 1
ATOM 5540 N N . GLU A 1 711 ? -10.548 -19.240 32.865 1.00 80.12 711 GLU A N 1
ATOM 5541 C CA . GLU A 1 711 ? -11.255 -17.963 33.047 1.00 80.12 711 GLU A CA 1
ATOM 5542 C C . GLU A 1 711 ? -12.765 -18.122 32.763 1.00 80.12 711 GLU A C 1
ATOM 5544 O O . GLU A 1 711 ? -13.278 -17.535 31.805 1.00 80.12 711 GLU A O 1
ATOM 5549 N N . PRO A 1 712 ? -13.512 -18.891 33.581 1.00 84.44 712 PRO A N 1
ATOM 5550 C CA . PRO A 1 712 ? -14.895 -19.288 33.280 1.00 84.44 712 PRO A CA 1
ATOM 5551 C C . PRO A 1 712 ? -15.887 -18.114 33.229 1.00 84.44 712 PRO A C 1
ATOM 5553 O O . PRO A 1 712 ? -16.957 -18.229 32.632 1.00 84.44 712 PRO A O 1
ATOM 5556 N N . ASP A 1 713 ? -15.527 -16.976 33.823 1.00 84.44 713 ASP A N 1
ATOM 5557 C CA . ASP A 1 713 ? -16.353 -15.768 33.857 1.00 84.44 713 ASP A CA 1
ATOM 5558 C C . ASP A 1 713 ? -16.137 -14.850 32.635 1.00 84.44 713 ASP A C 1
ATOM 5560 O O . ASP A 1 713 ? -16.892 -13.893 32.434 1.00 84.44 713 ASP A O 1
ATOM 5564 N N . VAL A 1 714 ? -15.132 -15.126 31.792 1.00 88.50 714 VAL A N 1
ATOM 5565 C CA . VAL A 1 714 ? -14.752 -14.271 30.654 1.00 88.50 714 VAL A CA 1
ATOM 5566 C C . VAL A 1 714 ? -15.144 -14.931 29.337 1.00 88.50 714 VAL A C 1
ATOM 5568 O O . VAL A 1 714 ? -14.386 -15.684 28.725 1.00 88.50 714 VAL A O 1
ATOM 5571 N N . TYR A 1 715 ? -16.349 -14.612 28.866 1.00 93.56 715 TYR A N 1
ATOM 5572 C CA . TYR A 1 715 ? -16.824 -15.056 27.558 1.00 93.56 715 TYR A CA 1
ATOM 5573 C C . TYR A 1 715 ? -16.063 -14.368 26.433 1.00 93.56 715 TYR A C 1
ATOM 5575 O O . TYR A 1 715 ? -15.889 -13.150 26.430 1.00 93.56 715 TYR A O 1
ATOM 5583 N N . ARG A 1 716 ? -15.663 -15.160 25.442 1.00 95.06 716 ARG A N 1
ATOM 5584 C CA . ARG A 1 716 ? -14.858 -14.709 24.311 1.00 95.06 716 ARG A CA 1
ATOM 5585 C C . ARG A 1 716 ? -15.530 -15.054 22.988 1.00 95.06 716 ARG A C 1
ATOM 5587 O O . ARG A 1 716 ? -16.303 -16.008 22.903 1.00 95.06 716 ARG A O 1
ATOM 5594 N N . VAL A 1 717 ? -15.236 -14.256 21.965 1.00 91.88 717 VAL A N 1
ATOM 5595 C CA . VAL A 1 717 ? -15.577 -14.535 20.569 1.00 91.88 717 VAL A CA 1
ATOM 5596 C C . VAL A 1 717 ? -14.472 -15.377 19.954 1.00 91.88 717 VAL A C 1
ATOM 5598 O O . VAL A 1 717 ? -13.293 -15.000 19.966 1.00 91.88 717 VAL A O 1
ATOM 5601 N N . TRP A 1 718 ? -14.879 -16.493 19.370 1.00 87.44 718 TRP A N 1
ATOM 5602 C CA . TRP A 1 718 ? -14.010 -17.442 18.699 1.00 87.44 718 TRP A CA 1
ATOM 5603 C C . TRP A 1 718 ? -14.504 -17.686 17.280 1.00 87.44 718 TRP A C 1
ATOM 5605 O O . TRP A 1 718 ? -15.687 -17.527 16.968 1.00 87.44 718 TRP A O 1
ATOM 5615 N N . MET A 1 719 ? -13.597 -18.103 16.411 1.00 79.81 719 MET A N 1
ATOM 5616 C CA . MET A 1 719 ? -13.958 -18.535 15.069 1.00 79.81 719 MET A CA 1
ATOM 5617 C C . MET A 1 719 ? -14.702 -19.883 15.073 1.00 79.81 719 MET A C 1
ATOM 5619 O O . MET A 1 719 ? -14.617 -20.619 16.060 1.00 79.81 719 MET A O 1
ATOM 5623 N N . PRO A 1 720 ? -15.413 -20.231 13.980 1.00 71.69 720 PRO A N 1
ATOM 5624 C CA . PRO A 1 720 ? -16.248 -21.433 13.917 1.00 71.69 720 PRO A CA 1
ATOM 5625 C C . PRO A 1 720 ? -15.500 -22.736 14.225 1.00 71.69 720 PRO A C 1
ATOM 5627 O O . PRO A 1 720 ? -15.985 -23.550 15.005 1.00 71.69 720 PRO A O 1
ATOM 5630 N N . ASP A 1 721 ? -14.307 -22.905 13.654 1.00 73.62 721 ASP A N 1
ATOM 5631 C CA . ASP A 1 721 ? -13.590 -24.190 13.636 1.00 73.62 721 ASP A CA 1
ATOM 5632 C C . ASP A 1 721 ? -12.411 -24.248 14.627 1.00 73.62 721 ASP A C 1
ATOM 5634 O O . ASP A 1 721 ? -11.627 -25.198 14.622 1.00 73.62 721 ASP A O 1
ATOM 5638 N N . ASP A 1 722 ? -12.241 -23.198 15.436 1.00 68.12 722 ASP A N 1
ATOM 5639 C CA . ASP A 1 722 ? -10.920 -22.847 15.949 1.00 68.12 722 ASP A CA 1
ATOM 5640 C C . ASP A 1 722 ? -10.966 -21.923 17.178 1.00 68.12 722 ASP A C 1
ATOM 5642 O O . ASP A 1 722 ? -11.617 -20.870 17.143 1.00 68.12 722 ASP A O 1
ATOM 5646 N N . ASP A 1 723 ? -10.284 -22.296 18.269 1.00 75.44 723 ASP A N 1
ATOM 5647 C CA . ASP A 1 723 ? -10.222 -21.550 19.544 1.00 75.44 723 ASP A CA 1
ATOM 5648 C C . ASP A 1 723 ? -9.247 -20.360 19.442 1.00 75.44 723 ASP A C 1
ATOM 5650 O O . ASP A 1 723 ? -8.284 -20.211 20.192 1.00 75.44 723 ASP A O 1
ATOM 5654 N N . CYS A 1 724 ? -9.491 -19.497 18.455 1.00 71.81 724 CYS A N 1
ATOM 5655 C CA . CYS A 1 724 ? -8.724 -18.291 18.160 1.00 71.81 724 CYS A CA 1
ATOM 5656 C C . CYS A 1 724 ? -9.639 -17.197 17.574 1.00 71.81 724 CYS A C 1
ATOM 5658 O O . CYS A 1 724 ? -10.625 -17.522 16.910 1.00 71.81 724 CYS A O 1
ATOM 5660 N N . PRO A 1 725 ? -9.328 -15.897 17.765 1.00 78.50 725 PRO A N 1
ATOM 5661 C CA . PRO A 1 725 ? -8.288 -15.350 18.640 1.00 78.50 725 PRO A CA 1
ATOM 5662 C C . PRO A 1 725 ? -8.705 -15.259 20.123 1.00 78.50 725 PRO A C 1
ATOM 5664 O O . PRO A 1 725 ? -7.846 -14.990 20.955 1.00 78.50 725 PRO A O 1
ATOM 5667 N N . GLY A 1 726 ? -9.986 -15.458 20.460 1.00 87.50 726 GLY A N 1
ATOM 5668 C CA . GLY A 1 726 ? -10.479 -15.370 21.840 1.00 87.50 726 GLY A CA 1
ATOM 5669 C C . GLY A 1 726 ? -10.702 -13.940 22.327 1.00 87.50 726 GLY A C 1
ATOM 5670 O O . GLY A 1 726 ? -10.195 -13.551 23.381 1.00 87.50 726 GLY A O 1
ATOM 5671 N N . LEU A 1 727 ? -11.453 -13.140 21.567 1.00 93.81 727 LEU A N 1
ATOM 5672 C CA . LEU A 1 727 ? -11.668 -11.720 21.864 1.00 93.81 727 LEU A CA 1
ATOM 5673 C C . LEU A 1 727 ? -12.716 -11.525 22.975 1.00 93.81 727 LEU A C 1
ATOM 5675 O O . LEU A 1 727 ? -13.830 -12.022 22.853 1.00 93.81 727 LEU A O 1
ATOM 5679 N N . ALA A 1 728 ? -12.389 -10.779 24.036 1.00 94.56 728 ALA A N 1
ATOM 5680 C CA . ALA A 1 728 ? -13.251 -10.594 25.220 1.00 94.56 728 ALA A CA 1
ATOM 5681 C C . ALA A 1 728 ? -14.449 -9.642 25.009 1.00 94.56 728 ALA A C 1
ATOM 5683 O O . ALA A 1 728 ? -15.301 -9.492 25.883 1.00 94.56 728 ALA A O 1
ATOM 5684 N N . MET A 1 729 ? -14.546 -9.041 23.823 1.00 96.25 729 MET A N 1
ATOM 5685 C CA . MET A 1 729 ? -15.560 -8.066 23.425 1.00 96.25 729 MET A CA 1
ATOM 5686 C C . MET A 1 729 ? -16.167 -8.430 22.069 1.00 96.25 729 MET A C 1
ATOM 5688 O O . MET A 1 729 ? -15.537 -9.048 21.214 1.00 96.25 729 MET A O 1
ATOM 5692 N N . SER A 1 730 ? -17.422 -8.039 21.870 1.00 96.62 730 SER A N 1
ATOM 5693 C CA . SER A 1 730 ? -18.222 -8.375 20.684 1.00 96.62 730 SER A CA 1
ATOM 5694 C C . SER A 1 730 ? -18.312 -7.250 19.653 1.00 96.62 730 SER A C 1
ATOM 5696 O O . SER A 1 730 ? -18.878 -7.446 18.569 1.00 96.62 730 SER A O 1
ATOM 5698 N N . ARG A 1 731 ? -17.730 -6.082 19.962 1.00 98.12 731 ARG A N 1
ATOM 5699 C CA . ARG A 1 731 ? -17.558 -4.955 19.038 1.00 98.12 731 ARG A CA 1
ATOM 5700 C C . ARG A 1 731 ? -16.203 -4.284 19.249 1.00 98.12 731 ARG A C 1
ATOM 5702 O O . ARG A 1 731 ? -15.816 -4.060 20.386 1.00 98.12 731 ARG A O 1
ATOM 5709 N N . ALA A 1 732 ? -15.514 -3.959 18.161 1.00 98.00 732 ALA A N 1
ATOM 5710 C CA . ALA A 1 732 ? -14.207 -3.304 18.167 1.00 98.00 732 ALA A CA 1
ATOM 5711 C C . ALA A 1 732 ? -13.892 -2.712 16.785 1.00 98.00 732 ALA A C 1
ATOM 5713 O O . ALA A 1 732 ? -14.452 -3.137 15.765 1.00 98.00 732 ALA A O 1
ATOM 5714 N N . PHE A 1 733 ? -12.979 -1.744 16.740 1.00 97.75 733 PHE A N 1
ATOM 5715 C CA . PHE A 1 733 ? -12.266 -1.386 15.515 1.00 97.75 733 PHE A CA 1
ATOM 5716 C C . PHE A 1 733 ? -11.193 -2.433 15.216 1.00 97.75 733 PHE A C 1
ATOM 5718 O O . PHE A 1 733 ? -10.577 -2.944 16.143 1.00 97.75 733 PHE A O 1
ATOM 5725 N N . GLY A 1 734 ? -10.916 -2.715 13.941 1.00 94.38 734 GLY A N 1
ATOM 5726 C CA . GLY A 1 734 ? -9.925 -3.732 13.571 1.00 94.38 734 GLY A CA 1
ATOM 5727 C C . GLY A 1 734 ? -10.431 -5.157 13.808 1.00 94.38 734 GLY A C 1
ATOM 5728 O O . GLY A 1 734 ? -11.609 -5.431 13.580 1.00 94.38 734 GLY A O 1
ATOM 5729 N N . ASP A 1 735 ? -9.542 -6.070 14.196 1.00 90.94 735 ASP A N 1
ATOM 5730 C CA . ASP A 1 735 ? -9.796 -7.517 14.298 1.00 90.94 735 ASP A CA 1
ATOM 5731 C C . ASP A 1 735 ? -10.556 -8.085 13.094 1.00 90.94 735 ASP A C 1
ATOM 5733 O O . ASP A 1 735 ? -11.557 -8.796 13.225 1.00 90.94 735 ASP A O 1
ATOM 5737 N N . PHE A 1 736 ? -10.072 -7.781 11.884 1.00 85.50 736 PHE A N 1
ATOM 5738 C CA . PHE A 1 736 ? -10.702 -8.262 10.647 1.00 85.50 736 PHE A CA 1
ATOM 5739 C C . PHE A 1 736 ? -10.852 -9.787 10.577 1.00 85.50 736 PHE A C 1
ATOM 5741 O O . PHE A 1 736 ? -11.706 -10.268 9.841 1.00 85.50 736 PHE A O 1
ATOM 5748 N N . CYS A 1 737 ? -10.094 -10.546 11.374 1.00 77.38 737 CYS A N 1
ATOM 5749 C CA . CYS A 1 737 ? -10.272 -11.990 11.515 1.00 77.38 737 CYS A CA 1
ATOM 5750 C C . CYS A 1 737 ? -11.635 -12.423 12.085 1.00 77.38 737 CYS A C 1
ATOM 5752 O O . CYS A 1 737 ? -12.025 -13.562 11.853 1.00 77.38 737 CYS A O 1
ATOM 5754 N N . LEU A 1 738 ? -12.353 -11.551 12.804 1.00 83.12 738 LEU A N 1
ATOM 5755 C CA . LEU A 1 738 ? -13.631 -11.864 13.456 1.00 83.12 738 LEU A CA 1
ATOM 5756 C C . LEU A 1 738 ? -14.844 -11.139 12.854 1.00 83.12 738 LEU A C 1
ATOM 5758 O O . LEU A 1 738 ? -15.975 -11.414 13.257 1.00 83.12 738 LEU A O 1
ATOM 5762 N N . LYS A 1 739 ? -14.646 -10.224 11.894 1.00 86.38 739 LYS A N 1
ATOM 5763 C CA . LYS A 1 739 ? -15.744 -9.420 11.318 1.00 86.38 739 LYS A CA 1
ATOM 5764 C C . LYS A 1 739 ? -16.797 -10.282 10.621 1.00 86.38 739 LYS A C 1
ATOM 5766 O O . LYS A 1 739 ? -17.987 -10.046 10.806 1.00 86.38 739 LYS A O 1
ATOM 5771 N N . ASP A 1 740 ? -16.360 -11.322 9.913 1.00 79.31 740 ASP A N 1
ATOM 5772 C CA . ASP A 1 740 ? -17.251 -12.279 9.238 1.00 79.31 740 ASP A CA 1
ATOM 5773 C C . ASP A 1 740 ? -17.957 -13.227 10.228 1.00 79.31 740 ASP A C 1
ATOM 5775 O O . ASP A 1 740 ? -18.915 -13.908 9.872 1.00 79.31 740 ASP A O 1
ATOM 5779 N N . TYR A 1 741 ? -17.525 -13.235 11.494 1.00 83.94 741 TYR A N 1
ATOM 5780 C CA . TYR A 1 741 ? -18.026 -14.109 12.560 1.00 83.94 741 TYR A CA 1
ATOM 5781 C C . TYR A 1 741 ? -18.772 -13.335 13.656 1.00 83.94 741 TYR A C 1
ATOM 5783 O O . TYR A 1 741 ? -18.873 -13.781 14.796 1.00 83.94 741 TYR A O 1
ATOM 5791 N N . GLY A 1 742 ? -19.314 -12.163 13.312 1.00 77.62 742 GLY A N 1
ATOM 5792 C CA . GLY A 1 742 ? -20.234 -11.404 14.162 1.00 77.62 742 GLY A CA 1
ATOM 5793 C C . GLY A 1 742 ? -19.607 -10.294 15.009 1.00 77.62 742 GLY A C 1
ATOM 5794 O O . GLY A 1 742 ? -20.333 -9.650 15.774 1.00 77.62 742 GLY A O 1
ATOM 5795 N N . LEU A 1 743 ? -18.308 -10.009 14.858 1.00 92.94 743 LEU A N 1
ATOM 5796 C CA . LEU A 1 743 ? -17.689 -8.807 15.427 1.00 92.94 743 LEU A CA 1
ATOM 5797 C C . LEU A 1 743 ? -18.108 -7.557 14.638 1.00 92.94 743 LEU A C 1
ATOM 5799 O O . LEU A 1 743 ? -17.920 -7.484 13.424 1.00 92.94 743 LEU A O 1
ATOM 5803 N N . LEU A 1 744 ? -18.616 -6.530 15.324 1.00 90.94 744 LEU A N 1
ATOM 5804 C CA . LEU A 1 744 ? -19.046 -5.280 14.683 1.00 90.94 744 LEU A CA 1
ATOM 5805 C C . LEU A 1 744 ? -18.123 -4.100 15.003 1.00 90.94 744 LEU A C 1
ATOM 5807 O O . LEU A 1 744 ? -17.574 -4.002 16.091 1.00 90.94 744 LEU A O 1
ATOM 5811 N N . CYS A 1 745 ? -18.032 -3.141 14.081 1.00 94.50 745 CYS A N 1
ATOM 5812 C CA . CYS A 1 745 ? -17.445 -1.813 14.318 1.00 94.50 745 CYS A CA 1
ATOM 5813 C C . CYS A 1 745 ? -18.507 -0.717 14.528 1.00 94.50 745 CYS A C 1
ATOM 5815 O O . CYS A 1 745 ? -18.226 0.470 14.394 1.00 94.50 745 CYS A O 1
ATOM 5817 N N . VAL A 1 746 ? -19.756 -1.104 14.806 1.00 92.88 746 VAL A N 1
ATOM 5818 C CA . VAL A 1 746 ? -20.883 -0.173 14.963 1.00 92.88 746 VAL A CA 1
ATOM 5819 C C . VAL A 1 746 ? -21.075 0.167 16.443 1.00 92.88 746 VAL A C 1
ATOM 5821 O O . VAL A 1 746 ? -21.393 -0.747 17.215 1.00 92.88 746 VAL A O 1
ATOM 5824 N N . PRO A 1 747 ? -20.912 1.440 16.848 1.00 96.50 747 PRO A N 1
ATOM 5825 C CA . PRO A 1 747 ? -21.080 1.831 18.239 1.00 96.50 747 PRO A CA 1
ATOM 5826 C C . PRO A 1 747 ? -22.559 1.854 18.630 1.00 96.50 747 PRO A C 1
ATOM 5828 O O . PRO A 1 747 ? -23.433 2.029 17.781 1.00 96.50 747 PRO A O 1
ATOM 5831 N N . GLU A 1 748 ? -22.832 1.732 19.924 1.00 94.81 748 GLU A N 1
ATOM 5832 C CA . GLU A 1 748 ? -24.119 2.132 20.494 1.00 94.81 748 GLU A CA 1
ATOM 5833 C C . GLU A 1 748 ? -24.061 3.589 20.922 1.00 94.81 748 GLU A C 1
ATOM 5835 O O . GLU A 1 748 ? -23.133 3.986 21.629 1.00 94.81 748 GLU A O 1
ATOM 5840 N N . VAL A 1 749 ? -25.037 4.376 20.467 1.00 95.94 749 VAL A N 1
ATOM 5841 C CA . VAL A 1 749 ? -25.106 5.812 20.732 1.00 95.94 749 VAL A CA 1
ATOM 5842 C C . VAL A 1 749 ? -26.209 6.090 21.747 1.00 95.94 749 VAL A C 1
ATOM 5844 O O . VAL A 1 749 ? -27.351 5.676 21.567 1.00 95.94 749 VAL A O 1
ATOM 5847 N N . PHE A 1 750 ? -25.863 6.801 22.815 1.00 94.88 750 PHE A N 1
ATOM 5848 C CA . PHE A 1 750 ? -26.762 7.193 23.891 1.00 94.88 750 PHE A CA 1
ATOM 5849 C C . PHE A 1 750 ? -26.831 8.715 23.972 1.00 94.88 750 PHE A C 1
ATOM 5851 O O . PHE A 1 750 ? -25.813 9.402 23.864 1.00 94.88 750 PHE A O 1
ATOM 5858 N N . PHE A 1 751 ? -28.031 9.231 24.217 1.00 93.69 751 PHE A N 1
ATOM 5859 C CA . PHE A 1 751 ? -28.286 10.651 24.423 1.00 93.69 751 PHE A CA 1
ATOM 5860 C C . PHE A 1 751 ? -28.768 10.871 25.850 1.00 93.69 751 PHE A C 1
ATOM 5862 O O . PHE A 1 751 ? -29.612 10.128 26.358 1.00 93.69 751 PHE A O 1
ATOM 5869 N N . ARG A 1 752 ? -28.226 11.887 26.518 1.00 91.50 752 ARG A N 1
ATOM 5870 C CA . ARG A 1 752 ? -28.650 12.251 27.870 1.00 91.50 752 ARG A CA 1
ATOM 5871 C C . ARG A 1 752 ? -28.612 13.756 28.062 1.00 91.50 752 ARG A C 1
ATOM 5873 O O . ARG A 1 752 ? -27.630 14.405 27.722 1.00 91.50 752 ARG A O 1
ATOM 5880 N N . LYS A 1 753 ? -29.654 14.288 28.701 1.00 91.50 753 LYS A N 1
ATOM 5881 C CA . LYS A 1 753 ? -29.642 15.647 29.239 1.00 91.50 753 LYS A CA 1
ATOM 5882 C C . LYS A 1 753 ? -29.025 15.658 30.640 1.00 91.50 753 LYS A C 1
ATOM 5884 O O . LYS A 1 753 ? -29.432 14.872 31.495 1.00 91.50 753 LYS A O 1
ATOM 5889 N N . VAL A 1 754 ? -28.056 16.536 30.857 1.00 91.12 754 VAL A N 1
ATOM 5890 C CA . VAL A 1 754 ? -27.387 16.778 32.134 1.00 91.12 754 VAL A CA 1
ATOM 5891 C C . VAL A 1 754 ? -28.367 17.454 33.089 1.00 91.12 754 VAL A C 1
ATOM 5893 O O . VAL A 1 754 ? -28.960 18.484 32.775 1.00 91.12 754 VAL A O 1
ATOM 5896 N N . GLY A 1 755 ? -28.564 16.854 34.262 1.00 88.94 755 GLY A N 1
ATOM 5897 C CA . GLY A 1 755 ? -29.331 17.454 35.352 1.00 88.94 755 GLY A CA 1
ATOM 5898 C C . GLY A 1 755 ? -28.452 18.267 36.303 1.00 88.94 755 GLY A C 1
ATOM 5899 O O . GLY A 1 755 ? -27.237 18.112 36.321 1.00 88.94 755 GLY A O 1
ATOM 5900 N N . ARG A 1 756 ? -29.067 19.085 37.168 1.00 88.62 756 ARG A N 1
ATOM 5901 C CA . ARG A 1 756 ? -28.351 19.836 38.225 1.00 88.62 756 ARG A CA 1
ATOM 5902 C C . ARG A 1 756 ? -27.654 18.942 39.257 1.00 88.62 756 ARG A C 1
ATOM 5904 O O . ARG A 1 756 ? -26.701 19.370 39.898 1.00 88.62 756 ARG A O 1
ATOM 5911 N N . GLU A 1 757 ? -28.153 17.720 39.413 1.00 91.50 757 GLU A N 1
ATOM 5912 C CA . GLU A 1 757 ? -27.621 16.710 40.333 1.00 91.50 757 GLU A CA 1
ATOM 5913 C C . GLU A 1 757 ? -26.402 15.967 39.762 1.00 91.50 757 GLU A C 1
ATOM 5915 O O . GLU A 1 757 ? -25.683 15.298 40.505 1.00 91.50 757 GLU A O 1
ATOM 5920 N N . ASP A 1 758 ? -26.182 16.057 38.448 1.00 94.25 758 ASP A N 1
ATOM 5921 C CA . ASP A 1 758 ? -25.129 15.348 37.727 1.00 94.25 758 ASP A CA 1
ATOM 5922 C C . ASP A 1 758 ? -23.799 16.102 37.915 1.00 94.25 758 ASP A C 1
ATOM 5924 O O . ASP A 1 758 ? -23.666 17.247 37.490 1.00 94.25 758 ASP A O 1
ATOM 5928 N N . GLU A 1 759 ? -22.812 15.485 38.577 1.00 94.19 759 GLU A N 1
ATOM 5929 C CA . GLU A 1 759 ? -21.558 16.162 38.951 1.00 94.19 759 GLU A CA 1
ATOM 5930 C C . GLU A 1 759 ? -20.415 15.906 37.963 1.00 94.19 759 GLU A C 1
ATOM 5932 O O . GLU A 1 759 ? -19.629 16.811 37.667 1.00 94.19 759 GLU A O 1
ATOM 5937 N N . PHE A 1 760 ? -20.271 14.668 37.488 1.00 96.94 760 PHE A N 1
ATOM 5938 C CA . PHE A 1 760 ? -19.180 14.273 36.597 1.00 96.94 760 PHE A CA 1
ATOM 5939 C C . PHE A 1 760 ? -19.468 12.961 35.861 1.00 96.94 760 PHE A C 1
ATOM 5941 O O . PHE A 1 760 ? -20.220 12.120 36.348 1.00 96.94 760 PHE A O 1
ATOM 5948 N N . VAL A 1 761 ? -18.810 12.751 34.723 1.00 98.19 761 VAL A N 1
ATOM 5949 C CA . VAL A 1 761 ? -18.785 11.490 33.969 1.00 98.19 761 VAL A CA 1
ATOM 5950 C C . VAL A 1 761 ? -17.373 10.917 34.002 1.00 98.19 761 VAL A C 1
ATOM 5952 O O . VAL A 1 761 ? -16.408 11.639 33.775 1.00 98.19 761 VAL A O 1
ATOM 5955 N N . VAL A 1 762 ? -17.246 9.622 34.269 1.00 98.62 762 VAL A N 1
ATOM 5956 C CA . VAL A 1 762 ? -15.986 8.876 34.215 1.00 98.62 762 VAL A CA 1
ATOM 5957 C C . VAL A 1 762 ? -16.014 7.964 32.996 1.00 98.62 762 VAL A C 1
ATOM 5959 O O . VAL A 1 762 ? -16.901 7.121 32.903 1.00 98.62 762 VAL A O 1
ATOM 5962 N N . LEU A 1 763 ? -15.056 8.121 32.085 1.00 98.69 763 LEU A N 1
ATOM 5963 C CA . LEU A 1 763 ? -14.785 7.201 30.982 1.00 98.69 763 LEU A CA 1
ATOM 5964 C C . LEU A 1 763 ? -13.510 6.435 31.328 1.00 98.69 763 LEU A C 1
ATOM 5966 O O . LEU A 1 763 ? -12.504 7.074 31.633 1.00 98.69 763 LEU A O 1
ATOM 5970 N N . ALA A 1 764 ? -13.529 5.106 31.283 1.00 98.56 764 ALA A N 1
ATOM 5971 C CA . ALA A 1 764 ? -12.319 4.314 31.510 1.00 98.56 764 ALA A CA 1
ATOM 5972 C C . ALA A 1 764 ? -12.306 2.990 30.734 1.00 98.56 764 ALA A C 1
ATOM 5974 O O . ALA A 1 764 ? -13.367 2.499 30.329 1.00 98.56 764 ALA A O 1
ATOM 5975 N N . THR A 1 765 ? -11.104 2.443 30.548 1.00 98.50 765 THR A N 1
ATOM 5976 C CA . THR A 1 765 ? -10.842 1.098 30.003 1.00 98.50 765 THR A CA 1
ATOM 5977 C C . THR A 1 765 ? -11.088 0.007 31.051 1.00 98.50 765 THR A C 1
ATOM 5979 O O . THR A 1 765 ? -11.325 0.304 32.233 1.00 98.50 765 THR A O 1
ATOM 5982 N N . ASP A 1 766 ? -11.115 -1.258 30.628 1.00 95.75 766 ASP A N 1
ATOM 5983 C CA . ASP A 1 766 ? -11.454 -2.395 31.496 1.00 95.75 766 ASP A CA 1
ATOM 5984 C C . ASP A 1 766 ? -10.446 -2.584 32.648 1.00 95.75 766 ASP A C 1
ATOM 5986 O O . ASP A 1 766 ? -10.835 -2.975 33.749 1.00 95.75 766 ASP A O 1
ATOM 5990 N N . GLY A 1 767 ? -9.204 -2.121 32.488 1.00 96.25 767 GLY A N 1
ATOM 5991 C CA . GLY A 1 767 ? -8.202 -2.080 33.546 1.00 96.25 767 GLY A CA 1
ATOM 5992 C C . GLY A 1 767 ? -8.629 -1.325 34.808 1.00 96.25 767 GLY A C 1
ATOM 5993 O O . GLY A 1 767 ? -8.082 -1.569 35.887 1.00 96.25 767 GLY A O 1
ATOM 5994 N N . ILE A 1 768 ? -9.631 -0.443 34.725 1.00 98.31 768 ILE A N 1
ATOM 5995 C CA . ILE A 1 768 ? -10.308 0.123 35.900 1.00 98.31 768 ILE A CA 1
ATOM 5996 C C . ILE A 1 768 ? -11.503 -0.744 36.318 1.00 98.31 768 ILE A C 1
ATOM 5998 O O . ILE A 1 768 ? -11.631 -1.089 37.497 1.00 98.31 768 ILE A O 1
ATOM 6002 N N . TRP A 1 769 ? -12.388 -1.071 35.374 1.00 97.25 769 TRP A N 1
ATOM 6003 C CA . TRP A 1 769 ? -13.704 -1.662 35.646 1.00 97.25 769 TRP A CA 1
ATOM 6004 C C . TRP A 1 769 ? -13.671 -3.130 36.075 1.00 97.25 769 TRP A C 1
ATOM 6006 O O . TRP A 1 769 ? -14.574 -3.563 36.792 1.00 97.25 769 TRP A O 1
ATOM 6016 N N . ASP A 1 770 ? -12.629 -3.873 35.714 1.00 93.69 770 ASP A N 1
ATOM 6017 C CA . ASP A 1 770 ? -12.441 -5.265 36.128 1.00 93.69 770 ASP A CA 1
ATOM 6018 C C . ASP A 1 770 ? -12.025 -5.383 37.602 1.00 93.69 770 ASP A C 1
ATOM 6020 O O . ASP A 1 770 ? -12.201 -6.424 38.240 1.00 93.69 770 ASP A O 1
ATOM 6024 N N . VAL A 1 771 ? -11.498 -4.302 38.189 1.00 95.94 771 VAL A N 1
ATOM 6025 C CA . VAL A 1 771 ? -10.998 -4.300 39.571 1.00 95.94 771 VAL A CA 1
ATOM 6026 C C . VAL A 1 771 ? -11.719 -3.342 40.509 1.00 95.94 771 VAL A C 1
ATOM 6028 O O . VAL A 1 771 ? -11.579 -3.507 41.725 1.00 95.94 771 VAL A O 1
ATOM 6031 N N . LEU A 1 772 ? -12.502 -2.386 40.008 1.00 97.75 772 LEU A N 1
ATOM 6032 C CA . LEU A 1 772 ? -13.277 -1.433 40.810 1.00 97.75 772 LEU A CA 1
ATOM 6033 C C . LEU A 1 772 ? -14.740 -1.387 40.350 1.00 97.75 772 LEU A C 1
ATOM 6035 O O . LEU A 1 772 ? -15.022 -1.292 39.158 1.00 97.75 772 LEU A O 1
ATOM 6039 N N . SER A 1 773 ? -15.678 -1.399 41.302 1.00 98.06 773 SER A N 1
ATOM 6040 C CA . SER A 1 773 ? -17.106 -1.243 40.994 1.00 98.06 773 SER A CA 1
ATOM 6041 C C . SER A 1 773 ? -17.454 0.195 40.592 1.00 98.06 773 SER A C 1
ATOM 6043 O O . SER A 1 773 ? -16.754 1.148 40.947 1.00 98.06 773 SER A O 1
ATOM 6045 N N . ASN A 1 774 ? -18.593 0.375 39.916 1.00 98.31 774 ASN A N 1
ATOM 6046 C CA . ASN A 1 774 ? -19.115 1.697 39.555 1.00 98.31 774 ASN A CA 1
ATOM 6047 C C . ASN A 1 774 ? -19.226 2.625 40.782 1.00 98.31 774 ASN A C 1
ATOM 6049 O O . ASN A 1 774 ? -18.849 3.797 40.730 1.00 98.31 774 ASN A O 1
ATOM 6053 N N . GLU A 1 775 ? -19.704 2.094 41.909 1.00 97.88 775 GLU A N 1
ATOM 6054 C CA . GLU A 1 775 ? -19.856 2.810 43.176 1.00 97.88 775 GLU A CA 1
ATOM 6055 C C . GLU A 1 775 ? -18.505 3.171 43.793 1.00 97.88 775 GLU A C 1
ATOM 6057 O O . GLU A 1 775 ? -18.351 4.277 44.314 1.00 97.88 775 GLU A O 1
ATOM 6062 N N . GLU A 1 776 ? -17.522 2.267 43.735 1.00 97.81 776 GLU A N 1
ATOM 6063 C CA . GLU A 1 776 ? -16.166 2.535 44.217 1.00 97.81 776 GLU A CA 1
ATOM 6064 C C . GLU A 1 776 ? -15.516 3.663 43.415 1.00 97.81 776 GLU A C 1
ATOM 6066 O O . GLU A 1 776 ? -14.995 4.606 44.013 1.00 97.81 776 GLU A O 1
ATOM 6071 N N . VAL A 1 777 ? -15.600 3.608 42.082 1.00 98.38 777 VAL A N 1
ATOM 6072 C CA . VAL A 1 777 ? -15.050 4.631 41.181 1.00 98.38 777 VAL A CA 1
ATOM 6073 C C . VAL A 1 777 ? -15.663 6.000 41.472 1.00 98.38 777 VAL A C 1
ATOM 6075 O O . VAL A 1 777 ? -14.941 6.962 41.744 1.00 98.38 777 VAL A O 1
ATOM 6078 N N . VAL A 1 778 ? -16.995 6.088 41.500 1.00 97.81 778 VAL A N 1
ATOM 6079 C CA . VAL A 1 778 ? -17.710 7.343 41.770 1.00 97.81 778 VAL A CA 1
ATOM 6080 C C . VAL A 1 778 ? -17.414 7.865 43.178 1.00 97.81 778 VAL A C 1
ATOM 6082 O O . VAL A 1 778 ? -17.206 9.064 43.358 1.00 97.81 778 VAL A O 1
ATOM 6085 N N . LYS A 1 779 ? -17.317 6.987 44.184 1.00 96.62 779 LYS A N 1
ATOM 6086 C CA . LYS A 1 779 ? -16.939 7.373 45.550 1.00 96.62 779 LYS A CA 1
ATOM 6087 C C . LYS A 1 779 ? -15.510 7.908 45.625 1.00 96.62 779 LYS A C 1
ATOM 6089 O O . LYS A 1 779 ? -15.284 8.886 46.333 1.00 96.62 779 LYS A O 1
ATOM 6094 N N . ILE A 1 780 ? -14.558 7.285 44.927 1.00 97.06 780 ILE A N 1
ATOM 6095 C CA . ILE A 1 780 ? -13.163 7.742 44.876 1.00 97.06 780 ILE A CA 1
ATOM 6096 C C . ILE A 1 780 ? -13.117 9.146 44.275 1.00 97.06 780 ILE A C 1
ATOM 6098 O O . ILE A 1 780 ? -12.667 10.066 44.958 1.00 97.06 780 ILE A O 1
ATOM 6102 N N . VAL A 1 781 ? -13.671 9.328 43.072 1.00 97.06 781 VAL A N 1
ATOM 6103 C CA . VAL A 1 781 ? -13.683 10.622 42.369 1.00 97.06 781 VAL A CA 1
ATOM 6104 C C . VAL A 1 781 ? -14.399 11.700 43.189 1.00 97.06 781 VAL A C 1
ATOM 6106 O O . VAL A 1 781 ? -13.870 12.796 43.360 1.00 97.06 781 VAL A O 1
ATOM 6109 N N . GLY A 1 782 ? -15.560 11.385 43.768 1.00 93.56 782 GLY A N 1
ATOM 6110 C CA . GLY A 1 782 ? -16.325 12.321 44.597 1.00 93.56 782 GLY A CA 1
ATOM 6111 C C . GLY A 1 782 ? -15.690 12.651 45.953 1.00 93.56 782 GLY A C 1
ATOM 6112 O O . GLY A 1 782 ? -16.089 13.622 46.593 1.00 93.56 782 GLY A O 1
ATOM 6113 N N . SER A 1 783 ? -14.715 11.857 46.412 1.00 93.12 783 SER A N 1
ATOM 6114 C CA . SER A 1 783 ? -13.974 12.106 47.658 1.00 93.12 783 SER A CA 1
ATOM 6115 C C . SER A 1 783 ? -12.720 12.967 47.471 1.00 93.12 783 SER A C 1
ATOM 6117 O O . SER A 1 783 ? -12.152 13.447 48.456 1.00 93.12 783 SER A O 1
ATOM 6119 N N . CYS A 1 784 ? -12.285 13.179 46.226 1.00 93.44 784 CYS A N 1
ATOM 6120 C CA . CYS A 1 784 ? -11.131 14.009 45.911 1.00 93.44 784 CYS A CA 1
ATOM 6121 C C . CYS A 1 784 ? -11.459 15.488 46.169 1.00 93.44 784 CYS A C 1
ATOM 6123 O O . CYS A 1 784 ? -12.340 16.066 45.537 1.00 93.44 784 CYS A O 1
ATOM 6125 N N . LYS A 1 785 ? -10.735 16.112 47.111 1.00 88.56 785 LYS A N 1
ATOM 6126 C CA . LYS A 1 785 ? -10.865 17.554 47.398 1.00 88.56 785 LYS A CA 1
ATOM 6127 C C . LYS A 1 785 ? -10.397 18.405 46.224 1.00 88.56 785 LYS A C 1
ATOM 6129 O O . LYS A 1 785 ? -11.008 19.423 45.917 1.00 88.56 785 LYS A O 1
ATOM 6134 N N . ASP A 1 786 ? -9.305 17.975 45.607 1.00 90.56 786 ASP A N 1
ATOM 6135 C CA . ASP A 1 786 ? -8.785 18.557 44.384 1.00 90.56 786 ASP A CA 1
ATOM 6136 C C . ASP A 1 786 ? -9.231 17.693 43.202 1.00 90.56 786 ASP A C 1
ATOM 6138 O O . ASP A 1 786 ? -8.974 16.489 43.160 1.00 90.56 786 ASP A O 1
ATOM 6142 N N . ARG A 1 787 ? -9.936 18.317 42.258 1.00 93.19 787 ARG A N 1
ATOM 6143 C CA . ARG A 1 787 ? -10.435 17.658 41.050 1.00 93.19 787 ARG A CA 1
ATOM 6144 C C . ARG A 1 787 ? -9.298 17.230 40.124 1.00 93.19 787 ARG A C 1
ATOM 6146 O O . ARG A 1 787 ? -9.452 16.240 39.419 1.00 93.19 787 ARG A O 1
ATOM 6153 N N . SER A 1 788 ? -8.163 17.930 40.145 1.00 91.19 788 SER A N 1
ATOM 6154 C CA . SER A 1 788 ? -7.031 17.663 39.250 1.00 91.19 788 SER A CA 1
ATOM 6155 C C . SER A 1 788 ? -6.444 16.259 39.440 1.00 91.19 788 SER A C 1
ATOM 6157 O O . SER A 1 788 ? -6.095 15.602 38.460 1.00 91.19 788 SER A O 1
ATOM 6159 N N . VAL A 1 789 ? -6.434 15.752 40.679 1.00 94.12 789 VAL A N 1
ATOM 6160 C CA . VAL A 1 789 ? -5.820 14.466 41.063 1.00 94.12 789 VAL A CA 1
ATOM 6161 C C . VAL A 1 789 ? -6.778 13.271 41.013 1.00 94.12 789 VAL A C 1
ATOM 6163 O O . VAL A 1 789 ? -6.392 12.158 41.380 1.00 94.12 789 VAL A O 1
ATOM 6166 N N . ALA A 1 790 ? -8.037 13.470 40.613 1.00 96.56 790 ALA A N 1
ATOM 6167 C CA . ALA A 1 790 ? -9.058 12.426 40.689 1.00 96.56 790 ALA A CA 1
ATOM 6168 C C . ALA A 1 790 ? -8.735 11.214 39.801 1.00 96.56 790 ALA A C 1
ATOM 6170 O O . ALA A 1 790 ? -8.807 10.075 40.267 1.00 96.56 790 ALA A O 1
ATOM 6171 N N . ALA A 1 791 ? -8.327 11.456 38.553 1.00 97.19 791 ALA A N 1
ATOM 6172 C CA . ALA A 1 791 ? -7.945 10.411 37.610 1.00 97.19 791 ALA A CA 1
ATOM 6173 C C . ALA A 1 791 ? -6.712 9.620 38.078 1.00 97.19 791 ALA A C 1
ATOM 6175 O O . ALA A 1 791 ? -6.737 8.390 38.102 1.00 97.19 791 ALA A O 1
ATOM 6176 N N . ASP A 1 792 ? -5.660 10.316 38.518 1.00 96.06 792 ASP A N 1
ATOM 6177 C CA . ASP A 1 792 ? -4.437 9.682 39.028 1.00 96.06 792 ASP A CA 1
ATOM 6178 C C . ASP A 1 792 ? -4.725 8.839 40.281 1.00 96.06 792 ASP A C 1
ATOM 6180 O O . ASP A 1 792 ? -4.336 7.671 40.366 1.00 96.06 792 ASP A O 1
ATOM 6184 N N . THR A 1 793 ? -5.525 9.373 41.210 1.00 97.19 793 THR A N 1
ATOM 6185 C CA . THR A 1 793 ? -5.978 8.624 42.391 1.00 97.19 793 THR A CA 1
ATOM 6186 C C . THR A 1 793 ? -6.704 7.343 41.983 1.00 97.19 793 THR A C 1
ATOM 6188 O O . THR A 1 793 ? -6.472 6.287 42.580 1.00 97.19 793 THR A O 1
ATOM 6191 N N . LEU A 1 794 ? -7.566 7.405 40.965 1.00 97.38 794 LEU A N 1
ATOM 6192 C CA . LEU A 1 794 ? -8.316 6.245 40.497 1.00 97.38 794 LEU A CA 1
ATOM 6193 C C . LEU A 1 794 ? -7.400 5.169 39.907 1.00 97.38 794 LEU A C 1
ATOM 6195 O O . LEU A 1 794 ? -7.476 4.008 40.310 1.00 97.38 794 LEU A O 1
ATOM 6199 N N . VAL A 1 795 ? -6.482 5.560 39.026 1.00 97.12 795 VAL A N 1
ATOM 6200 C CA . VAL A 1 795 ? -5.518 4.653 38.391 1.00 97.12 795 VAL A CA 1
ATOM 6201 C C . VAL A 1 795 ? -4.586 4.011 39.423 1.00 97.12 795 VAL A C 1
ATOM 6203 O O . VAL A 1 795 ? -4.290 2.815 39.359 1.00 97.12 795 VAL A O 1
ATOM 6206 N N . GLN A 1 796 ? -4.156 4.755 40.444 1.00 96.38 796 GLN A N 1
ATOM 6207 C CA . GLN A 1 796 ? -3.368 4.194 41.544 1.00 96.38 796 GLN A CA 1
ATOM 6208 C C . GLN A 1 796 ? -4.163 3.185 42.383 1.00 96.38 796 GLN A C 1
ATOM 6210 O O . GLN A 1 796 ? -3.615 2.154 42.799 1.00 96.38 796 GLN A O 1
ATOM 6215 N N . ARG A 1 797 ? -5.452 3.455 42.632 1.00 97.19 797 ARG A N 1
ATOM 6216 C CA . ARG A 1 797 ? -6.348 2.527 43.336 1.00 97.19 797 ARG A CA 1
ATOM 6217 C C . ARG A 1 797 ? -6.580 1.256 42.526 1.00 97.19 797 ARG A C 1
ATOM 6219 O O . ARG A 1 797 ? -6.439 0.180 43.106 1.00 97.19 797 ARG A O 1
ATOM 6226 N N . ALA A 1 798 ? -6.822 1.362 41.221 1.00 97.31 798 ALA A N 1
ATOM 6227 C CA . ALA A 1 798 ? -6.949 0.214 40.325 1.00 97.31 798 ALA A CA 1
ATOM 6228 C C . ALA A 1 798 ? -5.658 -0.621 40.292 1.00 97.31 798 ALA A C 1
ATOM 6230 O O . ALA A 1 798 ? -5.687 -1.820 40.558 1.00 97.31 798 ALA A O 1
ATOM 6231 N N . ALA A 1 799 ? -4.489 0.008 40.131 1.00 94.69 799 ALA A N 1
ATOM 6232 C CA . ALA A 1 799 ? -3.198 -0.688 40.153 1.00 94.69 799 ALA A CA 1
ATOM 6233 C C . ALA A 1 799 ? -2.895 -1.393 41.496 1.00 94.69 799 ALA A C 1
ATOM 6235 O O . ALA A 1 799 ? -2.157 -2.384 41.550 1.00 94.69 799 ALA A O 1
ATOM 6236 N N . ARG A 1 800 ? -3.424 -0.891 42.622 1.00 94.81 800 ARG A N 1
ATOM 6237 C CA . ARG A 1 800 ? -3.384 -1.611 43.907 1.00 94.81 800 ARG A CA 1
ATOM 6238 C C . ARG A 1 800 ? -4.381 -2.771 43.919 1.00 94.81 800 ARG A C 1
ATOM 6240 O O . ARG A 1 800 ? -3.994 -3.850 44.354 1.00 94.81 800 ARG A O 1
ATOM 6247 N N . ALA A 1 801 ? -5.601 -2.561 43.432 1.00 96.25 801 ALA A N 1
ATOM 6248 C CA . ALA A 1 801 ? -6.646 -3.576 43.385 1.00 96.25 801 ALA A CA 1
ATOM 6249 C C . ALA A 1 801 ? -6.257 -4.779 42.508 1.00 96.25 801 ALA A C 1
ATOM 6251 O O . ALA A 1 801 ? -6.442 -5.910 42.949 1.00 96.25 801 ALA A O 1
ATOM 6252 N N . TRP A 1 802 ? -5.609 -4.562 41.357 1.00 94.31 802 TRP A N 1
ATOM 6253 C CA . TRP A 1 802 ? -5.035 -5.629 40.523 1.00 94.31 802 TRP A CA 1
ATOM 6254 C C . TRP A 1 802 ? -4.091 -6.541 41.311 1.00 94.31 802 TRP A C 1
ATOM 6256 O O . TRP A 1 802 ? -4.215 -7.760 41.259 1.00 94.31 802 TRP A O 1
ATOM 6266 N N . ARG A 1 803 ? -3.189 -5.962 42.118 1.00 90.62 803 ARG A N 1
ATOM 6267 C CA . ARG A 1 803 ? -2.235 -6.735 42.936 1.00 90.62 803 ARG A CA 1
ATOM 6268 C C . ARG A 1 803 ? -2.905 -7.569 44.025 1.00 90.62 803 ARG A C 1
ATOM 6270 O O . ARG A 1 803 ? -2.341 -8.578 44.427 1.00 90.62 803 ARG A O 1
ATOM 6277 N N . THR A 1 804 ? -4.051 -7.125 44.540 1.00 91.56 804 THR A N 1
ATOM 6278 C CA . THR A 1 804 ? -4.745 -7.801 45.644 1.00 91.56 804 THR A CA 1
ATOM 6279 C C . THR A 1 804 ? -5.808 -8.786 45.169 1.00 91.56 804 THR A C 1
ATOM 6281 O O . THR A 1 804 ? -5.943 -9.842 45.773 1.00 91.56 804 THR A O 1
ATOM 6284 N N . LYS A 1 805 ? -6.564 -8.450 44.114 1.00 91.38 805 LYS A N 1
ATOM 6285 C CA . LYS A 1 805 ? -7.655 -9.280 43.580 1.00 91.38 805 LYS A CA 1
ATOM 6286 C C . LYS A 1 805 ? -7.137 -10.361 42.629 1.00 91.38 805 LYS A C 1
ATOM 6288 O O . LYS A 1 805 ? -7.627 -11.481 42.677 1.00 91.38 805 LYS A O 1
ATOM 6293 N N . PHE A 1 806 ? -6.112 -10.048 41.832 1.00 87.56 806 PHE A N 1
ATOM 6294 C CA . PHE A 1 806 ? -5.555 -10.950 40.821 1.00 87.56 806 PHE A CA 1
ATOM 6295 C C . PHE A 1 806 ? -4.022 -11.066 40.948 1.00 87.56 806 PHE A C 1
ATOM 6297 O O . PHE A 1 806 ? -3.287 -10.673 40.040 1.00 87.56 806 PHE A O 1
ATOM 6304 N N . PRO A 1 807 ? -3.495 -11.599 42.071 1.00 83.25 807 PRO A N 1
ATOM 6305 C CA . PRO A 1 807 ? -2.058 -11.584 42.375 1.00 83.25 807 PRO A CA 1
ATOM 6306 C C . PRO A 1 807 ? -1.194 -12.367 41.374 1.00 83.25 807 PRO A C 1
ATOM 6308 O O . PRO A 1 807 ? -0.008 -12.077 41.225 1.00 83.25 807 PRO A O 1
ATOM 6311 N N . THR A 1 808 ? -1.778 -13.352 40.692 1.00 82.44 808 THR A N 1
ATOM 6312 C CA . THR A 1 808 ? -1.119 -14.201 39.689 1.00 82.44 808 THR A CA 1
ATOM 6313 C C . THR A 1 808 ? -1.257 -13.668 38.262 1.00 82.44 808 THR A C 1
ATOM 6315 O O . THR A 1 808 ? -0.532 -14.116 37.376 1.00 82.44 808 THR A O 1
ATOM 6318 N N . SER A 1 809 ? -2.157 -12.708 38.028 1.00 83.69 809 SER A N 1
ATOM 6319 C CA . SER A 1 809 ? -2.414 -12.148 36.700 1.00 83.69 809 SER A CA 1
ATOM 6320 C C . SER A 1 809 ? -1.546 -10.923 36.433 1.00 83.69 809 SER A C 1
ATOM 6322 O O . SER A 1 809 ? -1.154 -10.176 37.335 1.00 83.69 809 SER A O 1
ATOM 6324 N N . LYS A 1 810 ? -1.245 -10.684 35.157 1.00 87.06 810 LYS A N 1
ATOM 6325 C CA . LYS A 1 810 ? -0.603 -9.437 34.741 1.00 87.06 810 LYS A CA 1
ATOM 6326 C C . LYS A 1 810 ? -1.647 -8.325 34.779 1.00 87.06 810 LYS A C 1
ATOM 6328 O O . LYS A 1 810 ? -2.630 -8.402 34.055 1.00 87.06 810 LYS A O 1
ATOM 6333 N N . ALA A 1 811 ? -1.399 -7.310 35.607 1.00 90.12 811 ALA A N 1
ATOM 6334 C CA . ALA A 1 811 ? -2.233 -6.113 35.668 1.00 90.12 811 ALA A CA 1
ATOM 6335 C C . ALA A 1 811 ? -2.382 -5.483 34.279 1.00 90.12 811 ALA A C 1
ATOM 6337 O O . ALA A 1 811 ? -1.398 -5.439 33.530 1.00 90.12 811 ALA A O 1
ATOM 6338 N N . ASP A 1 812 ? -3.582 -5.006 33.975 1.00 94.06 812 ASP A N 1
ATOM 6339 C CA . ASP A 1 812 ? -3.876 -4.370 32.697 1.00 94.06 812 ASP A CA 1
ATOM 6340 C C . ASP A 1 812 ? -3.368 -2.933 32.600 1.00 94.06 812 ASP A C 1
ATOM 6342 O O . ASP A 1 812 ? -2.973 -2.334 33.610 1.00 94.06 812 ASP A O 1
ATOM 6346 N N . ASP A 1 813 ? -3.370 -2.399 31.381 1.00 97.38 813 ASP A N 1
ATOM 6347 C CA . ASP A 1 813 ? -3.266 -0.957 31.166 1.00 97.38 813 ASP A CA 1
ATOM 6348 C C . ASP A 1 813 ? -4.504 -0.256 31.749 1.00 97.38 813 ASP A C 1
ATOM 6350 O O . ASP A 1 813 ? -5.569 -0.843 31.894 1.00 97.38 813 ASP A O 1
ATOM 6354 N N . CYS A 1 814 ? -4.348 0.977 32.223 1.00 97.62 814 CYS A N 1
ATOM 6355 C CA . CYS A 1 814 ? -5.440 1.732 32.830 1.00 97.62 814 CYS A CA 1
ATOM 6356 C C . CYS A 1 814 ? -5.468 3.140 32.250 1.00 97.62 814 CYS A C 1
ATOM 6358 O O . CYS A 1 814 ? -4.559 3.923 32.538 1.00 97.62 814 CYS A O 1
ATOM 6360 N N . ALA A 1 815 ? -6.532 3.501 31.537 1.00 97.81 815 ALA A N 1
ATOM 6361 C CA . ALA A 1 815 ? -6.806 4.867 31.107 1.00 97.81 815 ALA A CA 1
ATOM 6362 C C . ALA A 1 815 ? -8.139 5.362 31.672 1.00 97.81 815 ALA A C 1
ATOM 6364 O O . ALA A 1 815 ? -9.146 4.655 31.657 1.00 97.81 815 ALA A O 1
ATOM 6365 N N . VAL A 1 816 ? -8.151 6.602 32.166 1.00 98.19 816 VAL A N 1
ATOM 6366 C CA . VAL A 1 816 ? -9.360 7.253 32.676 1.00 98.19 816 VAL A CA 1
ATOM 6367 C C . VAL A 1 816 ? -9.410 8.730 32.300 1.00 98.19 816 VAL A C 1
ATOM 6369 O O . VAL A 1 816 ? -8.425 9.461 32.422 1.00 98.19 816 VAL A O 1
ATOM 6372 N N . VAL A 1 817 ? -10.608 9.180 31.933 1.00 98.44 817 VAL A N 1
ATOM 6373 C CA . VAL A 1 817 ? -10.988 10.589 31.834 1.00 98.44 817 VAL A CA 1
ATOM 6374 C C . VAL A 1 817 ? -12.170 10.853 32.766 1.00 98.44 817 VAL A C 1
ATOM 6376 O O . VAL A 1 817 ? -13.214 10.214 32.663 1.00 98.44 817 VAL A O 1
ATOM 6379 N N . VAL A 1 818 ? -12.024 11.827 33.661 1.00 98.19 818 VAL A N 1
ATOM 6380 C CA . VAL A 1 818 ? -13.093 12.373 34.503 1.00 98.19 818 VAL A CA 1
ATOM 6381 C C . VAL A 1 818 ? -13.501 13.730 33.936 1.00 98.19 818 VAL A C 1
ATOM 6383 O O . VAL A 1 818 ? -12.714 14.671 33.977 1.00 98.19 818 VAL A O 1
ATOM 6386 N N . LEU A 1 819 ? -14.723 13.834 33.421 1.00 97.00 819 LEU A N 1
ATOM 6387 C CA . LEU A 1 819 ? -15.333 15.055 32.894 1.00 97.00 819 LEU A CA 1
ATOM 6388 C C . LEU A 1 819 ? -16.295 15.649 33.930 1.00 97.00 819 LEU A C 1
ATOM 6390 O O . LEU A 1 819 ? -17.328 15.056 34.224 1.00 97.00 819 LEU A O 1
ATOM 6394 N N . TYR A 1 820 ? -15.994 16.829 34.463 1.00 95.25 820 TYR A N 1
ATOM 6395 C CA . TYR A 1 820 ? -16.834 17.543 35.424 1.00 95.25 820 TYR A CA 1
ATOM 6396 C C . TYR A 1 820 ? -17.913 18.376 34.725 1.00 95.25 820 TYR A C 1
ATOM 6398 O O . TYR A 1 820 ? -17.621 19.244 33.901 1.00 95.25 820 TYR A O 1
ATOM 6406 N N . LEU A 1 821 ? -19.168 18.146 35.108 1.00 90.88 821 LEU A N 1
ATOM 6407 C CA . LEU A 1 821 ? -20.353 18.809 34.570 1.00 90.88 821 LEU A CA 1
ATOM 6408 C C . LEU A 1 821 ? -20.669 20.014 35.470 1.00 90.88 821 LEU A C 1
ATOM 6410 O O . LEU A 1 821 ? -21.397 19.919 36.454 1.00 90.88 821 LEU A O 1
ATOM 6414 N N . ASN A 1 822 ? -20.003 21.144 35.237 1.00 71.75 822 ASN A N 1
ATOM 6415 C CA . ASN A 1 822 ? -20.179 22.323 36.085 1.00 71.75 822 ASN A CA 1
ATOM 6416 C C . ASN A 1 822 ? -21.581 22.932 35.905 1.00 71.75 822 ASN A C 1
ATOM 6418 O O . ASN A 1 822 ? -21.882 23.450 34.837 1.00 71.75 822 ASN A O 1
ATOM 6422 N N . HIS A 1 823 ? -22.368 22.998 36.982 1.00 57.88 823 HIS A N 1
ATOM 6423 C CA . HIS A 1 823 ? -23.461 23.968 37.119 1.00 57.88 823 HIS A CA 1
ATOM 6424 C C . HIS A 1 823 ? -22.963 25.168 37.931 1.00 57.88 823 HIS A C 1
ATOM 6426 O O . HIS A 1 823 ? -22.418 24.960 39.024 1.00 57.88 823 HIS A O 1
ATOM 6432 N N . PRO A 1 824 ? -23.144 26.424 37.482 1.00 42.97 824 PRO A N 1
ATOM 6433 C CA . PRO A 1 824 ? -23.043 27.550 38.394 1.00 42.97 824 PRO A CA 1
ATOM 6434 C C . PRO A 1 824 ? -24.105 27.360 39.483 1.00 42.97 824 PRO A C 1
ATOM 6436 O O . PRO A 1 824 ? -25.305 27.422 39.224 1.00 42.97 824 PRO A O 1
ATOM 6439 N N . ARG A 1 825 ? -23.676 27.092 40.720 1.00 39.25 825 ARG A N 1
ATOM 6440 C CA . ARG A 1 825 ? -24.575 27.160 41.874 1.00 39.25 825 ARG A CA 1
ATOM 6441 C C . ARG A 1 825 ? -24.951 28.629 42.059 1.00 39.25 825 ARG A C 1
ATOM 6443 O O . ARG A 1 825 ? -24.127 29.410 42.527 1.00 39.25 825 ARG A O 1
ATOM 6450 N N . GLU A 1 826 ? -26.170 29.015 41.693 1.00 37.16 826 GLU A N 1
ATOM 6451 C CA . GLU A 1 826 ? -26.745 30.276 42.165 1.00 37.16 826 GLU A CA 1
ATOM 6452 C C . GLU A 1 826 ? -26.815 30.223 43.698 1.00 37.16 826 GLU A C 1
ATOM 6454 O O . GLU A 1 826 ? -27.601 29.477 44.279 1.00 37.16 826 GLU A O 1
ATOM 6459 N N . GLY A 1 827 ? -25.925 30.964 44.360 1.00 31.98 827 GLY A N 1
ATOM 6460 C CA . GLY A 1 827 ? -25.825 30.973 45.813 1.00 31.98 827 GLY A CA 1
ATOM 6461 C C . GLY A 1 827 ? -24.698 31.870 46.317 1.00 31.98 827 GLY A C 1
ATOM 6462 O O . GLY A 1 827 ? -23.573 31.412 46.477 1.00 31.98 827 GLY A O 1
ATOM 6463 N N . ASN A 1 828 ? -25.065 33.118 46.621 1.00 28.30 828 ASN A N 1
ATOM 6464 C CA . ASN A 1 828 ? -24.308 34.205 47.264 1.00 28.30 828 ASN A CA 1
ATOM 6465 C C . ASN A 1 828 ? -23.492 35.130 46.349 1.00 28.30 828 ASN A C 1
ATOM 6467 O O . ASN A 1 828 ? -22.268 35.204 46.411 1.00 28.30 828 ASN A O 1
ATOM 6471 N N . VAL A 1 829 ? -24.215 35.985 45.616 1.00 32.91 829 VAL A N 1
ATOM 6472 C CA . VAL A 1 829 ? -23.734 37.336 45.291 1.00 32.91 829 VAL A CA 1
ATOM 6473 C C . VAL A 1 829 ? -23.643 38.132 46.600 1.00 32.91 829 VAL A C 1
ATOM 6475 O O . VAL A 1 829 ? -24.546 38.888 46.954 1.00 32.91 829 VAL A O 1
ATOM 6478 N N . SER A 1 830 ? -22.550 37.984 47.346 1.00 31.16 830 SER A N 1
ATOM 6479 C CA . SER A 1 830 ? -22.104 39.063 48.226 1.00 31.16 830 SER A CA 1
ATOM 6480 C C . SER A 1 830 ? -21.450 40.121 47.345 1.00 31.16 830 SER A C 1
ATOM 6482 O O . SER A 1 830 ? -20.318 39.967 46.893 1.00 31.16 830 SER A O 1
ATOM 6484 N N . ARG A 1 831 ? -22.213 41.187 47.071 1.00 41.12 831 ARG A N 1
ATOM 6485 C CA . ARG A 1 831 ? -21.739 42.462 46.519 1.00 41.12 831 ARG A CA 1
ATOM 6486 C C . ARG A 1 831 ? -20.443 42.878 47.226 1.00 41.12 831 ARG A C 1
ATOM 6488 O O . ARG A 1 831 ? -20.486 43.316 48.371 1.00 41.12 831 ARG A O 1
ATOM 6495 N N . ALA A 1 832 ? -19.323 42.818 46.518 1.00 29.17 832 ALA A N 1
ATOM 6496 C CA . ALA A 1 832 ? -18.144 43.611 46.826 1.00 29.17 832 ALA A CA 1
ATOM 6497 C C . ALA A 1 832 ? -17.867 44.493 45.607 1.00 29.17 832 ALA A C 1
ATOM 6499 O O . ALA A 1 832 ? -17.386 44.039 44.573 1.00 29.17 832 ALA A O 1
ATOM 6500 N N . VAL A 1 833 ? -18.283 45.753 45.716 1.00 36.88 833 VAL A N 1
ATOM 6501 C CA . VAL A 1 833 ? -17.910 46.816 44.787 1.00 36.88 833 VAL A CA 1
ATOM 6502 C C . VAL A 1 833 ? -16.468 47.199 45.097 1.00 36.88 833 VAL A C 1
ATOM 6504 O O . VAL A 1 833 ? -16.183 47.632 46.211 1.00 36.88 833 VAL A O 1
ATOM 6507 N N . SER A 1 834 ? -15.580 47.112 44.113 1.00 29.17 834 SER A N 1
ATOM 6508 C CA . SER A 1 834 ? -14.319 47.854 44.134 1.00 29.17 834 SER A CA 1
ATOM 6509 C C . SER A 1 834 ? -13.904 48.247 42.716 1.00 29.17 834 SER A C 1
ATOM 6511 O O . SER A 1 834 ? -13.480 47.452 41.885 1.00 29.17 834 SER A O 1
ATOM 6513 N N . THR A 1 835 ? -14.084 49.538 42.460 1.00 31.86 835 THR A N 1
ATOM 6514 C CA . THR A 1 835 ? -13.561 50.342 41.354 1.00 31.86 835 THR A CA 1
ATOM 6515 C C . THR A 1 835 ? -12.040 50.262 41.238 1.00 31.86 835 THR A C 1
ATOM 6517 O O . THR A 1 835 ? -11.370 50.559 42.224 1.00 31.86 835 THR A O 1
ATOM 6520 N N . VAL A 1 836 ? -11.495 50.037 40.034 1.00 28.62 836 VAL A N 1
ATOM 6521 C CA . VAL A 1 836 ? -10.156 50.532 39.652 1.00 28.62 836 VAL A CA 1
ATOM 6522 C C . VAL A 1 836 ? -10.144 50.982 38.184 1.00 28.62 836 VAL A C 1
ATOM 6524 O O . VAL A 1 836 ? -10.697 50.336 37.300 1.00 28.62 836 VAL A O 1
ATOM 6527 N N . SER A 1 837 ? -9.538 52.151 37.978 1.00 26.39 837 SER A N 1
ATOM 6528 C CA . SER A 1 837 ? -9.502 52.996 36.785 1.00 26.39 837 SER A CA 1
ATOM 6529 C C . SER A 1 837 ? -8.622 52.485 35.638 1.00 26.39 837 SER A C 1
ATOM 6531 O O . SER A 1 837 ? -7.496 52.043 35.866 1.00 26.39 837 SER A O 1
ATOM 6533 N N . TRP A 1 838 ? -9.064 52.725 34.403 1.00 25.08 838 TRP A N 1
ATOM 6534 C CA . TRP A 1 838 ? -8.264 52.615 33.182 1.00 25.08 838 TRP A CA 1
ATOM 6535 C C . TRP A 1 838 ? -7.317 53.816 33.017 1.00 25.08 838 TRP A C 1
ATOM 6537 O O . TRP A 1 838 ? -7.761 54.964 33.034 1.00 25.08 838 TRP A O 1
ATOM 6547 N N . ARG A 1 839 ? -6.018 53.566 32.801 1.00 26.75 839 ARG A N 1
ATOM 6548 C CA . ARG A 1 839 ? -5.063 54.560 32.276 1.00 26.75 839 ARG A CA 1
ATOM 6549 C C . ARG A 1 839 ? -4.724 54.224 30.825 1.00 26.75 839 ARG A C 1
ATOM 6551 O O . ARG A 1 839 ? -4.191 53.160 30.537 1.00 26.75 839 ARG A O 1
ATOM 6558 N N . SER A 1 840 ? -5.027 55.161 29.930 1.00 28.66 840 SER A N 1
ATOM 6559 C CA . SER A 1 840 ? -4.693 55.127 28.506 1.00 28.66 840 SER A CA 1
ATOM 6560 C C . SER A 1 840 ? -3.220 55.480 28.264 1.00 28.66 840 SER A C 1
ATOM 6562 O O . SER A 1 840 ? -2.778 56.556 28.673 1.00 28.66 840 SER A O 1
ATOM 6564 N N . GLY A 1 841 ? -2.484 54.635 27.541 1.00 26.75 841 GLY A N 1
ATOM 6565 C CA . GLY A 1 841 ? -1.198 54.988 26.934 1.00 26.75 841 GLY A CA 1
ATOM 6566 C C . GLY A 1 841 ? -1.400 55.489 25.502 1.00 26.75 841 GLY A C 1
ATOM 6567 O O . GLY A 1 841 ? -1.910 54.756 24.660 1.00 26.75 841 GLY A O 1
ATOM 6568 N N . LYS A 1 842 ? -1.026 56.746 25.234 1.00 29.88 842 LYS A N 1
ATOM 6569 C CA . LYS A 1 842 ? -0.970 57.341 23.890 1.00 29.88 842 LYS A CA 1
ATOM 6570 C C . LYS A 1 842 ? 0.309 56.906 23.170 1.00 29.88 842 LYS A C 1
ATOM 6572 O O . LYS A 1 842 ? 1.397 57.024 23.724 1.00 29.88 842 LYS A O 1
ATOM 6577 N N . SER A 1 843 ? 0.155 56.498 21.913 1.00 27.92 843 SER A N 1
ATOM 6578 C CA . SER A 1 843 ? 1.222 56.368 20.918 1.00 27.92 843 SER A CA 1
ATOM 6579 C C . SER A 1 843 ? 1.659 57.756 20.435 1.00 27.92 843 SER A C 1
ATOM 6581 O O . SER A 1 843 ? 0.816 58.538 19.992 1.00 27.92 843 SER A O 1
ATOM 6583 N N . ASN A 1 844 ? 2.961 58.044 20.481 1.00 28.67 844 ASN A N 1
ATOM 6584 C CA . ASN A 1 844 ? 3.581 59.183 19.803 1.00 28.67 844 ASN A CA 1
ATOM 6585 C C . ASN A 1 844 ? 4.239 58.711 18.500 1.00 28.67 844 ASN A C 1
ATOM 6587 O O . ASN A 1 844 ? 4.885 57.668 18.470 1.00 28.67 844 ASN A O 1
ATOM 6591 N N . ARG A 1 845 ? 4.066 59.513 17.445 1.00 33.62 845 ARG A N 1
ATOM 6592 C CA . ARG A 1 845 ? 4.841 59.475 16.199 1.00 33.62 845 ARG A CA 1
ATOM 6593 C C . ARG A 1 845 ? 6.305 59.830 16.482 1.00 33.62 845 ARG A C 1
ATOM 6595 O O . ARG A 1 845 ? 6.519 60.836 17.155 1.00 33.62 845 ARG A O 1
ATOM 6602 N N . VAL A 1 846 ? 7.244 59.085 15.897 1.00 32.56 846 VAL A N 1
ATOM 6603 C CA . VAL A 1 846 ? 8.150 59.513 14.806 1.00 32.56 846 VAL A CA 1
ATOM 6604 C C . VAL A 1 846 ? 8.404 58.293 13.933 1.00 32.56 846 VAL A C 1
ATOM 6606 O O . VAL A 1 846 ? 8.611 57.211 14.525 1.00 32.56 846 VAL A O 1
#

Radius of gyration: 41.22 Å; chains: 1; bounding box: 83×126×121 Å

Organism: Brassica campestris (NCBI:txid3711)